Protein AF-A0A7R8WFU1-F1 (afdb_monomer_lite)

InterPro domains:
  IPR004163 Coenzyme A transferase binding site [PS01273] (61-76)
  IPR004163 Coenzyme A transferase binding site [PS01273] (568-583)
  IPR004164 Coenzyme A transferase active site [PS01274] (350-358)
  IPR004164 Coenzyme A transferase active site [PS01274] (857-865)
  IPR004165 Coenzyme A transferase family I [PF01144] (51-275)
  IPR004165 Coenzyme A transferase family I [PF01144] (312-508)
  IPR004165 Coenzyme A transferase family I [PF01144] (558-782)
  IPR004165 Coenzyme A transferase family I [PF01144] (819-1015)
  IPR004165 Coenzyme A transferase family I [PTHR13707] (37-525)
  IPR004165 Coenzyme A transferase family I [SM00882] (49-277)
  IPR004165 Coenzyme A transferase family I [SM00882] (312-510)
  IPR004165 Coenzyme A transferase family I [SM00882] (556-784)
  IPR004165 Coenzyme A transferase family I [SM00882] (819-1017)
  IPR012791 3-oxoacid CoA-transferase, subunit B [TIGR02428] (311-517)
  IPR012791 3-oxoacid CoA-transferase, subunit B [TIGR02428] (818-1024)
  IPR012792 3-oxoacid CoA-transferase, subunit A [TIGR02429] (50-277)
  IPR012792 3-oxoacid CoA-transferase, subunit A [TIGR02429] (557-784)
  IPR037171 NagB/RpiA transferase-like [SSF100950] (50-355)
  IPR037171 NagB/RpiA transferase-like [SSF100950] (310-526)
  IPR037171 NagB/RpiA transferase-like [SSF100950] (557-862)

pLDDT: mean 89.95, std 16.55, range [21.67, 98.94]

Secondary structure (DSSP, 8-state):
------------------------------PPP-----------SPEE-S-HHHHTTT--TT-EEEE--BTTBT--HHHHHHHHHHT--SEEEE-SB--BTTBTTHHHHHTT-EEEEEESB-TT-HHHHHHHHTTSSEEEE--HHHHHHHHHHHHTT--EEEESTTTTSHHHH--EEEE-TTS-EEEEPPPPPEEEETTEEEEEEE---EEEEEEEEEEEETT--EE--GGGSTTHHHHHTSEEEEEEEEEEEE-TTSS-TTT-SB-GGG-SEEEE-S------SB------TTS------HHHHHHHHHHHHHHHHHGGG--TT-EEEE-TTHHHHGGGGPPTT---EEEETTTEEEE-PPPPGGG--TT-B-TTSBB--EEEEEEE--HHHHHHHHHTT--SEEEEE-SEEETT--EE-SEETTTEE-B-TTHHHHHH-TT-EEEEE--SB-TTS-BSEESS--SPPSBSS--SEEE-SSEEEEEETTTEEEEEEE-TT--HHHHHHH-SS-EEEEEEEEEPP-EEEETTTTEEEESS--S------TTSPEEES-HHHHTTT--TT-EEEE--BTTBT--HHHHHHHHHHT--SEEEE-SB--BTTBTTHHHHHTT-EEEEEESB-TT-HHHHHHHHTTSSEEEE--HHHHHHHHHHHHTT--EEEE-TTTTSHHHH--EEEE-TTS-EEEEPPPPPEEEETTEEEEEEE---EEEEEEEEEEEETT--EE--GGG-TTHHHHHTSEEEEEEEEEEEE-TTSS-TTT-SB-GGG--EEEE-SS-----SB-----SS---GGG--THHHHHHHHHHHHHHHHHTT--TTEEEEE-TTHHHHGGGGPPTT--EEEEETTTEEEE-PPPPGGG--TT-B-TTSBB--EEEEEEE--HHHHHHHHHTT--SEEEEE-SEEETT--EE-S--TTS---B-TTHHHHHS-SSSEEEEE--SB-TT--BSEESS--SPPSBSS--SEEE-SSEEEEEETTTEEEEEEE-TT--HHHHHHH-SS--EEEEEEEEPP--

Structure (mmCIF, N/CA/C/O backbone):
data_AF-A0A7R8WFU1-F1
#
_entry.id   AF-A0A7R8WFU1-F1
#
loop_
_atom_site.group_PDB
_atom_site.id
_atom_site.type_symbol
_atom_site.label_atom_id
_atom_site.label_alt_id
_atom_site.label_comp_id
_atom_site.label_asym_id
_atom_site.label_entity_id
_atom_site.label_seq_id
_atom_site.pdbx_PDB_ins_code
_atom_site.Cartn_x
_atom_site.Cartn_y
_atom_site.Cartn_z
_atom_site.occupancy
_atom_site.B_iso_or_equiv
_atom_site.auth_seq_id
_atom_site.auth_comp_id
_atom_site.auth_asym_id
_atom_site.auth_atom_id
_atom_site.pdbx_PDB_model_num
ATOM 1 N N . MET A 1 1 ? -40.405 12.108 -68.242 1.00 31.53 1 MET A N 1
ATOM 2 C CA . MET A 1 1 ? -40.471 11.435 -69.561 1.00 31.53 1 MET A CA 1
ATOM 3 C C . MET A 1 1 ? -39.059 10.988 -69.893 1.00 31.53 1 MET A C 1
ATOM 5 O O . MET A 1 1 ? -38.175 11.823 -69.910 1.00 31.53 1 MET A O 1
ATOM 9 N N . LYS A 1 2 ? -38.803 9.683 -69.760 1.00 26.83 2 LYS A N 1
ATOM 10 C CA . LYS A 1 2 ? -38.664 8.735 -70.884 1.00 26.83 2 LYS A CA 1
ATOM 11 C C . LYS A 1 2 ? -37.300 8.904 -71.583 1.00 26.83 2 LYS A C 1
ATOM 13 O O . LYS A 1 2 ? -37.112 9.884 -72.282 1.00 26.83 2 LYS A O 1
ATOM 18 N N . THR A 1 3 ? -36.307 8.077 -71.222 1.00 28.75 3 THR A N 1
ATOM 19 C CA . THR A 1 3 ? -35.924 6.767 -71.845 1.00 28.75 3 THR A CA 1
ATOM 20 C C . THR A 1 3 ? -34.861 6.966 -72.936 1.00 28.75 3 THR A C 1
ATOM 22 O O . THR A 1 3 ? -34.934 7.961 -73.637 1.00 28.75 3 THR A O 1
ATOM 25 N N . GLY A 1 4 ? -33.873 6.095 -73.164 1.00 25.78 4 GLY A N 1
ATOM 26 C CA . GLY A 1 4 ? -33.652 4.700 -72.748 1.00 25.78 4 GLY A CA 1
ATOM 27 C C . GLY A 1 4 ? -32.144 4.347 -72.758 1.00 25.78 4 GLY A C 1
ATOM 28 O O . GLY A 1 4 ? -31.349 5.138 -73.251 1.00 25.78 4 GLY A O 1
ATOM 29 N N . ILE A 1 5 ? -31.671 3.308 -72.043 1.00 27.58 5 ILE A N 1
ATOM 30 C CA . ILE A 1 5 ? -31.790 1.846 -72.323 1.00 27.58 5 ILE A CA 1
ATOM 31 C C . ILE A 1 5 ? -31.080 1.511 -73.648 1.00 27.58 5 ILE A C 1
ATOM 33 O O . ILE A 1 5 ? -31.448 2.091 -74.659 1.00 27.58 5 ILE A O 1
ATOM 37 N N . ALA A 1 6 ? -30.130 0.581 -73.798 1.00 27.39 6 ALA A N 1
ATOM 38 C CA . ALA A 1 6 ? -29.404 -0.420 -72.989 1.00 27.39 6 ALA A CA 1
ATOM 39 C C . ALA A 1 6 ? -28.188 -0.872 -73.862 1.00 27.39 6 ALA A C 1
ATOM 41 O O . ALA A 1 6 ? -28.077 -0.401 -74.989 1.00 27.39 6 ALA A O 1
ATOM 42 N N . LEU A 1 7 ? -27.201 -1.705 -73.498 1.00 23.59 7 LEU A N 1
ATOM 43 C CA . LEU A 1 7 ? -27.187 -3.129 -73.093 1.00 23.59 7 LEU A CA 1
ATOM 44 C C . LEU A 1 7 ? -25.659 -3.485 -73.064 1.00 23.59 7 LEU A C 1
ATOM 46 O O . LEU A 1 7 ? -24.971 -3.141 -74.018 1.00 23.59 7 LEU A O 1
ATOM 50 N N . ALA A 1 8 ? -25.001 -3.888 -71.968 1.00 26.67 8 ALA A N 1
ATOM 51 C CA . ALA A 1 8 ? -24.954 -5.184 -71.262 1.00 26.67 8 ALA A CA 1
ATOM 52 C C . ALA A 1 8 ? -23.862 -6.185 -71.746 1.00 26.67 8 ALA A C 1
ATOM 54 O O . ALA A 1 8 ? -23.824 -6.501 -72.929 1.00 26.67 8 ALA A O 1
ATOM 55 N N . TRP A 1 9 ? -23.066 -6.719 -70.789 1.00 22.20 9 TRP A N 1
ATOM 56 C CA . TRP A 1 9 ? -22.754 -8.148 -70.454 1.00 22.20 9 TRP A CA 1
ATOM 57 C C . TRP A 1 9 ? -21.348 -8.298 -69.798 1.00 22.20 9 TRP A C 1
ATOM 59 O O . TRP A 1 9 ? -20.362 -7.907 -70.405 1.00 22.20 9 TRP A O 1
ATOM 69 N N . ARG A 1 10 ? -21.244 -8.615 -68.484 1.00 26.12 10 ARG A N 1
ATOM 70 C CA . ARG A 1 10 ? -21.114 -9.934 -67.763 1.00 26.12 10 ARG A CA 1
ATOM 71 C C . ARG A 1 10 ? -19.644 -10.407 -67.619 1.00 26.12 10 ARG A C 1
ATOM 73 O O . ARG A 1 10 ? -18.919 -10.333 -68.596 1.00 26.12 10 ARG A O 1
ATOM 80 N N . VAL A 1 11 ? -19.127 -10.787 -66.431 1.00 24.39 11 VAL A N 1
ATOM 81 C CA . VAL A 1 11 ? -19.227 -12.087 -65.684 1.00 24.39 11 VAL A CA 1
ATOM 82 C C . VAL A 1 11 ? -18.758 -11.876 -64.203 1.00 24.39 11 VAL A C 1
ATOM 84 O O . VAL A 1 11 ? -17.735 -11.231 -64.023 1.00 24.39 11 VAL A O 1
ATOM 87 N N . LEU A 1 12 ? -19.595 -12.104 -63.157 1.00 28.02 12 LEU A N 1
ATOM 88 C CA . LEU A 1 12 ? -19.654 -13.179 -62.096 1.00 28.02 12 LEU A CA 1
ATOM 89 C C . LEU A 1 12 ? -18.414 -13.324 -61.161 1.00 28.02 12 LEU A C 1
ATOM 91 O O . LEU A 1 12 ? -17.303 -13.231 -61.651 1.00 28.02 12 LEU A O 1
ATOM 95 N N . SER A 1 13 ? -18.498 -13.569 -59.834 1.00 26.34 13 SER A N 1
ATOM 96 C CA . SER A 1 13 ? -19.423 -14.420 -59.036 1.00 26.34 13 SER A CA 1
ATOM 97 C C . SER A 1 13 ? -19.525 -14.065 -57.521 1.00 26.34 13 SER A C 1
ATOM 99 O O . SER A 1 13 ? -18.701 -13.336 -56.985 1.00 26.34 13 SER A O 1
ATOM 101 N N . HIS A 1 14 ? -20.550 -14.622 -56.851 1.00 27.77 14 HIS A N 1
ATOM 102 C CA . HIS A 1 14 ? -21.045 -14.442 -55.462 1.00 27.77 14 HIS A CA 1
ATOM 103 C C . HIS A 1 14 ? -20.906 -15.712 -54.581 1.00 27.77 14 HIS A C 1
ATOM 105 O O . HIS A 1 14 ? -20.778 -16.803 -55.130 1.00 27.77 14 HIS A O 1
ATOM 111 N N . GLY A 1 15 ? -21.160 -15.576 -53.261 1.00 25.06 15 GLY A N 1
ATOM 112 C CA . GLY A 1 15 ? -21.953 -16.536 -52.444 1.00 25.06 15 GLY A CA 1
ATOM 113 C C . GLY A 1 15 ? -21.582 -16.554 -50.942 1.00 25.06 15 GLY A C 1
ATOM 114 O O . GLY A 1 15 ? -20.499 -17.012 -50.615 1.00 25.06 15 GLY A O 1
ATOM 115 N N . THR A 1 16 ? -22.283 -15.885 -50.007 1.00 26.77 16 THR A N 1
ATOM 116 C CA . THR A 1 16 ? -23.528 -16.199 -49.232 1.00 26.77 16 THR A CA 1
ATOM 117 C C . THR A 1 16 ? -23.510 -17.437 -48.313 1.00 26.77 16 THR A C 1
ATOM 119 O O . THR A 1 16 ? -23.449 -18.563 -48.798 1.00 26.77 16 THR A O 1
ATOM 122 N N . SER A 1 17 ? -23.718 -17.221 -47.004 1.00 25.72 17 SER A N 1
ATOM 123 C CA . SER A 1 17 ? -23.936 -18.221 -45.940 1.00 25.72 17 SER A CA 1
ATOM 124 C C . SER A 1 17 ? -25.416 -18.310 -45.503 1.00 25.72 17 SER A C 1
ATOM 126 O O . SER A 1 17 ? -26.151 -17.323 -45.516 1.00 25.72 17 SER A O 1
ATOM 128 N N . ARG A 1 18 ? -25.864 -19.530 -45.165 1.00 26.03 18 ARG A N 1
ATOM 129 C CA . ARG A 1 18 ? -27.258 -19.950 -44.895 1.00 26.03 18 ARG A CA 1
ATOM 130 C C . ARG A 1 18 ? -27.496 -20.242 -43.404 1.00 26.03 18 ARG A C 1
ATOM 132 O O . ARG A 1 18 ? -26.627 -20.792 -42.740 1.00 26.03 18 ARG A O 1
ATOM 139 N N . VAL A 1 19 ? -28.722 -19.971 -42.951 1.00 27.58 19 VAL A N 1
ATOM 140 C CA . VAL A 1 19 ? -29.337 -20.386 -41.672 1.00 27.58 19 VAL A CA 1
ATOM 141 C C . VAL A 1 19 ? -29.924 -21.802 -41.788 1.00 27.58 19 VAL A C 1
ATOM 143 O O . VAL A 1 19 ? -30.564 -22.095 -42.797 1.00 27.58 19 VAL A O 1
ATOM 146 N N . VAL A 1 20 ? -29.791 -22.635 -40.743 1.00 24.34 20 VAL A N 1
ATOM 147 C CA . VAL A 1 20 ? -30.631 -23.828 -40.483 1.00 24.34 20 VAL A CA 1
ATOM 148 C C . VAL A 1 20 ? -30.848 -23.997 -38.970 1.00 24.34 20 VAL A C 1
ATOM 150 O O . VAL A 1 20 ? -29.911 -23.877 -38.187 1.00 24.34 20 VAL A O 1
ATOM 153 N N . THR A 1 21 ? -32.090 -24.287 -38.573 1.00 31.81 21 THR A N 1
ATOM 154 C CA . THR A 1 21 ? -32.547 -24.665 -37.224 1.00 31.81 21 THR A CA 1
ATOM 155 C C . THR A 1 21 ? -32.595 -26.192 -37.039 1.00 31.81 21 THR A C 1
ATOM 157 O O . THR A 1 21 ? -32.896 -26.920 -37.982 1.00 31.81 21 THR A O 1
ATOM 160 N N . GLY A 1 22 ? -32.386 -26.681 -35.806 1.00 22.53 22 GLY A N 1
ATOM 161 C CA . GLY A 1 22 ? -32.672 -28.068 -35.401 1.00 22.53 22 GLY A CA 1
ATOM 162 C C . GLY A 1 22 ? -32.347 -28.356 -33.925 1.00 22.53 22 GLY A C 1
ATOM 163 O O . GLY A 1 22 ? -31.201 -28.233 -33.513 1.00 22.53 22 GLY A O 1
ATOM 164 N N . HIS A 1 23 ? -33.362 -28.723 -33.133 1.00 24.81 23 HIS A N 1
ATOM 165 C CA . HIS A 1 23 ? -33.272 -29.179 -31.733 1.00 24.81 23 HIS A CA 1
ATOM 166 C C . HIS A 1 23 ? -32.923 -30.679 -31.635 1.00 24.81 23 HIS A C 1
ATOM 168 O O . HIS A 1 23 ? -33.511 -31.458 -32.380 1.00 24.81 23 HIS A O 1
ATOM 174 N N . ALA A 1 24 ? -32.109 -31.087 -30.644 1.00 24.22 24 ALA A N 1
ATOM 175 C CA . ALA A 1 24 ? -32.366 -32.223 -29.730 1.00 24.22 24 ALA A CA 1
ATOM 176 C C . ALA A 1 24 ? -31.243 -32.402 -28.677 1.00 24.22 24 ALA A C 1
ATOM 178 O O . ALA A 1 24 ? -30.058 -32.367 -28.991 1.00 24.22 24 ALA A O 1
ATOM 179 N N . ASN A 1 25 ? -31.672 -32.623 -27.430 1.00 24.91 25 ASN A N 1
ATOM 180 C CA . ASN A 1 25 ? -30.912 -32.941 -26.213 1.00 24.91 25 ASN A CA 1
ATOM 181 C C . ASN A 1 25 ? -29.862 -34.062 -26.352 1.00 24.91 25 ASN A C 1
ATOM 183 O O . ASN A 1 25 ? -30.142 -35.099 -26.940 1.00 24.91 25 ASN A O 1
ATOM 187 N N . THR A 1 26 ? -28.744 -33.938 -25.628 1.00 24.19 26 THR A N 1
ATOM 188 C CA . THR A 1 26 ? -28.319 -34.862 -24.547 1.00 24.19 26 THR A CA 1
ATOM 189 C C . THR A 1 26 ? -27.090 -34.280 -23.835 1.00 24.19 26 THR A C 1
ATOM 191 O O . THR A 1 26 ? -26.160 -33.788 -24.465 1.00 24.19 26 THR A O 1
ATOM 194 N N . GLY A 1 27 ? -27.138 -34.249 -22.501 1.00 25.22 27 GLY A N 1
ATOM 195 C CA . GLY A 1 27 ? -26.243 -33.450 -21.666 1.00 25.22 27 GLY A CA 1
ATOM 196 C C . GLY A 1 27 ? -24.801 -33.941 -21.567 1.00 25.22 27 GLY A C 1
ATOM 197 O O . GLY A 1 27 ? -24.515 -35.119 -21.765 1.00 25.22 27 GLY A O 1
ATOM 198 N N . LYS A 1 28 ? -23.920 -33.011 -21.179 1.00 23.06 28 LYS A N 1
ATOM 199 C CA . LYS A 1 28 ? -22.654 -33.242 -20.469 1.00 23.06 28 LYS A CA 1
ATOM 200 C C . LYS A 1 28 ? -22.137 -31.904 -19.917 1.00 23.06 28 LYS A C 1
ATOM 202 O O . LYS A 1 28 ? -21.897 -30.977 -20.674 1.00 23.06 28 LYS A O 1
ATOM 207 N N . TYR A 1 29 ? -22.056 -31.846 -18.588 1.00 22.94 29 TYR A N 1
ATOM 208 C CA . TYR A 1 29 ? -21.219 -31.000 -17.727 1.00 22.94 29 TYR A CA 1
ATOM 209 C C . TYR A 1 29 ? -20.699 -29.662 -18.292 1.00 22.94 29 TYR A C 1
ATOM 211 O O . TYR A 1 29 ? -19.749 -29.624 -19.068 1.00 22.94 29 TYR A O 1
ATOM 219 N N . HIS A 1 30 ? -21.252 -28.556 -17.781 1.00 21.67 30 HIS A N 1
ATOM 220 C CA . HIS A 1 30 ? -20.638 -27.230 -17.855 1.00 21.67 30 HIS A CA 1
ATOM 221 C C . HIS A 1 30 ? -19.323 -27.213 -17.057 1.00 21.67 30 HIS A C 1
ATOM 223 O O . HIS A 1 30 ? -19.333 -27.092 -15.833 1.00 21.67 30 HIS A O 1
ATOM 229 N N . ALA A 1 31 ? -18.196 -27.332 -17.759 1.00 25.20 31 ALA A N 1
ATOM 230 C CA . ALA A 1 31 ? -16.916 -26.817 -17.289 1.00 25.20 31 ALA A CA 1
ATOM 231 C C . ALA A 1 31 ? -16.925 -25.289 -17.455 1.00 25.20 31 ALA A C 1
ATOM 233 O O . ALA A 1 31 ? -17.424 -24.772 -18.456 1.00 25.20 31 ALA A O 1
ATOM 234 N N . GLY A 1 32 ? -16.454 -24.590 -16.422 1.00 24.30 32 GLY A N 1
ATOM 235 C CA . GLY A 1 32 ? -16.541 -23.142 -16.276 1.00 24.30 32 GLY A CA 1
ATOM 236 C C . GLY A 1 32 ? -15.940 -22.372 -17.449 1.00 24.30 32 GLY A C 1
ATOM 237 O O . GLY A 1 32 ? -14.915 -22.756 -18.010 1.00 24.30 32 GLY A O 1
ATOM 238 N N . GLY A 1 33 ? -16.603 -21.268 -17.793 1.00 22.03 33 GLY A N 1
ATOM 239 C CA . GLY A 1 33 ? -16.089 -20.285 -18.730 1.00 22.03 33 GLY A CA 1
ATOM 240 C C . GLY A 1 33 ? -14.740 -19.766 -18.250 1.00 22.03 33 GLY A C 1
ATOM 241 O O . GLY A 1 33 ? -14.630 -19.179 -17.176 1.00 22.03 33 GLY A O 1
ATOM 242 N N . ILE A 1 34 ? -13.718 -20.003 -19.061 1.00 23.75 34 ILE A N 1
ATOM 243 C CA . ILE A 1 34 ? -12.456 -19.282 -19.000 1.00 23.75 34 ILE A CA 1
ATOM 244 C C . ILE A 1 34 ? -12.816 -17.831 -19.323 1.00 23.75 34 ILE A C 1
ATOM 246 O O . ILE A 1 34 ? -13.212 -17.542 -20.454 1.00 23.75 34 ILE A O 1
ATOM 250 N N . SER A 1 35 ? -12.739 -16.922 -18.345 1.00 24.52 35 SER A N 1
ATOM 251 C CA . SER A 1 35 ? -12.730 -15.496 -18.662 1.00 24.52 35 SER A CA 1
ATOM 252 C C . SER A 1 35 ? -11.436 -15.238 -19.425 1.00 24.52 35 SER A C 1
ATOM 254 O O . SER A 1 35 ? -10.364 -15.104 -18.834 1.00 24.52 35 SER A O 1
ATOM 256 N N . GLN A 1 36 ? -11.511 -15.248 -20.751 1.00 23.33 36 GLN A N 1
ATOM 257 C CA . GLN A 1 36 ? -10.468 -14.657 -21.567 1.00 23.33 36 GLN A CA 1
ATOM 258 C C . GLN A 1 36 ? -10.402 -13.190 -21.148 1.00 23.33 36 GLN A C 1
ATOM 260 O O . GLN A 1 36 ? -11.367 -12.450 -21.331 1.00 23.33 36 GLN A O 1
ATOM 265 N N . PHE A 1 37 ? -9.304 -12.791 -20.508 1.00 27.58 37 PHE A N 1
ATOM 266 C CA . PHE A 1 37 ? -9.013 -11.385 -20.282 1.00 27.58 37 PHE A CA 1
ATOM 267 C C . PHE A 1 37 ? -8.979 -10.721 -21.661 1.00 27.58 37 PHE A C 1
ATOM 269 O O . PHE A 1 37 ? -8.056 -10.941 -22.443 1.00 27.58 37 PHE A O 1
ATOM 276 N N . HIS A 1 38 ? -10.027 -9.968 -21.994 1.00 24.72 38 HIS A N 1
ATOM 277 C CA . HIS A 1 38 ? -10.047 -9.124 -23.176 1.00 24.72 38 HIS A CA 1
ATOM 278 C C . HIS A 1 38 ? -9.021 -8.006 -22.965 1.00 24.72 38 HIS A C 1
ATOM 280 O O . HIS A 1 38 ? -9.339 -6.949 -22.433 1.00 24.72 38 HIS A O 1
ATOM 286 N N . THR A 1 39 ? -7.780 -8.214 -23.398 1.00 31.69 39 THR A N 1
ATOM 287 C CA . THR A 1 39 ? -6.834 -7.121 -23.635 1.00 31.69 39 THR A CA 1
ATOM 288 C C . THR A 1 39 ? -7.227 -6.435 -24.940 1.00 31.69 39 THR A C 1
ATOM 290 O O . THR A 1 39 ? -6.624 -6.632 -25.997 1.00 31.69 39 THR A O 1
ATOM 293 N N . SER A 1 40 ? -8.293 -5.629 -24.909 1.00 30.94 40 SER A N 1
ATOM 294 C CA . SER A 1 40 ? -8.504 -4.692 -26.007 1.00 30.94 40 SER A CA 1
ATOM 295 C C . SER A 1 40 ? -7.398 -3.641 -25.918 1.00 30.94 40 SER A C 1
ATOM 297 O O . SER A 1 40 ? -7.442 -2.755 -25.070 1.00 30.94 40 SER A O 1
ATOM 299 N N . LEU A 1 41 ? -6.408 -3.745 -26.806 1.00 37.53 41 LEU A N 1
ATOM 300 C CA . LEU A 1 41 ? -5.346 -2.764 -27.090 1.00 37.53 41 LEU A CA 1
ATOM 301 C C . LEU A 1 41 ? -5.897 -1.411 -27.617 1.00 37.53 41 LEU A C 1
ATOM 303 O O . LEU A 1 41 ? -5.248 -0.730 -28.412 1.00 37.53 41 LEU A O 1
ATOM 307 N N . ALA A 1 42 ? -7.114 -1.030 -27.230 1.00 36.28 42 ALA A N 1
ATOM 308 C CA . ALA A 1 42 ? -7.803 0.168 -27.674 1.00 36.28 42 ALA A CA 1
ATOM 309 C C . ALA A 1 42 ? -7.539 1.317 -26.684 1.00 36.28 42 ALA A C 1
ATOM 311 O O . ALA A 1 42 ? -7.965 1.274 -25.535 1.00 36.28 42 ALA A O 1
ATOM 312 N N . HIS A 1 43 ? -6.791 2.316 -27.161 1.00 44.09 43 HIS A N 1
ATOM 313 C CA . HIS A 1 43 ? -6.639 3.681 -26.637 1.00 44.09 43 HIS A CA 1
ATOM 314 C C . HIS A 1 43 ? -6.687 3.853 -25.101 1.00 44.09 43 HIS A C 1
ATOM 316 O O . HIS A 1 43 ? -7.735 4.125 -24.531 1.00 44.09 43 HIS A O 1
ATOM 322 N N . HIS A 1 44 ? -5.527 3.773 -24.438 1.00 58.62 44 HIS A N 1
ATOM 323 C CA . HIS A 1 44 ? -5.366 3.965 -22.982 1.00 58.62 44 HIS A CA 1
ATOM 324 C C . HIS A 1 44 ? -4.959 5.385 -22.556 1.00 58.62 44 HIS A C 1
ATOM 326 O O . HIS A 1 44 ? -4.565 5.608 -21.412 1.00 58.62 44 HIS A O 1
ATOM 332 N N . LYS A 1 45 ? -5.064 6.376 -23.450 1.00 70.69 45 LYS A N 1
ATOM 333 C CA . LYS A 1 45 ? -5.021 7.768 -22.998 1.00 70.69 45 LYS A CA 1
ATOM 334 C C . LYS A 1 45 ? -6.307 8.039 -22.204 1.00 70.69 45 LYS A C 1
ATOM 336 O O . LYS A 1 45 ? -7.378 7.752 -22.751 1.00 70.69 45 LYS A O 1
ATOM 341 N N . PRO A 1 46 ? -6.232 8.637 -20.998 1.00 83.00 46 PRO A N 1
ATOM 342 C CA . PRO A 1 46 ? -7.421 9.102 -20.302 1.00 83.00 46 PRO A CA 1
ATOM 343 C C . PRO A 1 46 ? -8.253 9.972 -21.242 1.00 83.00 46 PRO A C 1
ATOM 345 O O . PRO A 1 46 ? -7.770 10.953 -21.821 1.00 83.00 46 PRO A O 1
ATOM 348 N N . THR A 1 47 ? -9.492 9.554 -21.467 1.00 93.00 47 THR A N 1
ATOM 349 C CA . THR A 1 47 ? -10.404 10.249 -22.369 1.00 93.00 47 THR A CA 1
ATOM 350 C C . THR A 1 47 ? -11.257 11.204 -21.553 1.00 93.00 47 THR A C 1
ATOM 352 O O . THR A 1 47 ? -11.960 10.789 -20.633 1.00 93.00 47 THR A O 1
ATOM 355 N N . PHE A 1 48 ? -11.198 12.488 -21.895 1.00 95.94 48 PHE A N 1
ATOM 356 C CA . PHE A 1 48 ? -12.030 13.515 -21.279 1.00 95.94 48 PHE A CA 1
ATOM 357 C C . PHE A 1 48 ? -13.372 13.555 -21.998 1.00 95.94 48 PHE A C 1
ATOM 359 O O . PHE A 1 48 ? -13.427 13.878 -23.186 1.00 95.94 48 PHE A O 1
ATOM 366 N N . LEU A 1 49 ? -14.434 13.201 -21.286 1.00 96.38 49 LEU A N 1
ATOM 367 C CA . LEU A 1 49 ? -15.791 13.154 -21.817 1.00 96.38 49 LEU A CA 1
ATOM 368 C C . LEU A 1 49 ? -16.582 14.366 -21.331 1.00 96.38 49 LEU A C 1
ATOM 370 O O . LEU A 1 49 ? -16.295 14.939 -20.280 1.00 96.38 49 LEU A O 1
ATOM 374 N N . THR A 1 50 ? -17.580 14.769 -22.116 1.00 93.56 50 THR A N 1
ATOM 375 C CA . THR A 1 50 ? -18.387 15.962 -21.814 1.00 93.56 50 THR A CA 1
ATOM 376 C C . THR A 1 50 ? -19.664 15.644 -21.051 1.00 93.56 50 THR A C 1
ATOM 378 O O . THR A 1 50 ? -20.311 16.576 -20.583 1.00 93.56 50 THR A O 1
ATOM 381 N N . SER A 1 51 ? -20.030 14.360 -20.916 1.00 96.50 51 SER A N 1
ATOM 382 C CA . SER A 1 51 ? -21.198 13.973 -20.128 1.00 96.50 51 SER A CA 1
ATOM 383 C C . SER A 1 51 ? -21.055 12.674 -19.340 1.00 96.50 51 SER A C 1
ATOM 385 O O . SER A 1 51 ? -20.422 11.710 -19.783 1.00 96.50 51 SER A O 1
ATOM 387 N N . SER A 1 52 ? -21.732 12.619 -18.192 1.00 97.00 52 SER A N 1
ATOM 388 C CA . SER A 1 52 ? -21.820 11.428 -17.338 1.00 97.00 52 SER A CA 1
ATOM 389 C C . SER A 1 52 ? -22.512 10.252 -18.037 1.00 97.00 52 SER A C 1
ATOM 391 O O . SER A 1 52 ? -22.104 9.102 -17.874 1.00 97.00 52 SER A O 1
ATOM 393 N N . ARG A 1 53 ? -23.504 10.530 -18.895 1.00 97.00 53 ARG A N 1
ATOM 394 C CA . ARG A 1 53 ? -24.213 9.523 -19.703 1.00 97.00 53 ARG A CA 1
ATOM 395 C C . ARG A 1 53 ? -23.297 8.816 -20.699 1.00 97.00 53 ARG A C 1
ATOM 397 O O . ARG A 1 53 ? -23.407 7.602 -20.860 1.00 97.00 53 ARG A O 1
ATOM 404 N N . GLU A 1 54 ? -22.433 9.567 -21.378 1.00 97.12 54 GLU A N 1
ATOM 405 C CA . GLU A 1 54 ? -21.441 9.002 -22.297 1.00 97.12 54 GLU A CA 1
ATOM 406 C C . GLU A 1 54 ? -20.429 8.145 -21.533 1.00 97.12 54 GLU A C 1
ATOM 408 O O . GLU A 1 54 ? -20.118 7.032 -21.954 1.00 97.12 54 GLU A O 1
ATOM 413 N N . ALA A 1 55 ? -19.987 8.623 -20.367 1.00 97.00 55 ALA A N 1
ATOM 414 C CA . ALA A 1 55 ? -19.000 7.932 -19.550 1.00 97.00 55 ALA A CA 1
ATOM 415 C C . ALA A 1 55 ? -19.446 6.529 -19.114 1.00 97.00 55 ALA A C 1
ATOM 417 O O . ALA A 1 55 ? -18.619 5.620 -19.110 1.00 97.00 55 ALA A O 1
ATOM 418 N N . VAL A 1 56 ? -20.734 6.332 -18.809 1.00 98.06 56 VAL A N 1
ATOM 419 C CA . VAL A 1 56 ? -21.300 5.040 -18.364 1.00 98.06 56 VAL A CA 1
ATOM 420 C C . VAL A 1 56 ? -21.984 4.236 -19.483 1.00 98.06 56 VAL A C 1
ATOM 422 O O . VAL A 1 56 ? -22.686 3.257 -19.213 1.00 98.06 56 VAL A O 1
ATOM 425 N N . ALA A 1 57 ? -21.847 4.647 -20.747 1.00 97.56 57 ALA A N 1
ATOM 426 C CA . ALA A 1 57 ? -22.666 4.134 -21.848 1.00 97.56 57 ALA A CA 1
ATOM 427 C C . ALA A 1 57 ? -22.503 2.624 -22.117 1.00 97.56 57 ALA A C 1
ATOM 429 O O . ALA A 1 57 ? -23.470 1.974 -22.527 1.00 97.56 57 ALA A O 1
ATOM 430 N N . ASP A 1 58 ? -21.325 2.063 -21.864 1.00 97.25 58 ASP A N 1
ATOM 431 C CA . ASP A 1 58 ? -20.954 0.660 -22.093 1.00 97.25 58 ASP A CA 1
ATOM 432 C C . ASP A 1 58 ? -21.090 -0.240 -20.852 1.00 97.25 58 ASP A C 1
ATOM 434 O O . ASP A 1 58 ? -20.869 -1.451 -20.936 1.00 97.25 58 ASP A O 1
ATOM 438 N N . ILE A 1 59 ? -21.507 0.319 -19.712 1.00 98.31 59 ILE A N 1
ATOM 439 C CA . ILE A 1 59 ? -21.822 -0.476 -18.525 1.00 98.31 59 ILE A CA 1
ATOM 440 C C . ILE A 1 59 ? -23.083 -1.300 -18.812 1.00 98.31 59 ILE A C 1
ATOM 442 O O . ILE A 1 59 ? -24.160 -0.755 -19.057 1.00 98.31 59 ILE A O 1
ATOM 446 N N . HIS A 1 60 ? -22.944 -2.620 -18.818 1.00 98.19 60 HIS A N 1
ATOM 447 C CA . HIS A 1 60 ? -23.976 -3.573 -19.225 1.00 98.19 60 HIS A CA 1
ATOM 448 C C . HIS A 1 60 ? -24.595 -4.297 -18.021 1.00 98.19 60 HIS A C 1
ATOM 450 O O . HIS A 1 60 ? -24.054 -4.260 -16.914 1.00 98.19 60 HIS A O 1
ATOM 456 N N . ASP A 1 61 ? -25.742 -4.949 -18.234 1.00 98.56 61 ASP A N 1
ATOM 457 C CA . ASP A 1 61 ? -26.405 -5.737 -17.190 1.00 98.56 61 ASP A CA 1
ATOM 458 C C . ASP A 1 61 ? -25.463 -6.828 -16.665 1.00 98.56 61 ASP A C 1
ATOM 460 O O . ASP A 1 61 ? -24.772 -7.493 -17.438 1.00 98.56 61 ASP A O 1
ATOM 464 N N . GLY A 1 62 ? -25.438 -7.024 -15.348 1.00 98.44 62 GLY A N 1
ATOM 465 C CA . GLY A 1 62 ? -24.556 -7.997 -14.702 1.00 98.44 62 GLY A CA 1
ATOM 466 C C . GLY A 1 62 ? -23.127 -7.513 -14.436 1.00 98.44 62 GLY A C 1
ATOM 467 O O . GLY A 1 62 ? -22.360 -8.271 -13.841 1.00 98.44 62 GLY A O 1
ATOM 468 N N . ALA A 1 63 ? -22.771 -6.283 -14.825 1.00 98.56 63 ALA A N 1
ATOM 469 C CA . ALA A 1 63 ? -21.436 -5.735 -14.597 1.00 98.56 63 ALA A CA 1
ATOM 470 C C . ALA A 1 63 ? -21.066 -5.670 -13.103 1.00 98.56 63 ALA A C 1
ATOM 472 O O . ALA A 1 63 ? -21.898 -5.403 -12.223 1.00 98.56 63 ALA A O 1
ATOM 473 N N . SER A 1 64 ? -19.781 -5.877 -12.830 1.00 98.69 64 SER A N 1
ATOM 474 C CA . SER A 1 64 ? -19.160 -5.620 -11.534 1.00 98.69 64 SER A CA 1
ATOM 475 C C . SER A 1 64 ? -18.617 -4.191 -11.478 1.00 98.69 64 SER A C 1
ATOM 477 O O . SER A 1 64 ? -17.882 -3.758 -12.367 1.00 98.69 64 SER A O 1
ATOM 479 N N . ILE A 1 65 ? -19.003 -3.438 -10.446 1.00 98.56 65 ILE A N 1
ATOM 480 C CA . ILE A 1 65 ? -18.700 -2.007 -10.340 1.00 98.56 65 ILE A CA 1
ATOM 481 C C . ILE A 1 65 ? -18.170 -1.684 -8.946 1.00 98.56 65 ILE A C 1
ATOM 483 O O . ILE A 1 65 ? -18.829 -1.953 -7.939 1.00 98.56 65 ILE A O 1
ATOM 487 N N . LEU A 1 66 ? -16.992 -1.070 -8.894 1.00 98.75 66 LEU A N 1
ATOM 488 C CA . LEU A 1 66 ? -16.448 -0.445 -7.692 1.00 98.75 66 LEU A CA 1
ATOM 489 C C . LEU A 1 66 ? -16.985 0.983 -7.593 1.00 98.75 66 LEU A C 1
ATOM 491 O O . LEU A 1 66 ? -16.948 1.718 -8.578 1.00 98.75 66 LEU A O 1
ATOM 495 N N . VAL A 1 67 ? -17.479 1.387 -6.426 1.00 98.50 67 VAL A N 1
ATOM 496 C CA . VAL A 1 67 ? -17.992 2.745 -6.206 1.00 98.50 67 VAL A CA 1
ATOM 497 C C . VAL A 1 67 ? -17.310 3.355 -4.991 1.00 98.50 67 VAL A C 1
ATOM 499 O O . VAL A 1 67 ? -17.546 2.915 -3.859 1.00 98.50 67 VAL A O 1
ATOM 502 N N . GLY A 1 68 ? -16.472 4.361 -5.253 1.00 98.00 68 GLY A N 1
ATOM 503 C CA . GLY A 1 68 ? -15.706 5.076 -4.238 1.00 98.00 68 GLY A CA 1
ATOM 504 C C . GLY A 1 68 ? -16.573 5.863 -3.254 1.00 98.00 68 GLY A C 1
ATOM 505 O O . GLY A 1 68 ? -17.753 6.126 -3.504 1.00 98.00 68 GLY A O 1
ATOM 506 N N . GLY A 1 69 ? -15.964 6.224 -2.125 1.00 97.19 69 GLY A N 1
ATOM 507 C CA . GLY A 1 69 ? -16.585 6.993 -1.052 1.00 97.19 69 GLY A CA 1
ATOM 508 C C . GLY A 1 69 ? -16.655 6.265 0.293 1.00 97.19 69 GLY A C 1
ATOM 509 O O . GLY A 1 69 ? -16.453 5.053 0.403 1.00 97.19 69 GLY A O 1
ATOM 510 N N . PHE A 1 70 ? -16.955 7.038 1.336 1.00 96.94 70 PHE A N 1
ATOM 511 C CA . PHE A 1 70 ? -17.209 6.570 2.699 1.00 96.94 70 PHE A CA 1
ATOM 512 C C . PHE A 1 70 ? -18.486 7.237 3.224 1.00 96.94 70 PHE A C 1
ATOM 514 O O . PHE A 1 70 ? -18.550 8.458 3.397 1.00 96.94 70 PHE A O 1
ATOM 521 N N . GLY A 1 71 ? -19.537 6.448 3.445 1.00 93.81 71 GLY A N 1
ATOM 522 C CA . GLY A 1 71 ? -20.898 6.955 3.598 1.00 93.81 71 GLY A CA 1
ATOM 523 C C . GLY A 1 71 ? -21.341 7.701 2.337 1.00 93.81 71 GLY A C 1
ATOM 524 O O . GLY A 1 71 ? -21.642 7.084 1.320 1.00 93.81 71 GLY A O 1
ATOM 525 N N . ILE A 1 72 ? -21.374 9.033 2.417 1.00 94.00 72 ILE A N 1
ATOM 526 C CA . ILE A 1 72 ? -21.666 9.931 1.284 1.00 94.00 72 ILE A CA 1
ATOM 527 C C . ILE A 1 72 ? -20.539 10.946 1.017 1.00 94.00 72 ILE A C 1
ATOM 529 O O . ILE A 1 72 ? -20.697 11.837 0.192 1.00 94.00 72 ILE A O 1
ATOM 533 N N . CYS A 1 73 ? -19.392 10.808 1.693 1.00 96.94 73 CYS A N 1
ATOM 534 C CA . CYS A 1 73 ? -18.205 11.632 1.461 1.00 96.94 73 CYS A CA 1
ATOM 535 C C . CYS A 1 73 ? -17.345 11.024 0.345 1.00 96.94 73 CYS A C 1
ATOM 537 O O . CYS A 1 73 ? -16.953 9.854 0.425 1.00 96.94 73 CYS A O 1
ATOM 539 N N . GLY A 1 74 ? -17.047 11.817 -0.688 1.00 97.06 74 GLY A N 1
ATOM 540 C CA . GLY A 1 74 ? -16.257 11.378 -1.840 1.00 97.06 74 GLY A CA 1
ATOM 541 C C . GLY A 1 74 ? -16.958 10.332 -2.711 1.00 97.06 74 GLY A C 1
ATOM 542 O O . GLY A 1 74 ? -16.293 9.424 -3.198 1.00 97.06 74 GLY A O 1
ATOM 543 N N . ILE A 1 75 ? -18.283 10.412 -2.877 1.00 97.12 75 ILE A N 1
ATOM 544 C CA . ILE A 1 75 ? -19.025 9.524 -3.787 1.00 97.12 75 ILE A CA 1
ATOM 545 C C . ILE A 1 75 ? -19.137 10.130 -5.198 1.00 97.12 75 ILE A C 1
ATOM 547 O O . ILE A 1 75 ? -19.215 11.353 -5.317 1.00 97.12 75 ILE A O 1
ATOM 551 N N . PRO A 1 76 ? -19.186 9.306 -6.263 1.00 97.00 76 PRO A N 1
ATOM 552 C CA . PRO A 1 76 ? -19.305 9.789 -7.636 1.00 97.00 76 PRO A CA 1
ATOM 553 C C . PRO A 1 76 ? -20.770 10.096 -8.030 1.00 97.00 76 PRO A C 1
ATOM 555 O O . PRO A 1 76 ? -21.446 9.286 -8.672 1.00 97.00 76 PRO A O 1
ATOM 558 N N . GLU A 1 77 ? -21.294 11.247 -7.605 1.00 95.81 77 GLU A N 1
ATOM 559 C CA . GLU A 1 77 ? -22.715 11.622 -7.698 1.00 95.81 77 GLU A CA 1
ATOM 560 C C . GLU A 1 77 ? -23.259 11.651 -9.136 1.00 95.81 77 GLU A C 1
ATOM 562 O O . GLU A 1 77 ? -24.353 11.138 -9.400 1.00 95.81 77 GLU A O 1
ATOM 567 N N . SER A 1 78 ? -22.511 12.242 -10.074 1.00 96.56 78 SER A N 1
ATOM 568 C CA . SER A 1 78 ? -22.954 12.407 -11.467 1.00 96.56 78 SER A CA 1
ATOM 569 C C . SER A 1 78 ? -22.976 11.059 -12.183 1.00 96.56 78 SER A C 1
ATOM 571 O O . SER A 1 78 ? -23.950 10.724 -12.861 1.00 96.56 78 SER A O 1
ATOM 573 N N . LEU A 1 79 ? -21.934 10.250 -11.982 1.00 98.12 79 LEU A N 1
ATOM 574 C CA . LEU A 1 79 ? -21.829 8.913 -12.573 1.00 98.12 79 LEU A CA 1
ATOM 575 C C . LEU A 1 79 ? -22.897 7.956 -12.030 1.00 98.12 79 LEU A C 1
ATOM 577 O O . LEU A 1 79 ? -23.516 7.226 -12.807 1.00 98.12 79 LEU A O 1
ATOM 581 N N . ILE A 1 80 ? -23.168 7.985 -10.720 1.00 97.44 80 ILE A N 1
ATOM 582 C CA . ILE A 1 80 ? -24.246 7.183 -10.122 1.00 97.44 80 ILE A CA 1
ATOM 583 C C . ILE A 1 80 ? -25.598 7.598 -10.707 1.00 97.44 80 ILE A C 1
ATOM 585 O O . ILE A 1 80 ? -26.382 6.735 -11.102 1.00 97.44 80 ILE A O 1
ATOM 589 N N . ALA A 1 81 ? -25.873 8.901 -10.812 1.00 96.75 81 ALA A N 1
ATOM 590 C CA . ALA A 1 81 ? -27.122 9.389 -11.390 1.00 96.75 81 ALA A CA 1
ATOM 591 C C . ALA A 1 81 ? -27.309 8.948 -12.852 1.00 96.75 81 ALA A C 1
ATOM 593 O O . ALA A 1 81 ? -28.405 8.525 -13.229 1.00 96.75 81 ALA A O 1
ATOM 594 N N . ALA A 1 82 ? -26.250 8.995 -13.664 1.00 97.88 82 ALA A N 1
ATOM 595 C CA . ALA A 1 82 ? -26.282 8.516 -15.043 1.00 97.88 82 ALA A CA 1
ATOM 596 C C . ALA A 1 82 ? -26.544 7.004 -15.127 1.00 97.88 82 ALA A C 1
ATOM 598 O O . ALA A 1 82 ? -27.304 6.546 -15.982 1.00 97.88 82 ALA A O 1
ATOM 599 N N . LEU A 1 83 ? -25.969 6.221 -14.210 1.00 97.56 83 LEU A N 1
ATOM 600 C CA . LEU A 1 83 ? -26.185 4.777 -14.140 1.00 97.56 83 LEU A CA 1
ATOM 601 C C . LEU A 1 83 ? -27.617 4.418 -13.714 1.00 97.56 83 LEU A C 1
ATOM 603 O O . LEU A 1 83 ? -28.209 3.466 -14.233 1.00 97.56 83 LEU A O 1
ATOM 607 N N . VAL A 1 84 ? -28.192 5.208 -12.804 1.00 97.69 84 VAL A N 1
ATOM 608 C CA . VAL A 1 84 ? -29.606 5.119 -12.422 1.00 97.69 84 VAL A CA 1
ATOM 609 C C . VAL A 1 84 ? -30.503 5.388 -13.632 1.00 97.69 84 VAL A C 1
ATOM 611 O O . VAL A 1 84 ? -31.405 4.604 -13.919 1.00 97.69 84 VAL A O 1
ATOM 614 N N . GLU A 1 85 ? -30.239 6.464 -14.381 1.00 97.62 85 GLU A N 1
ATOM 615 C CA . GLU A 1 85 ? -31.009 6.807 -15.585 1.00 97.62 85 GLU A CA 1
ATOM 616 C C . GLU A 1 85 ? -30.901 5.724 -16.666 1.00 97.62 85 GLU A C 1
ATOM 618 O O . GLU A 1 85 ? -31.900 5.372 -17.296 1.00 97.62 85 GLU A O 1
ATOM 623 N N . LYS A 1 86 ? -29.703 5.162 -16.855 1.00 97.81 86 LYS A N 1
ATOM 624 C CA . LYS A 1 86 ? -29.455 4.085 -17.820 1.00 97.81 86 LYS A CA 1
ATOM 625 C C . LYS A 1 86 ? -30.294 2.836 -17.535 1.00 97.81 86 LYS A C 1
ATOM 627 O O . LYS A 1 86 ? -30.598 2.094 -18.466 1.00 97.81 86 LYS A O 1
ATOM 632 N N . GLY A 1 87 ? -30.671 2.599 -16.277 1.00 97.94 87 GLY A N 1
ATOM 633 C CA . GLY A 1 87 ? -31.569 1.509 -15.891 1.00 97.94 87 GLY A CA 1
ATOM 634 C C . GLY A 1 87 ? -30.956 0.108 -15.974 1.00 97.94 87 GLY A C 1
ATOM 635 O O . GLY A 1 87 ? -31.709 -0.866 -15.965 1.00 97.94 87 GLY A O 1
ATOM 636 N N . VAL A 1 88 ? -29.622 0.013 -16.032 1.00 97.50 88 VAL A N 1
ATOM 637 C CA . VAL A 1 88 ? -28.860 -1.249 -16.044 1.00 97.50 88 VAL A CA 1
ATOM 638 C C . VAL A 1 88 ? -29.220 -2.126 -14.838 1.00 97.50 88 VAL A C 1
ATOM 640 O O . VAL A 1 88 ? -29.479 -1.608 -13.749 1.00 97.50 88 VAL A O 1
ATOM 643 N N . LYS A 1 89 ? -29.267 -3.443 -15.020 1.00 98.12 89 LYS A N 1
ATOM 644 C CA . LYS A 1 89 ? -29.741 -4.421 -14.036 1.00 98.12 89 LYS A CA 1
ATOM 645 C C . LYS A 1 89 ? -28.660 -5.398 -13.600 1.00 98.12 89 LYS A C 1
ATOM 647 O O . LYS A 1 89 ? -27.579 -5.484 -14.172 1.00 98.12 89 LYS A O 1
ATOM 652 N N . ASP A 1 90 ? -28.986 -6.135 -12.545 1.00 97.94 90 ASP A N 1
ATOM 653 C CA . ASP A 1 90 ? -28.197 -7.236 -12.002 1.00 97.94 90 ASP A CA 1
ATOM 654 C C . ASP A 1 90 ? -26.754 -6.888 -11.602 1.00 97.94 90 ASP A C 1
ATOM 656 O O . ASP A 1 90 ? -25.879 -7.755 -11.584 1.00 97.94 90 ASP A O 1
ATOM 660 N N . LEU A 1 91 ? -26.509 -5.631 -11.224 1.00 98.56 91 LEU A N 1
ATOM 661 C CA . LEU A 1 91 ? -25.176 -5.145 -10.878 1.00 98.56 91 LEU A CA 1
ATOM 662 C C . LEU A 1 91 ? -24.614 -5.833 -9.628 1.00 98.56 91 LEU A C 1
ATOM 664 O O . LEU A 1 91 ? -25.327 -6.044 -8.638 1.00 98.56 91 LEU A O 1
ATOM 668 N N . THR A 1 92 ? -23.309 -6.105 -9.647 1.00 98.50 92 THR A N 1
ATOM 669 C CA . THR A 1 92 ? -22.534 -6.410 -8.436 1.00 98.50 92 THR A CA 1
ATOM 670 C C . THR A 1 92 ? -21.769 -5.163 -8.019 1.00 98.50 92 THR A C 1
ATOM 672 O O . THR A 1 92 ? -20.817 -4.770 -8.686 1.00 98.50 92 THR A O 1
ATOM 675 N N . ILE A 1 93 ? -22.184 -4.539 -6.919 1.00 98.06 93 ILE A N 1
ATOM 676 C CA . ILE A 1 93 ? -21.574 -3.315 -6.399 1.00 98.06 93 ILE A CA 1
ATOM 677 C C . ILE A 1 93 ? -20.595 -3.653 -5.279 1.00 98.06 93 ILE A C 1
ATOM 679 O O . ILE A 1 93 ? -20.958 -4.315 -4.306 1.00 98.06 93 ILE A O 1
ATOM 683 N N . TYR A 1 94 ? -19.376 -3.141 -5.389 1.00 98.38 94 TYR A N 1
ATOM 684 C CA . TYR A 1 94 ? -18.402 -3.099 -4.307 1.00 98.38 94 TYR A CA 1
ATOM 685 C C . TYR A 1 94 ? -18.326 -1.663 -3.800 1.00 98.38 94 TYR A C 1
ATOM 687 O O . TYR A 1 94 ? -17.916 -0.760 -4.528 1.00 98.38 94 TYR A O 1
ATOM 695 N N . SER A 1 95 ? -18.732 -1.442 -2.556 1.00 97.06 95 SER A N 1
ATOM 696 C CA . SER A 1 95 ? -18.647 -0.135 -1.908 1.00 97.06 95 SER A CA 1
ATOM 697 C C . SER A 1 95 ? -18.488 -0.324 -0.408 1.00 97.06 95 SER A C 1
ATOM 699 O O . SER A 1 95 ? -18.878 -1.361 0.130 1.00 97.06 95 SER A O 1
ATOM 701 N N . ASN A 1 96 ? -17.904 0.651 0.286 1.00 96.19 96 ASN A N 1
ATOM 702 C CA . ASN A 1 96 ? -17.775 0.540 1.734 1.00 96.19 96 ASN A CA 1
ATOM 703 C C . ASN A 1 96 ? -19.149 0.448 2.417 1.00 96.19 96 ASN A C 1
ATOM 705 O O . ASN A 1 96 ? -19.360 -0.413 3.279 1.00 96.19 96 ASN A O 1
ATOM 709 N N . ASP A 1 97 ? -20.070 1.312 1.984 1.00 92.19 97 ASP A N 1
ATOM 710 C CA . ASP A 1 97 ? -21.408 1.470 2.542 1.00 92.19 97 ASP A CA 1
ATOM 711 C C . ASP A 1 97 ? -22.502 1.233 1.485 1.00 92.19 97 ASP A C 1
ATOM 713 O O . ASP A 1 97 ? -22.259 1.373 0.290 1.00 92.19 97 ASP A O 1
ATOM 717 N N . ALA A 1 98 ? -23.741 0.960 1.913 1.00 85.25 98 ALA A N 1
ATOM 718 C CA . ALA A 1 98 ? -24.930 0.891 1.040 1.00 85.25 98 ALA A CA 1
ATOM 719 C C . ALA A 1 98 ? -25.530 2.266 0.648 1.00 85.25 98 ALA A C 1
ATOM 721 O O . ALA A 1 98 ? -26.694 2.344 0.238 1.00 85.25 98 ALA A O 1
ATOM 722 N N . GLY A 1 99 ? -24.772 3.357 0.810 1.00 83.50 99 GLY A N 1
ATOM 723 C CA . GLY A 1 99 ? -25.281 4.728 0.704 1.00 83.50 99 GLY A CA 1
ATOM 724 C C . GLY A 1 99 ? -26.397 5.031 1.716 1.00 83.50 99 GLY A C 1
ATOM 725 O O . GLY A 1 99 ? -26.528 4.361 2.742 1.00 83.50 99 GLY A O 1
ATOM 726 N N . VAL A 1 100 ? -27.222 6.032 1.407 1.00 87.25 100 VAL A N 1
ATOM 727 C CA . VAL A 1 100 ? -28.485 6.327 2.112 1.00 87.25 100 VAL A CA 1
ATOM 728 C C . VAL A 1 100 ? -29.643 6.209 1.125 1.00 87.25 100 VAL A C 1
ATOM 730 O O . VAL A 1 100 ? -29.408 6.251 -0.076 1.00 87.25 100 VAL A O 1
ATOM 733 N N . HIS A 1 101 ? -30.879 6.043 1.604 1.00 83.81 101 HIS A N 1
ATOM 734 C CA . HIS A 1 101 ? -32.028 5.701 0.746 1.00 83.81 101 HIS A CA 1
ATOM 735 C C . HIS A 1 101 ? -32.140 6.547 -0.543 1.00 83.81 101 HIS A C 1
ATOM 737 O O . HIS A 1 101 ? -32.232 5.990 -1.630 1.00 83.81 101 HIS A O 1
ATOM 743 N N . ASP A 1 102 ? -31.983 7.867 -0.437 1.00 89.19 102 ASP A N 1
ATOM 744 C CA . ASP A 1 102 ? -32.176 8.842 -1.512 1.00 89.19 102 ASP A CA 1
ATOM 745 C C . ASP A 1 102 ? -30.870 9.396 -2.115 1.00 89.19 102 ASP A C 1
ATOM 747 O O . ASP A 1 102 ? -30.908 10.382 -2.854 1.00 89.19 102 ASP A O 1
ATOM 751 N N . PHE A 1 103 ? -29.702 8.818 -1.799 1.00 91.94 103 PHE A N 1
ATOM 752 C CA . PHE A 1 103 ? -28.414 9.374 -2.234 1.00 91.94 103 PHE A CA 1
ATOM 753 C C . PHE A 1 103 ? -27.314 8.320 -2.418 1.00 91.94 103 PHE A C 1
ATOM 755 O O . PHE A 1 103 ? -27.251 7.300 -1.724 1.00 91.94 103 PHE A O 1
ATOM 762 N N . GLY A 1 104 ? -26.402 8.579 -3.358 1.00 92.25 104 GLY A N 1
ATOM 763 C CA . GLY A 1 104 ? -25.359 7.628 -3.741 1.00 92.25 104 GLY A CA 1
ATOM 764 C C . GLY A 1 104 ? -25.944 6.310 -4.251 1.00 92.25 104 GLY A C 1
ATOM 765 O O . GLY A 1 104 ? -26.971 6.294 -4.933 1.00 92.25 104 GLY A O 1
ATOM 766 N N . ILE A 1 105 ? -25.310 5.183 -3.916 1.00 93.75 105 ILE A N 1
ATOM 767 C CA . ILE A 1 105 ? -25.747 3.875 -4.427 1.00 93.75 105 ILE A CA 1
ATOM 768 C C . ILE A 1 105 ? -27.131 3.438 -3.920 1.00 93.75 105 ILE A C 1
ATOM 770 O O . ILE A 1 105 ? -27.721 2.526 -4.501 1.00 93.75 105 ILE A O 1
ATOM 774 N N . GLY A 1 106 ? -27.691 4.108 -2.903 1.00 93.94 106 GLY A N 1
ATOM 775 C CA . GLY A 1 106 ? -29.068 3.878 -2.466 1.00 93.94 106 GLY A CA 1
ATOM 776 C C . GLY A 1 106 ? -30.088 4.081 -3.585 1.00 93.94 106 GLY A C 1
ATOM 777 O O . GLY A 1 106 ? -31.018 3.288 -3.707 1.00 93.94 106 GLY A O 1
ATOM 778 N N . LEU A 1 107 ? -29.824 5.014 -4.507 1.00 95.44 107 LEU A N 1
ATOM 779 C CA . LEU A 1 107 ? -30.658 5.243 -5.690 1.00 95.44 107 LEU A CA 1
ATOM 780 C C . LEU A 1 107 ? -30.730 4.012 -6.612 1.00 95.44 107 LEU A C 1
ATOM 782 O O . LEU A 1 107 ? -31.792 3.688 -7.145 1.00 95.44 107 LEU A O 1
ATOM 786 N N . LEU A 1 108 ? -29.615 3.294 -6.789 1.00 96.69 108 LEU A N 1
ATOM 787 C CA . LEU A 1 108 ? -29.569 2.061 -7.589 1.00 96.69 108 LEU A CA 1
ATOM 788 C C . LEU A 1 108 ? -30.344 0.927 -6.900 1.00 96.69 108 LEU A C 1
ATOM 790 O O . LEU A 1 108 ? -31.008 0.123 -7.563 1.00 96.69 108 LEU A O 1
ATOM 794 N N . ILE A 1 109 ? -30.275 0.873 -5.566 1.00 94.94 109 ILE A N 1
ATOM 795 C CA . ILE A 1 109 ? -30.975 -0.113 -4.734 1.00 94.94 109 ILE A CA 1
ATOM 796 C C . ILE A 1 109 ? -32.489 0.121 -4.801 1.00 94.94 109 ILE A C 1
ATOM 798 O O . ILE A 1 109 ? -33.233 -0.814 -5.099 1.00 94.94 109 ILE A O 1
ATOM 802 N N . GLU A 1 110 ? -32.962 1.360 -4.636 1.00 94.38 110 GLU A N 1
ATOM 803 C CA . GLU A 1 110 ? -34.387 1.708 -4.758 1.00 94.38 110 GLU A CA 1
ATOM 804 C C . GLU A 1 110 ? -34.962 1.336 -6.133 1.00 94.38 110 GLU A C 1
ATOM 806 O O . GLU A 1 110 ? -36.097 0.868 -6.254 1.00 94.38 110 GLU A O 1
ATOM 811 N N . ARG A 1 111 ? -34.161 1.485 -7.194 1.00 95.88 111 ARG A N 1
ATOM 812 C CA . ARG A 1 111 ? -34.547 1.138 -8.571 1.00 95.88 111 ARG A CA 1
ATOM 813 C C . ARG A 1 111 ? -34.398 -0.344 -8.903 1.00 95.88 111 ARG A C 1
ATOM 815 O O . ARG A 1 111 ? -34.653 -0.725 -10.051 1.00 95.88 111 ARG A O 1
ATOM 822 N N . LYS A 1 112 ? -34.011 -1.186 -7.938 1.00 96.19 112 LYS A N 1
ATOM 823 C CA . LYS A 1 112 ? -33.755 -2.624 -8.123 1.00 96.19 112 LYS A CA 1
ATOM 824 C C . LYS A 1 112 ? -32.805 -2.878 -9.295 1.00 96.19 112 LYS A C 1
ATOM 826 O O . LYS A 1 112 ? -33.127 -3.622 -10.223 1.00 96.19 112 LYS A O 1
ATOM 831 N N . GLN A 1 113 ? -31.701 -2.138 -9.334 1.00 97.69 113 GLN A N 1
ATOM 832 C CA . GLN A 1 113 ? -30.626 -2.309 -10.319 1.00 97.69 113 GLN A CA 1
ATOM 833 C C . GLN A 1 113 ? -29.492 -3.193 -9.789 1.00 97.69 113 GLN A C 1
ATOM 835 O O . GLN A 1 113 ? -28.681 -3.688 -10.566 1.00 97.69 113 GLN A O 1
ATOM 840 N N . VAL A 1 114 ? -29.450 -3.413 -8.473 1.00 97.00 114 VAL A N 1
ATOM 841 C CA . VAL A 1 114 ? -28.381 -4.133 -7.781 1.00 97.00 114 VAL A CA 1
ATOM 842 C C . VAL A 1 114 ? -28.823 -5.555 -7.452 1.00 97.00 114 VAL A C 1
ATOM 844 O O . VAL A 1 114 ? -29.858 -5.755 -6.823 1.00 97.00 114 VAL A O 1
ATOM 847 N N . LYS A 1 115 ? -28.015 -6.537 -7.854 1.00 97.06 115 LYS A N 1
ATOM 848 C CA . LYS A 1 115 ? -28.169 -7.949 -7.477 1.00 97.06 115 LYS A CA 1
ATOM 849 C C . LYS A 1 115 ? -27.366 -8.294 -6.230 1.00 97.06 115 LYS A C 1
ATOM 851 O O . LYS A 1 115 ? -27.814 -9.104 -5.421 1.00 97.06 115 LYS A O 1
ATOM 856 N N . ARG A 1 116 ? -26.161 -7.735 -6.098 1.00 97.19 116 ARG A N 1
ATOM 857 C CA . ARG A 1 116 ? -25.237 -8.026 -4.997 1.00 97.19 116 ARG A CA 1
ATOM 858 C C . ARG A 1 116 ? -24.536 -6.762 -4.530 1.00 97.19 116 ARG A C 1
ATOM 860 O O . ARG A 1 116 ? -24.043 -6.000 -5.355 1.00 97.19 116 ARG A O 1
ATOM 867 N N . VAL A 1 117 ? -24.417 -6.606 -3.214 1.00 96.69 117 VAL A N 1
ATOM 868 C CA . VAL A 1 117 ? -23.534 -5.620 -2.582 1.00 96.69 117 VAL A CA 1
ATOM 869 C C . VAL A 1 117 ? -22.446 -6.341 -1.793 1.00 96.69 117 VAL A C 1
ATOM 871 O O . VAL A 1 117 ? -22.733 -7.221 -0.980 1.00 96.69 117 VAL A O 1
ATOM 874 N N . VAL A 1 118 ? -21.195 -5.954 -2.017 1.00 96.94 118 VAL A N 1
ATOM 875 C CA . VAL A 1 118 ? -20.038 -6.327 -1.200 1.00 96.94 118 VAL A CA 1
ATOM 876 C C . VAL A 1 118 ? -19.583 -5.075 -0.458 1.00 96.94 118 VAL A C 1
ATOM 878 O O . VAL A 1 118 ? -19.217 -4.092 -1.097 1.00 96.94 118 VAL A O 1
ATOM 881 N N . GLY A 1 119 ? -19.613 -5.099 0.874 1.00 95.69 119 GLY A N 1
ATOM 882 C CA . GLY A 1 119 ? -19.294 -3.921 1.686 1.00 95.69 119 GLY A CA 1
ATOM 883 C C . GLY A 1 119 ? -19.108 -4.228 3.166 1.00 95.69 119 GLY A C 1
ATOM 884 O O . GLY A 1 119 ? -19.194 -5.387 3.579 1.00 95.69 119 GLY A O 1
ATOM 885 N N . SER A 1 120 ? -18.849 -3.199 3.970 1.00 94.56 120 SER A N 1
ATOM 886 C CA . SER A 1 120 ? -18.516 -3.348 5.394 1.00 94.56 120 SER A CA 1
ATOM 887 C C . SER A 1 120 ? -19.629 -2.889 6.337 1.00 94.56 120 SER A C 1
ATOM 889 O O . SER A 1 120 ? -19.771 -3.432 7.441 1.00 94.56 120 SER A O 1
ATOM 891 N N . TYR A 1 121 ? -20.446 -1.926 5.899 1.00 89.69 121 TYR A N 1
ATOM 892 C CA . TYR A 1 121 ? -21.465 -1.280 6.721 1.00 89.69 121 TYR A CA 1
ATOM 893 C C . TYR A 1 121 ? -22.727 -0.947 5.907 1.00 89.69 121 TYR A C 1
ATOM 895 O O . TYR A 1 121 ? -22.674 -0.449 4.795 1.00 89.69 121 TYR A O 1
ATOM 903 N N . MET A 1 122 ? -23.899 -1.267 6.444 1.00 84.75 122 MET A N 1
ATOM 904 C CA . MET A 1 122 ? -25.188 -1.280 5.734 1.00 84.75 122 MET A CA 1
ATOM 905 C C . MET A 1 122 ? -26.293 -0.536 6.500 1.00 84.75 122 MET A C 1
ATOM 907 O O . MET A 1 122 ? -27.428 -0.459 6.035 1.00 84.75 122 MET A O 1
ATOM 911 N N . ALA A 1 123 ? -25.992 -0.016 7.694 1.00 76.31 123 ALA A N 1
ATOM 912 C CA . ALA A 1 123 ? -27.012 0.416 8.650 1.00 76.31 123 ALA A CA 1
ATOM 913 C C . ALA A 1 123 ? -27.836 1.636 8.207 1.00 76.31 123 ALA A C 1
ATOM 915 O O . ALA A 1 123 ? -28.955 1.803 8.694 1.00 76.31 123 ALA A O 1
ATOM 916 N N . GLU A 1 124 ? -27.291 2.477 7.325 1.00 80.56 124 GLU A N 1
ATOM 917 C CA . GLU A 1 124 ? -27.894 3.764 6.944 1.00 80.56 124 GLU A CA 1
ATOM 918 C C . GLU A 1 124 ? -28.868 3.660 5.756 1.00 80.56 124 GLU A C 1
ATOM 920 O O . GLU A 1 124 ? -29.465 4.658 5.351 1.00 80.56 124 GLU A O 1
ATOM 925 N N . ASN A 1 125 ? -29.086 2.450 5.222 1.00 86.19 125 ASN A N 1
ATOM 926 C CA . ASN A 1 125 ? -30.038 2.197 4.142 1.00 86.19 125 ASN A CA 1
ATOM 927 C C . ASN A 1 125 ? -31.069 1.114 4.535 1.00 86.19 125 ASN A C 1
ATOM 929 O O . ASN A 1 125 ? -30.857 -0.080 4.298 1.00 86.19 125 ASN A O 1
ATOM 933 N N . PRO A 1 126 ? -32.214 1.507 5.129 1.00 87.44 126 PRO A N 1
ATOM 934 C CA . PRO A 1 126 ? -33.263 0.566 5.523 1.00 87.44 126 PRO A CA 1
ATOM 935 C C . PRO A 1 126 ? -33.850 -0.238 4.355 1.00 87.44 126 PRO A C 1
ATOM 937 O O . PRO A 1 126 ? -34.214 -1.401 4.541 1.00 87.44 126 PRO A O 1
ATOM 940 N N . GLU A 1 127 ? -33.922 0.351 3.157 1.00 90.88 127 GLU A N 1
ATOM 941 C CA . GLU A 1 127 ? -34.445 -0.322 1.963 1.00 90.88 127 GLU A CA 1
ATOM 942 C C . GLU A 1 127 ? -33.516 -1.453 1.512 1.00 90.88 127 GLU A C 1
ATOM 944 O O . GLU A 1 127 ? -33.985 -2.546 1.193 1.00 90.88 127 GLU A O 1
ATOM 949 N N . PHE A 1 128 ? -32.199 -1.249 1.585 1.00 90.75 128 PHE A N 1
ATOM 950 C CA . PHE A 1 128 ? -31.238 -2.323 1.346 1.00 90.75 128 PHE A CA 1
ATOM 951 C C . PHE A 1 128 ? -31.434 -3.491 2.323 1.00 90.75 128 PHE A C 1
ATOM 953 O O . PHE A 1 128 ? -31.522 -4.650 1.910 1.00 90.75 128 PHE A O 1
ATOM 960 N N . GLY A 1 129 ? -31.568 -3.189 3.620 1.00 89.38 129 GLY A N 1
ATOM 961 C CA . GLY A 1 129 ? -31.847 -4.198 4.643 1.00 89.38 129 GLY A CA 1
ATOM 962 C C . GLY A 1 129 ? -33.122 -4.993 4.343 1.00 89.38 129 GLY A C 1
ATOM 963 O O . GLY A 1 129 ? -33.112 -6.224 4.413 1.00 89.38 129 GLY A O 1
ATOM 964 N N . ARG A 1 130 ? -34.201 -4.307 3.938 1.00 90.38 130 ARG A N 1
ATOM 965 C CA . ARG A 1 130 ? -35.460 -4.937 3.514 1.00 90.38 130 ARG A CA 1
ATOM 966 C C . ARG A 1 130 ? -35.239 -5.879 2.328 1.00 90.38 130 ARG A C 1
ATOM 968 O O . ARG A 1 130 ? -35.633 -7.041 2.407 1.00 90.38 130 ARG A O 1
ATOM 975 N N . GLN A 1 131 ? -34.590 -5.415 1.258 1.00 92.44 131 GLN A N 1
ATOM 976 C CA . GLN A 1 131 ? -34.323 -6.229 0.066 1.00 92.44 131 GLN A CA 1
ATOM 977 C C . GLN A 1 131 ? -33.483 -7.471 0.385 1.00 92.44 131 GLN A C 1
ATOM 979 O O . GLN A 1 131 ? -33.801 -8.563 -0.085 1.00 92.44 131 GLN A O 1
ATOM 984 N N . TYR A 1 132 ? -32.458 -7.340 1.228 1.00 91.62 132 TYR A N 1
ATOM 985 C CA . TYR A 1 132 ? -31.617 -8.464 1.637 1.00 91.62 132 TYR A CA 1
ATOM 986 C C . TYR A 1 132 ? -32.398 -9.537 2.413 1.00 91.62 132 TYR A C 1
ATOM 988 O O . TYR A 1 132 ? -32.351 -10.718 2.060 1.00 91.62 132 TYR A O 1
ATOM 996 N N . PHE A 1 133 ? -33.158 -9.147 3.444 1.00 89.31 133 PHE A N 1
ATOM 997 C CA . PHE A 1 133 ? -33.907 -10.108 4.264 1.00 89.31 133 PHE A CA 1
ATOM 998 C C . PHE A 1 133 ? -35.097 -10.742 3.535 1.00 89.31 133 PHE A C 1
ATOM 1000 O O . PHE A 1 133 ? -35.502 -11.839 3.915 1.00 89.31 133 PHE A O 1
ATOM 1007 N N . HIS A 1 134 ? -35.625 -10.094 2.492 1.00 90.81 134 HIS A N 1
ATOM 1008 C CA . HIS A 1 134 ? -36.656 -10.649 1.606 1.00 90.81 134 HIS A CA 1
ATOM 1009 C C . HIS A 1 134 ? -36.089 -11.451 0.419 1.00 90.81 134 HIS A C 1
ATOM 1011 O O . HIS A 1 134 ? -36.858 -11.984 -0.381 1.00 90.81 134 HIS A O 1
ATOM 1017 N N . GLY A 1 135 ? -34.761 -11.559 0.296 1.00 91.12 135 GLY A N 1
ATOM 1018 C CA . GLY A 1 135 ? -34.108 -12.341 -0.754 1.00 91.12 135 GLY A CA 1
ATOM 1019 C C . GLY A 1 135 ? -34.074 -11.682 -2.135 1.00 91.12 135 GLY A C 1
ATOM 1020 O O . GLY A 1 135 ? -33.798 -12.374 -3.116 1.00 91.12 135 GLY A O 1
ATOM 1021 N N . GLU A 1 136 ? -34.344 -10.375 -2.214 1.00 92.69 136 GLU A N 1
ATOM 1022 C CA . GLU A 1 136 ? -34.286 -9.571 -3.444 1.00 92.69 136 GLU A CA 1
ATOM 1023 C C . GLU A 1 136 ? -32.842 -9.196 -3.825 1.00 92.69 136 GLU A C 1
ATOM 1025 O O . GLU A 1 136 ? -32.565 -8.992 -5.003 1.00 92.69 136 GLU A O 1
ATOM 1030 N N . CYS A 1 137 ? -31.922 -9.144 -2.853 1.00 92.31 137 CYS A N 1
ATOM 1031 C CA . CYS A 1 137 ? -30.510 -8.807 -3.061 1.00 92.31 137 CYS A CA 1
ATOM 1032 C C . CYS A 1 137 ? -29.583 -9.747 -2.274 1.00 92.31 137 CYS A C 1
ATOM 1034 O O . CYS A 1 137 ? -29.950 -10.304 -1.237 1.00 92.31 137 CYS A O 1
ATOM 1036 N N . GLU A 1 138 ? -28.357 -9.904 -2.762 1.00 95.69 138 GLU A N 1
ATOM 1037 C CA . GLU A 1 138 ? -27.260 -10.592 -2.086 1.00 95.69 138 GLU A CA 1
ATOM 1038 C C . GLU A 1 138 ? -26.386 -9.595 -1.310 1.00 95.69 138 GLU A C 1
ATOM 1040 O O . GLU A 1 138 ? -26.149 -8.476 -1.770 1.00 95.69 138 GLU A O 1
ATOM 1045 N N . LEU A 1 139 ? -25.874 -10.009 -0.152 1.00 94.38 139 LEU A N 1
ATOM 1046 C CA . LEU A 1 139 ? -24.963 -9.219 0.675 1.00 94.38 139 LEU A CA 1
ATOM 1047 C C . LEU A 1 139 ? -23.731 -10.041 1.045 1.00 94.38 139 LEU A C 1
ATOM 1049 O O . LEU A 1 139 ? -23.824 -11.037 1.761 1.00 94.38 139 LEU A O 1
ATOM 1053 N N . GLU A 1 140 ? -22.560 -9.571 0.635 1.00 95.19 140 GLU A N 1
ATOM 1054 C CA . GLU A 1 140 ? -21.277 -10.065 1.118 1.00 95.19 140 GLU A CA 1
ATOM 1055 C C . GLU A 1 140 ? -20.657 -9.049 2.082 1.00 95.19 140 GLU A C 1
ATOM 1057 O O . GLU A 1 140 ? -19.917 -8.150 1.685 1.00 95.19 140 GLU A O 1
ATOM 1062 N N . LEU A 1 141 ? -20.928 -9.222 3.377 1.00 93.81 141 LEU A N 1
ATOM 1063 C CA . LEU A 1 141 ? -20.228 -8.446 4.400 1.00 93.81 141 LEU A CA 1
ATOM 1064 C C . LEU A 1 141 ? -18.747 -8.820 4.449 1.00 93.81 141 LEU A C 1
ATOM 1066 O O . LEU A 1 141 ? -18.411 -10.007 4.491 1.00 93.81 141 LEU A O 1
ATOM 1070 N N . THR A 1 142 ? -17.886 -7.812 4.475 1.00 96.44 142 THR A N 1
ATOM 1071 C CA . THR A 1 142 ? -16.428 -7.937 4.548 1.00 96.44 142 THR A CA 1
ATOM 1072 C C . THR A 1 142 ? -15.908 -6.895 5.540 1.00 96.44 142 THR A C 1
ATOM 1074 O O . THR A 1 142 ? -16.362 -5.754 5.459 1.00 96.44 142 THR A O 1
ATOM 1077 N N . PRO A 1 143 ? -14.985 -7.234 6.465 1.00 97.94 143 PRO A N 1
ATOM 1078 C CA . PRO A 1 143 ? -14.347 -6.231 7.320 1.00 97.94 143 PRO A CA 1
ATOM 1079 C C . PRO A 1 143 ? -13.808 -5.070 6.489 1.00 97.94 143 PRO A C 1
ATOM 1081 O O . PRO A 1 143 ? -13.290 -5.296 5.393 1.00 97.94 143 PRO A O 1
ATOM 1084 N N . GLN A 1 144 ? -13.946 -3.840 6.975 1.00 98.44 144 GLN A N 1
ATOM 1085 C CA . GLN A 1 144 ? -13.631 -2.660 6.172 1.00 98.44 144 GLN A CA 1
ATOM 1086 C C . GLN A 1 144 ? -12.169 -2.642 5.709 1.00 98.44 144 GLN A C 1
ATOM 1088 O O . GLN A 1 144 ? -11.901 -2.387 4.533 1.00 98.44 144 GLN A O 1
ATOM 1093 N N . GLY A 1 145 ? -11.232 -2.987 6.594 1.00 98.50 145 GLY A N 1
ATOM 1094 C CA . GLY A 1 145 ? -9.823 -3.056 6.235 1.00 98.50 145 GLY A CA 1
ATOM 1095 C C . GLY A 1 145 ? -9.503 -4.207 5.304 1.00 98.50 145 GLY A C 1
ATOM 1096 O O . GLY A 1 145 ? -8.677 -4.055 4.404 1.00 98.50 145 GLY A O 1
ATOM 1097 N N . THR A 1 146 ? -10.173 -5.347 5.471 1.00 98.69 146 THR A N 1
ATOM 1098 C CA . THR A 1 146 ? -10.079 -6.461 4.525 1.00 98.69 146 THR A CA 1
ATOM 1099 C C . THR A 1 146 ? -10.604 -6.066 3.147 1.00 98.69 146 THR A C 1
ATOM 1101 O O . THR A 1 146 ? -9.983 -6.415 2.152 1.00 98.69 146 THR A O 1
ATOM 1104 N N . LEU A 1 147 ? -11.713 -5.326 3.052 1.00 98.81 147 LEU A N 1
ATOM 1105 C CA . LEU A 1 147 ? -12.241 -4.848 1.772 1.00 98.81 147 LEU A CA 1
ATOM 1106 C C . LEU A 1 147 ? -11.239 -3.921 1.075 1.00 98.81 147 LEU A C 1
ATOM 1108 O O . LEU A 1 147 ? -10.948 -4.129 -0.102 1.00 98.81 147 LEU A O 1
ATOM 1112 N N . ALA A 1 148 ? -10.685 -2.947 1.803 1.00 98.81 148 ALA A N 1
ATOM 1113 C CA . ALA A 1 148 ? -9.685 -2.025 1.269 1.00 98.81 148 ALA A CA 1
ATOM 1114 C C . ALA A 1 148 ? -8.437 -2.769 0.763 1.00 98.81 148 ALA A C 1
ATOM 1116 O O . ALA A 1 148 ? -7.987 -2.536 -0.357 1.00 98.81 148 ALA A O 1
ATOM 1117 N N . GLU A 1 149 ? -7.930 -3.729 1.542 1.00 98.88 149 GLU A N 1
ATOM 1118 C CA . GLU A 1 149 ? -6.751 -4.506 1.158 1.00 98.88 149 GLU A CA 1
ATOM 1119 C C . GLU A 1 149 ? -7.039 -5.484 0.009 1.00 98.88 149 GLU A C 1
ATOM 1121 O O . GLU A 1 149 ? -6.201 -5.641 -0.871 1.00 98.88 149 GLU A O 1
ATOM 1126 N N . ARG A 1 150 ? -8.233 -6.091 -0.063 1.00 98.88 150 ARG A N 1
ATOM 1127 C CA . ARG A 1 150 ? -8.638 -6.922 -1.213 1.00 98.88 150 ARG A CA 1
ATOM 1128 C C . ARG A 1 150 ? -8.661 -6.114 -2.510 1.00 98.88 150 ARG A C 1
ATOM 1130 O O . ARG A 1 150 ? -8.212 -6.622 -3.535 1.00 98.88 150 ARG A O 1
ATOM 1137 N N . LEU A 1 151 ? -9.149 -4.874 -2.472 1.00 98.81 151 LEU A N 1
ATOM 1138 C CA . LEU A 1 151 ? -9.137 -3.967 -3.626 1.00 98.81 151 LEU A CA 1
ATOM 1139 C C . LEU A 1 151 ? -7.701 -3.594 -4.017 1.00 98.81 151 LEU A C 1
ATOM 1141 O O . LEU A 1 151 ? -7.311 -3.784 -5.169 1.00 98.81 151 LEU A O 1
ATOM 1145 N N . ARG A 1 152 ? -6.878 -3.165 -3.049 1.00 98.75 152 ARG A N 1
ATOM 1146 C CA . ARG A 1 152 ? -5.459 -2.850 -3.282 1.00 98.75 152 ARG A CA 1
ATOM 1147 C C . ARG A 1 152 ? -4.703 -4.046 -3.862 1.00 98.75 152 ARG A C 1
ATOM 1149 O O . ARG A 1 152 ? -3.988 -3.894 -4.847 1.00 98.75 152 ARG A O 1
ATOM 1156 N N . ALA A 1 153 ? -4.869 -5.234 -3.281 1.00 98.75 153 ALA A N 1
ATOM 1157 C CA . ALA A 1 153 ? -4.228 -6.467 -3.732 1.00 98.75 153 ALA A CA 1
ATOM 1158 C C . ALA A 1 153 ? -4.623 -6.818 -5.174 1.00 98.75 153 ALA A C 1
ATOM 1160 O O . ALA A 1 153 ? -3.748 -7.112 -5.988 1.00 98.75 153 ALA A O 1
ATOM 1161 N N . GLY A 1 154 ? -5.913 -6.712 -5.512 1.00 98.00 154 GLY A N 1
ATOM 1162 C CA . GLY A 1 154 ? -6.399 -6.932 -6.873 1.00 98.00 154 GLY A CA 1
ATOM 1163 C C . GLY A 1 154 ? -5.765 -5.979 -7.888 1.00 98.00 154 GLY A C 1
ATOM 1164 O O . GLY A 1 154 ? -5.222 -6.439 -8.891 1.00 98.00 154 GLY A O 1
ATOM 1165 N N . GLY A 1 155 ? -5.746 -4.674 -7.593 1.00 97.12 155 GLY A N 1
ATOM 1166 C CA . GLY A 1 155 ? -5.102 -3.670 -8.450 1.00 97.12 155 GLY A CA 1
ATOM 1167 C C . GLY A 1 155 ? -3.581 -3.826 -8.577 1.00 97.12 155 GLY A C 1
ATOM 1168 O O . GLY A 1 155 ? -3.014 -3.516 -9.623 1.00 97.12 155 GLY A O 1
ATOM 1169 N N . ALA A 1 156 ? -2.929 -4.373 -7.546 1.00 97.81 156 ALA A N 1
ATOM 1170 C CA . ALA A 1 156 ? -1.490 -4.642 -7.500 1.00 97.81 156 ALA A CA 1
ATOM 1171 C C . ALA A 1 156 ? -1.080 -6.017 -8.069 1.00 97.81 156 ALA A C 1
ATOM 1173 O O . ALA A 1 156 ? 0.090 -6.402 -7.965 1.00 97.81 156 ALA A O 1
ATOM 1174 N N . GLY A 1 157 ? -2.021 -6.795 -8.618 1.00 96.56 157 GLY A N 1
ATOM 1175 C CA . GLY A 1 157 ? -1.755 -8.128 -9.172 1.00 96.56 157 GLY A CA 1
ATOM 1176 C C . GLY A 1 157 ? -1.407 -9.202 -8.129 1.00 96.56 157 GLY A C 1
ATOM 1177 O O . GLY A 1 157 ? -0.741 -10.186 -8.460 1.00 96.56 157 GLY A O 1
ATOM 1178 N N . ILE A 1 158 ? -1.834 -9.020 -6.877 1.00 98.50 158 ILE A N 1
ATOM 1179 C CA . ILE A 1 158 ? -1.696 -9.982 -5.775 1.00 98.50 158 ILE A CA 1
ATOM 1180 C C . ILE A 1 158 ? -3.011 -10.766 -5.665 1.00 98.50 158 ILE A C 1
ATOM 1182 O O . ILE A 1 158 ? -4.033 -10.198 -5.272 1.00 98.50 158 ILE A O 1
ATOM 1186 N N . PRO A 1 159 ? -3.034 -12.070 -5.997 1.00 98.00 159 PRO A N 1
ATOM 1187 C CA . PRO A 1 159 ? -4.284 -12.818 -6.045 1.00 98.00 159 PRO A CA 1
ATOM 1188 C C . PRO A 1 159 ? -4.830 -13.135 -4.652 1.00 98.00 159 PRO A C 1
ATOM 1190 O O . PRO A 1 159 ? -6.043 -13.259 -4.503 1.00 98.00 159 PRO A O 1
ATOM 1193 N N . ALA A 1 160 ? -3.967 -13.254 -3.638 1.00 98.62 160 ALA A N 1
ATOM 1194 C CA . ALA A 1 160 ? -4.382 -13.475 -2.261 1.00 98.62 160 ALA A CA 1
ATOM 1195 C C . ALA A 1 160 ? -3.314 -13.054 -1.239 1.00 98.62 160 ALA A C 1
ATOM 1197 O O . ALA A 1 160 ? -2.115 -13.036 -1.539 1.00 98.62 160 ALA A O 1
ATOM 1198 N N . PHE A 1 161 ? -3.765 -12.758 -0.021 1.00 98.88 161 PHE A N 1
ATOM 1199 C CA . PHE A 1 161 ? -2.948 -12.380 1.134 1.00 98.88 161 PHE A CA 1
ATOM 1200 C C . PHE A 1 161 ? -3.586 -12.876 2.439 1.00 98.88 161 PHE A C 1
ATOM 1202 O O . PHE A 1 161 ? -4.765 -13.232 2.468 1.00 98.88 161 PHE A O 1
ATOM 1209 N N . TYR A 1 162 ? -2.817 -12.895 3.527 1.00 98.75 162 TYR A N 1
ATOM 1210 C CA . TYR A 1 162 ? -3.305 -13.289 4.852 1.00 98.75 162 TYR A CA 1
ATOM 1211 C C . TYR A 1 162 ? -3.599 -12.075 5.747 1.00 98.75 162 TYR A C 1
ATOM 1213 O O . TYR A 1 162 ? -2.867 -11.088 5.734 1.00 98.75 162 TYR A O 1
ATOM 1221 N N . THR A 1 163 ? -4.653 -12.146 6.563 1.00 98.62 163 THR A N 1
ATOM 1222 C CA . THR A 1 163 ? -5.033 -11.084 7.513 1.00 98.62 163 THR A CA 1
ATOM 1223 C C . THR A 1 163 ? -5.589 -11.660 8.821 1.00 98.62 163 THR A C 1
ATOM 1225 O O . THR A 1 163 ? -6.274 -12.682 8.780 1.00 98.62 163 THR A O 1
ATOM 1228 N N . PRO A 1 164 ? -5.313 -11.062 9.998 1.00 97.56 164 PRO A N 1
ATOM 1229 C CA . PRO A 1 164 ? -5.880 -11.552 11.256 1.00 97.56 164 PRO A CA 1
ATOM 1230 C C . PRO A 1 164 ? -7.364 -11.165 11.397 1.00 97.56 164 PRO A C 1
ATOM 1232 O O . PRO A 1 164 ? -8.114 -11.794 12.149 1.00 97.56 164 PRO A O 1
ATOM 1235 N N . SER A 1 165 ? -7.804 -10.146 10.651 1.00 97.75 165 SER A N 1
ATOM 1236 C CA . SER A 1 165 ? -9.164 -9.615 10.675 1.00 97.75 165 SER A CA 1
ATOM 1237 C C . SER A 1 165 ? -10.196 -10.697 10.352 1.00 97.75 165 SER A C 1
ATOM 1239 O O . SER A 1 165 ? -10.154 -11.352 9.313 1.00 97.75 165 SER A O 1
ATOM 1241 N N . GLY A 1 166 ? -11.162 -10.880 11.254 1.00 96.88 166 GLY A N 1
ATOM 1242 C CA . GLY A 1 166 ? -12.258 -11.834 11.081 1.00 96.88 166 GLY A CA 1
ATOM 1243 C C . GLY A 1 166 ? -11.931 -13.288 11.440 1.00 96.88 166 GLY A C 1
ATOM 1244 O O . GLY A 1 166 ? -12.849 -14.117 11.388 1.00 96.88 166 GLY A O 1
ATOM 1245 N N . TYR A 1 167 ? -10.700 -13.617 11.856 1.00 97.88 167 TYR A N 1
ATOM 1246 C CA . TYR A 1 167 ? -10.369 -14.958 12.349 1.00 97.88 167 TYR A CA 1
ATOM 1247 C C . TYR A 1 167 ? -11.296 -15.381 13.502 1.00 97.88 167 TYR A C 1
ATOM 1249 O O . TYR A 1 167 ? -11.638 -14.601 14.387 1.00 97.88 167 TYR A O 1
ATOM 1257 N N . GLY A 1 168 ? -11.751 -16.635 13.466 1.00 96.12 168 GLY A N 1
ATOM 1258 C CA . GLY A 1 168 ? -12.683 -17.196 14.457 1.00 96.12 168 GLY A CA 1
ATOM 1259 C C . GLY A 1 168 ? -14.116 -16.635 14.427 1.00 96.12 168 GLY A C 1
ATOM 1260 O O . GLY A 1 168 ? -14.958 -17.104 15.187 1.00 96.12 168 GLY A O 1
ATOM 1261 N N . THR A 1 169 ? -14.424 -15.675 13.550 1.00 96.81 169 THR A N 1
ATOM 1262 C CA . THR A 1 169 ? -15.774 -15.103 13.392 1.00 96.81 169 THR A CA 1
ATOM 1263 C C . THR A 1 169 ? -16.548 -15.781 12.257 1.00 96.81 169 THR A C 1
ATOM 1265 O O . THR A 1 169 ? -16.018 -16.617 11.526 1.00 96.81 169 THR A O 1
ATOM 1268 N N . MET A 1 170 ? -17.797 -15.369 12.020 1.00 94.62 170 MET A N 1
ATOM 1269 C CA . MET A 1 170 ? -18.562 -15.830 10.852 1.00 94.62 170 MET A CA 1
ATOM 1270 C C . MET A 1 170 ? -17.964 -15.408 9.496 1.00 94.62 170 MET A C 1
ATOM 1272 O O . MET A 1 170 ? -18.292 -16.014 8.477 1.00 94.62 170 MET A O 1
ATOM 1276 N N . ILE A 1 171 ? -17.083 -14.398 9.452 1.00 95.00 171 ILE A N 1
ATOM 1277 C CA . ILE A 1 171 ? -16.345 -14.055 8.223 1.00 95.00 171 ILE A CA 1
ATOM 1278 C C . ILE A 1 171 ? -15.400 -15.195 7.835 1.00 95.00 171 ILE A C 1
ATOM 1280 O O . ILE A 1 171 ? -15.341 -15.566 6.662 1.00 95.00 171 ILE A O 1
ATOM 1284 N N . HIS A 1 172 ? -14.735 -15.784 8.831 1.00 97.62 172 HIS A N 1
ATOM 1285 C CA . HIS A 1 172 ? -13.857 -16.939 8.681 1.00 97.62 172 HIS A CA 1
ATOM 1286 C C . HIS A 1 172 ? -14.640 -18.249 8.528 1.00 97.62 172 HIS A C 1
ATOM 1288 O O . HIS A 1 172 ? -14.375 -19.016 7.610 1.00 97.62 172 HIS A O 1
ATOM 1294 N N . LEU A 1 173 ? -15.627 -18.502 9.392 1.00 96.44 173 LEU A N 1
ATOM 1295 C CA . LEU A 1 173 ? -16.318 -19.797 9.497 1.00 96.44 173 LEU A CA 1
ATOM 1296 C C . LEU A 1 173 ? -17.456 -19.989 8.479 1.00 96.44 173 LEU A C 1
ATOM 1298 O O . LEU A 1 173 ? -18.019 -21.077 8.370 1.00 96.44 173 LEU A O 1
ATOM 1302 N N . GLY A 1 174 ? -17.798 -18.945 7.726 1.00 93.94 174 GLY A N 1
ATOM 1303 C CA . GLY A 1 174 ? -18.844 -18.961 6.710 1.00 93.94 174 GLY A CA 1
ATOM 1304 C C . GLY A 1 174 ? -20.096 -18.181 7.121 1.00 93.94 174 GLY A C 1
ATOM 1305 O O . GLY A 1 174 ? -20.558 -18.234 8.263 1.00 93.94 174 GLY A O 1
ATOM 1306 N N . ARG A 1 175 ? -20.684 -17.469 6.154 1.00 92.31 175 ARG A N 1
ATOM 1307 C CA . ARG A 1 175 ? -21.831 -16.569 6.352 1.00 92.31 175 ARG A CA 1
ATOM 1308 C C . ARG A 1 175 ? -22.897 -16.740 5.280 1.00 92.31 175 ARG A C 1
ATOM 1310 O O . ARG A 1 175 ? -22.623 -17.256 4.201 1.00 92.31 175 ARG A O 1
ATOM 1317 N N . THR A 1 176 ? -24.112 -16.294 5.579 1.00 92.69 176 THR A N 1
ATOM 1318 C CA . THR A 1 176 ? -25.203 -16.222 4.600 1.00 92.69 176 THR A CA 1
ATOM 1319 C C . THR A 1 176 ? -25.008 -15.011 3.694 1.00 92.69 176 THR A C 1
ATOM 1321 O O . THR A 1 176 ? -24.759 -13.921 4.198 1.00 92.69 176 THR A O 1
ATOM 1324 N N . LEU A 1 177 ? -25.130 -15.219 2.382 1.00 94.50 177 LEU A N 1
ATOM 1325 C CA . LEU A 1 177 ? -25.116 -14.171 1.359 1.00 94.50 177 LEU A CA 1
ATOM 1326 C C . LEU A 1 177 ? -26.509 -13.819 0.839 1.00 94.50 177 LEU A C 1
ATOM 1328 O O . LEU A 1 177 ? -26.696 -12.734 0.302 1.00 94.50 177 LEU A O 1
ATOM 1332 N N . ARG A 1 178 ? -27.479 -14.736 0.941 1.00 94.62 178 ARG A N 1
ATOM 1333 C CA . ARG A 1 178 ? -28.861 -14.506 0.499 1.00 94.62 178 ARG A CA 1
ATOM 1334 C C . ARG A 1 178 ? -29.842 -15.335 1.309 1.00 94.62 178 ARG A C 1
ATOM 1336 O O . ARG A 1 178 ? -29.569 -16.510 1.571 1.00 94.62 178 ARG A O 1
ATOM 1343 N N . PHE A 1 179 ? -30.983 -14.741 1.633 1.00 92.00 179 PHE A N 1
ATOM 1344 C CA . PHE A 1 179 ? -32.126 -15.413 2.244 1.00 92.00 179 PHE A CA 1
ATOM 1345 C C . PHE A 1 179 ? -33.241 -15.689 1.220 1.00 92.00 179 PHE A C 1
ATOM 1347 O O . PHE A 1 179 ? -33.235 -15.131 0.123 1.00 92.00 179 PHE A O 1
ATOM 1354 N N . ASP A 1 180 ? -34.183 -16.570 1.553 1.00 91.06 180 ASP A N 1
ATOM 1355 C CA . ASP A 1 180 ? -35.481 -16.659 0.877 1.00 91.06 180 ASP A CA 1
ATOM 1356 C C . ASP A 1 180 ? -36.520 -15.748 1.560 1.00 91.06 180 ASP A C 1
ATOM 1358 O O . ASP A 1 180 ? -36.245 -15.109 2.577 1.00 91.06 180 ASP A O 1
ATOM 1362 N N . ALA A 1 181 ? -37.741 -15.715 1.019 1.00 87.56 181 ALA A N 1
ATOM 1363 C CA . ALA A 1 181 ? -38.850 -14.939 1.580 1.00 87.56 181 ALA A CA 1
ATOM 1364 C C . ALA A 1 181 ? -39.301 -15.401 2.984 1.00 87.56 181 ALA A C 1
ATOM 1366 O O . ALA A 1 181 ? -40.026 -14.675 3.656 1.00 87.56 181 ALA A O 1
ATOM 1367 N N . ASN A 1 182 ? -38.879 -16.591 3.427 1.00 87.62 182 ASN A N 1
ATOM 1368 C CA . ASN A 1 182 ? -39.138 -17.142 4.758 1.00 87.62 182 ASN A CA 1
ATOM 1369 C C . ASN A 1 182 ? -37.934 -16.953 5.704 1.00 87.62 182 ASN A C 1
ATOM 1371 O O . ASN A 1 182 ? -37.899 -17.554 6.777 1.00 87.62 182 ASN A O 1
ATOM 1375 N N . HIS A 1 183 ? -36.945 -16.142 5.312 1.00 86.12 183 HIS A N 1
ATOM 1376 C CA . HIS A 1 183 ? -35.701 -15.887 6.040 1.00 86.12 183 HIS A CA 1
ATOM 1377 C C . HIS A 1 183 ? -34.788 -17.113 6.227 1.00 86.12 183 HIS A C 1
ATOM 1379 O O . HIS A 1 183 ? -33.913 -17.113 7.098 1.00 86.12 183 HIS A O 1
ATOM 1385 N N . ASN A 1 184 ? -34.916 -18.143 5.386 1.00 90.69 184 ASN A N 1
ATOM 1386 C CA . ASN A 1 184 ? -33.969 -19.257 5.362 1.00 90.69 184 ASN A CA 1
ATOM 1387 C C . ASN A 1 184 ? -32.740 -18.901 4.517 1.00 90.69 184 ASN A C 1
ATOM 1389 O O . ASN A 1 184 ? -32.882 -18.301 3.450 1.00 90.69 184 ASN A O 1
ATOM 1393 N N . PRO A 1 185 ? -31.520 -19.271 4.940 1.00 90.94 185 PRO A N 1
ATOM 1394 C CA . PRO A 1 185 ? -30.318 -19.029 4.152 1.00 90.94 185 PRO A CA 1
ATOM 1395 C C . PRO A 1 185 ? -30.321 -19.883 2.875 1.00 90.94 185 PRO A C 1
ATOM 1397 O O . PRO A 1 185 ? -30.374 -21.107 2.947 1.00 90.94 185 PRO A O 1
ATOM 1400 N N . VAL A 1 186 ? -30.205 -19.240 1.711 1.00 94.19 186 VAL A N 1
ATOM 1401 C CA . VAL A 1 186 ? -30.190 -19.898 0.389 1.00 94.19 186 VAL A CA 1
ATOM 1402 C C . VAL A 1 186 ? -28.781 -19.979 -0.184 1.00 94.19 186 VAL A C 1
ATOM 1404 O O . VAL A 1 186 ? -28.405 -20.984 -0.780 1.00 94.19 186 VAL A O 1
ATOM 1407 N N . ILE A 1 187 ? -27.987 -18.922 -0.003 1.00 95.31 187 ILE A N 1
ATOM 1408 C CA . ILE A 1 187 ? -26.594 -18.870 -0.454 1.00 95.31 187 ILE A CA 1
ATOM 1409 C C . ILE A 1 187 ? -25.716 -18.649 0.769 1.00 95.31 187 ILE A C 1
ATOM 1411 O O . ILE A 1 187 ? -25.970 -17.737 1.557 1.00 95.31 187 ILE A O 1
ATOM 1415 N N . ARG A 1 188 ? -24.679 -19.474 0.932 1.00 94.75 188 ARG A N 1
ATOM 1416 C CA . ARG A 1 188 ? -23.699 -19.359 2.017 1.00 94.75 188 ARG A CA 1
ATOM 1417 C C . ARG A 1 188 ? -22.280 -19.434 1.476 1.00 94.75 188 ARG A C 1
ATOM 1419 O O . ARG A 1 188 ? -22.014 -20.181 0.537 1.00 94.75 188 ARG A O 1
ATOM 1426 N N . THR A 1 189 ? -21.367 -18.698 2.100 1.00 95.00 189 THR A N 1
ATOM 1427 C CA . THR A 1 189 ? -19.933 -18.860 1.853 1.00 95.00 189 THR A CA 1
ATOM 1428 C C . THR A 1 189 ? -19.416 -20.109 2.555 1.00 95.00 189 THR A C 1
ATOM 1430 O O . THR A 1 189 ? -19.925 -20.507 3.606 1.00 95.00 189 THR A O 1
ATOM 1433 N N . LYS A 1 190 ? -18.369 -20.706 1.988 1.00 94.94 190 LYS A N 1
ATOM 1434 C CA . LYS A 1 190 ? -17.571 -21.722 2.679 1.00 94.94 190 LYS A CA 1
ATOM 1435 C C . LYS A 1 190 ? -16.699 -21.058 3.759 1.00 94.94 190 LYS A C 1
ATOM 1437 O O . LYS A 1 190 ? -16.478 -19.843 3.671 1.00 94.94 190 LYS A O 1
ATOM 1442 N N . PRO A 1 191 ? -16.216 -21.822 4.753 1.00 96.94 191 PRO A N 1
ATOM 1443 C CA . PRO A 1 191 ? -15.126 -21.370 5.603 1.00 96.94 191 PRO A CA 1
ATOM 1444 C C . PRO A 1 191 ? -13.903 -20.993 4.761 1.00 96.94 191 PRO A C 1
ATOM 1446 O O . PRO A 1 191 ? -13.651 -21.616 3.726 1.00 96.94 191 PRO A O 1
ATOM 1449 N N . LYS A 1 192 ? -13.170 -19.971 5.194 1.00 97.56 192 LYS A N 1
ATOM 1450 C CA . LYS 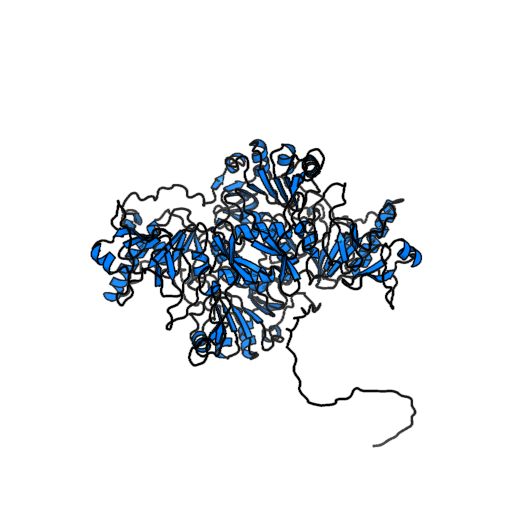A 1 192 ? -11.926 -19.531 4.553 1.00 97.56 192 LYS A CA 1
ATOM 1451 C C . LYS A 1 192 ? -10.743 -20.349 5.073 1.00 97.56 192 LYS A C 1
ATOM 1453 O O . LYS A 1 192 ? -10.795 -20.866 6.184 1.00 97.56 192 LYS A O 1
ATOM 1458 N N . GLU A 1 193 ? -9.688 -20.468 4.269 1.00 97.44 193 GLU A N 1
ATOM 1459 C CA . GLU A 1 193 ? -8.417 -21.040 4.728 1.00 97.44 193 GLU A CA 1
ATOM 1460 C C . GLU A 1 193 ? -7.829 -20.160 5.834 1.00 97.44 193 GLU A C 1
ATOM 1462 O O . GLU A 1 193 ? -7.887 -18.931 5.752 1.00 97.44 193 GLU A O 1
ATOM 1467 N N . SER A 1 194 ? -7.241 -20.791 6.848 1.00 97.50 194 SER A N 1
ATOM 1468 C CA . SER A 1 194 ? -6.466 -20.105 7.874 1.00 97.50 194 SER A CA 1
ATOM 1469 C C . SER A 1 194 ? -5.098 -20.744 8.048 1.00 97.50 194 SER A C 1
ATOM 1471 O O . SER A 1 194 ? -4.950 -21.955 7.874 1.00 97.50 194 SER A O 1
ATOM 1473 N N . ARG A 1 195 ? -4.111 -19.941 8.439 1.00 97.50 195 ARG A N 1
ATOM 1474 C CA . ARG A 1 195 ? -2.742 -20.386 8.711 1.00 97.50 195 ARG A CA 1
ATOM 1475 C C . ARG A 1 195 ? -2.163 -19.626 9.896 1.00 97.50 195 ARG A C 1
ATOM 1477 O O . ARG A 1 195 ? -2.509 -18.465 10.118 1.00 97.50 195 ARG A O 1
ATOM 1484 N N . GLU A 1 196 ? -1.290 -20.289 10.642 1.00 97.44 196 GLU A N 1
ATOM 1485 C CA . GLU A 1 196 ? -0.535 -19.661 11.718 1.00 97.44 196 GLU A CA 1
ATOM 1486 C C . GLU A 1 196 ? 0.784 -19.080 11.191 1.00 97.44 196 GLU A C 1
ATOM 1488 O O . GLU A 1 196 ? 1.520 -19.761 10.478 1.00 97.44 196 GLU A O 1
ATOM 1493 N N . PHE A 1 197 ? 1.073 -17.834 11.562 1.00 96.38 197 PHE A N 1
ATOM 1494 C CA . PHE A 1 197 ? 2.364 -17.173 11.378 1.00 96.38 197 PHE A CA 1
ATOM 1495 C C . PHE A 1 197 ? 2.768 -16.568 12.724 1.00 96.38 197 PHE A C 1
ATOM 1497 O O . PHE A 1 197 ? 1.972 -15.852 13.339 1.00 96.38 197 PHE A O 1
ATOM 1504 N N . ASP A 1 198 ? 3.968 -16.889 13.208 1.00 92.00 198 ASP A N 1
ATOM 1505 C CA . ASP A 1 198 ? 4.509 -16.402 14.487 1.00 92.00 198 ASP A CA 1
ATOM 1506 C C . ASP A 1 198 ? 3.540 -16.555 15.679 1.00 92.00 198 ASP A C 1
ATOM 1508 O O . ASP A 1 198 ? 3.336 -15.635 16.475 1.00 92.00 198 ASP A O 1
ATOM 1512 N N . GLY A 1 199 ? 2.884 -17.718 15.783 1.00 90.88 199 GLY A N 1
ATOM 1513 C CA . GLY A 1 199 ? 1.946 -18.026 16.869 1.00 90.88 199 GLY A CA 1
ATOM 1514 C C . GLY A 1 199 ? 0.590 -17.314 16.779 1.00 90.88 199 GLY A C 1
ATOM 1515 O O . GLY A 1 199 ? -0.202 -17.378 17.720 1.00 90.88 199 GLY A O 1
ATOM 1516 N N . LYS A 1 200 ? 0.296 -16.612 15.675 1.00 93.00 200 LYS A N 1
ATOM 1517 C CA . LYS A 1 200 ? -0.994 -15.952 15.428 1.00 93.00 200 LYS A CA 1
ATOM 1518 C C . LYS A 1 200 ? -1.686 -16.536 14.214 1.00 93.00 200 LYS A C 1
ATOM 1520 O O . LYS A 1 200 ? -1.055 -16.830 13.207 1.00 93.00 200 LYS A O 1
ATOM 1525 N N . ASN A 1 201 ? -3.005 -16.659 14.298 1.00 96.56 201 ASN A N 1
ATOM 1526 C CA . ASN A 1 201 ? -3.814 -17.184 13.209 1.00 96.56 201 ASN A CA 1
ATOM 1527 C C . ASN A 1 201 ? -4.296 -16.070 12.280 1.00 96.56 201 ASN A C 1
ATOM 1529 O O . ASN A 1 201 ? -4.782 -15.033 12.732 1.00 96.56 201 ASN A O 1
ATOM 1533 N N . TYR A 1 202 ? -4.214 -16.336 10.982 1.00 98.44 202 TYR A N 1
ATOM 1534 C CA . TYR A 1 202 ? -4.623 -15.438 9.912 1.00 98.44 202 TYR A CA 1
ATOM 1535 C C . TYR A 1 202 ? -5.546 -16.168 8.946 1.00 98.44 202 TYR A C 1
ATOM 1537 O O . TYR A 1 202 ? -5.457 -17.383 8.793 1.00 98.44 202 TYR A O 1
ATOM 1545 N N . VAL A 1 203 ? -6.409 -15.420 8.272 1.00 98.25 203 VAL A N 1
ATOM 1546 C CA . VAL A 1 203 ? -7.343 -15.901 7.254 1.00 98.25 203 VAL A CA 1
ATOM 1547 C C . VAL A 1 203 ? -6.851 -15.470 5.876 1.00 98.25 203 VAL A C 1
ATOM 1549 O O . VAL A 1 203 ? -6.404 -14.335 5.711 1.00 98.25 203 VAL A O 1
ATOM 1552 N N . LEU A 1 204 ? -6.928 -16.370 4.896 1.00 98.56 204 LEU A N 1
ATOM 1553 C CA . LEU A 1 204 ? -6.619 -16.073 3.500 1.00 98.56 204 LEU A CA 1
ATOM 1554 C C . LEU A 1 204 ? -7.771 -15.292 2.853 1.00 98.56 204 LEU A C 1
ATOM 1556 O O . LEU A 1 204 ? -8.930 -15.714 2.895 1.00 98.56 204 LEU A O 1
ATOM 1560 N N . GLU A 1 205 ? -7.438 -14.178 2.213 1.00 98.56 205 GLU A N 1
ATOM 1561 C CA . GLU A 1 205 ? -8.357 -13.319 1.471 1.00 98.56 205 GLU A CA 1
ATOM 1562 C C . GLU A 1 205 ? -7.892 -13.161 0.025 1.00 98.56 205 GLU A C 1
ATOM 1564 O O . GLU A 1 205 ? -6.704 -12.982 -0.236 1.00 98.56 205 GLU A O 1
ATOM 1569 N N . GLU A 1 206 ? -8.835 -13.210 -0.915 1.00 98.19 206 GLU A N 1
ATOM 1570 C CA . GLU A 1 206 ? -8.559 -13.061 -2.348 1.00 98.19 206 GLU A CA 1
ATOM 1571 C C . GLU A 1 206 ? -8.742 -11.611 -2.812 1.00 98.19 206 GLU A C 1
ATOM 1573 O O . GLU A 1 206 ? -9.707 -10.939 -2.420 1.00 98.19 206 GLU A O 1
ATOM 1578 N N . GLY A 1 207 ? -7.846 -11.153 -3.689 1.00 98.12 207 GLY A N 1
ATOM 1579 C CA . GLY A 1 207 ? -7.912 -9.835 -4.317 1.00 98.12 207 GLY A CA 1
ATOM 1580 C C . GLY A 1 207 ? -9.198 -9.636 -5.131 1.00 98.12 207 GLY A C 1
ATOM 1581 O O . GLY A 1 207 ? -9.724 -10.571 -5.739 1.00 98.12 207 GLY A O 1
ATOM 1582 N N . ILE A 1 208 ? -9.717 -8.409 -5.139 1.00 98.12 208 ILE A N 1
ATOM 1583 C CA . ILE A 1 208 ? -10.914 -8.011 -5.888 1.00 98.12 208 ILE A CA 1
ATOM 1584 C C . ILE A 1 208 ? -10.487 -7.184 -7.095 1.00 98.12 208 ILE A C 1
ATOM 1586 O O . ILE A 1 208 ? -9.795 -6.182 -6.943 1.00 98.12 208 ILE A O 1
ATOM 1590 N N . THR A 1 209 ? -10.973 -7.571 -8.271 1.00 97.56 209 THR A N 1
ATOM 1591 C CA . THR A 1 209 ? -11.002 -6.719 -9.461 1.00 97.56 209 THR A CA 1
ATOM 1592 C C . THR A 1 209 ? -12.422 -6.657 -10.016 1.00 97.56 209 THR A C 1
ATOM 1594 O O . THR A 1 209 ? -13.226 -7.556 -9.751 1.00 97.56 209 THR A O 1
ATOM 1597 N N . ALA A 1 210 ? -12.739 -5.605 -10.769 1.00 98.06 210 ALA A N 1
ATOM 1598 C CA . ALA A 1 210 ? -14.051 -5.410 -11.385 1.00 98.06 210 ALA A CA 1
ATOM 1599 C C . ALA A 1 210 ? -13.961 -4.953 -12.849 1.00 98.06 210 ALA A C 1
ATOM 1601 O O . ALA A 1 210 ? -12.889 -4.608 -13.358 1.00 98.06 210 ALA A O 1
ATOM 1602 N N . ASP A 1 211 ? -15.109 -4.923 -13.521 1.00 98.38 211 ASP A N 1
ATOM 1603 C CA . ASP A 1 211 ? -15.229 -4.407 -14.884 1.00 98.38 211 ASP A CA 1
ATOM 1604 C C . ASP A 1 211 ? -15.032 -2.885 -14.888 1.00 98.38 211 ASP A C 1
ATOM 1606 O O . ASP A 1 211 ? -14.203 -2.367 -15.638 1.00 98.38 211 ASP A O 1
ATOM 1610 N N . PHE A 1 212 ? -15.727 -2.180 -13.986 1.00 98.75 212 PHE A N 1
ATOM 1611 C CA . PHE A 1 212 ? -15.698 -0.720 -13.897 1.00 98.75 212 PHE A CA 1
ATOM 1612 C C . PHE A 1 212 ? -15.413 -0.210 -12.479 1.00 98.75 212 PHE A C 1
ATOM 1614 O O . PHE A 1 212 ? -15.804 -0.831 -11.491 1.00 98.75 212 PHE A O 1
ATOM 1621 N N . ALA A 1 213 ? -14.796 0.967 -12.379 1.00 98.81 213 ALA A N 1
ATOM 1622 C CA . ALA A 1 213 ? -14.728 1.757 -11.152 1.00 98.81 213 ALA A CA 1
ATOM 1623 C C . ALA A 1 213 ? -15.291 3.161 -11.393 1.00 98.81 213 ALA A C 1
ATOM 1625 O O . ALA A 1 213 ? -14.906 3.830 -12.349 1.00 98.81 213 ALA A O 1
ATOM 1626 N N . LEU A 1 214 ? -16.190 3.609 -10.517 1.00 98.69 214 LEU A N 1
ATOM 1627 C CA . LEU A 1 214 ? -16.708 4.973 -10.478 1.00 98.69 214 LEU A CA 1
ATOM 1628 C C . LEU A 1 214 ? -16.064 5.686 -9.289 1.00 98.69 214 LEU A C 1
ATOM 1630 O O . LEU A 1 214 ? -16.258 5.277 -8.141 1.00 98.69 214 LEU A O 1
ATOM 1634 N N . ILE A 1 215 ? -15.285 6.726 -9.572 1.00 98.44 215 ILE A N 1
ATOM 1635 C CA . ILE A 1 215 ? -14.392 7.382 -8.611 1.00 98.44 215 ILE A CA 1
ATOM 1636 C C . ILE A 1 215 ? -14.694 8.875 -8.552 1.00 98.44 215 ILE A C 1
ATOM 1638 O O . ILE A 1 215 ? -14.939 9.495 -9.583 1.00 98.44 215 ILE A O 1
ATOM 1642 N N . LYS A 1 216 ? -14.629 9.459 -7.355 1.00 98.38 216 LYS A N 1
ATOM 1643 C CA . LYS A 1 216 ? -14.709 10.905 -7.136 1.00 98.38 216 LYS A CA 1
ATOM 1644 C C . LYS A 1 216 ? -13.356 11.442 -6.684 1.00 98.38 216 LYS A C 1
ATOM 1646 O O . LYS A 1 216 ? -12.837 11.028 -5.650 1.00 98.38 216 LYS A O 1
ATOM 1651 N N . ALA A 1 217 ? -12.808 12.392 -7.434 1.00 98.56 217 ALA A N 1
ATOM 1652 C CA . ALA A 1 217 ? -11.584 13.114 -7.090 1.00 98.56 217 ALA A CA 1
ATOM 1653 C C . ALA A 1 217 ? -11.823 14.634 -7.030 1.00 98.56 217 ALA A C 1
ATOM 1655 O O . ALA A 1 217 ? -12.869 15.142 -7.453 1.00 98.56 217 ALA A O 1
ATOM 1656 N N . TYR A 1 218 ? -10.858 15.357 -6.457 1.00 98.44 218 TYR A N 1
ATOM 1657 C CA . TYR A 1 218 ? -10.882 16.818 -6.384 1.00 98.44 218 TYR A CA 1
ATOM 1658 C C . TYR A 1 218 ? -10.433 17.406 -7.725 1.00 98.44 218 TYR A C 1
ATOM 1660 O O . TYR A 1 218 ? -11.236 18.020 -8.427 1.00 98.44 218 TYR A O 1
ATOM 1668 N N . LYS A 1 219 ? -9.195 17.123 -8.138 1.00 98.50 219 LYS A N 1
ATOM 1669 C CA . LYS A 1 219 ? -8.638 17.604 -9.408 1.00 98.50 219 LYS A CA 1
ATOM 1670 C C . LYS A 1 219 ? -8.199 16.453 -10.297 1.00 98.50 219 LYS A C 1
ATOM 1672 O O . LYS A 1 219 ? -7.747 15.425 -9.790 1.00 98.50 219 LYS A O 1
ATOM 1677 N N . ALA A 1 220 ? -8.280 16.668 -11.607 1.00 98.62 220 ALA A N 1
ATOM 1678 C CA . ALA A 1 220 ? -7.481 15.931 -12.576 1.00 98.62 220 ALA A CA 1
ATOM 1679 C C . ALA A 1 220 ? -6.706 16.878 -13.487 1.00 98.62 220 ALA A C 1
ATOM 1681 O O . ALA A 1 220 ? -7.266 17.873 -13.940 1.00 98.62 220 ALA A O 1
ATOM 1682 N N . ASP A 1 221 ? -5.461 16.550 -13.821 1.00 97.88 221 ASP A N 1
ATOM 1683 C CA . ASP A 1 221 ? -4.764 17.244 -14.907 1.00 97.88 221 ASP A CA 1
ATOM 1684 C C . ASP A 1 221 ? -5.153 16.674 -16.285 1.00 97.88 221 ASP A C 1
ATOM 1686 O O . ASP A 1 221 ? -5.754 15.604 -16.391 1.00 97.88 221 ASP A O 1
ATOM 1690 N N . ARG A 1 222 ? -4.778 17.358 -17.375 1.00 96.25 222 ARG A N 1
ATOM 1691 C CA . ARG A 1 222 ? -5.000 16.885 -18.760 1.00 96.25 222 ARG A CA 1
ATOM 1692 C C . ARG A 1 222 ? -4.203 15.627 -19.145 1.00 96.25 222 ARG A C 1
ATOM 1694 O O . ARG A 1 222 ? -4.465 15.061 -20.213 1.00 96.25 222 ARG A O 1
ATOM 1701 N N . ALA A 1 223 ? -3.247 15.185 -18.320 1.00 94.62 223 ALA A N 1
ATOM 1702 C CA . ALA A 1 223 ? -2.591 13.888 -18.491 1.00 94.62 223 ALA A CA 1
ATOM 1703 C C . ALA A 1 223 ? -3.443 12.753 -17.903 1.00 94.62 223 ALA A C 1
ATOM 1705 O O . ALA A 1 223 ? -3.398 11.648 -18.435 1.00 94.62 223 ALA A O 1
ATOM 1706 N N . GLY A 1 224 ? -4.268 13.061 -16.899 1.00 96.81 224 GLY A N 1
ATOM 1707 C CA . GLY A 1 224 ? -5.215 12.200 -16.200 1.00 96.81 224 GLY A CA 1
ATOM 1708 C C . GLY A 1 224 ? -4.818 11.857 -14.762 1.00 96.81 224 GLY A C 1
ATOM 1709 O O . GLY A 1 224 ? -5.401 10.942 -14.185 1.00 96.81 224 GLY A O 1
ATOM 1710 N N . ASN A 1 225 ? -3.821 12.543 -14.195 1.00 98.38 225 ASN A N 1
ATOM 1711 C CA . ASN A 1 225 ? -3.403 12.361 -12.805 1.00 98.38 225 ASN A CA 1
ATOM 1712 C C . ASN A 1 225 ? -4.490 12.882 -11.873 1.00 98.38 225 ASN A C 1
ATOM 1714 O O . ASN A 1 225 ? -5.066 13.928 -12.158 1.00 98.38 225 ASN A O 1
ATOM 1718 N N . LEU A 1 226 ? -4.749 12.188 -10.763 1.00 98.75 226 LEU A N 1
ATOM 1719 C CA . LEU A 1 226 ? -5.785 12.584 -9.807 1.00 98.75 226 LEU A CA 1
ATOM 1720 C C . LEU A 1 226 ? -5.185 13.089 -8.495 1.00 98.75 226 LEU A C 1
ATOM 1722 O O . LEU A 1 226 ? -4.320 12.436 -7.904 1.00 98.75 226 LEU A O 1
ATOM 1726 N N . MET A 1 227 ? -5.755 14.184 -7.991 1.00 98.56 227 MET A N 1
ATOM 1727 C CA . MET A 1 227 ? -5.630 14.617 -6.601 1.00 98.56 227 MET A CA 1
ATOM 1728 C C . MET A 1 227 ? -6.964 14.450 -5.878 1.00 98.56 227 MET A C 1
ATOM 1730 O O . MET A 1 227 ? -8.048 14.684 -6.418 1.00 98.56 227 MET A O 1
ATOM 1734 N N . PHE A 1 228 ? -6.869 14.086 -4.609 1.00 98.62 228 PHE A N 1
ATOM 1735 C CA . PHE A 1 228 ? -7.994 13.931 -3.691 1.00 98.62 228 PHE A CA 1
ATOM 1736 C C . PHE A 1 228 ? -7.837 14.950 -2.580 1.00 98.62 228 PHE A C 1
ATOM 1738 O O . PHE A 1 228 ? -6.749 15.477 -2.383 1.00 98.62 228 PHE A O 1
ATOM 1745 N N . ARG A 1 229 ? -8.921 15.196 -1.857 1.00 98.00 229 ARG A N 1
ATOM 1746 C CA . ARG A 1 229 ? -8.947 16.191 -0.799 1.00 98.00 229 ARG A CA 1
ATOM 1747 C C . ARG A 1 229 ? -9.429 15.551 0.489 1.00 98.00 229 ARG A C 1
ATOM 1749 O O . ARG A 1 229 ? -10.536 15.004 0.530 1.00 98.00 229 ARG A O 1
ATOM 1756 N N . LYS A 1 230 ? -8.610 15.627 1.533 1.00 98.38 230 LYS A N 1
ATOM 1757 C CA . LYS A 1 230 ? -8.950 15.219 2.896 1.00 98.38 230 LYS A CA 1
ATOM 1758 C C . LYS A 1 230 ? -9.529 13.795 2.959 1.00 98.38 230 LYS A C 1
ATOM 1760 O O . LYS A 1 230 ? -9.053 12.865 2.305 1.00 98.38 230 LYS A O 1
ATOM 1765 N N . THR A 1 231 ? -10.601 13.603 3.728 1.00 98.44 231 THR A N 1
ATOM 1766 C CA . THR A 1 231 ? -11.221 12.289 3.960 1.00 98.44 231 THR A CA 1
ATOM 1767 C C . THR A 1 231 ? -12.101 11.794 2.812 1.00 98.44 231 THR A C 1
ATOM 1769 O O . THR A 1 231 ? -12.535 10.642 2.840 1.00 98.44 231 THR A O 1
ATOM 1772 N N . ALA A 1 232 ? -12.315 12.601 1.765 1.00 98.44 232 ALA A N 1
ATOM 1773 C CA . ALA A 1 232 ? -12.936 12.142 0.520 1.00 98.44 232 ALA A CA 1
ATOM 1774 C C . ALA A 1 232 ? -12.007 11.211 -0.292 1.00 98.44 232 ALA A C 1
ATOM 1776 O O . ALA A 1 232 ? -12.467 10.523 -1.205 1.00 98.44 232 ALA A O 1
ATOM 1777 N N . ARG A 1 233 ? -10.712 11.133 0.063 1.00 98.50 233 ARG A N 1
ATOM 1778 C CA . ARG A 1 233 ? -9.719 10.224 -0.538 1.00 98.50 233 ARG A CA 1
ATOM 1779 C C . ARG A 1 233 ? -10.059 8.741 -0.327 1.00 98.50 233 ARG A C 1
ATOM 1781 O O . ARG A 1 233 ? -9.995 7.972 -1.279 1.00 98.50 233 ARG A O 1
ATOM 1788 N N . ASN A 1 234 ? -10.427 8.369 0.901 1.00 98.38 234 ASN A N 1
ATOM 1789 C CA . ASN A 1 234 ? -10.937 7.064 1.357 1.00 98.38 234 ASN A CA 1
ATOM 1790 C C . ASN A 1 234 ? -10.751 5.848 0.402 1.00 98.38 234 ASN A C 1
ATOM 1792 O O . ASN A 1 234 ? -9.622 5.472 0.086 1.00 98.38 234 ASN A O 1
ATOM 1796 N N . PHE A 1 235 ? -11.835 5.188 -0.017 1.00 98.75 235 PHE A N 1
ATOM 1797 C CA . PHE A 1 235 ? -11.838 4.024 -0.907 1.00 98.75 235 PHE A CA 1
ATOM 1798 C C . PHE A 1 235 ? -11.613 4.381 -2.378 1.00 98.75 235 PHE A C 1
ATOM 1800 O O . PHE A 1 235 ? -11.361 3.481 -3.181 1.00 98.75 235 PHE A O 1
ATOM 1807 N N . ASN A 1 236 ? -11.676 5.667 -2.742 1.00 98.81 236 ASN A N 1
ATOM 1808 C CA . ASN A 1 236 ? -11.477 6.103 -4.120 1.00 98.81 236 ASN A CA 1
ATOM 1809 C C . ASN A 1 236 ? -10.121 5.640 -4.674 1.00 98.81 236 ASN A C 1
ATOM 1811 O O . ASN A 1 236 ? -10.066 5.112 -5.780 1.00 98.81 236 ASN A O 1
ATOM 1815 N N . VAL A 1 237 ? -9.039 5.749 -3.899 1.00 98.69 237 VAL A N 1
ATOM 1816 C CA . VAL A 1 237 ? -7.698 5.324 -4.343 1.00 98.69 237 VAL A CA 1
ATOM 1817 C C . VAL A 1 237 ? -7.610 3.813 -4.615 1.00 98.69 237 VAL A C 1
ATOM 1819 O O . VAL A 1 237 ? -7.290 3.457 -5.751 1.00 98.69 237 VAL A O 1
ATOM 1822 N N . PRO A 1 238 ? -7.898 2.898 -3.662 1.00 98.69 238 PRO A N 1
ATOM 1823 C CA . PRO A 1 238 ? -7.781 1.465 -3.934 1.00 98.69 238 PRO A CA 1
ATOM 1824 C C . PRO A 1 238 ? -8.777 0.974 -4.995 1.00 98.69 238 PRO A C 1
ATOM 1826 O O . PRO A 1 238 ? -8.452 0.057 -5.744 1.00 98.69 238 PRO A O 1
ATOM 1829 N N . MET A 1 239 ? -9.962 1.585 -5.118 1.00 98.69 239 MET A N 1
ATOM 1830 C CA . MET A 1 239 ? -10.926 1.217 -6.164 1.00 98.69 239 MET A CA 1
ATOM 1831 C C . MET A 1 239 ? -10.499 1.682 -7.557 1.00 98.69 239 MET A C 1
ATOM 1833 O O . MET A 1 239 ? -10.689 0.948 -8.522 1.00 98.69 239 MET A O 1
ATOM 1837 N N . CYS A 1 240 ? -9.877 2.858 -7.664 1.00 97.88 240 CYS A N 1
ATOM 1838 C CA . CYS A 1 240 ? -9.370 3.402 -8.926 1.00 97.88 240 CYS A CA 1
ATOM 1839 C C . CYS A 1 240 ? -8.358 2.462 -9.604 1.00 97.88 240 CYS A C 1
ATOM 1841 O O . CYS A 1 240 ? -8.277 2.398 -10.827 1.00 97.88 240 CYS A O 1
ATOM 1843 N N . LYS A 1 241 ? -7.617 1.684 -8.810 1.00 97.88 241 LYS A N 1
ATOM 1844 C CA . LYS A 1 241 ? -6.564 0.778 -9.289 1.00 97.88 241 LYS A CA 1
ATOM 1845 C C . LYS A 1 241 ? -7.058 -0.635 -9.616 1.00 97.88 241 LYS A C 1
ATOM 1847 O O . LYS A 1 241 ? -6.299 -1.427 -10.165 1.00 97.88 241 LYS A O 1
ATOM 1852 N N . ALA A 1 242 ? -8.294 -0.976 -9.249 1.00 97.88 242 ALA A N 1
ATOM 1853 C CA . ALA A 1 242 ? -8.788 -2.354 -9.198 1.00 97.88 242 ALA A CA 1
ATOM 1854 C C . ALA A 1 242 ? -9.882 -2.664 -10.237 1.00 97.88 242 ALA A C 1
ATOM 1856 O O . ALA A 1 242 ? -10.649 -3.614 -10.070 1.00 97.88 242 ALA A O 1
ATOM 1857 N N . ALA A 1 243 ? -9.973 -1.888 -11.317 1.00 97.06 243 ALA A N 1
ATOM 1858 C CA . ALA A 1 243 ? -10.935 -2.120 -12.389 1.00 97.06 243 ALA A CA 1
ATOM 1859 C C . ALA A 1 243 ? -10.283 -2.123 -13.771 1.00 97.06 243 ALA A C 1
ATOM 1861 O O . ALA A 1 243 ? -9.231 -1.527 -13.982 1.00 97.06 243 ALA A O 1
ATOM 1862 N N . SER A 1 244 ? -10.947 -2.782 -14.721 1.00 94.56 244 SER A N 1
ATOM 1863 C CA . SER A 1 244 ? -10.537 -2.761 -16.131 1.00 94.56 244 SER A CA 1
ATOM 1864 C C . SER A 1 244 ? -10.792 -1.395 -16.777 1.00 94.56 244 SER A C 1
ATOM 1866 O O . SER A 1 244 ? -10.102 -1.005 -17.715 1.00 94.56 244 SER A O 1
ATOM 1868 N N . THR A 1 245 ? -11.807 -0.663 -16.312 1.00 97.31 245 THR A N 1
ATOM 1869 C CA . THR A 1 245 ? -12.099 0.708 -16.745 1.00 97.31 245 THR A CA 1
ATOM 1870 C C . THR A 1 245 ? -12.483 1.578 -15.557 1.00 97.31 245 THR A C 1
ATOM 1872 O O . THR A 1 245 ? -13.572 1.463 -14.995 1.00 97.31 245 THR A O 1
ATOM 1875 N N . THR A 1 246 ? -11.607 2.509 -15.214 1.00 98.50 246 THR A N 1
ATOM 1876 C CA . THR A 1 246 ? -11.856 3.537 -14.209 1.00 98.50 246 THR A CA 1
ATOM 1877 C C . THR A 1 246 ? -12.399 4.801 -14.860 1.00 98.50 246 THR A C 1
ATOM 1879 O O . THR A 1 246 ? -11.822 5.345 -15.809 1.00 98.50 246 THR A O 1
ATOM 1882 N N . ILE A 1 247 ? -13.502 5.287 -14.298 1.00 98.69 247 ILE A N 1
ATOM 1883 C CA . ILE A 1 247 ? -14.181 6.525 -14.657 1.00 98.69 247 ILE A CA 1
ATOM 1884 C C . ILE A 1 247 ? -14.112 7.458 -13.448 1.00 98.69 247 ILE A C 1
ATOM 1886 O O . ILE A 1 247 ? -14.764 7.219 -12.429 1.00 98.69 247 ILE A O 1
ATOM 1890 N N . ALA A 1 248 ? -13.317 8.516 -13.562 1.00 98.56 248 ALA A N 1
ATOM 1891 C CA . ALA A 1 248 ? -13.179 9.529 -12.529 1.00 98.56 248 ALA A CA 1
ATOM 1892 C C . ALA A 1 248 ? -14.072 10.736 -12.841 1.00 98.56 248 ALA A C 1
ATOM 1894 O O . ALA A 1 248 ? -13.953 11.353 -13.899 1.00 98.56 248 ALA A O 1
ATOM 1895 N N . GLU A 1 249 ? -14.947 11.099 -11.908 1.00 98.25 249 GLU A N 1
ATOM 1896 C CA . GLU A 1 249 ? -15.542 12.430 -11.879 1.00 98.25 249 GLU A CA 1
ATOM 1897 C C . GLU A 1 249 ? -14.721 13.363 -10.984 1.00 98.25 249 GLU A C 1
ATOM 1899 O O . GLU A 1 249 ? -14.329 13.006 -9.868 1.00 98.25 249 GLU A O 1
ATOM 1904 N N . VAL A 1 250 ? -14.441 14.566 -11.481 1.00 98.50 250 VAL A N 1
ATOM 1905 C CA . VAL A 1 250 ? -13.593 15.554 -10.804 1.00 98.50 250 VAL A CA 1
ATOM 1906 C C . VAL A 1 250 ? -14.283 16.898 -10.662 1.00 98.50 250 VAL A C 1
ATOM 1908 O O . VAL A 1 250 ? -15.103 17.281 -11.490 1.00 98.50 250 VAL A O 1
ATOM 1911 N N . GLU A 1 251 ? -13.959 17.625 -9.597 1.00 98.19 251 GLU A N 1
ATOM 1912 C CA . GLU A 1 251 ? -14.449 18.997 -9.412 1.00 98.19 251 GLU A CA 1
ATOM 1913 C C . GLU A 1 251 ? -13.830 19.956 -10.425 1.00 98.19 251 GLU A C 1
ATOM 1915 O O . GLU A 1 251 ? -14.526 20.785 -11.015 1.00 98.19 251 GLU A O 1
ATOM 1920 N N . GLU A 1 252 ? -12.529 19.808 -10.654 1.00 97.94 252 GLU A N 1
ATOM 1921 C CA . GLU A 1 252 ? -11.753 20.695 -11.506 1.00 97.94 252 GLU A CA 1
ATOM 1922 C C . GLU A 1 252 ? -10.847 19.884 -12.436 1.00 97.94 252 GLU A C 1
ATOM 1924 O O . GLU A 1 252 ? -10.227 18.897 -12.031 1.00 97.94 252 GLU A O 1
ATOM 1929 N N . ILE A 1 253 ? -10.778 20.311 -13.698 1.00 98.31 253 ILE A N 1
ATOM 1930 C CA . ILE A 1 253 ? -9.782 19.828 -14.651 1.00 98.31 253 ILE A CA 1
ATOM 1931 C C . ILE A 1 253 ? -8.763 20.945 -14.852 1.00 98.31 253 ILE A C 1
ATOM 1933 O O . ILE A 1 253 ? -9.131 22.027 -15.308 1.00 98.31 253 ILE A O 1
ATOM 1937 N N . VAL A 1 254 ? -7.504 20.656 -14.541 1.00 98.38 254 VAL A N 1
ATOM 1938 C CA . VAL A 1 254 ? -6.364 21.574 -14.652 1.00 98.38 254 VAL A CA 1
ATOM 1939 C C . VAL A 1 254 ? -5.458 21.190 -15.821 1.00 98.38 254 VAL A C 1
ATOM 1941 O O . VAL A 1 254 ? -5.559 20.087 -16.370 1.00 98.38 254 VAL A O 1
ATOM 1944 N N . GLU A 1 255 ? -4.576 22.091 -16.246 1.00 97.88 255 GLU A N 1
ATOM 1945 C CA . GLU A 1 255 ? -3.648 21.794 -17.341 1.00 97.88 255 GLU A CA 1
ATOM 1946 C C . GLU A 1 255 ? -2.531 20.831 -16.906 1.00 97.88 255 GLU A C 1
ATOM 1948 O O . GLU A 1 255 ? -2.194 20.698 -15.729 1.00 97.88 255 GLU A O 1
ATOM 1953 N N . THR A 1 256 ? -1.967 20.092 -17.867 1.00 95.75 256 THR A N 1
ATOM 1954 C CA . THR A 1 256 ? -0.878 19.143 -17.584 1.00 95.75 256 THR A CA 1
ATOM 1955 C C . THR A 1 256 ? 0.322 19.870 -16.972 1.00 95.75 256 THR A C 1
ATOM 1957 O O . THR A 1 256 ? 0.877 20.770 -17.599 1.00 95.75 256 THR A O 1
ATOM 1960 N N . GLY A 1 257 ? 0.759 19.418 -15.793 1.00 92.25 257 GLY A N 1
ATOM 1961 C CA . GLY A 1 257 ? 1.870 20.010 -15.041 1.00 92.25 257 GLY A CA 1
ATOM 1962 C C . GLY A 1 257 ? 1.460 21.035 -13.979 1.00 92.25 257 GLY A C 1
ATOM 1963 O O . GLY A 1 257 ? 2.329 21.485 -13.244 1.00 92.25 257 GLY A O 1
ATOM 1964 N N . GLU A 1 258 ? 0.172 21.386 -13.861 1.00 96.94 258 GLU A N 1
ATOM 1965 C CA . GLU A 1 258 ? -0.321 22.193 -12.728 1.00 96.94 258 GLU A CA 1
ATOM 1966 C C . GLU A 1 258 ? -0.441 21.384 -11.427 1.00 96.94 258 GLU A C 1
ATOM 1968 O O . GLU A 1 258 ? -0.440 21.963 -10.344 1.00 96.94 258 GLU A O 1
ATOM 1973 N N . ILE A 1 259 ? -0.533 20.055 -11.531 1.00 97.62 259 ILE A N 1
ATOM 1974 C CA . ILE A 1 259 ? -0.336 19.133 -10.408 1.00 97.62 259 ILE A CA 1
ATOM 1975 C C . ILE A 1 259 ? 1.143 18.747 -10.416 1.00 97.62 259 ILE A C 1
ATOM 1977 O O . ILE A 1 259 ? 1.612 18.183 -11.411 1.00 97.62 259 ILE A O 1
ATOM 1981 N N . ASP A 1 260 ? 1.872 19.054 -9.339 1.00 97.06 260 ASP A N 1
ATOM 1982 C CA . ASP A 1 260 ? 3.256 18.603 -9.197 1.00 97.06 260 ASP A CA 1
ATOM 1983 C C . ASP A 1 260 ? 3.290 17.069 -9.159 1.00 97.06 260 ASP A C 1
ATOM 1985 O O . ASP A 1 260 ? 2.422 16.419 -8.573 1.00 97.06 260 ASP A O 1
ATOM 1989 N N . GLY A 1 261 ? 4.291 16.471 -9.806 1.00 97.31 261 GLY A N 1
ATOM 1990 C CA . GLY A 1 261 ? 4.422 15.020 -9.868 1.00 97.31 261 GLY A CA 1
ATOM 1991 C C . GLY A 1 261 ? 4.605 14.366 -8.498 1.00 97.31 261 GLY A C 1
ATOM 1992 O O . GLY A 1 261 ? 4.280 13.183 -8.357 1.00 97.31 261 GLY A O 1
ATOM 1993 N N . ASP A 1 262 ? 5.127 15.098 -7.506 1.00 97.44 262 ASP A N 1
ATOM 1994 C CA . ASP A 1 262 ? 5.238 14.620 -6.130 1.00 97.44 262 ASP A CA 1
ATOM 1995 C C . ASP A 1 262 ? 3.874 14.615 -5.399 1.00 97.44 262 ASP A C 1
ATOM 1997 O O . ASP A 1 262 ? 3.672 13.735 -4.557 1.00 97.44 262 ASP A O 1
ATOM 2001 N N . ASP A 1 263 ? 2.926 15.470 -5.805 1.00 96.94 263 ASP A N 1
ATOM 2002 C CA . ASP A 1 263 ? 1.594 15.648 -5.191 1.00 96.94 263 ASP A CA 1
ATOM 2003 C C . ASP A 1 263 ? 0.504 14.755 -5.833 1.00 96.94 263 ASP A C 1
ATOM 2005 O O . ASP A 1 263 ? -0.662 14.737 -5.425 1.00 96.94 263 ASP A O 1
ATOM 2009 N N . VAL A 1 264 ? 0.855 13.977 -6.865 1.00 98.44 264 VAL A N 1
ATOM 2010 C CA . VAL A 1 264 ? -0.073 13.044 -7.521 1.00 98.44 264 VAL A CA 1
ATOM 2011 C C . VAL A 1 264 ? -0.439 11.891 -6.580 1.00 98.44 264 VAL A C 1
ATOM 2013 O O . VAL A 1 264 ? 0.394 11.054 -6.234 1.00 98.44 264 VAL A O 1
ATOM 2016 N N . HIS A 1 265 ? -1.726 11.758 -6.244 1.00 98.62 265 HIS A N 1
ATOM 2017 C CA . HIS A 1 265 ? -2.216 10.637 -5.428 1.00 98.62 265 HIS A CA 1
ATOM 2018 C C . HIS A 1 265 ? -2.480 9.368 -6.242 1.00 98.62 265 HIS A C 1
ATOM 2020 O O . HIS A 1 265 ? -2.236 8.258 -5.765 1.00 98.62 265 HIS A O 1
ATOM 2026 N N . VAL A 1 266 ? -3.027 9.512 -7.453 1.00 98.62 266 VAL A N 1
ATOM 2027 C CA . VAL A 1 266 ? -3.214 8.396 -8.387 1.00 98.62 266 VAL A CA 1
ATOM 2028 C C . VAL A 1 266 ? -2.667 8.789 -9.758 1.00 98.62 266 VAL A C 1
ATOM 2030 O O . VAL A 1 266 ? -3.230 9.680 -10.400 1.00 98.62 266 VAL A O 1
ATOM 2033 N N . PRO A 1 267 ? -1.598 8.115 -10.221 1.00 98.12 267 PRO A N 1
ATOM 2034 C CA . PRO A 1 267 ? -1.051 8.319 -11.552 1.00 98.12 267 PRO A CA 1
ATOM 2035 C C . PRO A 1 267 ? -2.064 8.023 -12.655 1.00 98.12 267 PRO A C 1
ATOM 2037 O O . PRO A 1 267 ? -2.859 7.083 -12.567 1.00 98.12 267 PRO A O 1
ATOM 2040 N N . HIS A 1 268 ? -1.960 8.774 -13.746 1.00 96.94 268 HIS A N 1
ATOM 2041 C CA . HIS A 1 268 ? -2.860 8.692 -14.895 1.00 96.94 268 HIS A CA 1
ATOM 2042 C C . HIS A 1 268 ? -2.930 7.311 -15.580 1.00 96.94 268 HIS A C 1
ATOM 2044 O O . HIS A 1 268 ? -3.855 7.047 -16.347 1.00 96.94 268 HIS A O 1
ATOM 2050 N N . ILE A 1 269 ? -1.991 6.406 -15.290 1.00 96.25 269 ILE A N 1
ATOM 2051 C CA . ILE A 1 269 ? -1.994 5.019 -15.780 1.00 96.25 269 ILE A CA 1
ATOM 2052 C C . ILE A 1 269 ? -3.220 4.210 -15.328 1.00 96.25 269 ILE A C 1
ATOM 2054 O O . ILE A 1 269 ? -3.631 3.288 -16.027 1.00 96.25 269 ILE A O 1
ATOM 2058 N N . TYR A 1 270 ? -3.835 4.579 -14.201 1.00 97.69 270 TYR A N 1
ATOM 2059 C CA . TYR A 1 270 ? -4.987 3.876 -13.631 1.00 97.69 270 TYR A CA 1
ATOM 2060 C C . TYR A 1 270 ? -6.348 4.399 -14.112 1.00 97.69 270 TYR A C 1
ATOM 2062 O O . TYR A 1 270 ? -7.375 3.851 -13.724 1.00 97.69 270 TYR A O 1
ATOM 2070 N N . VAL A 1 271 ? -6.388 5.460 -14.926 1.00 96.88 271 VAL A N 1
ATOM 2071 C CA . VAL A 1 271 ? -7.630 6.173 -15.263 1.00 96.88 271 VAL A CA 1
ATOM 2072 C C . VAL A 1 271 ? -7.907 6.086 -16.759 1.00 96.88 271 VAL A C 1
ATOM 2074 O O . VAL A 1 271 ? -7.076 6.464 -17.575 1.00 96.88 271 VAL A O 1
ATOM 2077 N N . GLN A 1 272 ? -9.098 5.630 -17.153 1.00 96.31 272 GLN A N 1
ATOM 2078 C CA . GLN A 1 272 ? -9.460 5.514 -18.572 1.00 96.31 272 GLN A CA 1
ATOM 2079 C C . GLN A 1 272 ? -10.375 6.650 -19.031 1.00 96.31 272 GLN A C 1
ATOM 2081 O O . GLN A 1 272 ? -10.291 7.079 -20.184 1.00 96.31 272 GLN A O 1
ATOM 2086 N N . ARG A 1 273 ? -11.249 7.158 -18.154 1.00 97.94 273 ARG A N 1
ATOM 2087 C CA . ARG A 1 273 ? -12.216 8.215 -18.487 1.00 97.94 273 ARG A CA 1
ATOM 2088 C C . ARG A 1 273 ? -12.285 9.254 -17.382 1.00 97.94 273 ARG A C 1
ATOM 2090 O O . ARG A 1 273 ? -12.303 8.900 -16.207 1.00 97.94 273 ARG A O 1
ATOM 2097 N N . ILE A 1 274 ? -12.362 10.520 -17.773 1.00 98.50 274 ILE A N 1
ATOM 2098 C CA . ILE A 1 274 ? -12.492 11.647 -16.852 1.00 98.50 274 ILE A CA 1
ATOM 2099 C C . ILE A 1 274 ? -13.665 12.512 -17.293 1.00 98.50 274 ILE A C 1
ATOM 2101 O O . ILE A 1 274 ? -13.784 12.850 -18.473 1.00 98.50 274 ILE A O 1
ATOM 2105 N N . ILE A 1 275 ? -14.510 12.889 -16.340 1.00 97.94 275 ILE A N 1
ATOM 2106 C CA . ILE A 1 275 ? -15.534 13.919 -16.517 1.00 97.94 275 ILE A CA 1
ATOM 2107 C C . ILE A 1 275 ? -15.390 14.977 -15.434 1.00 97.94 275 ILE A C 1
ATOM 2109 O O . ILE A 1 275 ? -15.015 14.670 -14.304 1.00 97.94 275 ILE A O 1
ATOM 2113 N N . GLN A 1 276 ? -15.739 16.215 -15.755 1.00 97.62 276 GLN A N 1
ATOM 2114 C CA . GLN A 1 276 ? -15.982 17.208 -14.718 1.00 97.62 276 GLN A CA 1
ATOM 2115 C C . GLN A 1 276 ? -17.397 17.011 -14.155 1.00 97.62 276 GLN A C 1
ATOM 2117 O O . GLN A 1 276 ? -18.315 16.687 -14.910 1.00 97.62 276 GLN A O 1
ATOM 2122 N N . CYS A 1 277 ? -17.574 17.169 -12.843 1.00 92.56 277 CYS A N 1
ATOM 2123 C CA . CYS A 1 277 ? -18.851 16.964 -12.162 1.00 92.56 277 CYS A CA 1
ATOM 2124 C C . CYS A 1 277 ? -19.971 17.812 -12.795 1.00 92.56 277 CYS A C 1
ATOM 2126 O O . CYS A 1 277 ? -19.903 19.039 -12.813 1.00 92.56 277 CYS A O 1
ATOM 2128 N N . GLU A 1 278 ? -21.037 17.156 -13.262 1.00 92.00 278 GLU A N 1
ATOM 2129 C CA . GLU A 1 278 ? -22.284 17.816 -13.688 1.00 92.00 278 GLU A CA 1
ATOM 2130 C C . GLU A 1 278 ? -23.183 18.136 -12.487 1.00 92.00 278 GLU A C 1
ATOM 2132 O O . GLU A 1 278 ? -23.994 19.063 -12.513 1.00 92.00 278 GLU A O 1
ATOM 2137 N N . ARG A 1 279 ? -23.054 17.322 -11.435 1.00 83.12 279 ARG A N 1
ATOM 2138 C CA . ARG A 1 279 ? -23.726 17.434 -10.145 1.00 83.12 279 ARG A CA 1
ATOM 2139 C C . ARG A 1 279 ? -22.676 17.388 -9.048 1.00 83.12 279 ARG A C 1
ATOM 2141 O O . ARG A 1 279 ? -21.810 16.514 -9.063 1.00 83.12 279 ARG A O 1
ATOM 2148 N N . LEU A 1 280 ? -22.769 18.334 -8.124 1.00 86.88 280 LEU A N 1
ATOM 2149 C CA . LEU A 1 280 ? -21.881 18.430 -6.976 1.00 86.88 280 LEU A CA 1
ATOM 2150 C C . LEU A 1 280 ? -22.665 18.982 -5.783 1.00 86.88 280 LEU A C 1
ATOM 2152 O O . LEU A 1 280 ? -22.589 20.171 -5.478 1.00 86.88 280 LEU A O 1
ATOM 2156 N N . GLU A 1 281 ? -23.482 18.135 -5.157 1.00 92.88 281 GLU A N 1
ATOM 2157 C CA . GLU A 1 281 ? -24.198 18.510 -3.936 1.00 92.88 281 GLU A CA 1
ATOM 2158 C C . GLU A 1 281 ? -23.270 18.446 -2.716 1.00 92.88 281 GLU A C 1
ATOM 2160 O O . GLU A 1 281 ? -23.367 19.311 -1.847 1.00 92.88 281 GLU A O 1
ATOM 2165 N N . LYS A 1 282 ? -22.368 17.448 -2.646 1.00 92.62 282 LYS A N 1
ATOM 2166 C CA . LYS A 1 282 ? -21.508 17.169 -1.478 1.00 92.62 282 LYS A CA 1
ATOM 2167 C C . LYS A 1 282 ? -22.303 17.173 -0.168 1.00 92.62 282 LYS A C 1
ATOM 2169 O O . LYS A 1 282 ? -21.974 17.862 0.800 1.00 92.62 282 LYS A O 1
ATOM 2174 N N . ARG A 1 283 ? -23.392 16.399 -0.140 1.00 94.06 283 ARG A N 1
ATOM 2175 C CA . ARG A 1 283 ? -24.288 16.331 1.020 1.00 94.06 283 ARG A CA 1
ATOM 2176 C C . ARG A 1 283 ? -23.539 15.836 2.258 1.00 94.06 283 ARG A C 1
ATOM 2178 O O . ARG A 1 283 ? -22.870 14.807 2.229 1.00 94.06 283 ARG A O 1
ATOM 2185 N N . ILE A 1 284 ? -23.733 16.525 3.379 1.00 93.31 284 ILE A N 1
ATOM 2186 C CA . ILE A 1 284 ? -23.193 16.115 4.677 1.00 93.31 284 ILE A CA 1
ATOM 2187 C C . ILE A 1 284 ? -24.217 15.243 5.396 1.00 93.31 284 ILE A C 1
ATOM 2189 O O . ILE A 1 284 ? -25.362 15.646 5.592 1.00 93.31 284 ILE A O 1
ATOM 2193 N N . HIS A 1 285 ? -23.797 14.050 5.818 1.00 90.00 285 HIS A N 1
ATOM 2194 C CA . HIS A 1 285 ? -24.693 13.093 6.467 1.00 90.00 285 HIS A CA 1
ATOM 2195 C C . HIS A 1 285 ? -25.141 13.577 7.848 1.00 90.00 285 HIS A C 1
ATOM 2197 O O . HIS A 1 285 ? -26.329 13.554 8.168 1.00 90.00 285 HIS A O 1
ATOM 2203 N N . LYS A 1 286 ? -24.184 14.027 8.670 1.00 91.94 286 LYS A N 1
ATOM 2204 C CA . LYS A 1 286 ? -24.445 14.514 10.021 1.00 91.94 286 LYS A CA 1
ATOM 2205 C C . LYS A 1 286 ? -23.604 15.751 10.325 1.00 91.94 286 LYS A C 1
ATOM 2207 O O . LYS A 1 286 ? -22.443 15.654 10.714 1.00 91.94 286 LYS A O 1
ATOM 2212 N N . ILE A 1 287 ? -24.219 16.923 10.193 1.00 93.31 287 ILE A N 1
ATOM 2213 C CA . ILE A 1 287 ? -23.610 18.176 10.649 1.00 93.31 287 ILE A CA 1
ATOM 2214 C C . ILE A 1 287 ? -23.556 18.139 12.177 1.00 93.31 287 ILE A C 1
ATOM 2216 O O . ILE A 1 287 ? -24.588 18.055 12.846 1.00 93.31 287 ILE A O 1
ATOM 2220 N N . THR A 1 288 ? -22.343 18.175 12.716 1.00 89.69 288 THR A N 1
ATOM 2221 C CA . THR A 1 288 ? -22.083 18.262 14.154 1.00 89.69 288 THR A CA 1
ATOM 2222 C C . THR A 1 288 ? -21.167 19.449 14.374 1.00 89.69 288 THR A C 1
ATOM 2224 O O . THR A 1 288 ? -20.082 19.500 13.803 1.00 89.69 288 THR A O 1
ATOM 2227 N N . LEU A 1 289 ? -21.637 20.418 15.153 1.00 90.94 289 LEU A N 1
ATOM 2228 C CA . LEU A 1 289 ? -20.925 21.666 15.401 1.00 90.94 289 LEU A CA 1
ATOM 2229 C C . LEU A 1 289 ? -20.287 21.652 16.786 1.00 90.94 289 LEU A C 1
ATOM 2231 O O . LEU A 1 289 ? -20.790 20.995 17.704 1.00 90.94 289 LEU A O 1
ATOM 2235 N N . HIS A 1 290 ? -19.212 22.420 16.933 1.00 84.56 290 HIS A N 1
ATOM 2236 C CA . HIS A 1 290 ? -18.680 22.780 18.238 1.00 84.56 290 HIS A CA 1
ATOM 2237 C C . HIS A 1 290 ? -19.785 23.417 19.090 1.00 84.56 290 HIS A C 1
ATOM 2239 O O . HIS A 1 290 ? -20.476 24.330 18.637 1.00 84.56 290 HIS A O 1
ATOM 2245 N N . GLN A 1 291 ? -19.967 22.935 20.318 1.00 70.94 291 GLN A N 1
ATOM 2246 C CA . GLN A 1 291 ? -20.860 23.582 21.274 1.00 70.94 291 GLN A CA 1
ATOM 2247 C C . GLN A 1 291 ? -20.036 24.525 22.143 1.00 70.94 291 GLN A C 1
ATOM 2249 O O . GLN A 1 291 ? -19.246 24.073 22.965 1.00 70.94 291 GLN A O 1
ATOM 2254 N N . ASP A 1 292 ? -20.234 25.831 21.982 1.00 58.28 292 ASP A N 1
ATOM 2255 C CA . ASP A 1 292 ? -19.683 26.802 22.924 1.00 58.28 292 ASP A CA 1
ATOM 2256 C C . ASP A 1 292 ? -20.405 26.685 24.276 1.00 58.28 292 ASP A C 1
ATOM 2258 O O . ASP A 1 292 ? -21.634 26.517 24.318 1.00 58.28 292 ASP A O 1
ATOM 2262 N N . ASP A 1 293 ? -19.672 26.906 25.375 1.00 51.81 293 ASP A N 1
ATOM 2263 C CA . ASP A 1 293 ? -20.165 26.954 26.771 1.00 51.81 293 ASP A CA 1
ATOM 2264 C C . ASP A 1 293 ? -21.366 27.902 26.998 1.00 51.81 293 ASP A C 1
ATOM 2266 O O . ASP A 1 293 ? -21.980 27.923 28.064 1.00 51.81 293 ASP A O 1
ATOM 2270 N N . LYS A 1 294 ? -21.719 28.720 26.000 1.00 40.62 294 LYS A N 1
ATOM 2271 C CA . LYS A 1 294 ? -22.808 29.705 26.035 1.00 40.62 294 LYS A CA 1
ATOM 2272 C C . LYS A 1 294 ? -24.153 29.173 25.527 1.00 40.62 294 LYS A C 1
ATOM 2274 O O . LYS A 1 294 ? -25.138 29.912 25.557 1.00 40.62 294 LYS A O 1
ATOM 2279 N N . THR A 1 295 ? -24.229 27.922 25.072 1.00 42.03 295 THR A N 1
ATOM 2280 C CA . THR A 1 295 ? -25.488 27.339 24.583 1.00 42.03 295 THR A CA 1
ATOM 2281 C C . THR A 1 295 ? -26.382 26.955 25.772 1.00 42.03 295 THR A C 1
ATOM 2283 O O . THR A 1 295 ? -25.946 26.187 26.629 1.00 42.03 295 THR A O 1
ATOM 2286 N N . PRO A 1 296 ? -27.629 27.456 25.882 1.00 41.97 296 PRO A N 1
ATOM 2287 C CA . PRO A 1 296 ? -28.482 27.144 27.024 1.00 41.97 296 PRO A CA 1
ATOM 2288 C C . PRO A 1 296 ? -28.721 25.634 27.125 1.00 41.97 296 PRO A C 1
ATOM 2290 O O . PRO A 1 296 ? -29.240 25.008 26.198 1.00 41.97 296 PRO A O 1
ATOM 2293 N N . VAL A 1 297 ? -28.345 25.061 28.275 1.00 52.09 297 VAL A N 1
ATOM 2294 C CA . VAL A 1 297 ? -28.522 23.643 28.605 1.00 52.09 297 VAL A CA 1
ATOM 2295 C C . VAL A 1 297 ? -29.975 23.256 28.351 1.00 52.09 297 VAL A C 1
ATOM 2297 O O . VAL A 1 297 ? -30.899 23.726 29.022 1.00 52.09 297 VAL A O 1
ATOM 2300 N N . ARG A 1 298 ? -30.185 22.387 27.361 1.00 55.69 298 ARG A N 1
ATOM 2301 C CA . ARG A 1 298 ? -31.495 21.812 27.050 1.00 55.69 298 ARG A CA 1
ATOM 2302 C C . ARG A 1 298 ? -32.054 21.196 28.336 1.00 55.69 298 ARG A C 1
ATOM 2304 O O . ARG A 1 298 ? -31.355 20.428 28.992 1.00 55.69 298 ARG A O 1
ATOM 2311 N N . THR A 1 299 ? -33.289 21.517 28.725 1.00 56.50 299 THR A N 1
ATOM 2312 C CA . THR A 1 299 ? -33.898 20.960 29.945 1.00 56.50 299 THR A CA 1
ATOM 2313 C C . THR A 1 299 ? -34.083 19.448 29.779 1.00 56.50 299 THR A C 1
ATOM 2315 O O . THR A 1 299 ? -35.062 18.985 29.196 1.00 56.50 299 THR A O 1
ATOM 2318 N N . LEU A 1 300 ? -33.099 18.663 30.222 1.00 70.62 300 LEU A N 1
ATOM 2319 C CA . LEU A 1 300 ? -33.126 17.205 30.145 1.00 70.62 300 LEU A CA 1
ATOM 2320 C C . LEU A 1 300 ? -34.135 16.647 31.155 1.00 70.62 300 LEU A C 1
ATOM 2322 O O . LEU A 1 300 ? -34.239 17.133 32.283 1.00 70.62 300 LEU A O 1
ATOM 2326 N N . THR A 1 301 ? -34.856 15.595 30.769 1.00 80.94 301 THR A N 1
ATOM 2327 C CA . THR A 1 301 ? -35.676 14.816 31.707 1.00 80.94 301 THR A CA 1
ATOM 2328 C C . THR A 1 301 ? -34.780 14.122 32.736 1.00 80.94 301 THR A C 1
ATOM 2330 O O . THR A 1 301 ? -33.623 13.828 32.441 1.00 80.94 301 THR A O 1
ATOM 2333 N N . GLU A 1 302 ? -35.291 13.800 33.929 1.00 80.75 302 GLU A N 1
ATOM 2334 C CA . GLU A 1 302 ? -34.492 13.092 34.949 1.00 80.75 302 GLU A CA 1
ATOM 2335 C C . GLU A 1 302 ? -33.923 11.758 34.440 1.00 80.75 302 GLU A C 1
ATOM 2337 O O . GLU A 1 302 ? -32.766 11.438 34.698 1.00 80.75 302 GLU A O 1
ATOM 2342 N N . ALA A 1 303 ? -34.677 11.024 33.615 1.00 78.25 303 ALA A N 1
ATOM 2343 C CA . ALA A 1 303 ? -34.190 9.801 32.975 1.00 78.25 303 ALA A CA 1
ATOM 2344 C C . ALA A 1 303 ? -33.046 10.056 31.972 1.00 78.25 303 ALA A C 1
ATOM 2346 O O . ALA A 1 303 ? -32.128 9.244 31.852 1.00 78.25 303 ALA A O 1
ATOM 2347 N N . ALA A 1 304 ? -33.084 11.177 31.244 1.00 78.06 304 ALA A N 1
ATOM 2348 C CA . ALA A 1 304 ? -32.006 11.564 30.339 1.00 78.06 304 ALA A CA 1
ATOM 2349 C C . ALA A 1 304 ? -30.763 12.029 31.110 1.00 78.06 304 ALA A C 1
ATOM 2351 O O . ALA A 1 304 ? -29.660 11.631 30.747 1.00 78.06 304 ALA A O 1
ATOM 2352 N N . LYS A 1 305 ? -30.941 12.787 32.203 1.00 80.75 305 LYS A N 1
ATOM 2353 C CA . LYS A 1 305 ? -29.851 13.169 33.114 1.00 80.75 305 LYS A CA 1
ATOM 2354 C C . LYS A 1 305 ? -29.171 11.946 33.716 1.00 80.75 305 LYS A C 1
ATOM 2356 O O . LYS A 1 305 ? -27.952 11.898 33.768 1.00 80.75 305 LYS A O 1
ATOM 2361 N N . GLU A 1 306 ? -29.944 10.946 34.134 1.00 84.25 306 GLU A N 1
ATOM 2362 C CA . GLU A 1 306 ? -29.385 9.719 34.702 1.00 84.25 306 GLU A CA 1
ATOM 2363 C C . GLU A 1 306 ? -28.565 8.928 33.684 1.00 84.25 306 GLU A C 1
ATOM 2365 O O . GLU A 1 306 ? -27.437 8.524 33.954 1.00 84.25 306 GLU A O 1
ATOM 2370 N N . LYS A 1 307 ? -29.095 8.768 32.470 1.00 84.25 307 LYS A N 1
ATOM 2371 C CA . LYS A 1 307 ? -28.362 8.124 31.378 1.00 84.25 307 LYS A CA 1
ATOM 2372 C C . LYS A 1 307 ? -27.065 8.865 31.043 1.00 84.25 307 LYS A C 1
ATOM 2374 O O . LYS A 1 307 ? -26.072 8.216 30.718 1.00 84.25 307 LYS A O 1
ATOM 2379 N N . GLU A 1 308 ? -27.085 10.191 31.105 1.00 84.81 308 GLU A N 1
ATOM 2380 C CA . GLU A 1 308 ? -25.898 11.011 30.885 1.00 84.81 308 GLU A CA 1
ATOM 2381 C C . GLU A 1 308 ? -24.877 10.831 32.010 1.00 84.81 308 GLU A C 1
ATOM 2383 O O . GLU A 1 308 ? -23.725 10.542 31.718 1.00 84.81 308 GLU A O 1
ATOM 2388 N N . ARG A 1 309 ? -25.303 10.835 33.282 1.00 87.44 309 ARG A N 1
ATOM 2389 C CA . ARG A 1 309 ? -24.432 10.538 34.437 1.00 87.44 309 ARG A CA 1
ATOM 2390 C C . ARG A 1 309 ? -23.747 9.172 34.329 1.00 87.44 309 ARG A C 1
ATOM 2392 O O . ARG A 1 309 ? -22.562 9.049 34.630 1.00 87.44 309 ARG A O 1
ATOM 2399 N N . ILE A 1 310 ? -24.477 8.146 33.886 1.00 91.06 310 ILE A N 1
ATOM 2400 C CA . ILE A 1 310 ? -23.936 6.794 33.658 1.00 91.06 310 ILE A CA 1
ATOM 2401 C C . ILE A 1 310 ? -22.846 6.818 32.582 1.00 91.06 310 ILE A C 1
ATOM 2403 O O . ILE A 1 310 ? -21.774 6.245 32.772 1.00 91.06 310 ILE A O 1
ATOM 2407 N N . ARG A 1 311 ? -23.112 7.481 31.451 1.00 92.31 311 ARG A N 1
ATOM 2408 C CA . ARG A 1 311 ? -22.146 7.608 30.352 1.00 92.31 311 ARG A CA 1
ATOM 2409 C C . ARG A 1 311 ? -20.924 8.397 30.781 1.00 92.31 311 ARG A C 1
ATOM 2411 O O . ARG A 1 311 ? -19.816 7.916 30.585 1.00 92.31 311 ARG A O 1
ATOM 2418 N N . GLU A 1 312 ? -21.139 9.547 31.409 1.00 91.12 312 GLU A N 1
ATOM 2419 C CA . GLU A 1 312 ? -20.099 10.430 31.927 1.00 91.12 312 GLU A CA 1
ATOM 2420 C C . GLU A 1 312 ? -19.152 9.679 32.876 1.00 91.12 312 GLU A C 1
ATOM 2422 O O . GLU A 1 312 ? -17.935 9.780 32.745 1.00 91.12 312 GLU A O 1
ATOM 2427 N N . LYS A 1 313 ? -19.692 8.847 33.779 1.00 93.50 313 LYS A N 1
ATOM 2428 C CA . LYS A 1 313 ? -18.887 7.999 34.674 1.00 93.50 313 LYS A CA 1
ATOM 2429 C C . LYS A 1 313 ? -17.963 7.052 33.898 1.00 93.50 313 LYS A C 1
ATOM 2431 O O . LYS A 1 313 ? -16.782 6.952 34.220 1.00 93.50 313 LYS A O 1
ATOM 2436 N N . ILE A 1 314 ? -18.481 6.385 32.864 1.00 96.44 314 ILE A N 1
ATOM 2437 C CA . ILE A 1 314 ? -17.699 5.469 32.018 1.00 96.44 314 ILE A CA 1
ATOM 2438 C C . ILE A 1 314 ? -16.597 6.235 31.279 1.00 96.44 314 ILE A C 1
ATOM 2440 O O . ILE A 1 314 ? -15.432 5.846 31.341 1.00 96.44 314 ILE A O 1
ATOM 2444 N N . VAL A 1 315 ? -16.941 7.326 30.591 1.00 94.50 315 VAL A N 1
ATOM 2445 C CA . VAL A 1 315 ? -15.993 8.056 29.730 1.00 94.50 315 VAL A CA 1
ATOM 2446 C C . VAL A 1 315 ? -14.901 8.756 30.534 1.00 94.50 315 VAL A C 1
ATOM 2448 O O . VAL A 1 315 ? -13.741 8.699 30.135 1.00 94.50 315 VAL A O 1
ATOM 2451 N N . LYS A 1 316 ? -15.219 9.298 31.719 1.00 92.69 316 LYS A N 1
ATOM 2452 C CA . LYS A 1 316 ? -14.213 9.855 32.635 1.00 92.69 316 LYS A CA 1
ATOM 2453 C C . LYS A 1 316 ? -13.226 8.804 33.122 1.00 92.69 316 LYS A C 1
ATOM 2455 O O . LYS A 1 316 ? -12.049 9.111 33.301 1.00 92.69 316 LYS A O 1
ATOM 2460 N N . ARG A 1 317 ? -13.676 7.559 33.323 1.00 94.25 317 ARG A N 1
ATOM 2461 C CA . ARG A 1 317 ? -12.767 6.460 33.654 1.00 94.25 317 ARG A CA 1
ATOM 2462 C C . ARG A 1 317 ? -11.923 6.059 32.450 1.00 94.25 317 ARG A C 1
ATOM 2464 O O . ARG A 1 317 ? -10.724 5.851 32.615 1.00 94.25 317 ARG A O 1
ATOM 2471 N N . VAL A 1 318 ? -12.514 5.955 31.261 1.00 94.88 318 VAL A N 1
ATOM 2472 C CA . VAL A 1 318 ? -11.785 5.649 30.016 1.00 94.88 318 VAL A CA 1
ATOM 2473 C C . VAL A 1 318 ? -10.697 6.688 29.739 1.00 94.88 318 VAL A C 1
ATOM 2475 O O . VAL A 1 318 ? -9.604 6.303 29.344 1.00 94.88 318 VAL A O 1
ATOM 2478 N N . ALA A 1 319 ? -10.945 7.973 30.010 1.00 92.00 319 ALA A N 1
ATOM 2479 C CA . ALA A 1 319 ? -9.969 9.045 29.801 1.00 92.00 319 ALA A CA 1
ATOM 2480 C C . ALA A 1 319 ? -8.643 8.833 30.560 1.00 92.00 319 ALA A C 1
ATOM 2482 O O . ALA A 1 319 ? -7.592 9.280 30.110 1.00 92.00 319 ALA A O 1
ATOM 2483 N N . LEU A 1 320 ? -8.658 8.081 31.670 1.00 90.62 320 LEU A N 1
ATOM 2484 C CA . LEU A 1 320 ? -7.446 7.708 32.412 1.00 90.62 320 LEU A CA 1
ATOM 2485 C C . LEU A 1 320 ? -6.550 6.694 31.679 1.00 90.62 320 LEU A C 1
ATOM 2487 O O . LEU A 1 320 ? -5.447 6.414 32.148 1.00 90.62 320 LEU A O 1
ATOM 2491 N N . GLU A 1 321 ? -7.015 6.112 30.572 1.00 91.94 321 GLU A N 1
ATOM 2492 C CA . GLU A 1 321 ? -6.223 5.211 29.731 1.00 91.94 321 GLU A CA 1
ATOM 2493 C C . GLU A 1 321 ? -5.358 5.963 28.708 1.00 91.94 321 GLU A C 1
ATOM 2495 O O . GLU A 1 321 ? -4.428 5.371 28.157 1.00 91.94 321 GLU A O 1
ATOM 2500 N N . PHE A 1 322 ? -5.615 7.256 28.481 1.00 89.50 322 PHE A N 1
ATOM 2501 C CA . PHE A 1 322 ? -4.795 8.088 27.605 1.00 89.50 322 PHE A CA 1
ATOM 2502 C C . PHE A 1 322 ? -3.437 8.417 28.227 1.00 89.50 322 PHE A C 1
ATOM 2504 O O . PHE A 1 322 ? -3.280 8.530 29.445 1.00 89.50 322 PHE A O 1
ATOM 2511 N N . ARG A 1 323 ? -2.434 8.573 27.361 1.00 86.19 323 ARG A N 1
ATOM 2512 C CA . ARG A 1 323 ? -1.079 8.998 27.726 1.00 86.19 323 ARG A CA 1
ATOM 2513 C C . ARG A 1 323 ? -0.598 10.046 26.738 1.00 86.19 323 ARG A C 1
ATOM 2515 O O . ARG A 1 323 ? -0.987 10.017 25.574 1.00 86.19 323 ARG A O 1
ATOM 2522 N N . ASP A 1 324 ? 0.272 10.932 27.202 1.00 83.94 324 ASP A N 1
ATOM 2523 C CA . ASP A 1 324 ? 0.906 11.916 26.330 1.00 83.94 324 ASP A CA 1
ATOM 2524 C C . ASP A 1 324 ? 1.698 11.232 25.200 1.00 83.94 324 ASP A C 1
ATOM 2526 O O . ASP A 1 324 ? 2.400 10.245 25.423 1.00 83.94 324 ASP A O 1
ATOM 2530 N N . GLY A 1 325 ? 1.543 11.730 23.974 1.00 83.12 325 GLY A N 1
ATOM 2531 C CA . GLY A 1 325 ? 2.136 11.177 22.755 1.00 83.12 325 GLY A CA 1
ATOM 2532 C C . GLY A 1 325 ? 1.465 9.910 22.206 1.00 83.12 325 GLY A C 1
ATOM 2533 O O . GLY A 1 325 ? 2.003 9.310 21.279 1.00 83.12 325 GLY A O 1
ATOM 2534 N N . MET A 1 326 ? 0.328 9.475 22.758 1.00 88.69 326 MET A N 1
ATOM 2535 C CA . MET A 1 326 ? -0.375 8.261 22.323 1.00 88.69 326 MET A CA 1
ATOM 2536 C C . MET A 1 326 ? -1.119 8.451 20.993 1.00 88.69 326 MET A C 1
ATOM 2538 O O . MET A 1 326 ? -1.818 9.448 20.805 1.00 88.69 326 MET A O 1
ATOM 2542 N N . TYR A 1 327 ? -1.069 7.434 20.129 1.00 94.94 327 TYR A N 1
ATOM 2543 C CA . TYR A 1 327 ? -1.980 7.267 19.000 1.00 94.94 327 TYR A CA 1
ATOM 2544 C C . TYR A 1 327 ? -3.152 6.377 19.396 1.00 94.94 327 TYR A C 1
ATOM 2546 O O . TYR A 1 327 ? -2.970 5.240 19.852 1.00 94.94 327 TYR A O 1
ATOM 2554 N N . ALA A 1 328 ? -4.363 6.892 19.207 1.00 96.25 328 ALA A N 1
ATOM 2555 C CA . ALA A 1 328 ? -5.580 6.190 19.578 1.00 96.25 328 ALA A CA 1
ATOM 2556 C C . ALA A 1 328 ? -6.623 6.213 18.462 1.00 96.25 328 ALA A C 1
ATOM 2558 O O . ALA A 1 328 ? -6.757 7.193 17.730 1.00 96.25 328 ALA A O 1
ATOM 2559 N N . ASN A 1 329 ? -7.408 5.143 18.374 1.00 97.69 329 ASN A N 1
ATOM 2560 C CA . ASN A 1 329 ? -8.644 5.119 17.606 1.00 97.69 329 ASN A CA 1
ATOM 2561 C C . ASN A 1 329 ? -9.838 4.982 18.556 1.00 97.69 329 ASN A C 1
ATOM 2563 O O . ASN A 1 329 ? -9.853 4.135 19.455 1.00 97.69 329 ASN A O 1
ATOM 2567 N N . LEU A 1 330 ? -10.828 5.852 18.370 1.00 95.00 330 LEU A N 1
ATOM 2568 C CA . LEU A 1 330 ? -12.001 5.944 19.229 1.00 95.00 330 LEU A CA 1
ATOM 2569 C C . LEU A 1 330 ? -13.252 5.637 18.411 1.00 95.00 330 LEU A C 1
ATOM 2571 O O . LEU A 1 330 ? -13.595 6.361 17.478 1.00 95.00 330 LEU A O 1
ATOM 2575 N N . GLY A 1 331 ? -13.954 4.572 18.789 1.00 91.38 331 GLY A N 1
ATOM 2576 C CA . GLY A 1 331 ? -15.246 4.230 18.213 1.00 91.38 331 GLY A CA 1
ATOM 2577 C C . GLY A 1 331 ? -16.326 5.269 18.528 1.00 91.38 331 GLY A C 1
ATOM 2578 O O . GLY A 1 331 ? -16.271 6.001 19.516 1.00 91.38 331 GLY A O 1
ATOM 2579 N N . ILE A 1 332 ? -17.371 5.303 17.709 1.00 87.38 332 ILE A N 1
ATOM 2580 C CA . ILE A 1 332 ? -18.487 6.241 17.885 1.00 87.38 332 ILE A CA 1
ATOM 2581 C C . ILE A 1 332 ? -19.172 6.119 19.262 1.00 87.38 332 ILE A C 1
ATOM 2583 O O . ILE A 1 332 ? -19.286 5.035 19.843 1.00 87.38 332 ILE A O 1
ATOM 2587 N N . GLY A 1 333 ? -19.714 7.233 19.762 1.00 87.25 333 GLY A N 1
ATOM 2588 C CA . GLY A 1 333 ? -20.449 7.289 21.029 1.00 87.25 333 GLY A CA 1
ATOM 2589 C C . GLY A 1 333 ? -19.543 7.565 22.230 1.00 87.25 333 GLY A C 1
ATOM 2590 O O . GLY A 1 333 ? -18.788 8.528 22.218 1.00 87.25 333 GLY A O 1
ATOM 2591 N N . MET A 1 334 ? -19.639 6.736 23.279 1.00 91.56 334 MET A N 1
ATOM 2592 C CA . MET A 1 334 ? -18.858 6.922 24.514 1.00 91.56 334 MET A CA 1
ATOM 2593 C C . MET A 1 334 ? -17.335 6.997 24.288 1.00 91.56 334 MET A C 1
ATOM 2595 O O . MET A 1 334 ? -16.709 7.817 24.950 1.00 91.56 334 MET A O 1
ATOM 2599 N N . PRO A 1 335 ? -16.714 6.208 23.386 1.00 92.81 335 PRO A N 1
ATOM 2600 C CA . PRO A 1 335 ? -15.271 6.303 23.192 1.00 92.81 335 PRO A CA 1
ATOM 2601 C C . PRO A 1 335 ? -14.810 7.675 22.682 1.00 92.81 335 PRO A C 1
ATOM 2603 O O . PRO A 1 335 ? -13.887 8.229 23.265 1.00 92.81 335 PRO A O 1
ATOM 2606 N N . VAL A 1 336 ? -15.465 8.257 21.667 1.00 87.62 336 VAL A N 1
ATOM 2607 C CA . VAL A 1 336 ? -15.149 9.624 21.197 1.00 87.62 336 VAL A CA 1
ATOM 2608 C C . VAL A 1 336 ? -15.368 10.664 22.301 1.00 87.62 336 VAL A C 1
ATOM 2610 O O . VAL A 1 336 ? -14.510 11.518 22.487 1.00 87.62 336 VAL A O 1
ATOM 2613 N N . MET A 1 337 ? -16.440 10.547 23.097 1.00 87.56 337 MET A N 1
ATOM 2614 C CA . MET A 1 337 ? -16.687 11.450 24.237 1.00 87.56 337 MET A CA 1
ATOM 2615 C C . MET A 1 337 ? -15.574 11.412 25.295 1.00 87.56 337 MET A C 1
ATOM 2617 O O . MET A 1 337 ? -15.419 12.365 26.048 1.00 87.56 337 MET A O 1
ATOM 2621 N N . ALA A 1 338 ? -14.793 10.330 25.391 1.00 88.81 338 ALA A N 1
ATOM 2622 C CA . ALA A 1 338 ? -13.673 10.278 26.330 1.00 88.81 338 ALA A CA 1
ATOM 2623 C C . ALA A 1 338 ? -12.582 11.313 25.995 1.00 88.81 338 ALA A C 1
ATOM 2625 O O . ALA A 1 338 ? -11.846 11.714 26.895 1.00 88.81 338 ALA A O 1
ATOM 2626 N N . ALA A 1 339 ? -12.491 11.765 24.737 1.00 86.81 339 ALA A N 1
ATOM 2627 C CA . ALA A 1 339 ? -11.518 12.770 24.319 1.00 86.81 339 ALA A CA 1
ATOM 2628 C C . ALA A 1 339 ? -11.786 14.163 24.923 1.00 86.81 339 ALA A C 1
ATOM 2630 O O . ALA A 1 339 ? -10.843 14.916 25.149 1.00 86.81 339 ALA A O 1
ATOM 2631 N N . ASP A 1 340 ? -13.034 14.475 25.283 1.00 84.62 340 ASP A N 1
ATOM 2632 C CA . ASP A 1 340 ? -13.411 15.760 25.902 1.00 84.62 340 ASP A CA 1
ATOM 2633 C C . ASP A 1 340 ? -12.866 15.918 27.339 1.00 84.62 340 ASP A C 1
ATOM 2635 O O . ASP A 1 340 ? -12.912 16.996 27.935 1.00 84.62 340 ASP A O 1
ATOM 2639 N N . TYR A 1 341 ? -12.342 14.828 27.907 1.00 85.75 341 TYR A N 1
ATOM 2640 C CA . TYR A 1 341 ? -11.848 14.726 29.281 1.00 85.75 341 TYR A CA 1
ATOM 2641 C C . TYR A 1 341 ? -10.318 14.623 29.366 1.00 85.75 341 TYR A C 1
ATOM 2643 O O . TYR A 1 341 ? -9.772 14.267 30.416 1.00 85.75 341 TYR A O 1
ATOM 2651 N N . ILE A 1 342 ? -9.618 14.894 28.263 1.00 82.25 342 ILE A N 1
ATOM 2652 C CA . ILE A 1 342 ? -8.156 14.893 28.210 1.00 82.25 342 ILE A CA 1
ATOM 2653 C C . ILE A 1 342 ? -7.626 16.157 28.905 1.00 82.25 342 ILE A C 1
ATOM 2655 O O . ILE A 1 342 ? -8.073 17.257 28.579 1.00 82.25 342 ILE A O 1
ATOM 2659 N N . PRO A 1 343 ? -6.675 16.031 29.849 1.00 78.31 343 PRO A N 1
ATOM 2660 C CA . PRO A 1 343 ? -6.037 17.180 30.481 1.00 78.31 343 PRO A CA 1
ATOM 2661 C C . PRO A 1 343 ? -5.328 18.102 29.483 1.00 78.31 343 PRO A C 1
ATOM 2663 O O . PRO A 1 343 ? -4.615 17.643 28.589 1.00 78.31 343 PRO A O 1
ATOM 2666 N N . GLU A 1 344 ? -5.434 19.409 29.700 1.00 75.38 344 GLU A N 1
ATOM 2667 C CA . GLU A 1 344 ? -4.614 20.423 29.048 1.00 75.38 344 GLU A CA 1
ATOM 2668 C C . GLU A 1 344 ? -3.127 20.098 29.257 1.00 75.38 344 GLU A C 1
ATOM 2670 O O . GLU A 1 344 ? -2.682 19.799 30.371 1.00 75.38 344 GLU A O 1
ATOM 2675 N N . GLY A 1 345 ? -2.365 20.123 28.161 1.00 74.81 345 GLY A N 1
ATOM 2676 C CA . GLY A 1 345 ? -0.953 19.743 28.124 1.00 74.81 345 GLY A CA 1
ATOM 2677 C C . GLY A 1 345 ? -0.687 18.274 27.777 1.00 74.81 345 GLY A C 1
ATOM 2678 O O . GLY A 1 345 ? 0.451 17.957 27.441 1.00 74.81 345 GLY A O 1
ATOM 2679 N N . MET A 1 346 ? -1.697 17.394 27.787 1.00 83.00 346 MET A N 1
ATOM 2680 C CA . MET A 1 346 ? -1.578 16.047 27.220 1.00 83.00 346 MET A CA 1
ATOM 2681 C C . MET A 1 346 ? -1.929 16.078 25.733 1.00 83.00 346 MET A C 1
ATOM 2683 O O . MET A 1 346 ? -3.058 16.384 25.352 1.00 83.00 346 MET A O 1
ATOM 2687 N N . ARG A 1 347 ? -0.979 15.708 24.877 1.00 82.88 347 ARG A N 1
ATOM 2688 C CA . ARG A 1 347 ? -1.202 15.584 23.437 1.00 82.88 347 ARG A CA 1
ATOM 2689 C C . ARG A 1 347 ? -1.450 14.127 23.076 1.00 82.88 347 ARG A C 1
ATOM 2691 O O . ARG A 1 347 ? -0.531 13.318 23.128 1.00 82.88 347 ARG A O 1
ATOM 2698 N N . ILE A 1 348 ? -2.659 13.808 22.631 1.00 88.44 348 ILE A N 1
ATOM 2699 C CA . ILE A 1 348 ? -2.941 12.544 21.939 1.00 88.44 348 ILE A CA 1
ATOM 2700 C C . ILE A 1 348 ? -3.206 12.805 20.461 1.00 88.44 348 ILE A C 1
ATOM 2702 O O . ILE A 1 348 ? -3.606 13.904 20.077 1.00 88.44 348 ILE A O 1
ATOM 2706 N N . ILE A 1 349 ? -2.989 11.791 19.631 1.00 94.38 349 ILE A N 1
ATOM 2707 C CA . ILE A 1 349 ? -3.223 11.864 18.195 1.00 94.38 349 ILE A CA 1
ATOM 2708 C C . ILE A 1 349 ? -4.308 10.856 17.840 1.00 94.38 349 ILE A C 1
ATOM 2710 O O . ILE A 1 349 ? -4.152 9.645 18.005 1.00 94.38 349 ILE A O 1
ATOM 2714 N N . LEU A 1 350 ? -5.436 11.379 17.370 1.00 95.81 350 LEU A N 1
ATOM 2715 C CA . LEU A 1 350 ? -6.616 10.588 17.059 1.00 95.81 350 LEU A CA 1
ATOM 2716 C C . LEU A 1 350 ? -6.605 10.144 15.596 1.00 95.81 350 LEU A C 1
ATOM 2718 O O . LEU A 1 350 ? -6.564 10.970 14.684 1.00 95.81 350 LEU A O 1
ATOM 2722 N N . HIS A 1 351 ? -6.663 8.833 15.385 1.00 97.81 351 HIS A N 1
ATOM 2723 C CA . HIS A 1 351 ? -6.802 8.194 14.080 1.00 97.81 351 HIS A CA 1
ATOM 2724 C C . HIS A 1 351 ? -8.279 7.937 13.754 1.00 97.81 351 HIS A C 1
ATOM 2726 O O . HIS A 1 351 ? -9.010 7.388 14.585 1.00 97.81 351 HIS A O 1
ATOM 2732 N N . SER A 1 352 ? -8.701 8.229 12.521 1.00 97.00 352 SER A N 1
ATOM 2733 C CA . SER A 1 352 ? -9.994 7.806 11.972 1.00 97.00 352 SER A CA 1
ATOM 2734 C C . SER A 1 352 ? -9.821 6.886 10.768 1.00 97.00 352 SER A C 1
ATOM 2736 O O . SER A 1 352 ? -9.067 7.178 9.842 1.00 97.00 352 SER A O 1
ATOM 2738 N N . GLU A 1 353 ? -10.576 5.786 10.772 1.00 95.31 353 GLU A N 1
ATOM 2739 C CA . GLU A 1 353 ? -10.481 4.684 9.801 1.00 95.31 353 GLU A CA 1
ATOM 2740 C C . GLU A 1 353 ? -10.880 5.050 8.358 1.00 95.31 353 GLU A C 1
ATOM 2742 O O . GLU A 1 353 ? -10.677 4.274 7.426 1.00 95.31 353 GLU A O 1
ATOM 2747 N N . ASN A 1 354 ? -11.456 6.237 8.151 1.00 96.25 354 ASN A N 1
ATOM 2748 C CA . ASN A 1 354 ? -11.759 6.783 6.830 1.00 96.25 354 ASN A CA 1
ATOM 2749 C C . ASN A 1 354 ? -10.596 7.578 6.209 1.00 96.25 354 ASN A C 1
ATOM 2751 O O . ASN A 1 354 ? -10.771 8.103 5.110 1.00 96.25 354 ASN A O 1
ATOM 2755 N N . GLY A 1 355 ? -9.428 7.629 6.862 1.00 97.75 355 GLY A N 1
ATOM 2756 C CA . GLY A 1 355 ? -8.198 8.117 6.234 1.00 97.75 355 GLY A CA 1
ATOM 2757 C C . GLY A 1 355 ? -7.643 9.421 6.794 1.00 97.75 355 GLY A C 1
ATOM 2758 O O . GLY A 1 355 ? -7.214 10.274 6.022 1.00 97.75 355 GLY A O 1
ATOM 2759 N N . VAL A 1 356 ? -7.679 9.606 8.115 1.00 98.12 356 VAL A N 1
ATOM 2760 C CA . VAL A 1 356 ? -7.089 10.787 8.763 1.00 98.12 356 VAL A CA 1
ATOM 2761 C C . VAL A 1 356 ? -6.363 10.415 10.050 1.00 98.12 356 VAL A C 1
ATOM 2763 O O . VAL A 1 356 ? -6.864 9.642 10.871 1.00 98.12 356 VAL A O 1
ATOM 2766 N N . LEU A 1 357 ? -5.186 11.000 10.244 1.00 97.75 357 LEU A N 1
ATOM 2767 C CA . LEU A 1 357 ? -4.431 10.976 11.491 1.00 97.75 357 LEU A CA 1
ATOM 2768 C C . LEU A 1 357 ? -4.331 12.406 12.020 1.00 97.75 357 LEU A C 1
ATOM 2770 O O . LEU A 1 357 ? -3.883 13.287 11.297 1.00 97.75 357 LEU A O 1
ATOM 2774 N N . GLY A 1 358 ? -4.750 12.636 13.264 1.00 96.00 358 GLY A N 1
ATOM 2775 C CA . GLY A 1 358 ? -4.825 13.979 13.846 1.00 96.00 358 GLY A CA 1
ATOM 2776 C C . GLY A 1 358 ? -6.220 14.603 13.763 1.00 96.00 358 GLY A C 1
ATOM 2777 O O . GLY A 1 358 ? -6.346 15.783 13.437 1.00 96.00 358 GLY A O 1
ATOM 2778 N N . LEU A 1 359 ? -7.272 13.831 14.065 1.00 94.06 359 LEU A N 1
ATOM 2779 C CA . LEU A 1 359 ? -8.617 14.391 14.237 1.00 94.06 359 LEU A CA 1
ATOM 2780 C C . LEU A 1 359 ? -8.641 15.469 15.330 1.00 94.06 359 LEU A C 1
ATOM 2782 O O . LEU A 1 359 ? -8.083 15.283 16.412 1.00 94.06 359 LEU A O 1
ATOM 2786 N N . GLY A 1 360 ? -9.320 16.573 15.029 1.00 91.50 360 GLY A N 1
ATOM 2787 C CA . GLY A 1 360 ? -9.588 17.676 15.942 1.00 91.50 360 GLY A CA 1
ATOM 2788 C C . GLY A 1 360 ? -11.013 17.652 16.497 1.00 91.50 360 GLY A C 1
ATOM 2789 O O . GLY A 1 360 ? -11.706 16.633 16.478 1.00 91.50 360 GLY A O 1
ATOM 2790 N N . ARG A 1 361 ? -11.446 18.810 17.001 1.00 89.56 361 ARG A N 1
ATOM 2791 C CA . ARG A 1 361 ? -12.804 19.036 17.515 1.00 89.56 361 ARG A CA 1
ATOM 2792 C C . ARG A 1 361 ? -13.849 19.033 16.394 1.00 89.56 361 ARG A C 1
ATOM 2794 O O . ARG A 1 361 ? -13.527 19.071 15.209 1.00 89.56 361 ARG A O 1
ATOM 2801 N N . PHE A 1 362 ? -15.123 19.073 16.766 1.00 92.38 362 PHE A N 1
ATOM 2802 C CA . PHE A 1 362 ? -16.173 19.448 15.818 1.00 92.38 362 PHE A CA 1
ATOM 2803 C C . PHE A 1 362 ? -15.965 20.894 15.315 1.00 92.38 362 PHE A C 1
ATOM 2805 O O . PHE A 1 362 ? -15.472 21.728 16.083 1.00 92.38 362 PHE A O 1
ATOM 2812 N N . PRO A 1 363 ? -16.302 21.206 14.050 1.00 94.88 363 PRO A N 1
ATOM 2813 C CA . PRO A 1 363 ? -16.091 22.519 13.443 1.00 94.88 363 PRO A CA 1
ATOM 2814 C C . PRO A 1 363 ? -17.088 23.570 13.944 1.00 94.88 363 PRO A C 1
ATOM 2816 O O . PRO A 1 363 ? -18.182 23.243 14.409 1.00 94.88 363 PRO A O 1
ATOM 2819 N N . THR A 1 364 ? -16.725 24.845 13.825 1.00 95.00 364 THR A N 1
ATOM 2820 C CA . THR A 1 364 ? -17.695 25.951 13.801 1.00 95.00 364 THR A CA 1
ATOM 2821 C C . THR A 1 364 ? -18.466 25.940 12.475 1.00 95.00 364 THR A C 1
ATOM 2823 O O . THR A 1 364 ? -18.100 25.214 11.555 1.00 95.00 364 THR A O 1
ATOM 2826 N N . GLU A 1 365 ? -19.525 26.746 12.339 1.00 94.12 365 GLU A N 1
ATOM 2827 C CA . GLU A 1 365 ? -20.293 26.823 11.081 1.00 94.12 365 GLU A CA 1
ATOM 2828 C C . GLU A 1 365 ? -19.420 27.183 9.864 1.00 94.12 365 GLU A C 1
ATOM 2830 O O . GLU A 1 365 ? -19.631 26.642 8.782 1.00 94.12 365 GLU A O 1
ATOM 2835 N N . GLU A 1 366 ? -18.414 28.042 10.048 1.00 95.31 366 GLU A N 1
ATOM 2836 C CA . GLU A 1 366 ? -17.490 28.481 8.991 1.00 95.31 366 GLU A CA 1
ATOM 2837 C C . GLU A 1 366 ? -16.437 27.420 8.626 1.00 95.31 366 GLU A C 1
ATOM 2839 O O . GLU A 1 366 ? -15.880 27.445 7.531 1.00 95.31 366 GLU A O 1
ATOM 2844 N N . GLU A 1 367 ? -16.164 26.479 9.532 1.00 96.31 367 GLU A N 1
ATOM 2845 C CA . GLU A 1 367 ? -15.179 25.405 9.353 1.00 96.31 367 GLU A CA 1
ATOM 2846 C C . GLU A 1 367 ? -15.794 24.120 8.771 1.00 96.31 367 GLU A C 1
ATOM 2848 O O . GLU A 1 367 ? -15.070 23.153 8.520 1.00 96.31 367 GLU A O 1
ATOM 2853 N N . VAL A 1 368 ? -17.120 24.067 8.592 1.00 97.44 368 VAL A N 1
ATOM 2854 C CA . VAL A 1 368 ? -17.812 22.886 8.060 1.00 97.44 368 VAL A CA 1
ATOM 2855 C C . VAL A 1 368 ? -17.312 22.568 6.651 1.00 97.44 368 VAL A C 1
ATOM 2857 O O . VAL A 1 368 ? -17.415 23.378 5.734 1.00 97.44 368 VAL A O 1
ATOM 2860 N N . ASP A 1 369 ? -16.832 21.339 6.466 1.00 97.50 369 ASP A N 1
ATOM 2861 C CA . ASP A 1 369 ? -16.308 20.849 5.195 1.00 97.50 369 ASP A CA 1
ATOM 2862 C C . ASP A 1 369 ? -16.815 19.428 4.928 1.00 97.50 369 ASP A C 1
ATOM 2864 O O . ASP A 1 369 ? -16.601 18.514 5.726 1.00 97.50 369 ASP A O 1
ATOM 2868 N N . ALA A 1 370 ? -17.497 19.234 3.799 1.00 96.94 370 ALA A N 1
ATOM 2869 C CA . ALA A 1 370 ? -18.075 17.944 3.429 1.00 96.94 370 ALA A CA 1
ATOM 2870 C C . ALA A 1 370 ? -17.019 16.868 3.128 1.00 96.94 370 ALA A C 1
ATOM 2872 O O . ALA A 1 370 ? -17.304 15.678 3.275 1.00 96.94 370 ALA A O 1
ATOM 2873 N N . ASP A 1 371 ? -15.797 17.271 2.764 1.00 97.94 371 ASP A N 1
ATOM 2874 C CA . ASP A 1 371 ? -14.692 16.341 2.529 1.00 97.94 371 ASP A CA 1
ATOM 2875 C C . ASP A 1 371 ? -13.951 15.981 3.830 1.00 97.94 371 ASP A C 1
ATOM 2877 O O . ASP A 1 371 ? -12.996 15.199 3.793 1.00 97.94 371 ASP A O 1
ATOM 2881 N N . LEU A 1 372 ? -14.353 16.528 4.988 1.00 98.19 372 LEU A N 1
ATOM 2882 C CA . LEU A 1 372 ? -13.708 16.299 6.285 1.00 98.19 372 LEU A CA 1
ATOM 2883 C C . LEU A 1 372 ? -14.699 15.775 7.332 1.00 98.19 372 LEU A C 1
ATOM 2885 O O . LEU A 1 372 ? -15.358 16.525 8.056 1.00 98.19 372 LEU A O 1
ATOM 2889 N N . ILE A 1 373 ? -14.762 14.449 7.431 1.00 97.06 373 ILE A N 1
ATOM 2890 C CA . ILE A 1 373 ? -15.633 13.737 8.367 1.00 97.06 373 ILE A CA 1
ATOM 2891 C C . ILE A 1 373 ? -14.861 12.699 9.188 1.00 97.06 373 ILE A C 1
ATOM 2893 O O . ILE A 1 373 ? -13.785 12.253 8.796 1.00 97.06 373 ILE A O 1
ATOM 2897 N N . ASN A 1 374 ? -15.426 12.271 10.315 1.00 95.06 374 ASN A N 1
ATOM 2898 C CA . ASN A 1 374 ? -14.940 11.113 11.072 1.00 95.06 374 ASN A CA 1
ATOM 2899 C C . ASN A 1 374 ? -15.605 9.794 10.612 1.00 95.06 374 ASN A C 1
ATOM 2901 O O . ASN A 1 374 ? -16.529 9.773 9.793 1.00 95.06 374 ASN A O 1
ATOM 2905 N N . ALA A 1 375 ? -15.196 8.672 11.211 1.00 92.12 375 ALA A N 1
ATOM 2906 C CA . ALA A 1 375 ? -15.783 7.345 10.982 1.00 92.12 375 ALA A CA 1
ATOM 2907 C C . ALA A 1 375 ? -17.308 7.255 11.236 1.00 92.12 375 ALA A C 1
ATOM 2909 O O . ALA A 1 375 ? -17.992 6.406 10.650 1.00 92.12 375 ALA A O 1
ATOM 2910 N N . GLY A 1 376 ? -17.843 8.140 12.088 1.00 91.50 376 GLY A N 1
ATOM 2911 C CA . GLY A 1 376 ? -19.266 8.307 12.400 1.00 91.50 376 GLY A CA 1
ATOM 2912 C C . GLY A 1 376 ? -20.041 9.193 11.420 1.00 91.50 376 GLY A C 1
ATOM 2913 O O . GLY A 1 376 ? -21.233 9.409 11.630 1.00 91.50 376 GLY A O 1
ATOM 2914 N N . LYS A 1 377 ? -19.392 9.659 10.342 1.00 93.31 377 LYS A N 1
ATOM 2915 C CA . LYS A 1 377 ? -19.956 10.534 9.302 1.00 93.31 377 LYS A CA 1
ATOM 2916 C C . LYS A 1 377 ? -20.365 11.912 9.842 1.00 93.31 377 LYS A C 1
ATOM 2918 O O . LYS A 1 377 ? -21.261 12.557 9.298 1.00 93.31 377 LYS A O 1
ATOM 2923 N N . GLU A 1 378 ? -19.697 12.350 10.908 1.00 94.12 378 GLU A N 1
ATOM 2924 C CA . GLU A 1 378 ? -19.830 13.680 11.503 1.00 94.12 378 GLU A CA 1
ATOM 2925 C C . GLU A 1 378 ? -18.742 14.608 10.969 1.00 94.12 378 GLU A C 1
ATOM 2927 O O . GLU A 1 378 ? -17.602 14.181 10.792 1.00 94.12 378 GLU A O 1
ATOM 2932 N N . THR A 1 379 ? -19.083 15.876 10.751 1.00 95.62 379 THR A N 1
ATOM 2933 C CA . THR A 1 379 ? -18.128 16.935 10.392 1.00 95.62 379 THR A CA 1
ATOM 2934 C C . THR A 1 379 ? -17.114 17.163 11.504 1.00 95.62 379 THR A C 1
ATOM 2936 O O . THR A 1 379 ? -17.506 17.266 12.663 1.00 95.62 379 THR A O 1
ATOM 2939 N N . VAL A 1 380 ? -15.831 17.278 11.168 1.00 95.75 380 VAL A N 1
ATOM 2940 C CA . VAL A 1 380 ? -14.718 17.441 12.127 1.00 95.75 380 VAL A CA 1
ATOM 2941 C C . VAL A 1 380 ? -13.692 18.453 11.612 1.00 95.75 380 VAL A C 1
ATOM 2943 O O . VAL A 1 380 ? -13.693 18.795 10.434 1.00 95.75 380 VAL A O 1
ATOM 2946 N N . THR A 1 381 ? -12.810 18.933 12.487 1.00 96.69 381 THR A N 1
ATOM 2947 C CA . THR A 1 381 ? -11.567 19.624 12.114 1.00 96.69 381 THR A CA 1
ATOM 2948 C C . THR A 1 381 ? -10.367 18.692 12.293 1.00 96.69 381 THR A C 1
ATOM 2950 O O . THR A 1 381 ? -10.514 17.520 12.650 1.00 96.69 381 THR A O 1
ATOM 2953 N N . VAL A 1 382 ? -9.162 19.197 12.029 1.00 96.88 382 VAL A N 1
ATOM 2954 C CA . VAL A 1 382 ? -7.892 18.490 12.240 1.00 96.88 382 VAL A CA 1
ATOM 2955 C C . VAL A 1 382 ? -6.937 19.352 13.056 1.00 96.88 382 VAL A C 1
ATOM 2957 O O . VAL A 1 382 ? -7.038 20.579 13.052 1.00 96.88 382 VAL A O 1
ATOM 2960 N N . VAL A 1 383 ? -6.015 18.711 13.770 1.00 94.56 383 VAL A N 1
ATOM 2961 C CA . VAL A 1 383 ? -4.939 19.409 14.487 1.00 94.56 383 VAL A CA 1
ATOM 2962 C C . VAL A 1 383 ? -3.753 19.692 13.552 1.00 94.56 383 VAL A C 1
ATOM 2964 O O . VAL A 1 383 ? -3.579 18.984 12.559 1.00 94.56 383 VAL A O 1
ATOM 2967 N N . PRO A 1 384 ? -2.889 20.678 13.857 1.00 94.44 384 PRO A N 1
ATOM 2968 C CA . PRO A 1 384 ? -1.637 20.862 13.125 1.00 94.44 384 PRO A CA 1
ATOM 2969 C C . PRO A 1 384 ? -0.784 19.583 13.099 1.00 94.44 384 PRO A C 1
ATOM 2971 O O . PRO A 1 384 ? -0.615 18.915 14.127 1.00 94.44 384 PRO A O 1
ATOM 2974 N N . GLY A 1 385 ? -0.222 19.269 11.928 1.00 94.94 385 GLY A N 1
ATOM 2975 C CA . GLY A 1 385 ? 0.523 18.028 11.678 1.00 94.94 385 GLY A CA 1
ATOM 2976 C C . GLY A 1 385 ? -0.361 16.824 11.343 1.00 94.94 385 GLY A C 1
ATOM 2977 O O . GLY A 1 385 ? 0.133 15.697 11.337 1.00 94.94 385 GLY A O 1
ATOM 2978 N N . ALA A 1 386 ? -1.658 17.034 11.097 1.00 97.62 386 ALA A N 1
ATOM 2979 C CA . ALA A 1 386 ? -2.528 15.986 10.586 1.00 97.62 386 ALA A CA 1
ATOM 2980 C C . ALA A 1 386 ? -2.115 15.531 9.181 1.00 97.62 386 ALA A C 1
ATOM 2982 O O . ALA A 1 386 ? -1.519 16.284 8.419 1.00 97.62 386 ALA A O 1
ATOM 2983 N N . SER A 1 387 ? -2.469 14.295 8.837 1.00 98.31 387 SER A N 1
ATOM 2984 C CA . SER A 1 387 ? -2.231 13.715 7.512 1.00 98.31 387 SER A CA 1
ATOM 2985 C C . SER A 1 387 ? -3.461 12.967 7.011 1.00 98.31 387 SER A C 1
ATOM 2987 O O . SER A 1 387 ? -4.217 12.391 7.804 1.00 98.31 387 SER A O 1
ATOM 2989 N N . PHE A 1 388 ? -3.649 12.979 5.692 1.00 98.75 388 PHE A N 1
ATOM 2990 C CA . PHE A 1 388 ? -4.731 12.291 4.998 1.00 98.75 388 PHE A CA 1
ATOM 2991 C C . PHE A 1 388 ? -4.197 11.159 4.132 1.00 98.75 388 PHE A C 1
ATOM 2993 O O . PHE A 1 388 ? -3.158 11.261 3.485 1.00 98.75 388 PHE A O 1
ATOM 3000 N N . PHE A 1 389 ? -4.928 10.053 4.100 1.00 98.56 389 PHE A N 1
ATOM 3001 C CA . PHE A 1 389 ? -4.532 8.867 3.352 1.00 98.56 389 PHE A CA 1
ATOM 3002 C C . PHE A 1 389 ? -5.749 8.053 2.929 1.00 98.56 389 PHE A C 1
ATOM 3004 O O . PHE A 1 389 ? -6.873 8.266 3.378 1.00 98.56 389 PHE A O 1
ATOM 3011 N N . ALA A 1 390 ? -5.534 7.142 1.988 1.00 98.56 390 ALA A N 1
ATOM 3012 C CA . ALA A 1 390 ? -6.578 6.255 1.511 1.00 98.56 390 ALA A CA 1
ATOM 3013 C C . ALA A 1 390 ? -6.919 5.168 2.545 1.00 98.56 390 ALA A C 1
ATOM 3015 O O . ALA A 1 390 ? -6.180 4.925 3.505 1.00 98.56 390 ALA A O 1
ATOM 3016 N N . SER A 1 391 ? -8.056 4.500 2.357 1.00 98.75 391 SER A N 1
ATOM 3017 C CA . SER A 1 391 ? -8.538 3.491 3.304 1.00 98.75 391 SER A CA 1
ATOM 3018 C C . SER A 1 391 ? -7.604 2.282 3.421 1.00 98.75 391 SER A C 1
ATOM 3020 O O . SER A 1 391 ? -7.459 1.738 4.509 1.00 98.75 391 SER A O 1
ATOM 3022 N N . ASP A 1 392 ? -6.923 1.869 2.355 1.00 98.69 392 ASP A N 1
ATOM 3023 C CA . ASP A 1 392 ? -5.932 0.787 2.406 1.00 98.69 392 ASP A CA 1
ATOM 3024 C C . ASP A 1 392 ? -4.740 1.129 3.315 1.00 98.69 392 ASP A C 1
ATOM 3026 O O . ASP A 1 392 ? -4.341 0.295 4.128 1.00 98.69 392 ASP A O 1
ATOM 3030 N N . GLU A 1 393 ? -4.241 2.367 3.276 1.00 98.75 393 GLU A N 1
ATOM 3031 C CA . GLU A 1 393 ? -3.201 2.837 4.203 1.00 98.75 393 GLU A CA 1
ATOM 3032 C C . GLU A 1 393 ? -3.729 2.974 5.641 1.00 98.75 393 GLU A C 1
ATOM 3034 O O . GLU A 1 393 ? -3.062 2.557 6.586 1.00 98.75 393 GLU A O 1
ATOM 3039 N N . SER A 1 394 ? -4.954 3.479 5.827 1.00 98.69 394 SER A N 1
ATOM 3040 C CA . SER A 1 394 ? -5.572 3.583 7.160 1.00 98.69 394 SER A CA 1
ATOM 3041 C C . SER A 1 394 ? -5.662 2.225 7.859 1.00 98.69 394 SER A C 1
ATOM 3043 O O . SER A 1 394 ? -5.347 2.089 9.043 1.00 98.69 394 SER A O 1
ATOM 3045 N N . PHE A 1 395 ? -6.038 1.182 7.120 1.00 98.69 395 PHE A N 1
ATOM 3046 C CA . PHE A 1 395 ? -6.096 -0.163 7.679 1.00 98.69 395 PHE A CA 1
ATOM 3047 C C . PHE A 1 395 ? -4.746 -0.880 7.699 1.00 98.69 395 PHE A C 1
ATOM 3049 O O . PHE A 1 395 ? -4.604 -1.811 8.487 1.00 98.69 395 PHE A O 1
ATOM 3056 N N . ALA A 1 396 ? -3.744 -0.441 6.933 1.00 98.81 396 ALA A N 1
ATOM 3057 C CA . ALA A 1 396 ? -2.355 -0.851 7.142 1.00 98.81 396 ALA A CA 1
ATOM 3058 C C . ALA A 1 396 ? -1.823 -0.336 8.493 1.00 98.81 396 ALA A C 1
ATOM 3060 O O . ALA A 1 396 ? -1.231 -1.115 9.237 1.00 98.81 396 ALA A O 1
ATOM 3061 N N . ILE A 1 397 ? -2.132 0.915 8.867 1.00 98.69 397 ILE A N 1
ATOM 3062 C CA . ILE A 1 397 ? -1.827 1.483 10.196 1.00 98.69 397 ILE A CA 1
ATOM 3063 C C . ILE A 1 397 ? -2.463 0.632 11.307 1.00 98.69 397 ILE A C 1
ATOM 3065 O O . ILE A 1 397 ? -1.790 0.231 12.261 1.00 98.69 397 ILE A O 1
ATOM 3069 N N . ILE A 1 398 ? -3.759 0.325 11.176 1.00 98.62 398 ILE A N 1
ATOM 3070 C CA . ILE A 1 398 ? -4.491 -0.480 12.164 1.00 98.62 398 ILE A CA 1
ATOM 3071 C C . ILE A 1 398 ? -3.920 -1.903 12.234 1.00 98.62 398 ILE A C 1
ATOM 3073 O O . ILE A 1 398 ? -3.474 -2.347 13.289 1.00 98.62 398 ILE A O 1
ATOM 3077 N N . ARG A 1 399 ? -3.905 -2.626 11.110 1.00 98.38 399 ARG A N 1
ATOM 3078 C CA . ARG A 1 399 ? -3.521 -4.044 11.050 1.00 98.38 399 ARG A CA 1
ATOM 3079 C C . ARG A 1 399 ? -2.044 -4.270 11.362 1.00 98.38 399 ARG A C 1
ATOM 3081 O O . ARG A 1 399 ? -1.705 -5.293 11.950 1.00 98.38 399 ARG A O 1
ATOM 3088 N N . GLY A 1 400 ? -1.182 -3.315 11.017 1.00 97.19 400 GLY A N 1
ATOM 3089 C CA . GLY A 1 400 ? 0.235 -3.303 11.377 1.00 97.19 400 GLY A CA 1
ATOM 3090 C C . GLY A 1 400 ? 0.491 -3.080 12.869 1.00 97.19 400 GLY A C 1
ATOM 3091 O O . GLY A 1 400 ? 1.610 -3.300 13.336 1.00 97.19 400 GLY A O 1
ATOM 3092 N N . GLY A 1 401 ? -0.530 -2.705 13.649 1.00 96.12 401 GLY A N 1
ATOM 3093 C CA . GLY A 1 401 ? -0.396 -2.513 15.090 1.00 96.12 401 GLY A CA 1
ATOM 3094 C C . GLY A 1 401 ? 0.350 -1.238 15.463 1.00 96.12 401 GLY A C 1
ATOM 3095 O O . GLY A 1 401 ? 1.124 -1.242 16.420 1.00 96.12 401 GLY A O 1
ATOM 3096 N N . HIS A 1 402 ? 0.170 -0.174 14.675 1.00 96.50 402 HIS A N 1
ATOM 3097 C CA . HIS A 1 402 ? 0.836 1.118 14.883 1.00 96.50 402 HIS A CA 1
ATOM 3098 C C . HIS A 1 402 ? 0.093 2.014 15.889 1.00 96.50 402 HIS A C 1
ATOM 3100 O O . HIS A 1 402 ? 0.651 2.982 16.402 1.00 96.50 402 HIS A O 1
ATOM 3106 N N . LEU A 1 403 ? -1.157 1.671 16.220 1.00 96.00 403 LEU A N 1
ATOM 3107 C CA . LEU A 1 403 ? -1.950 2.329 17.261 1.00 96.00 403 LEU A CA 1
ATOM 3108 C C . LEU A 1 403 ? -1.680 1.697 18.631 1.00 96.00 403 LEU A C 1
ATOM 3110 O O . LEU A 1 403 ? -1.666 0.472 18.757 1.00 96.00 403 LEU A O 1
ATOM 3114 N N . GLN A 1 404 ? -1.555 2.506 19.685 1.00 94.88 404 GLN A N 1
ATOM 3115 C CA . GLN A 1 404 ? -1.366 1.977 21.044 1.00 94.88 404 GLN A CA 1
ATOM 3116 C C . GLN A 1 404 ? -2.694 1.655 21.733 1.00 94.88 404 GLN A C 1
ATOM 3118 O O . GLN A 1 404 ? -2.743 0.742 22.559 1.00 94.88 404 GLN A O 1
ATOM 3123 N N . LEU A 1 405 ? -3.766 2.386 21.412 1.00 96.25 405 LEU A N 1
ATOM 3124 C CA . LEU A 1 405 ? -5.064 2.236 22.064 1.00 96.25 405 LEU A CA 1
ATOM 3125 C C . LEU A 1 405 ? -6.208 2.243 21.051 1.00 96.25 405 LEU A C 1
ATOM 3127 O O . LEU A 1 405 ? -6.331 3.140 20.223 1.00 96.25 405 LEU A O 1
ATOM 3131 N N . THR A 1 406 ? -7.102 1.274 21.187 1.00 97.88 406 THR A N 1
ATOM 3132 C CA . THR A 1 406 ? -8.420 1.291 20.563 1.00 97.88 406 THR A CA 1
ATOM 3133 C C . THR A 1 406 ? -9.473 1.249 21.661 1.00 97.88 406 THR A C 1
ATOM 3135 O O . THR A 1 406 ? -9.448 0.362 22.517 1.00 97.88 406 THR A O 1
ATOM 3138 N N . VAL A 1 407 ? -10.433 2.174 21.616 1.00 97.88 407 VAL A N 1
ATOM 3139 C CA . VAL A 1 407 ? -11.592 2.165 22.517 1.00 97.88 407 VAL A CA 1
ATOM 3140 C C . VAL A 1 407 ? -12.874 1.970 21.711 1.00 97.88 407 VAL A C 1
ATOM 3142 O O . VAL A 1 407 ? -13.182 2.765 20.826 1.00 97.88 407 VAL A O 1
ATOM 3145 N N . LEU A 1 408 ? -13.656 0.936 22.027 1.00 97.25 408 LEU A N 1
ATOM 3146 C CA . LEU A 1 408 ? -14.902 0.604 21.325 1.00 97.25 408 LEU A CA 1
ATOM 3147 C C . LEU A 1 408 ? -16.082 0.455 22.285 1.00 97.25 408 LEU A C 1
ATOM 3149 O O . LEU A 1 408 ? -15.925 0.230 23.482 1.00 97.25 408 LEU A O 1
ATOM 3153 N N . GLY A 1 409 ? -17.291 0.528 21.734 1.00 95.69 409 GLY A N 1
ATOM 3154 C CA . GLY A 1 409 ? -18.487 0.030 22.408 1.00 95.69 409 GLY A CA 1
ATOM 3155 C C . GLY A 1 409 ? -18.620 -1.494 22.301 1.00 95.69 409 GLY A C 1
ATOM 3156 O O . GLY A 1 409 ? -18.139 -2.108 21.347 1.00 95.69 409 GLY A O 1
ATOM 3157 N N . GLY A 1 410 ? -19.337 -2.098 23.253 1.00 94.56 410 GLY A N 1
ATOM 3158 C CA . GLY A 1 410 ? -19.657 -3.530 23.260 1.00 94.56 410 GLY A CA 1
ATOM 3159 C C . GLY A 1 410 ? -21.149 -3.809 23.460 1.00 94.56 410 GLY A C 1
ATOM 3160 O O . GLY A 1 410 ? -21.804 -3.190 24.314 1.00 94.56 410 GLY A O 1
ATOM 3161 N N . MET A 1 411 ? -21.689 -4.758 22.684 1.00 95.06 411 MET A N 1
ATOM 3162 C CA . MET A 1 411 ? -23.011 -5.343 22.945 1.00 95.06 411 MET A CA 1
ATOM 3163 C C . MET A 1 411 ? -22.894 -6.498 23.937 1.00 95.06 411 MET A C 1
ATOM 3165 O O . MET A 1 411 ? -23.684 -6.544 24.875 1.00 95.06 411 MET A O 1
ATOM 3169 N N . GLN A 1 412 ? -21.894 -7.364 23.759 1.00 97.50 412 GLN A N 1
ATOM 3170 C CA . GLN A 1 412 ? -21.492 -8.405 24.704 1.00 97.50 412 GLN A CA 1
ATOM 3171 C C . GLN A 1 412 ? -19.964 -8.531 24.718 1.00 97.50 412 GLN A C 1
ATOM 3173 O O . GLN A 1 412 ? -19.326 -8.332 23.681 1.00 97.50 412 GLN A O 1
ATOM 3178 N N . VAL A 1 413 ? -19.401 -8.884 25.873 1.00 98.50 413 VAL A N 1
ATOM 3179 C CA . VAL A 1 413 ? -17.995 -9.289 26.021 1.00 98.50 413 VAL A CA 1
ATOM 3180 C C . VAL A 1 413 ? -17.941 -10.596 26.809 1.00 98.50 413 VAL A C 1
ATOM 3182 O O . VAL A 1 413 ? -18.664 -10.717 27.796 1.00 98.50 413 VAL A O 1
ATOM 3185 N N . SER A 1 414 ? -17.147 -11.576 26.370 1.00 98.38 414 SER A N 1
ATOM 3186 C CA . SER A 1 414 ? -17.000 -12.857 27.078 1.00 98.38 414 SER A CA 1
ATOM 3187 C C . SER A 1 414 ? -15.970 -12.787 28.208 1.00 98.38 414 SER A C 1
ATOM 3189 O O . SER A 1 414 ? -15.143 -11.872 28.258 1.00 98.38 414 SER A O 1
ATOM 3191 N N . GLN A 1 415 ? -15.961 -13.798 29.080 1.00 97.56 415 GLN A N 1
ATOM 3192 C CA . GLN A 1 415 ? -15.015 -13.880 30.192 1.00 97.56 415 GLN A CA 1
ATOM 3193 C C . GLN A 1 415 ? -13.543 -13.914 29.745 1.00 97.56 415 GLN A C 1
ATOM 3195 O O . GLN A 1 415 ? -12.680 -13.475 30.496 1.00 97.56 415 GLN A O 1
ATOM 3200 N N . PHE A 1 416 ? -13.258 -14.383 28.523 1.00 97.94 416 PHE A N 1
ATOM 3201 C CA . PHE A 1 416 ? -11.911 -14.436 27.931 1.00 97.94 416 PHE A CA 1
ATOM 3202 C C . PHE A 1 416 ? -11.652 -13.315 26.910 1.00 97.94 416 PHE A C 1
ATOM 3204 O O . PHE A 1 416 ? -10.635 -13.309 26.214 1.00 97.94 416 PHE A O 1
ATOM 3211 N N . GLY A 1 417 ? -12.567 -12.346 26.811 1.00 97.69 417 GLY A N 1
ATOM 3212 C CA . GLY A 1 417 ? -12.391 -11.159 25.981 1.00 97.69 417 GLY A CA 1
ATOM 3213 C C . GLY A 1 417 ? -12.810 -11.310 24.525 1.00 97.69 417 GLY A C 1
ATOM 3214 O O . GLY A 1 417 ? -12.294 -10.577 23.680 1.00 97.69 417 GLY A O 1
ATOM 3215 N N . ASP A 1 418 ? -13.727 -12.219 24.199 1.00 98.25 418 ASP A N 1
ATOM 3216 C CA . ASP A 1 418 ? -14.428 -12.155 22.912 1.00 98.25 418 ASP A CA 1
ATOM 3217 C C . ASP A 1 418 ? -15.328 -10.924 22.886 1.00 98.25 418 ASP A C 1
ATOM 3219 O O . ASP A 1 418 ? -15.958 -10.594 23.890 1.00 98.25 418 ASP A O 1
ATOM 3223 N N . LEU A 1 419 ? -15.420 -10.256 21.741 1.00 98.31 419 LEU A N 1
ATOM 3224 C CA . LEU A 1 419 ? -16.273 -9.085 21.559 1.00 98.31 419 LEU A CA 1
ATOM 3225 C C . LEU A 1 419 ? -17.376 -9.392 20.556 1.00 98.31 419 LEU A C 1
ATOM 3227 O O . LEU A 1 419 ? -17.091 -9.908 19.480 1.00 98.31 419 LEU A O 1
ATOM 3231 N N . ALA A 1 420 ? -18.602 -8.963 20.846 1.00 96.75 420 ALA A N 1
ATOM 3232 C CA . ALA A 1 420 ? -19.670 -8.826 19.860 1.00 96.75 420 ALA A CA 1
ATOM 3233 C C . ALA A 1 420 ? -20.242 -7.400 19.900 1.00 96.75 420 ALA A C 1
ATOM 3235 O O . ALA A 1 420 ? -20.658 -6.916 20.961 1.00 96.75 420 ALA A O 1
ATOM 3236 N N . ASN A 1 421 ? -20.259 -6.704 18.756 1.00 91.69 421 ASN A N 1
ATOM 3237 C CA . ASN A 1 421 ? -20.679 -5.294 18.712 1.00 91.69 421 ASN A CA 1
ATOM 3238 C C . ASN A 1 421 ? -21.431 -4.820 17.450 1.00 91.69 421 ASN A C 1
ATOM 3240 O O . ASN A 1 421 ? -21.787 -3.644 17.395 1.00 91.69 421 ASN A O 1
ATOM 3244 N N . TRP A 1 422 ? -21.710 -5.683 16.465 1.00 87.69 422 TRP A N 1
ATOM 3245 C CA . TRP A 1 422 ? -22.179 -5.227 15.143 1.00 87.69 422 TRP A CA 1
ATOM 3246 C C . TRP A 1 422 ? -23.519 -5.815 14.653 1.00 87.69 422 TRP A C 1
ATOM 3248 O O . TRP A 1 422 ? -24.153 -5.234 13.768 1.00 87.69 422 TRP A O 1
ATOM 3258 N N . VAL A 1 423 ? -24.005 -6.916 15.241 1.00 85.94 423 VAL A N 1
ATOM 3259 C CA . VAL A 1 423 ? -25.333 -7.497 14.942 1.00 85.94 423 VAL A CA 1
ATOM 3260 C C . VAL A 1 423 ? -26.085 -7.809 16.216 1.00 85.94 423 VAL A C 1
ATOM 3262 O O . VAL A 1 423 ? -25.534 -8.404 17.138 1.00 85.94 423 VAL A O 1
ATOM 3265 N N . VAL A 1 424 ? -27.384 -7.515 16.199 1.00 83.00 424 VAL A N 1
ATOM 3266 C CA . VAL A 1 424 ? -28.348 -8.157 17.096 1.00 83.00 424 VAL A CA 1
ATOM 3267 C C . VAL A 1 424 ? -29.203 -9.105 16.250 1.00 83.00 424 VAL A C 1
ATOM 3269 O O . VAL A 1 424 ? -29.996 -8.614 15.433 1.00 83.00 424 VAL A O 1
ATOM 3272 N N . PRO A 1 425 ? -29.036 -10.437 16.391 1.00 77.81 425 PRO A N 1
ATOM 3273 C CA . PRO A 1 425 ? -29.752 -11.416 15.577 1.00 77.81 425 PRO A CA 1
ATOM 3274 C C . PRO A 1 425 ? -31.265 -11.164 15.556 1.00 77.81 425 PRO A C 1
ATOM 3276 O O . PRO A 1 425 ? -31.876 -10.898 16.590 1.00 77.81 425 PRO A O 1
ATOM 3279 N N . GLY A 1 426 ? -31.861 -11.195 14.361 1.00 70.50 426 GLY A N 1
ATOM 3280 C CA . GLY A 1 426 ? -33.301 -10.992 14.160 1.00 70.50 426 GLY A CA 1
ATOM 3281 C C . GLY A 1 426 ? -33.820 -9.563 14.374 1.00 70.50 426 GLY A C 1
ATOM 3282 O O . GLY A 1 426 ? -35.021 -9.349 14.247 1.00 70.50 426 GLY A O 1
ATOM 3283 N N . LYS A 1 427 ? -32.961 -8.581 14.694 1.00 73.69 427 LYS A N 1
ATOM 3284 C CA . LYS A 1 427 ? -33.382 -7.181 14.895 1.00 73.69 427 LYS A CA 1
ATOM 3285 C C . LYS A 1 427 ? -32.728 -6.208 13.928 1.00 73.69 427 LYS A C 1
ATOM 3287 O O . LYS A 1 427 ? -33.428 -5.485 13.229 1.00 73.69 427 LYS A O 1
ATOM 3292 N N . ARG A 1 428 ? -31.396 -6.128 13.932 1.00 71.00 428 ARG A N 1
ATOM 3293 C CA . ARG A 1 428 ? -30.674 -5.083 13.195 1.00 71.00 428 ARG A CA 1
ATOM 3294 C C . ARG A 1 428 ? -29.336 -5.605 12.690 1.00 71.00 428 ARG A C 1
ATOM 3296 O O . ARG A 1 428 ? -28.523 -6.087 13.480 1.00 71.00 428 ARG A O 1
ATOM 3303 N N . LEU A 1 429 ? -29.128 -5.472 11.382 1.00 76.75 429 LEU A N 1
ATOM 3304 C CA . LEU A 1 429 ? -27.868 -5.746 10.704 1.00 76.75 429 LEU A CA 1
ATOM 3305 C C . LEU A 1 429 ? -27.207 -4.413 10.361 1.00 76.75 429 LEU A C 1
ATOM 3307 O O . LEU A 1 429 ? -27.658 -3.730 9.448 1.00 76.75 429 LEU A O 1
ATOM 3311 N N . ASN A 1 430 ? -26.168 -4.039 11.107 1.00 80.12 430 ASN A N 1
ATOM 3312 C CA . ASN A 1 430 ? -25.422 -2.819 10.809 1.00 80.12 430 ASN A CA 1
ATOM 3313 C C . ASN A 1 430 ? -24.257 -3.091 9.863 1.00 80.12 430 ASN A C 1
ATOM 3315 O O . ASN A 1 430 ? -24.049 -2.328 8.937 1.00 80.12 430 ASN A O 1
ATOM 3319 N N . GLY A 1 431 ? -23.527 -4.184 10.076 1.00 83.62 431 GLY A N 1
ATOM 3320 C CA . GLY A 1 431 ? -22.200 -4.386 9.487 1.00 83.62 431 GLY A CA 1
ATOM 3321 C C . GLY A 1 431 ? -21.104 -4.011 10.486 1.00 83.62 431 GLY A C 1
ATOM 3322 O O . GLY A 1 431 ? -21.348 -3.263 11.433 1.00 83.62 431 GLY A O 1
ATOM 3323 N N . MET A 1 432 ? -19.928 -4.611 10.328 1.00 91.44 432 MET A N 1
ATOM 3324 C CA . MET A 1 432 ? -18.828 -4.491 11.286 1.00 91.44 432 MET A CA 1
ATOM 3325 C C . MET A 1 432 ? -18.017 -3.202 11.142 1.00 91.44 432 MET A C 1
ATOM 3327 O O . MET A 1 432 ? -17.349 -2.825 12.104 1.00 91.44 432 MET A O 1
ATOM 3331 N N . GLY A 1 433 ? -18.051 -2.542 9.976 1.00 92.88 433 GLY A N 1
ATOM 3332 C CA . GLY A 1 433 ? -17.143 -1.426 9.680 1.00 92.88 433 GLY A CA 1
ATOM 3333 C C . GLY A 1 433 ? -15.680 -1.812 9.939 1.00 92.88 433 GLY A C 1
ATOM 3334 O O . GLY A 1 433 ? -15.281 -2.954 9.677 1.00 92.88 433 GLY A O 1
ATOM 3335 N N . GLY A 1 434 ? -14.893 -0.897 10.510 1.00 95.75 434 GLY A N 1
ATOM 3336 C CA . GLY A 1 434 ? -13.512 -1.154 10.923 1.00 95.75 434 GLY A CA 1
ATOM 3337 C C . GLY A 1 434 ? -13.338 -1.973 12.207 1.00 95.75 434 GLY A C 1
ATOM 3338 O O . GLY A 1 434 ? -12.209 -2.312 12.556 1.00 95.75 434 GLY A O 1
ATOM 3339 N N . ALA A 1 435 ? -14.412 -2.340 12.921 1.00 96.50 435 ALA A N 1
ATOM 3340 C CA . ALA A 1 435 ? -14.292 -2.912 14.266 1.00 96.50 435 ALA A CA 1
ATOM 3341 C C . ALA A 1 435 ? -13.521 -4.241 14.314 1.00 96.50 435 ALA A C 1
ATOM 3343 O O . ALA A 1 435 ? -12.797 -4.476 15.276 1.00 96.50 435 ALA A O 1
ATOM 3344 N N . MET A 1 436 ? -13.660 -5.106 13.300 1.00 97.88 436 MET A N 1
ATOM 3345 C CA . MET A 1 436 ? -12.929 -6.383 13.253 1.00 97.88 436 MET A CA 1
ATOM 3346 C C . MET A 1 436 ? -11.425 -6.184 13.043 1.00 97.88 436 MET A C 1
ATOM 3348 O O . MET A 1 436 ? -10.640 -6.917 13.635 1.00 97.88 436 MET A O 1
ATOM 3352 N N . ASP A 1 437 ? -11.024 -5.204 12.230 1.00 98.19 437 ASP A N 1
ATOM 3353 C CA . ASP A 1 437 ? -9.614 -4.873 12.014 1.00 98.19 437 ASP A CA 1
ATOM 3354 C C . ASP A 1 437 ? -9.003 -4.238 13.273 1.00 98.19 437 ASP A C 1
ATOM 3356 O O . ASP A 1 437 ? -7.923 -4.635 13.703 1.00 98.19 437 ASP A O 1
ATOM 3360 N N . LEU A 1 438 ? -9.730 -3.315 13.913 1.00 97.94 438 LEU A N 1
ATOM 3361 C CA . LEU A 1 438 ? -9.290 -2.616 15.125 1.00 97.94 438 LEU A CA 1
ATOM 3362 C C . LEU A 1 438 ? -9.003 -3.563 16.295 1.00 97.94 438 LEU A C 1
ATOM 3364 O O . LEU A 1 438 ? -8.021 -3.380 17.008 1.00 97.94 438 LEU A O 1
ATOM 3368 N N . VAL A 1 439 ? -9.838 -4.588 16.496 1.00 97.56 439 VAL A N 1
ATOM 3369 C CA . VAL A 1 439 ? -9.640 -5.554 17.593 1.00 97.56 439 VAL A CA 1
ATOM 3370 C C . VAL A 1 439 ? -8.700 -6.705 17.238 1.00 97.56 439 VAL A C 1
ATOM 3372 O O . VAL A 1 439 ? -8.247 -7.411 18.133 1.00 97.56 439 VAL A O 1
ATOM 3375 N N . ALA A 1 440 ? -8.415 -6.917 15.950 1.00 97.06 440 ALA A N 1
ATOM 3376 C CA . ALA A 1 440 ? -7.437 -7.902 15.490 1.00 97.06 440 ALA A CA 1
ATOM 3377 C C . ALA A 1 440 ? -6.004 -7.341 15.444 1.00 97.06 440 ALA A C 1
ATOM 3379 O O . ALA A 1 440 ? -5.054 -8.105 15.251 1.00 97.06 440 ALA A O 1
ATOM 3380 N N . ALA A 1 441 ? -5.848 -6.023 15.609 1.00 94.75 441 ALA A N 1
ATOM 3381 C CA . ALA A 1 441 ? -4.571 -5.330 15.554 1.00 94.75 441 ALA A CA 1
ATOM 3382 C C . ALA A 1 441 ? -3.581 -5.873 16.608 1.00 94.75 441 ALA A C 1
ATOM 3384 O O . ALA A 1 441 ? -3.892 -5.927 17.803 1.00 94.75 441 ALA A O 1
ATOM 3385 N N . PRO A 1 442 ? -2.365 -6.284 16.207 1.00 90.56 442 PRO A N 1
ATOM 3386 C CA . PRO A 1 442 ? -1.338 -6.702 17.148 1.00 90.56 442 PRO A CA 1
ATOM 3387 C C . PRO A 1 442 ? -0.810 -5.491 17.930 1.00 90.56 442 PRO A C 1
ATOM 3389 O O . PRO A 1 442 ? -0.786 -4.389 17.407 1.00 90.56 442 PRO A O 1
ATOM 3392 N N . ARG A 1 443 ? -0.315 -5.687 19.161 1.00 88.94 443 ARG A N 1
ATOM 3393 C CA . ARG A 1 443 ? 0.323 -4.628 19.983 1.00 88.94 443 ARG A CA 1
ATOM 3394 C C . ARG A 1 443 ? -0.562 -3.409 20.311 1.00 88.94 443 ARG A C 1
ATOM 3396 O O . ARG A 1 443 ? -0.079 -2.473 20.940 1.00 88.94 443 ARG A O 1
ATOM 3403 N N . THR A 1 444 ? -1.844 -3.440 19.967 1.00 94.81 444 THR A N 1
ATOM 3404 C CA . THR A 1 444 ? -2.821 -2.402 20.303 1.00 94.81 444 THR A CA 1
ATOM 3405 C C . THR A 1 444 ? -3.644 -2.843 21.505 1.00 94.81 444 THR A C 1
ATOM 3407 O O . THR A 1 444 ? -4.212 -3.932 21.499 1.00 94.81 444 THR A O 1
ATOM 3410 N N . LYS A 1 445 ? -3.740 -1.995 22.535 1.00 97.19 445 LYS A N 1
ATOM 3411 C CA . LYS A 1 445 ? -4.616 -2.251 23.682 1.00 97.19 445 LYS A CA 1
ATOM 3412 C C . LYS A 1 445 ? -6.076 -2.028 23.283 1.00 97.19 445 LYS A C 1
ATOM 3414 O O . LYS A 1 445 ? -6.408 -0.954 22.784 1.00 97.19 445 LYS A O 1
ATOM 3419 N N . VAL A 1 446 ? -6.956 -2.984 23.567 1.00 98.44 446 VAL A N 1
ATOM 3420 C CA . VAL A 1 446 ? -8.397 -2.898 23.277 1.00 98.44 446 VAL A CA 1
ATOM 3421 C C . VAL A 1 446 ? -9.194 -2.682 24.562 1.00 98.44 446 VAL A C 1
ATOM 3423 O O . VAL A 1 446 ? -9.278 -3.560 25.425 1.00 98.44 446 VAL A O 1
ATOM 3426 N N . VAL A 1 447 ? -9.831 -1.515 24.672 1.00 98.62 447 VAL A N 1
ATOM 3427 C CA . VAL A 1 447 ? -10.697 -1.138 25.798 1.00 98.62 447 VAL A CA 1
ATOM 3428 C C . VAL A 1 447 ? -12.152 -1.085 25.340 1.00 98.62 447 VAL A C 1
ATOM 3430 O O . VAL A 1 447 ? -12.484 -0.427 24.355 1.00 98.62 447 VAL A O 1
ATOM 3433 N N . ILE A 1 448 ? -13.045 -1.741 26.078 1.00 98.56 448 ILE A N 1
ATOM 3434 C CA . ILE A 1 448 ? -14.485 -1.692 25.819 1.00 98.56 448 ILE A CA 1
ATOM 3435 C C . ILE A 1 448 ? -15.169 -0.769 26.820 1.00 98.56 448 ILE A C 1
ATOM 3437 O O . ILE A 1 448 ? -15.204 -1.051 28.015 1.00 98.56 448 ILE A O 1
ATOM 3441 N N . ALA A 1 449 ? -15.757 0.312 26.313 1.00 98.00 449 ALA A N 1
ATOM 3442 C CA . ALA A 1 449 ? -16.602 1.232 27.060 1.00 98.00 449 ALA A CA 1
ATOM 3443 C C . ALA A 1 449 ? -18.070 0.840 26.859 1.00 98.00 449 ALA A C 1
ATOM 3445 O O . ALA A 1 449 ? -18.631 0.982 25.767 1.00 98.00 449 ALA A O 1
ATOM 3446 N N . MET A 1 450 ? -18.725 0.323 27.896 1.00 97.44 450 MET A N 1
ATOM 3447 C CA . MET A 1 450 ? -20.085 -0.203 27.766 1.00 97.44 450 MET A CA 1
ATOM 3448 C C . MET A 1 450 ? -20.877 -0.094 29.064 1.00 97.44 450 MET A C 1
ATOM 3450 O O . MET A 1 450 ? -20.316 -0.171 30.145 1.00 97.44 450 MET A O 1
ATOM 3454 N N . THR A 1 451 ? -22.205 0.010 28.966 1.00 97.25 451 THR A N 1
ATOM 3455 C CA . THR A 1 451 ? -23.051 -0.243 30.141 1.00 97.25 451 THR A CA 1
ATOM 3456 C C . THR A 1 451 ? -22.933 -1.705 30.564 1.00 97.25 451 THR A C 1
ATOM 3458 O O . THR A 1 451 ? -22.821 -2.572 29.685 1.00 97.25 451 THR A O 1
ATOM 3461 N N . HIS A 1 452 ? -22.997 -1.968 31.870 1.00 98.00 452 HIS A N 1
ATOM 3462 C CA . HIS A 1 452 ? -22.841 -3.303 32.450 1.00 98.00 452 HIS A CA 1
ATOM 3463 C C . HIS A 1 452 ? -23.976 -4.250 32.031 1.00 98.00 452 HIS A C 1
ATOM 3465 O O . HIS A 1 452 ? -23.734 -5.374 31.593 1.00 98.00 452 HIS A O 1
ATOM 3471 N N . CYS A 1 453 ? -25.213 -3.747 32.071 1.00 96.69 453 CYS A N 1
ATOM 3472 C CA . CYS A 1 453 ? -26.415 -4.479 31.677 1.00 96.69 453 CYS A CA 1
ATOM 3473 C C . CYS A 1 453 ? -27.116 -3.849 30.462 1.00 96.69 453 CYS A C 1
ATOM 3475 O O . CYS A 1 453 ? -26.865 -2.700 30.065 1.00 96.69 453 CYS A O 1
ATOM 3477 N N . THR A 1 454 ? -28.025 -4.612 29.857 1.00 93.19 454 THR A N 1
ATOM 3478 C CA . THR A 1 454 ? -29.033 -4.106 28.921 1.00 93.19 454 THR A CA 1
ATOM 3479 C C . THR A 1 454 ? -30.080 -3.270 29.666 1.00 93.19 454 THR A C 1
ATOM 3481 O O . THR A 1 454 ? -30.142 -3.244 30.895 1.00 93.19 454 THR A O 1
ATOM 3484 N N . LYS A 1 455 ? -30.968 -2.595 28.924 1.00 87.62 455 LYS A N 1
ATOM 3485 C CA . LYS A 1 455 ? -32.083 -1.839 29.526 1.00 87.62 455 LYS A CA 1
ATOM 3486 C C . LYS A 1 455 ? -33.065 -2.722 30.308 1.00 87.62 455 LYS A C 1
ATOM 3488 O O . LYS A 1 455 ? -33.810 -2.194 31.124 1.00 87.62 455 LYS A O 1
ATOM 3493 N N . THR A 1 456 ? -33.099 -4.023 30.023 1.00 90.06 456 THR A N 1
ATOM 3494 C CA . THR A 1 456 ? -33.954 -5.012 30.695 1.00 90.06 456 THR A CA 1
ATOM 3495 C C . THR A 1 456 ? -33.252 -5.694 31.871 1.00 90.06 456 THR A C 1
ATOM 3497 O O . THR A 1 456 ? -33.858 -6.544 32.510 1.00 90.06 456 THR A O 1
ATOM 3500 N N . GLY A 1 457 ? -32.008 -5.308 32.184 1.00 91.44 457 GLY A N 1
ATOM 3501 C CA . GLY A 1 457 ? -31.239 -5.833 33.317 1.00 91.44 457 GLY A CA 1
ATOM 3502 C C . GLY A 1 457 ? -30.379 -7.057 32.997 1.00 91.44 457 GLY A C 1
ATOM 3503 O O . GLY A 1 457 ? -29.626 -7.498 33.857 1.00 91.44 457 GLY A O 1
ATOM 3504 N N . GLU A 1 458 ? -30.433 -7.579 31.771 1.00 94.75 458 GLU A N 1
ATOM 3505 C CA . GLU A 1 458 ? -29.602 -8.715 31.354 1.00 94.75 458 GLU A CA 1
ATOM 3506 C C . GLU A 1 458 ? -28.127 -8.310 31.332 1.00 94.75 458 GLU A C 1
ATOM 3508 O O . GLU A 1 458 ? -27.793 -7.212 30.870 1.00 94.75 458 GLU A O 1
ATOM 3513 N N . SER A 1 459 ? -27.243 -9.190 31.808 1.00 97.31 459 SER A N 1
ATOM 3514 C CA . SER A 1 459 ? -25.807 -8.930 31.749 1.00 97.31 459 SER A CA 1
ATOM 3515 C C . SER A 1 459 ? -25.335 -8.802 30.304 1.00 97.31 459 SER A C 1
ATOM 3517 O O . SER A 1 459 ? -25.881 -9.413 29.383 1.00 97.31 459 SER A O 1
ATOM 3519 N N . LYS A 1 460 ? -24.307 -7.982 30.103 1.00 98.06 460 LYS A N 1
ATOM 3520 C CA . LYS A 1 460 ? -23.568 -7.907 28.841 1.00 98.06 460 LYS A CA 1
ATOM 3521 C C . LYS A 1 460 ? -22.139 -8.437 28.979 1.00 98.06 460 LYS A C 1
ATOM 3523 O O . LYS A 1 460 ? -21.431 -8.508 27.976 1.00 98.06 460 LYS A O 1
ATOM 3528 N N . ILE A 1 461 ? -21.721 -8.786 30.194 1.00 98.44 461 ILE A N 1
ATOM 3529 C CA . ILE A 1 461 ? -20.458 -9.464 30.476 1.00 98.44 461 ILE A CA 1
ATOM 3530 C C . ILE A 1 461 ? -20.806 -10.937 30.673 1.00 98.44 461 ILE A C 1
ATOM 3532 O O . ILE A 1 461 ? -21.369 -11.323 31.694 1.00 98.44 461 ILE A O 1
ATOM 3536 N N . MET A 1 462 ? -20.547 -11.718 29.633 1.00 97.81 462 MET A N 1
ATOM 3537 C CA . MET A 1 462 ? -21.073 -13.064 29.441 1.00 97.81 462 MET A CA 1
ATOM 3538 C C . MET A 1 462 ? -20.011 -14.113 29.748 1.00 97.81 462 MET A C 1
ATOM 3540 O O . MET A 1 462 ? -18.819 -13.867 29.562 1.00 97.81 462 MET A O 1
ATOM 3544 N N . LYS A 1 463 ? -20.427 -15.336 30.085 1.00 97.06 463 LYS A N 1
ATOM 3545 C CA . LYS A 1 463 ? -19.499 -16.477 30.029 1.00 97.06 463 LYS A CA 1
ATOM 3546 C C . LYS A 1 463 ? -18.998 -16.712 28.602 1.00 97.06 463 LYS A C 1
ATOM 3548 O O . LYS A 1 463 ? -17.797 -16.790 28.368 1.00 97.06 463 LYS A O 1
ATOM 3553 N N . GLU A 1 464 ? -19.922 -16.733 27.647 1.00 97.00 464 GLU A N 1
ATOM 3554 C CA . GLU A 1 464 ? -19.666 -16.804 26.207 1.00 97.00 464 GLU A CA 1
ATOM 3555 C C . GLU A 1 464 ? -20.618 -15.845 25.485 1.00 97.00 464 GLU A C 1
ATOM 3557 O O . GLU A 1 464 ? -21.786 -15.714 25.859 1.00 97.00 464 GLU A O 1
ATOM 3562 N N . CYS A 1 465 ? -20.144 -15.151 24.448 1.00 96.94 465 CYS A N 1
ATOM 3563 C CA . CYS A 1 465 ? -21.027 -14.297 23.659 1.00 96.94 465 CYS A CA 1
ATOM 3564 C C . CYS A 1 465 ? -22.048 -15.147 22.895 1.00 96.94 465 CYS A C 1
ATOM 3566 O O . CYS A 1 465 ? -21.700 -16.121 22.231 1.00 96.94 465 CYS A O 1
ATOM 3568 N N . THR A 1 466 ? -23.311 -14.730 22.931 1.00 95.00 466 THR A N 1
ATOM 3569 C CA . THR A 1 466 ? -24.386 -15.349 22.142 1.00 95.00 466 THR A CA 1
ATOM 3570 C C . THR A 1 466 ? -24.611 -14.626 20.817 1.00 95.00 466 THR A C 1
ATOM 3572 O O . THR A 1 466 ? -25.230 -15.170 19.901 1.00 95.00 466 THR A O 1
ATOM 3575 N N . TYR A 1 467 ? -24.107 -13.398 20.687 1.00 94.81 467 TYR A N 1
ATOM 3576 C CA . TYR A 1 467 ? -24.136 -12.633 19.445 1.00 94.81 467 TYR A CA 1
ATOM 3577 C C . TYR A 1 467 ? -22.926 -12.942 18.553 1.00 94.81 467 TYR A C 1
ATOM 3579 O O . TYR A 1 467 ? -21.873 -13.338 19.058 1.00 94.81 467 TYR A O 1
ATOM 3587 N N . PRO A 1 468 ? -23.044 -12.740 17.223 1.00 94.38 468 PRO A N 1
ATOM 3588 C CA . PRO A 1 468 ? -21.931 -12.935 16.304 1.00 94.38 468 PRO A CA 1
ATOM 3589 C C . PRO A 1 468 ? -20.703 -12.123 16.711 1.00 94.38 468 PRO A C 1
ATOM 3591 O O . PRO A 1 468 ? -20.783 -10.906 16.899 1.00 94.38 468 PRO A O 1
ATOM 3594 N N . LEU A 1 469 ? -19.565 -12.809 16.807 1.00 97.19 469 LEU A N 1
ATOM 3595 C CA . LEU A 1 469 ? -18.318 -12.194 17.233 1.00 97.19 469 LEU A CA 1
ATOM 3596 C C . LEU A 1 469 ? -17.825 -11.150 16.225 1.00 97.19 469 LEU A C 1
ATOM 3598 O O . LEU A 1 469 ? -17.920 -11.319 15.006 1.00 97.19 469 LEU A O 1
ATOM 3602 N N . THR A 1 470 ? -17.264 -10.085 16.774 1.00 97.25 470 THR A N 1
ATOM 3603 C CA . THR A 1 470 ? -16.385 -9.108 16.132 1.00 97.25 470 THR A CA 1
ATOM 3604 C C . THR A 1 470 ? -14.943 -9.603 16.167 1.00 97.25 470 THR A C 1
ATOM 3606 O O . THR A 1 470 ? -14.244 -9.543 15.164 1.00 97.25 470 THR A O 1
ATOM 3609 N N . GLY A 1 471 ? -14.504 -10.132 17.307 1.00 97.19 471 GLY A N 1
ATOM 3610 C CA . GLY A 1 471 ? -13.153 -10.647 17.495 1.00 97.19 471 GLY A CA 1
ATOM 3611 C C . GLY A 1 471 ? -13.117 -11.660 18.627 1.00 97.19 471 GLY A C 1
ATOM 3612 O O . GLY A 1 471 ? -13.915 -11.578 19.564 1.00 97.19 471 GLY A O 1
ATOM 3613 N N . LYS A 1 472 ? -12.211 -12.630 18.508 1.00 96.19 472 LYS A N 1
ATOM 3614 C CA . LYS A 1 472 ? -11.989 -13.669 19.511 1.00 96.19 472 LYS A CA 1
ATOM 3615 C C . LYS A 1 472 ? -10.804 -13.283 20.398 1.00 96.19 472 LYS A C 1
ATOM 3617 O O . LYS A 1 472 ? -9.772 -12.890 19.861 1.00 96.19 472 LYS A O 1
ATOM 3622 N N . HIS A 1 473 ? -10.944 -13.407 21.718 1.00 96.25 473 HIS A N 1
ATOM 3623 C CA . HIS A 1 473 ? -9.894 -13.120 22.714 1.00 96.25 473 HIS A CA 1
ATOM 3624 C C . HIS A 1 473 ? -9.186 -11.762 22.498 1.00 96.25 473 HIS A C 1
ATOM 3626 O O . HIS A 1 473 ? -7.974 -11.625 22.668 1.00 96.25 473 HIS A O 1
ATOM 3632 N N . CYS A 1 474 ? -9.926 -10.729 22.101 1.00 96.88 474 CYS A N 1
ATOM 3633 C CA . CYS A 1 474 ? -9.355 -9.462 21.651 1.00 96.88 474 CYS A CA 1
ATOM 3634 C C . CYS A 1 474 ? -9.407 -8.346 22.702 1.00 96.88 474 CYS A C 1
ATOM 3636 O O . CYS A 1 474 ? -8.576 -7.454 22.667 1.00 96.88 474 CYS A O 1
ATOM 3638 N N . VAL A 1 475 ? -10.322 -8.397 23.675 1.00 98.50 475 VAL A N 1
ATOM 3639 C CA . VAL A 1 475 ? -10.518 -7.324 24.672 1.00 98.50 475 VAL A CA 1
ATOM 3640 C C . VAL A 1 475 ? -9.521 -7.423 25.820 1.00 98.50 475 VAL A C 1
ATOM 3642 O O . VAL A 1 475 ? -9.406 -8.495 26.403 1.00 98.50 475 VAL A O 1
ATOM 3645 N N . ASP A 1 476 ? -8.840 -6.332 26.176 1.00 98.56 476 ASP A N 1
ATOM 3646 C CA . ASP A 1 476 ? -7.884 -6.291 27.300 1.00 98.56 476 ASP A CA 1
ATOM 3647 C C . ASP A 1 476 ? -8.483 -5.677 28.569 1.00 98.56 476 ASP A C 1
ATOM 3649 O O . ASP A 1 476 ? -8.071 -6.000 29.684 1.00 98.56 476 ASP A O 1
ATOM 3653 N N . MET A 1 477 ? -9.459 -4.778 28.413 1.00 98.62 477 MET A N 1
ATOM 3654 C CA . MET A 1 477 ? -10.117 -4.108 29.532 1.00 98.62 477 MET A CA 1
ATOM 3655 C C . MET A 1 477 ? -11.582 -3.803 29.227 1.00 98.62 477 MET A C 1
ATOM 3657 O O . MET A 1 477 ? -11.924 -3.370 28.126 1.00 98.62 477 MET A O 1
ATOM 3661 N N . ILE A 1 478 ? -12.440 -3.963 30.234 1.00 98.75 478 ILE A N 1
ATOM 3662 C CA . ILE A 1 478 ? -13.859 -3.601 30.181 1.00 98.75 478 ILE A CA 1
ATOM 3663 C C . ILE A 1 478 ? -14.107 -2.496 31.206 1.00 98.75 478 ILE A C 1
ATOM 3665 O O . ILE A 1 478 ? -13.849 -2.682 32.395 1.00 98.75 478 ILE A O 1
ATOM 3669 N N . VAL A 1 479 ? -14.631 -1.358 30.755 1.00 98.56 479 VAL A N 1
ATOM 3670 C CA . VAL A 1 479 ? -15.028 -0.229 31.602 1.00 98.56 479 VAL A CA 1
ATOM 3671 C C . VAL A 1 479 ? -16.543 -0.084 31.551 1.00 98.56 479 VAL A C 1
ATOM 3673 O O . VAL A 1 479 ? -17.128 0.145 30.488 1.00 98.56 479 VAL A O 1
ATOM 3676 N N . THR A 1 480 ? -17.170 -0.207 32.719 1.00 98.31 480 THR A N 1
ATOM 3677 C CA . THR A 1 480 ? -18.614 -0.031 32.909 1.00 98.31 480 THR A CA 1
ATOM 3678 C C . THR A 1 480 ? -18.903 1.024 33.964 1.00 98.31 480 THR A C 1
ATOM 3680 O O . THR A 1 480 ? -18.003 1.498 34.650 1.00 98.31 480 THR A O 1
ATOM 3683 N N . GLU A 1 481 ? -20.171 1.386 34.132 1.00 96.81 481 GLU A N 1
ATOM 3684 C CA . GLU A 1 481 ? -20.613 2.280 35.200 1.00 96.81 481 GLU A CA 1
ATOM 3685 C C . GLU A 1 481 ? -20.505 1.654 36.597 1.00 96.81 481 GLU A C 1
ATOM 3687 O O . GLU A 1 481 ? -20.598 2.376 37.591 1.00 96.81 481 GLU A O 1
ATOM 3692 N N . LYS A 1 482 ? -20.334 0.324 36.667 1.00 97.69 482 LYS A N 1
ATOM 3693 C CA . LYS A 1 482 ? -20.268 -0.451 37.910 1.00 97.69 482 LYS A CA 1
ATOM 3694 C C . LYS A 1 482 ? -18.851 -0.847 38.319 1.00 97.69 482 LYS A C 1
ATOM 3696 O O . LYS A 1 482 ? -18.529 -0.816 39.502 1.00 97.69 482 LYS A O 1
ATOM 3701 N N . ALA A 1 483 ? -18.020 -1.252 37.365 1.00 98.00 483 ALA A N 1
ATOM 3702 C CA . ALA A 1 483 ? -16.686 -1.790 37.627 1.00 98.00 483 ALA A CA 1
ATOM 3703 C C . ALA A 1 483 ? -15.754 -1.687 36.408 1.00 98.00 483 ALA A C 1
ATOM 3705 O O . ALA A 1 483 ? -16.212 -1.507 35.272 1.00 98.00 483 ALA A O 1
ATOM 3706 N N . VAL A 1 484 ? -14.453 -1.843 36.666 1.00 98.56 484 VAL A N 1
ATOM 3707 C CA . VAL A 1 484 ? -13.397 -2.020 35.660 1.00 98.56 484 VAL A CA 1
ATOM 3708 C C . VAL A 1 484 ? -12.823 -3.426 35.784 1.00 98.56 484 VAL A C 1
ATOM 3710 O O . VAL A 1 484 ? -12.397 -3.829 36.870 1.00 98.56 484 VAL A O 1
ATOM 3713 N N . PHE A 1 485 ? -12.775 -4.148 34.667 1.00 98.62 485 PHE A N 1
ATOM 3714 C CA . PHE A 1 485 ? -12.193 -5.484 34.583 1.00 98.62 485 PHE A CA 1
ATOM 3715 C C . PHE A 1 485 ? -10.956 -5.472 33.691 1.00 98.62 485 PHE A C 1
ATOM 3717 O O . PHE A 1 485 ? -11.011 -4.958 32.573 1.00 98.62 485 PHE A O 1
ATOM 3724 N N . ASN A 1 486 ? -9.874 -6.088 34.160 1.00 98.25 486 ASN A N 1
ATOM 3725 C CA . ASN A 1 486 ? -8.798 -6.554 33.293 1.00 98.25 486 ASN A CA 1
ATOM 3726 C C . ASN A 1 486 ? -9.169 -7.930 32.743 1.00 98.25 486 ASN A C 1
ATOM 3728 O O . ASN A 1 486 ? -9.765 -8.744 33.453 1.00 98.25 486 ASN A O 1
ATOM 3732 N N . VAL A 1 487 ? -8.790 -8.188 31.497 1.00 98.38 487 VAL A N 1
ATOM 3733 C CA . VAL A 1 487 ? -9.075 -9.447 30.814 1.00 98.38 487 VAL A CA 1
ATOM 3734 C C . VAL A 1 487 ? -7.772 -10.186 30.548 1.00 98.38 487 VAL A C 1
ATOM 3736 O O . VAL A 1 487 ? -6.914 -9.712 29.805 1.00 98.38 487 VAL A O 1
ATOM 3739 N N . ASP A 1 488 ? -7.640 -11.369 31.134 1.00 97.56 488 ASP A N 1
ATOM 3740 C CA . ASP A 1 488 ? -6.622 -12.344 30.762 1.00 97.56 488 ASP A CA 1
ATOM 3741 C C . ASP A 1 488 ? -7.262 -13.354 29.797 1.00 97.56 488 ASP A C 1
ATOM 3743 O O . ASP A 1 488 ? -8.335 -13.897 30.074 1.00 97.56 488 ASP A O 1
ATOM 3747 N N . LYS A 1 489 ? -6.630 -13.591 28.643 1.00 94.12 489 LYS A N 1
ATOM 3748 C CA . LYS A 1 489 ? -7.208 -14.421 27.569 1.00 94.12 489 LYS A CA 1
ATOM 3749 C C . LYS A 1 489 ? -7.318 -15.904 27.943 1.00 94.12 489 LYS A C 1
ATOM 3751 O O . LYS A 1 489 ? -7.987 -16.652 27.237 1.00 94.12 489 LYS A O 1
ATOM 3756 N N . GLU A 1 490 ? -6.659 -16.325 29.023 1.00 94.12 490 GLU A N 1
ATOM 3757 C CA . GLU A 1 490 ? -6.646 -17.703 29.518 1.00 94.12 490 GLU A CA 1
ATOM 3758 C C . GLU A 1 490 ? -7.302 -17.828 30.896 1.00 94.12 490 GLU A C 1
ATOM 3760 O O . GLU A 1 490 ? -8.049 -18.774 31.143 1.00 94.12 490 GLU A O 1
ATOM 3765 N N . LYS A 1 491 ? -7.039 -16.881 31.804 1.00 95.19 491 LYS A N 1
ATOM 3766 C CA . LYS A 1 491 ? -7.538 -16.918 33.193 1.00 95.19 491 LYS A CA 1
ATOM 3767 C C . LYS A 1 491 ? -8.898 -16.250 33.365 1.00 95.19 491 LYS A C 1
ATOM 3769 O O . LYS A 1 491 ? -9.576 -16.504 34.354 1.00 95.19 491 LYS A O 1
ATOM 3774 N N . GLY A 1 492 ? -9.302 -15.416 32.415 1.00 96.62 492 GLY A N 1
ATOM 3775 C CA . GLY A 1 492 ? -10.574 -14.711 32.432 1.00 96.62 492 GLY A CA 1
ATOM 3776 C C . GLY A 1 492 ? -10.517 -13.341 33.114 1.00 96.62 492 GLY A C 1
ATOM 3777 O O . GLY A 1 492 ? -9.484 -12.666 33.135 1.00 96.62 492 GLY A O 1
ATOM 3778 N N . LEU A 1 493 ? -11.655 -12.893 33.646 1.00 98.44 493 LEU A N 1
ATOM 3779 C CA . LEU A 1 493 ? -11.813 -11.530 34.155 1.00 98.44 493 LEU A CA 1
ATOM 3780 C C . LEU A 1 493 ? -11.241 -11.357 35.563 1.00 98.44 493 LEU A C 1
ATOM 3782 O O . LEU A 1 493 ? -11.451 -12.184 36.449 1.00 98.44 493 LEU A O 1
ATOM 3786 N N . THR A 1 494 ? -10.602 -10.212 35.798 1.00 98.56 494 THR A N 1
ATOM 3787 C CA . THR A 1 494 ? -10.245 -9.729 37.138 1.00 98.56 494 THR A CA 1
ATOM 3788 C C . THR A 1 494 ? -10.836 -8.343 37.353 1.00 98.56 494 THR A C 1
ATOM 3790 O O . THR A 1 494 ? -10.474 -7.408 36.637 1.00 98.56 494 THR A O 1
ATOM 3793 N N . VAL A 1 495 ? -11.722 -8.181 38.340 1.00 98.44 495 VAL A N 1
ATOM 3794 C CA . VAL A 1 495 ? -12.190 -6.849 38.743 1.00 98.44 495 VAL A CA 1
ATOM 3795 C C . VAL A 1 495 ? -11.067 -6.120 39.474 1.00 98.44 495 VAL A C 1
ATOM 3797 O O . VAL A 1 495 ? -10.539 -6.605 40.476 1.00 98.44 495 VAL A O 1
ATOM 3800 N N . VAL A 1 496 ? -10.693 -4.956 38.948 1.00 97.88 496 VAL A N 1
ATOM 3801 C CA . VAL A 1 496 ? -9.590 -4.129 39.464 1.00 97.88 496 VAL A CA 1
ATOM 3802 C C . VAL A 1 496 ? -10.077 -2.827 40.086 1.00 97.88 496 VAL A C 1
ATOM 3804 O O . VAL A 1 496 ? -9.411 -2.278 40.965 1.00 97.88 496 VAL A O 1
ATOM 3807 N N . GLU A 1 497 ? -11.253 -2.345 39.677 1.00 97.69 497 GLU A N 1
ATOM 3808 C CA . GLU A 1 497 ? -11.885 -1.177 40.282 1.00 97.69 497 GLU A CA 1
ATOM 3809 C C . GLU A 1 497 ? -13.406 -1.353 40.404 1.00 97.69 497 GLU A C 1
ATOM 3811 O O . GLU A 1 497 ? -14.033 -1.924 39.509 1.00 97.69 497 GLU A O 1
ATOM 3816 N N . ILE A 1 498 ? -14.008 -0.828 41.476 1.00 97.25 498 ILE A N 1
ATOM 3817 C CA . ILE A 1 498 ? -15.461 -0.867 41.728 1.00 97.25 498 ILE A CA 1
ATOM 3818 C C . ILE A 1 498 ? -16.025 0.539 41.960 1.00 97.25 498 ILE A C 1
ATOM 3820 O O . ILE A 1 498 ? -15.428 1.351 42.667 1.00 97.25 498 ILE A O 1
ATOM 3824 N N . ALA A 1 499 ? -17.155 0.855 41.327 1.00 95.62 499 ALA A N 1
ATOM 3825 C CA . ALA A 1 499 ? -17.792 2.162 41.437 1.00 95.62 499 ALA A CA 1
ATOM 3826 C C . ALA A 1 499 ? -18.395 2.388 42.827 1.00 95.62 499 ALA A C 1
ATOM 3828 O O . ALA A 1 499 ? -18.877 1.455 43.472 1.00 95.62 499 ALA A O 1
ATOM 3829 N N . ASP A 1 500 ? -18.417 3.649 43.262 1.00 91.94 500 ASP A N 1
ATOM 3830 C CA . ASP A 1 500 ? -19.059 4.018 44.522 1.00 91.94 500 ASP A CA 1
ATOM 3831 C C . ASP A 1 500 ? -20.546 3.620 44.531 1.00 91.94 500 ASP A C 1
ATOM 3833 O O . ASP A 1 500 ? -21.254 3.765 43.527 1.00 91.94 500 ASP A O 1
ATOM 3837 N N . GLY A 1 501 ? -20.999 3.078 45.661 1.00 90.88 501 GLY A N 1
ATOM 3838 C CA . GLY A 1 501 ? -22.347 2.536 45.841 1.00 90.88 501 GLY A CA 1
ATOM 3839 C C . GLY A 1 501 ? -22.613 1.152 45.228 1.00 90.88 501 GLY A C 1
ATOM 3840 O O . GLY A 1 501 ? -23.704 0.621 45.435 1.00 90.88 501 GLY A O 1
ATOM 3841 N N . VAL A 1 502 ? -21.661 0.533 44.517 1.00 95.75 502 VAL A N 1
ATOM 3842 C CA . VAL A 1 502 ? -21.811 -0.834 43.979 1.00 95.75 502 VAL A CA 1
ATOM 3843 C C . VAL A 1 502 ? -21.238 -1.852 44.962 1.00 95.75 502 VAL A C 1
ATOM 3845 O O . VAL A 1 502 ? -20.078 -1.772 45.360 1.00 95.75 502 VAL A O 1
ATOM 3848 N N . SER A 1 503 ? -22.050 -2.835 45.357 1.00 95.31 503 SER A N 1
ATOM 3849 C CA . SER A 1 503 ? -21.592 -3.941 46.206 1.00 95.31 503 SER A CA 1
ATOM 3850 C C . SER A 1 503 ? -21.024 -5.089 45.368 1.00 95.31 503 SER A C 1
ATOM 3852 O O . SER A 1 503 ? -21.461 -5.324 44.242 1.00 95.31 503 SER A O 1
ATOM 3854 N N . MET A 1 504 ? -20.094 -5.861 45.938 1.00 95.50 504 MET A N 1
ATOM 3855 C CA . MET A 1 504 ? -19.575 -7.069 45.282 1.00 95.50 504 MET A CA 1
ATOM 3856 C C . MET A 1 504 ? -20.666 -8.100 44.972 1.00 95.50 504 MET A C 1
ATOM 3858 O O . MET A 1 504 ? -20.540 -8.839 44.001 1.00 95.50 504 MET A O 1
ATOM 3862 N N . GLU A 1 505 ? -21.721 -8.152 45.786 1.00 95.19 505 GLU A N 1
ATOM 3863 C CA . GLU A 1 505 ? -22.858 -9.046 45.567 1.00 95.19 505 GLU A CA 1
ATOM 3864 C C . GLU A 1 505 ? -23.679 -8.613 44.344 1.00 95.19 505 GLU A C 1
ATOM 3866 O O . GLU A 1 505 ? -23.935 -9.429 43.465 1.00 95.19 505 GLU A O 1
ATOM 3871 N N . ASP A 1 506 ? -24.004 -7.319 44.227 1.00 94.88 506 ASP A N 1
ATOM 3872 C CA . ASP A 1 506 ? -24.676 -6.768 43.038 1.00 94.88 506 ASP A CA 1
ATOM 3873 C C . ASP A 1 506 ? -23.847 -7.004 41.767 1.00 94.88 506 ASP A C 1
ATOM 3875 O O . ASP A 1 506 ? -24.376 -7.430 40.740 1.00 94.88 506 ASP A O 1
ATOM 3879 N N . LEU A 1 507 ? -22.529 -6.797 41.837 1.00 96.69 507 LEU A N 1
ATOM 3880 C CA . LEU A 1 507 ? -21.649 -7.034 40.695 1.00 96.69 507 LEU A CA 1
ATOM 3881 C C . LEU A 1 507 ? -21.662 -8.507 40.258 1.00 96.69 507 LEU A C 1
ATOM 3883 O O . LEU A 1 507 ? -21.784 -8.783 39.066 1.00 96.69 507 LEU A O 1
ATOM 3887 N N . LYS A 1 508 ? -21.601 -9.450 41.209 1.00 96.44 508 LYS A N 1
ATOM 3888 C CA . LYS A 1 508 ? -21.705 -10.893 40.932 1.00 96.44 508 LYS A CA 1
ATOM 3889 C C . LYS A 1 508 ? -23.065 -11.286 40.360 1.00 96.44 508 LYS A C 1
ATOM 3891 O O . LYS A 1 508 ? -23.116 -12.115 39.466 1.00 96.44 508 LYS A O 1
ATOM 3896 N N . GLN A 1 509 ? -24.154 -10.689 40.840 1.00 95.81 509 GLN A N 1
ATOM 3897 C CA . GLN A 1 509 ? -25.504 -10.970 40.335 1.00 95.81 509 GLN A CA 1
ATOM 3898 C C . GLN A 1 509 ? -25.757 -10.385 38.941 1.00 95.81 509 GLN A C 1
ATOM 3900 O O . GLN A 1 509 ? -26.621 -10.874 38.216 1.00 95.81 509 GLN A O 1
ATOM 3905 N N . THR A 1 510 ? -25.022 -9.335 38.564 1.00 96.38 510 THR A N 1
ATOM 3906 C CA . THR A 1 510 ? -25.186 -8.640 37.277 1.00 96.38 510 THR A CA 1
ATOM 3907 C C . THR A 1 510 ? -24.108 -8.971 36.240 1.00 96.38 510 THR A C 1
ATOM 3909 O O . THR A 1 510 ? -24.169 -8.469 35.116 1.00 96.38 510 THR A O 1
ATOM 3912 N N . THR A 1 511 ? -23.196 -9.892 36.565 1.00 97.62 511 THR A N 1
ATOM 3913 C CA . THR A 1 511 ? -22.178 -10.462 35.667 1.00 97.62 511 THR A CA 1
ATOM 3914 C C . THR A 1 511 ? -22.475 -11.948 35.447 1.00 97.62 511 THR A C 1
ATOM 3916 O O . THR A 1 511 ? -22.631 -12.686 36.412 1.00 97.62 511 THR A O 1
ATOM 3919 N N . ASP A 1 512 ? -22.551 -12.412 34.198 1.00 96.69 512 ASP A N 1
ATOM 3920 C CA . ASP A 1 512 ? -22.944 -13.797 33.860 1.00 96.69 512 ASP A CA 1
ATOM 3921 C C . ASP A 1 512 ? -21.771 -14.806 33.907 1.00 96.69 512 ASP A C 1
ATOM 3923 O O . ASP A 1 512 ? -21.924 -15.993 33.622 1.00 96.69 512 ASP A O 1
ATOM 3927 N N . CYS A 1 513 ? -20.575 -14.364 34.294 1.00 95.12 513 CYS A N 1
ATOM 3928 C CA . CYS A 1 513 ? -19.398 -15.218 34.428 1.00 95.12 513 CYS A CA 1
ATOM 3929 C C . CYS A 1 513 ? -18.705 -15.061 35.782 1.00 95.12 513 CYS A C 1
ATOM 3931 O O . CYS A 1 513 ? -18.855 -14.054 36.476 1.00 95.12 513 CYS A O 1
ATOM 3933 N N . GLU A 1 514 ? -17.896 -16.059 36.140 1.00 94.56 514 GLU A N 1
ATOM 3934 C CA . GLU A 1 514 ? -16.989 -15.934 37.276 1.00 94.56 514 GLU A CA 1
ATOM 3935 C C . GLU A 1 514 ? -15.871 -14.937 36.953 1.00 94.56 514 GLU A C 1
ATOM 3937 O O . GLU A 1 514 ? -15.441 -14.791 35.807 1.00 94.56 514 GLU A O 1
ATOM 3942 N N . PHE A 1 515 ? -15.405 -14.233 37.980 1.00 97.56 515 PHE A N 1
ATOM 3943 C CA . PHE A 1 515 ? -14.290 -13.306 37.872 1.00 97.56 515 PHE A CA 1
ATOM 3944 C C . PHE A 1 515 ? -13.490 -13.284 39.173 1.00 97.56 515 PHE A C 1
ATOM 3946 O O . PHE A 1 515 ? -14.024 -13.469 40.272 1.00 97.56 515 PHE A O 1
ATOM 3953 N N . HIS A 1 516 ? -12.195 -13.027 39.048 1.00 97.56 516 HIS A N 1
ATOM 3954 C CA . HIS A 1 516 ? -11.302 -12.828 40.178 1.00 97.56 516 HIS A CA 1
ATOM 3955 C C . HIS A 1 516 ? -11.426 -11.407 40.723 1.00 97.56 516 HIS A C 1
ATOM 3957 O O . HIS A 1 516 ? -11.751 -10.470 39.996 1.00 97.56 516 HIS A O 1
ATOM 3963 N N . VAL A 1 517 ? -11.142 -11.236 42.011 1.00 97.50 517 VAL A N 1
ATOM 3964 C CA . VAL A 1 517 ? -11.050 -9.919 42.651 1.00 97.50 517 VAL A CA 1
ATOM 3965 C C . VAL A 1 517 ? -9.575 -9.605 42.848 1.00 97.50 517 VAL A C 1
ATOM 3967 O O . VAL A 1 517 ? -8.858 -10.426 43.417 1.00 97.50 517 VAL A O 1
ATOM 3970 N N . ALA A 1 518 ? -9.120 -8.447 42.367 1.00 96.00 518 ALA A N 1
ATOM 3971 C CA . ALA A 1 518 ? -7.746 -8.010 42.583 1.00 96.00 518 ALA A CA 1
ATOM 3972 C C . ALA A 1 518 ? -7.439 -7.901 44.086 1.00 96.00 518 ALA A C 1
ATOM 3974 O O . ALA A 1 518 ? -8.253 -7.380 44.850 1.00 96.00 518 ALA A O 1
ATOM 3975 N N . GLU A 1 519 ? -6.254 -8.358 44.503 1.00 93.62 519 GLU A N 1
ATOM 3976 C CA . GLU A 1 519 ? -5.804 -8.264 45.902 1.00 93.62 519 GLU A CA 1
ATOM 3977 C C . GLU A 1 519 ? -5.799 -6.812 46.404 1.00 93.62 519 GLU A C 1
ATOM 3979 O O . GLU A 1 519 ? -6.079 -6.546 47.571 1.00 93.62 519 GLU A O 1
ATOM 3984 N N . ASP A 1 520 ? -5.536 -5.867 45.500 1.00 92.44 520 ASP A N 1
ATOM 3985 C CA . ASP A 1 520 ? -5.511 -4.432 45.743 1.00 92.44 520 ASP A CA 1
ATOM 3986 C C . ASP A 1 520 ? -6.724 -3.700 45.142 1.00 92.44 520 ASP A C 1
ATOM 3988 O O . ASP A 1 520 ? -6.568 -2.569 44.681 1.00 92.44 520 ASP A O 1
ATOM 3992 N N . LEU A 1 521 ? -7.920 -4.318 45.134 1.00 94.62 521 LEU A N 1
ATOM 3993 C CA . LEU A 1 521 ? -9.159 -3.733 44.589 1.00 94.62 521 LEU A CA 1
ATOM 3994 C C . LEU A 1 521 ? -9.334 -2.262 45.005 1.00 94.62 521 LEU A C 1
ATOM 3996 O O . LEU A 1 521 ? -9.361 -1.926 46.192 1.00 94.62 521 LEU A O 1
ATOM 4000 N N . LYS A 1 522 ? -9.495 -1.380 44.013 1.00 93.25 522 LYS A N 1
ATOM 4001 C CA . LYS A 1 522 ? -9.560 0.075 44.225 1.00 93.25 522 LYS A CA 1
ATOM 4002 C C . LYS A 1 522 ? -10.978 0.610 44.020 1.00 93.25 522 LYS A C 1
ATOM 4004 O O . LYS A 1 522 ? -11.746 0.043 43.243 1.00 93.25 522 LYS A O 1
ATOM 4009 N N . PRO A 1 523 ? -11.331 1.744 44.645 1.00 93.50 523 PRO A N 1
ATOM 4010 C CA . PRO A 1 523 ? -12.447 2.548 44.165 1.00 93.50 523 PRO A CA 1
ATOM 4011 C C . PRO A 1 523 ? -12.218 2.943 42.699 1.00 93.50 523 PRO A C 1
ATOM 4013 O O . PRO A 1 523 ? -11.084 3.245 42.313 1.00 93.50 523 PRO A O 1
ATOM 4016 N N . MET A 1 524 ? -13.283 2.938 41.895 1.00 94.00 524 MET A N 1
ATOM 4017 C CA . MET A 1 524 ? -13.248 3.378 40.500 1.00 94.00 524 MET A CA 1
ATOM 4018 C C . MET A 1 524 ? -12.795 4.824 40.421 1.00 94.00 524 MET A C 1
ATOM 4020 O O . MET A 1 524 ? -13.372 5.704 41.055 1.00 94.00 524 MET A O 1
ATOM 4024 N N . ARG A 1 525 ? -11.744 5.042 39.636 1.00 90.44 525 ARG A N 1
ATOM 4025 C CA . ARG A 1 525 ? -11.115 6.353 39.487 1.00 90.44 525 ARG A CA 1
ATOM 4026 C C . ARG A 1 525 ? -11.835 7.192 38.440 1.00 90.44 525 ARG A C 1
ATOM 4028 O O . ARG A 1 525 ? -12.375 6.660 37.472 1.00 90.44 525 ARG A O 1
ATOM 4035 N N . SER A 1 526 ? -11.765 8.508 38.593 1.00 87.38 526 SER A N 1
ATOM 4036 C CA . SER A 1 526 ? -12.284 9.464 37.615 1.00 87.38 526 SER A CA 1
ATOM 4037 C C . SER A 1 526 ? -11.308 10.621 37.400 1.00 87.38 526 SER A C 1
ATOM 4039 O O . SER A 1 526 ? -10.456 10.908 38.245 1.00 87.38 526 SER A O 1
ATOM 4041 N N . VAL A 1 527 ? -11.453 11.314 36.270 1.00 85.06 527 VAL A N 1
ATOM 4042 C CA . VAL A 1 527 ? -10.976 12.697 36.143 1.00 85.06 527 VAL A CA 1
ATOM 4043 C C . VAL A 1 527 ? -12.014 13.667 36.713 1.00 85.06 527 VAL A C 1
ATOM 4045 O O . VAL A 1 527 ? -13.215 13.370 36.728 1.00 85.06 527 VAL A O 1
ATOM 4048 N N . TYR A 1 528 ? -11.566 14.828 37.178 1.00 82.00 528 TYR A N 1
ATOM 4049 C CA . TYR A 1 528 ? -12.410 15.912 37.671 1.00 82.00 528 TYR A CA 1
ATOM 4050 C C . TYR A 1 528 ? -11.872 17.264 37.214 1.00 82.00 528 TYR A C 1
ATOM 4052 O O . TYR A 1 528 ? -10.673 17.441 37.011 1.00 82.00 528 TYR A O 1
ATOM 4060 N N . TRP A 1 529 ? -12.783 18.213 37.026 1.00 79.56 529 TRP A N 1
ATOM 4061 C CA . TRP A 1 529 ? -12.436 19.563 36.612 1.00 79.56 529 TRP A CA 1
ATOM 4062 C C . TRP A 1 529 ? -11.893 20.347 37.807 1.00 79.56 529 TRP A C 1
ATOM 4064 O O . TRP A 1 529 ? -12.598 20.525 38.806 1.00 79.56 529 TRP A O 1
ATOM 4074 N N . ASP A 1 530 ? -10.656 20.827 37.715 1.00 77.50 530 ASP A N 1
ATOM 4075 C CA . ASP A 1 530 ? -10.097 21.768 38.675 1.00 77.50 530 ASP A CA 1
ATOM 4076 C C . ASP A 1 530 ? -10.364 23.202 38.230 1.00 77.50 530 ASP A C 1
ATOM 4078 O O . ASP A 1 530 ? -9.767 23.724 37.292 1.00 77.50 530 ASP A O 1
ATOM 4082 N N . VAL A 1 531 ? -11.239 23.867 38.980 1.00 76.19 531 VAL A N 1
ATOM 4083 C CA . VAL A 1 531 ? -11.637 25.258 38.742 1.00 76.19 531 VAL A CA 1
ATOM 4084 C C . VAL A 1 531 ? -10.442 26.217 38.814 1.00 76.19 531 VAL A C 1
ATOM 4086 O O . VAL A 1 531 ? -10.470 27.265 38.177 1.00 76.19 531 VAL A O 1
ATOM 4089 N N . LYS A 1 532 ? -9.387 25.891 39.578 1.00 74.94 532 LYS A N 1
ATOM 4090 C CA . LYS A 1 532 ? -8.221 26.777 39.723 1.00 74.94 532 LYS A CA 1
ATOM 4091 C C . LYS A 1 532 ? -7.321 26.761 38.496 1.00 74.94 532 LYS A C 1
ATOM 4093 O O . LYS A 1 532 ? -6.882 27.823 38.069 1.00 74.94 532 LYS A O 1
ATOM 4098 N N . SER A 1 533 ? -7.032 25.576 37.967 1.00 72.19 533 SER A N 1
ATOM 4099 C CA . SER A 1 533 ? -6.219 25.414 36.760 1.00 72.19 533 SER A CA 1
ATOM 4100 C C . SER A 1 533 ? -7.033 25.485 35.469 1.00 72.19 533 SER A C 1
ATOM 4102 O O . SER A 1 533 ? -6.433 25.576 34.410 1.00 72.19 533 SER A O 1
ATOM 4104 N N . SER A 1 534 ? -8.371 25.491 35.552 1.00 74.88 534 SER A N 1
ATOM 4105 C CA . SER A 1 534 ? -9.266 25.340 34.394 1.00 74.88 534 SER A CA 1
ATOM 4106 C C . SER A 1 534 ? -8.895 24.116 33.554 1.00 74.88 534 SER A C 1
ATOM 4108 O O . SER A 1 534 ? -8.844 24.183 32.331 1.00 74.88 534 SER A O 1
ATOM 4110 N N . ASN A 1 535 ? -8.596 23.008 34.239 1.00 75.94 535 ASN A N 1
ATOM 4111 C CA . ASN A 1 535 ? -8.055 21.804 33.625 1.00 75.94 535 ASN A CA 1
ATOM 4112 C C . ASN A 1 535 ? -8.669 20.532 34.237 1.00 75.94 535 ASN A C 1
ATOM 4114 O O . ASN A 1 535 ? -9.041 20.500 35.414 1.00 75.94 535 ASN A O 1
ATOM 4118 N N . TRP A 1 536 ? -8.744 19.458 33.452 1.00 75.62 536 TRP A N 1
ATOM 4119 C CA . TRP A 1 536 ? -9.032 18.119 33.950 1.00 75.62 536 TRP A CA 1
ATOM 4120 C C . TRP A 1 536 ? -7.822 17.573 34.706 1.00 75.62 536 TRP A C 1
ATOM 4122 O O . TRP A 1 536 ? -6.729 17.437 34.162 1.00 75.62 536 TRP A O 1
ATOM 4132 N N . ILE A 1 537 ? -8.024 17.213 35.969 1.00 72.44 537 ILE A N 1
ATOM 4133 C CA . ILE A 1 537 ? -7.018 16.553 36.797 1.00 72.44 537 ILE A CA 1
ATOM 4134 C C . ILE A 1 537 ? -7.550 15.216 37.308 1.00 72.44 537 ILE A C 1
ATOM 4136 O O . ILE A 1 537 ? -8.743 14.925 37.266 1.00 72.44 537 ILE A O 1
ATOM 4140 N N . CYS A 1 538 ? -6.650 14.356 37.758 1.00 67.69 538 CYS A N 1
ATOM 4141 C CA . CYS A 1 538 ? -6.976 13.001 38.184 1.00 67.69 538 CYS A CA 1
ATOM 4142 C C . CYS A 1 538 ? -6.788 12.859 39.703 1.00 67.69 538 CYS A C 1
ATOM 4144 O O . CYS A 1 538 ? -5.927 13.505 40.293 1.00 67.69 538 CYS A O 1
ATOM 4146 N N . GLU A 1 539 ? -7.642 12.058 40.358 1.00 58.81 539 GLU A N 1
ATOM 4147 C CA . GLU A 1 539 ? -7.875 12.038 41.828 1.00 58.81 539 GLU A CA 1
ATOM 4148 C C . GLU A 1 539 ? -6.663 11.700 42.709 1.00 58.81 539 GLU A C 1
ATOM 4150 O O . GLU A 1 539 ? -6.743 11.780 43.934 1.00 58.81 539 GLU A O 1
ATOM 4155 N N . ARG A 1 540 ? -5.524 11.330 42.121 1.00 53.72 540 ARG A N 1
ATOM 4156 C CA . ARG A 1 540 ? -4.233 11.071 42.787 1.00 53.72 540 ARG A CA 1
ATOM 4157 C C . ARG A 1 540 ? -3.111 11.453 41.814 1.00 53.72 540 ARG A C 1
ATOM 4159 O O . ARG A 1 540 ? -3.421 11.642 40.641 1.00 53.72 540 ARG A O 1
ATOM 4166 N N . PRO A 1 541 ? -1.819 11.505 42.208 1.00 46.25 541 PRO A N 1
ATOM 4167 C CA . PRO A 1 541 ? -0.730 11.458 41.233 1.00 46.25 541 PRO A CA 1
ATOM 4168 C C . PRO A 1 541 ? -0.792 10.097 40.529 1.00 46.25 541 PRO A C 1
ATOM 4170 O O . PRO A 1 541 ? -0.172 9.113 40.921 1.00 46.25 541 PRO A O 1
ATOM 4173 N N . CYS A 1 542 ? -1.676 10.000 39.549 1.00 44.03 542 CYS A N 1
ATOM 4174 C CA . CYS A 1 542 ? -1.777 8.893 38.634 1.00 44.03 542 CYS A CA 1
ATOM 4175 C C . CYS A 1 542 ? -0.499 8.869 37.810 1.00 44.03 542 CYS A C 1
ATOM 4177 O O . CYS A 1 542 ? 0.221 9.861 37.697 1.00 44.03 542 CYS A O 1
ATOM 4179 N N . LEU A 1 543 ? -0.244 7.717 37.205 1.00 44.97 543 LEU A N 1
ATOM 4180 C CA . LEU A 1 543 ? 0.820 7.485 36.236 1.00 44.97 543 LEU A CA 1
ATOM 4181 C C . LEU A 1 543 ? 0.626 8.306 34.935 1.00 44.97 543 LEU A C 1
ATOM 4183 O O . LEU A 1 543 ? 0.997 7.849 33.866 1.00 44.97 543 LEU A O 1
ATOM 4187 N N . LEU A 1 544 ? 0.134 9.546 35.037 1.00 41.94 544 LEU A N 1
ATOM 4188 C CA . LEU A 1 544 ? 0.514 10.698 34.216 1.00 41.94 544 LEU A CA 1
ATOM 4189 C C . LEU A 1 544 ? 1.984 11.085 34.483 1.00 41.94 544 LEU A C 1
ATOM 4191 O O . LEU A 1 544 ? 2.358 12.254 34.438 1.00 41.94 544 LEU A O 1
ATOM 4195 N N . HIS A 1 545 ? 2.842 10.120 34.823 1.00 37.06 545 HIS A N 1
ATOM 4196 C CA . HIS A 1 545 ? 4.257 10.324 34.620 1.00 37.06 545 HIS A CA 1
ATOM 4197 C C . HIS A 1 545 ? 4.454 10.382 33.117 1.00 37.06 545 HIS A C 1
ATOM 4199 O O . HIS A 1 545 ? 4.073 9.466 32.390 1.00 37.06 545 HIS A O 1
ATOM 4205 N N . THR A 1 546 ? 5.100 11.461 32.701 1.00 38.50 546 THR A N 1
ATOM 4206 C CA . THR A 1 546 ? 5.915 11.603 31.500 1.00 38.50 546 THR A CA 1
ATOM 4207 C C . THR A 1 546 ? 7.003 10.518 31.453 1.00 38.50 546 THR A C 1
ATOM 4209 O O . THR A 1 546 ? 8.184 10.823 31.325 1.00 38.50 546 THR A O 1
ATOM 4212 N N . SER A 1 547 ? 6.659 9.239 31.629 1.00 35.84 547 SER A N 1
ATOM 4213 C CA . SER A 1 547 ? 7.452 8.183 31.021 1.00 35.84 547 SER A CA 1
ATOM 4214 C C . SER A 1 547 ? 7.191 8.345 29.536 1.00 35.84 547 SER A C 1
ATOM 4216 O O . SER A 1 547 ? 6.041 8.163 29.130 1.00 35.84 547 SER A O 1
ATOM 4218 N N . PRO A 1 548 ? 8.191 8.762 28.745 1.00 35.78 548 PRO A N 1
ATOM 4219 C CA . PRO A 1 548 ? 7.999 8.911 27.321 1.00 35.78 548 PRO A CA 1
ATOM 4220 C C . PRO A 1 548 ? 7.615 7.536 26.785 1.00 35.78 548 PRO A C 1
ATOM 4222 O O . PRO A 1 548 ? 8.435 6.624 26.723 1.00 35.78 548 PRO A O 1
ATOM 4225 N N . THR A 1 549 ? 6.346 7.349 26.433 1.00 42.47 549 THR A N 1
ATOM 4226 C CA . THR A 1 549 ? 6.007 6.294 25.490 1.00 42.47 549 THR A CA 1
ATOM 4227 C C . THR A 1 549 ? 6.668 6.709 24.182 1.00 42.47 549 THR A C 1
ATOM 4229 O O . THR A 1 549 ? 6.364 7.779 23.660 1.00 42.47 549 THR A O 1
ATOM 4232 N N . HIS A 1 550 ? 7.632 5.906 23.728 1.00 47.94 550 HIS A N 1
ATOM 4233 C CA . HIS A 1 550 ? 8.613 6.156 22.661 1.00 47.94 550 HIS A CA 1
ATOM 4234 C C . HIS A 1 550 ? 8.042 6.411 21.239 1.00 47.94 550 HIS A C 1
ATOM 4236 O O . HIS A 1 550 ? 8.653 6.010 20.255 1.00 47.94 550 HIS A O 1
ATOM 4242 N N . HIS A 1 551 ? 6.889 7.066 21.088 1.00 57.59 551 HIS A N 1
ATOM 4243 C CA . HIS A 1 551 ? 6.179 7.170 19.804 1.00 57.59 551 HIS A CA 1
ATOM 4244 C C . HIS A 1 551 ? 5.982 8.595 19.278 1.00 57.59 551 HIS A C 1
ATOM 4246 O O . HIS A 1 551 ? 5.588 8.764 18.126 1.00 57.59 551 HIS A O 1
ATOM 4252 N N . LYS A 1 552 ? 6.291 9.631 20.066 1.00 68.94 552 LYS A N 1
ATOM 4253 C CA . LYS A 1 552 ? 6.499 10.961 19.485 1.00 68.94 552 LYS A CA 1
ATOM 4254 C C . LYS A 1 552 ? 7.846 10.958 18.769 1.00 68.94 552 LYS A C 1
ATOM 4256 O O . LYS A 1 552 ? 8.855 10.600 19.384 1.00 68.94 552 LYS A O 1
ATOM 4261 N N . SER A 1 553 ? 7.866 11.399 17.512 1.00 77.62 553 SER A N 1
ATOM 4262 C CA . SER A 1 553 ? 9.114 11.566 16.777 1.00 77.62 553 SER A CA 1
ATOM 4263 C C . SER A 1 553 ? 10.048 12.479 17.566 1.00 77.62 553 SER A C 1
ATOM 4265 O O . SER A 1 553 ? 9.708 13.611 17.922 1.00 77.62 553 SER A O 1
ATOM 4267 N N . THR A 1 554 ? 11.217 11.951 17.902 1.00 87.12 554 THR A N 1
ATOM 4268 C CA . THR A 1 554 ? 12.225 12.683 18.660 1.00 87.12 554 THR A CA 1
ATOM 4269 C C . THR A 1 554 ? 13.199 13.324 17.684 1.00 87.12 554 THR A C 1
ATOM 4271 O O . THR A 1 554 ? 13.777 12.640 16.842 1.00 87.12 554 THR A O 1
ATOM 4274 N N . PHE A 1 555 ? 13.384 14.637 17.797 1.00 93.19 555 PHE A N 1
ATOM 4275 C CA . PHE A 1 555 ? 14.323 15.384 16.967 1.00 93.19 555 PHE A CA 1
ATOM 4276 C C . PHE A 1 555 ? 15.679 15.401 17.653 1.00 93.19 555 PHE A C 1
ATOM 4278 O O . PHE A 1 555 ? 15.826 15.991 18.724 1.00 93.19 555 PHE A O 1
ATOM 4285 N N . LEU A 1 556 ? 16.644 14.717 17.052 1.00 93.62 556 LEU A N 1
ATOM 4286 C CA . LEU A 1 556 ? 17.981 14.549 17.604 1.00 93.62 556 LEU A CA 1
ATOM 4287 C C . LEU A 1 556 ? 18.963 15.481 16.900 1.00 93.62 556 LEU A C 1
ATOM 4289 O O . LEU A 1 556 ? 18.755 15.898 15.761 1.00 93.62 556 LEU A O 1
ATOM 4293 N N . THR A 1 557 ? 20.039 15.820 17.605 1.00 91.56 557 THR A N 1
ATOM 4294 C CA . THR A 1 557 ? 21.026 16.797 17.116 1.00 91.56 557 THR A CA 1
ATOM 4295 C C . THR A 1 557 ? 22.194 16.165 16.369 1.00 91.56 557 THR A C 1
ATOM 4297 O O . THR A 1 557 ? 22.961 16.887 15.739 1.00 91.56 557 THR A O 1
ATOM 4300 N N . SER A 1 558 ? 22.343 14.836 16.431 1.00 94.88 558 SER A N 1
ATOM 4301 C CA . SER A 1 558 ? 23.406 14.124 15.722 1.00 94.88 558 SER A CA 1
ATOM 4302 C C . SER A 1 558 ? 22.999 12.718 15.289 1.00 94.88 558 SER A C 1
ATOM 4304 O O . SER A 1 558 ? 22.231 12.021 15.959 1.00 94.88 558 SER A O 1
ATOM 4306 N N . SER A 1 559 ? 23.605 12.270 14.198 1.00 95.50 559 SER A N 1
ATOM 4307 C CA . SER A 1 559 ? 23.478 10.925 13.638 1.00 95.50 559 SER A CA 1
ATOM 4308 C C . SER A 1 559 ? 23.990 9.863 14.608 1.00 95.50 559 SER A C 1
ATOM 4310 O O . SER A 1 559 ? 23.402 8.791 14.718 1.00 95.50 559 SER A O 1
ATOM 4312 N N . ARG A 1 560 ? 25.043 10.175 15.379 1.00 95.94 560 ARG A N 1
ATOM 4313 C CA . ARG A 1 560 ? 25.606 9.275 16.399 1.00 95.94 560 ARG A CA 1
ATOM 4314 C C . ARG A 1 560 ? 24.608 8.969 17.513 1.00 95.94 560 ARG A C 1
ATOM 4316 O O . ARG A 1 560 ? 24.494 7.818 17.922 1.00 95.94 560 ARG A O 1
ATOM 4323 N N . GLU A 1 561 ? 23.898 9.986 17.997 1.00 96.25 561 GLU A N 1
ATOM 4324 C CA . GLU A 1 561 ? 22.831 9.812 18.988 1.00 96.25 561 GLU A CA 1
ATOM 4325 C C . GLU A 1 561 ? 21.673 8.999 18.400 1.00 96.25 561 GLU A C 1
ATOM 4327 O O . GLU A 1 561 ? 21.172 8.077 19.041 1.00 96.25 561 GLU A O 1
ATOM 4332 N N . ALA A 1 562 ? 21.304 9.284 17.148 1.00 96.19 562 ALA A N 1
ATOM 4333 C CA . ALA A 1 562 ? 20.196 8.620 16.478 1.00 96.19 562 ALA A CA 1
ATOM 4334 C C . ALA A 1 562 ? 20.383 7.106 16.335 1.00 96.19 562 ALA A C 1
ATOM 4336 O O . ALA A 1 562 ? 19.399 6.380 16.454 1.00 96.19 562 ALA A O 1
ATOM 4337 N N . VAL A 1 563 ? 21.616 6.629 16.136 1.00 97.44 563 VAL A N 1
ATOM 4338 C CA . VAL A 1 563 ? 21.940 5.200 15.950 1.00 97.44 563 VAL A CA 1
ATOM 4339 C C . VAL A 1 563 ? 22.530 4.527 17.199 1.00 97.44 563 VAL A C 1
ATOM 4341 O O . VAL A 1 563 ? 23.023 3.399 17.125 1.00 97.44 563 VAL A O 1
ATOM 4344 N N . ALA A 1 564 ? 22.529 5.206 18.350 1.00 97.12 564 ALA A N 1
ATOM 4345 C CA . ALA A 1 564 ? 23.287 4.788 19.533 1.00 97.12 564 ALA A CA 1
ATOM 4346 C C . ALA A 1 564 ? 22.880 3.411 20.096 1.00 97.12 564 ALA A C 1
ATOM 4348 O O . ALA A 1 564 ? 23.734 2.674 20.594 1.00 97.12 564 ALA A O 1
ATOM 4349 N N . ASP A 1 565 ? 21.602 3.050 19.995 1.00 96.75 565 ASP A N 1
ATOM 4350 C CA . ASP A 1 565 ? 21.020 1.795 20.489 1.00 96.75 565 ASP A CA 1
ATOM 4351 C C . ASP A 1 565 ? 21.018 0.657 19.456 1.00 96.75 565 ASP A C 1
ATOM 4353 O O . ASP A 1 565 ? 20.637 -0.466 19.786 1.00 96.75 565 ASP A O 1
ATOM 4357 N N . ILE A 1 566 ? 21.500 0.903 18.232 1.00 98.19 566 ILE A N 1
ATOM 4358 C CA . ILE A 1 566 ? 21.672 -0.153 17.233 1.00 98.19 566 ILE A CA 1
ATOM 4359 C C . ILE A 1 566 ? 22.806 -1.077 17.694 1.00 98.19 566 ILE A C 1
ATOM 4361 O O . ILE A 1 566 ? 23.983 -0.697 17.735 1.00 98.19 566 ILE A O 1
ATOM 4365 N N . HIS A 1 567 ? 22.441 -2.293 18.089 1.00 97.81 567 HIS A N 1
ATOM 4366 C CA . HIS A 1 567 ? 23.336 -3.291 18.671 1.00 97.81 567 HIS A CA 1
ATOM 4367 C C . HIS A 1 567 ? 23.804 -4.331 17.644 1.00 97.81 567 HIS A C 1
ATOM 4369 O O . HIS A 1 567 ? 23.252 -4.444 16.549 1.00 97.81 567 HIS A O 1
ATOM 4375 N N . ASP A 1 568 ? 24.825 -5.110 18.011 1.00 98.56 568 ASP A N 1
ATOM 4376 C CA . ASP A 1 568 ? 25.311 -6.204 17.170 1.00 98.56 568 ASP A CA 1
ATOM 4377 C C . ASP A 1 568 ? 24.182 -7.207 16.892 1.00 98.56 568 ASP A C 1
ATOM 4379 O O . ASP A 1 568 ? 23.349 -7.485 17.761 1.00 98.56 568 ASP A O 1
ATOM 4383 N N . GLY A 1 569 ? 24.128 -7.732 15.669 1.00 98.44 569 GLY A N 1
ATOM 4384 C CA . GLY A 1 569 ? 23.080 -8.665 15.248 1.00 98.44 569 GLY A CA 1
ATOM 4385 C C . GLY A 1 569 ? 21.737 -8.026 14.879 1.00 98.44 569 GLY A C 1
ATOM 4386 O O . GLY A 1 569 ? 20.837 -8.759 14.472 1.00 98.44 569 GLY A O 1
ATOM 4387 N N . ALA A 1 570 ? 21.587 -6.700 14.990 1.00 98.56 570 ALA A N 1
ATOM 4388 C CA . ALA A 1 570 ? 20.349 -6.015 14.626 1.00 98.56 570 ALA A CA 1
ATOM 4389 C C . ALA A 1 570 ? 19.992 -6.201 13.141 1.00 98.56 570 ALA A C 1
ATOM 4391 O O . ALA A 1 570 ? 20.856 -6.254 12.253 1.00 98.56 570 ALA A O 1
ATOM 4392 N N . SER A 1 571 ? 18.691 -6.261 12.872 1.00 98.81 571 SER A N 1
ATOM 4393 C CA . SER A 1 571 ? 18.131 -6.207 11.527 1.00 98.81 571 SER A CA 1
ATOM 4394 C C . SER A 1 571 ? 17.809 -4.763 11.135 1.00 98.81 571 SER A C 1
ATOM 4396 O O . SER A 1 571 ? 17.196 -4.022 11.905 1.00 98.81 571 SER A O 1
ATOM 4398 N N . ILE A 1 572 ? 18.245 -4.341 9.944 1.00 98.62 572 ILE A N 1
ATOM 4399 C CA . ILE A 1 572 ? 18.148 -2.945 9.500 1.00 98.62 572 ILE A CA 1
ATOM 4400 C C . ILE A 1 572 ? 17.627 -2.865 8.064 1.00 98.62 572 ILE A C 1
ATOM 4402 O O . ILE A 1 572 ? 18.197 -3.463 7.151 1.00 98.62 572 ILE A O 1
ATOM 4406 N N . LEU A 1 573 ? 16.568 -2.085 7.859 1.00 98.88 573 LEU A N 1
ATOM 4407 C CA . LEU A 1 573 ? 16.105 -1.634 6.546 1.00 98.88 573 LEU A CA 1
ATOM 4408 C C . LEU A 1 573 ? 16.830 -0.338 6.174 1.00 98.88 573 LEU A C 1
ATOM 4410 O O . LEU A 1 573 ? 16.895 0.582 6.986 1.00 98.88 573 LEU A O 1
ATOM 4414 N N . VAL A 1 574 ? 17.369 -0.243 4.960 1.00 98.69 574 VAL A N 1
ATOM 4415 C CA . VAL A 1 574 ? 18.078 0.961 4.499 1.00 98.69 574 VAL A CA 1
ATOM 4416 C C . VAL A 1 574 ? 17.522 1.411 3.158 1.00 98.69 574 VAL A C 1
ATOM 4418 O O . VAL A 1 574 ? 17.644 0.692 2.160 1.00 98.69 574 VAL A O 1
ATOM 4421 N N . GLY A 1 575 ? 16.912 2.598 3.162 1.00 98.06 575 GLY A N 1
ATOM 4422 C CA . GLY A 1 575 ? 16.301 3.211 1.987 1.00 98.06 575 GLY A CA 1
ATOM 4423 C C . GLY A 1 575 ? 17.304 3.614 0.906 1.00 98.06 575 GLY A C 1
ATOM 4424 O O . GLY A 1 575 ? 18.519 3.611 1.115 1.00 98.06 575 GLY A O 1
ATOM 4425 N N . GLY A 1 576 ? 16.765 3.962 -0.263 1.00 96.31 576 GLY A N 1
ATOM 4426 C CA . GLY A 1 576 ? 17.527 4.418 -1.419 1.00 96.31 576 GLY A CA 1
ATOM 4427 C C . GLY A 1 576 ? 17.483 3.475 -2.622 1.00 96.31 576 GLY A C 1
ATOM 4428 O O . GLY A 1 576 ? 17.087 2.308 -2.544 1.00 96.31 576 GLY A O 1
ATOM 4429 N N . PHE A 1 577 ? 17.895 4.017 -3.767 1.00 96.19 577 PHE A N 1
ATOM 4430 C CA . PHE A 1 577 ? 18.047 3.305 -5.034 1.00 96.19 577 PHE A CA 1
ATOM 4431 C C . PHE A 1 577 ? 19.310 3.810 -5.741 1.00 96.19 577 PHE A C 1
ATOM 4433 O O . PHE A 1 577 ? 19.372 4.947 -6.213 1.00 96.19 577 PHE A O 1
ATOM 4440 N N . GLY A 1 578 ? 20.347 2.975 -5.813 1.00 91.25 578 GLY A N 1
ATOM 4441 C CA . GLY A 1 578 ? 21.696 3.436 -6.158 1.00 91.25 578 GLY A CA 1
ATOM 4442 C C . GLY A 1 578 ? 22.198 4.478 -5.154 1.00 91.25 578 GLY A C 1
ATOM 4443 O O . GLY A 1 578 ? 22.413 4.142 -3.995 1.00 91.25 578 GLY A O 1
ATOM 4444 N N . ALA A 1 579 ? 22.386 5.724 -5.601 1.00 91.94 579 ALA A N 1
ATOM 4445 C CA . ALA A 1 579 ? 22.782 6.850 -4.747 1.00 91.94 579 ALA A CA 1
ATOM 4446 C C . ALA A 1 579 ? 21.608 7.766 -4.336 1.00 91.94 579 ALA A C 1
ATOM 4448 O O . ALA A 1 579 ? 21.741 8.540 -3.391 1.00 91.94 579 ALA A O 1
ATOM 4449 N N . ALA A 1 580 ? 20.456 7.678 -5.010 1.00 94.81 580 ALA A N 1
ATOM 4450 C CA . ALA A 1 580 ? 19.317 8.554 -4.740 1.00 94.81 580 ALA A CA 1
ATOM 4451 C C . ALA A 1 580 ? 18.556 8.101 -3.488 1.00 94.81 580 ALA A C 1
ATOM 4453 O O . ALA A 1 580 ? 18.148 6.938 -3.383 1.00 94.81 580 ALA A O 1
ATOM 4454 N N . GLY A 1 581 ? 18.324 9.028 -2.556 1.00 95.44 581 GLY A N 1
ATOM 4455 C CA . GLY A 1 581 ? 17.588 8.754 -1.319 1.00 95.44 581 GLY A CA 1
ATOM 4456 C C . GLY A 1 581 ? 18.319 7.824 -0.344 1.00 95.44 581 GLY A C 1
ATOM 4457 O O . GLY A 1 581 ? 17.658 7.060 0.355 1.00 95.44 581 GLY A O 1
ATOM 4458 N N . VAL A 1 582 ? 19.655 7.849 -0.313 1.00 95.38 582 VAL A N 1
ATOM 4459 C CA . VAL A 1 582 ? 20.471 7.069 0.635 1.00 95.38 582 VAL A CA 1
ATOM 4460 C C . VAL A 1 582 ? 20.697 7.871 1.932 1.00 95.38 582 VAL A C 1
ATOM 4462 O O . VAL A 1 582 ? 21.085 9.039 1.855 1.00 95.38 582 VAL A O 1
ATOM 4465 N N . PRO A 1 583 ? 20.479 7.285 3.128 1.00 95.69 583 PRO A N 1
ATOM 4466 C CA . PRO A 1 583 ? 20.676 7.960 4.419 1.00 95.69 583 PRO A CA 1
ATOM 4467 C C . PRO A 1 583 ? 22.153 7.948 4.858 1.00 95.69 583 PRO A C 1
ATOM 4469 O O . PRO A 1 583 ? 22.543 7.237 5.788 1.00 95.69 583 PRO A O 1
ATOM 4472 N N . GLU A 1 584 ? 23.000 8.692 4.147 1.00 93.88 584 GLU A N 1
ATOM 4473 C CA . GLU A 1 584 ? 24.461 8.599 4.279 1.00 93.88 584 GLU A CA 1
ATOM 4474 C C . GLU A 1 584 ? 24.985 8.977 5.675 1.00 93.88 584 GLU A C 1
ATOM 4476 O O . GLU A 1 584 ? 25.848 8.273 6.197 1.00 93.88 584 GLU A O 1
ATOM 4481 N N . SER A 1 585 ? 24.449 10.012 6.335 1.00 94.19 585 SER A N 1
ATOM 4482 C CA . SER A 1 585 ? 24.954 10.432 7.658 1.00 94.19 585 SER A CA 1
ATOM 4483 C C . SER A 1 585 ? 24.674 9.362 8.718 1.00 94.19 585 SER A C 1
ATOM 4485 O O . SER A 1 585 ? 25.525 9.058 9.557 1.00 94.19 585 SER A O 1
ATOM 4487 N N . LEU A 1 586 ? 23.504 8.718 8.640 1.00 96.69 586 LEU A N 1
ATOM 4488 C CA . LEU A 1 586 ? 23.143 7.592 9.509 1.00 96.69 586 LEU A CA 1
ATOM 4489 C C . LEU A 1 586 ? 24.021 6.359 9.252 1.00 96.69 586 LEU A C 1
ATOM 4491 O O . LEU A 1 586 ? 24.467 5.709 10.201 1.00 96.69 586 LEU A O 1
ATOM 4495 N N . ILE A 1 587 ? 24.305 6.043 7.984 1.00 96.56 587 ILE A N 1
ATOM 4496 C CA . ILE A 1 587 ? 25.203 4.936 7.625 1.00 96.56 587 ILE A CA 1
ATOM 4497 C C . ILE A 1 587 ? 26.622 5.218 8.130 1.00 96.56 587 ILE A C 1
ATOM 4499 O O . ILE A 1 587 ? 27.236 4.343 8.746 1.00 96.56 587 ILE A O 1
ATOM 4503 N N . ALA A 1 588 ? 27.132 6.435 7.938 1.00 95.44 588 ALA A N 1
ATOM 4504 C CA . ALA A 1 588 ? 28.442 6.851 8.428 1.00 95.44 588 ALA A CA 1
ATOM 4505 C C . ALA A 1 588 ? 28.542 6.757 9.962 1.00 95.44 588 ALA A C 1
ATOM 4507 O O . ALA A 1 588 ? 29.538 6.252 10.486 1.00 95.44 588 ALA A O 1
ATOM 4508 N N . ALA A 1 589 ? 27.494 7.148 10.692 1.00 96.75 589 ALA A N 1
ATOM 4509 C CA . ALA A 1 589 ? 27.442 7.007 12.147 1.00 96.75 589 ALA A CA 1
ATOM 4510 C C . ALA A 1 589 ? 27.467 5.535 12.600 1.00 96.75 589 ALA A C 1
ATOM 4512 O O . ALA A 1 589 ? 28.144 5.196 13.572 1.00 96.75 589 ALA A O 1
ATOM 4513 N N . LEU A 1 590 ? 26.793 4.629 11.882 1.00 97.06 590 LEU A N 1
ATOM 4514 C CA . LEU A 1 590 ? 26.867 3.186 12.151 1.00 97.06 590 LEU A CA 1
ATOM 4515 C C . LEU A 1 590 ? 28.242 2.590 11.853 1.00 97.06 590 LEU A C 1
ATOM 4517 O O . LEU A 1 590 ? 28.718 1.706 12.574 1.00 97.06 590 LEU A O 1
ATOM 4521 N N . VAL A 1 591 ? 28.884 3.074 10.793 1.00 97.25 591 VAL A N 1
ATOM 4522 C CA . VAL A 1 591 ? 30.260 2.717 10.457 1.00 97.25 591 VAL A CA 1
ATOM 4523 C C . VAL A 1 591 ? 31.202 3.118 11.591 1.00 97.25 591 VAL A C 1
ATOM 4525 O O . VAL A 1 591 ? 31.994 2.294 12.046 1.00 97.25 591 VAL A O 1
ATOM 4528 N N . GLU A 1 592 ? 31.085 4.350 12.090 1.00 97.19 592 GLU A N 1
ATOM 4529 C CA . GLU A 1 592 ? 31.879 4.844 13.220 1.00 97.19 592 GLU A CA 1
ATOM 4530 C C . GLU A 1 592 ? 31.616 4.040 14.499 1.00 97.19 592 GLU A C 1
ATOM 4532 O O . GLU A 1 592 ? 32.557 3.656 15.194 1.00 97.19 592 GLU A O 1
ATOM 4537 N N . LYS A 1 593 ? 30.345 3.734 14.785 1.00 97.56 593 LYS A N 1
ATOM 4538 C CA . LYS A 1 593 ? 29.943 2.930 15.946 1.00 97.56 593 LYS A CA 1
ATOM 4539 C C . LYS A 1 593 ? 30.584 1.538 15.946 1.00 97.56 593 LYS A C 1
ATOM 4541 O O . LYS A 1 593 ? 30.756 0.948 17.010 1.00 97.56 593 LYS A O 1
ATOM 4546 N N . GLY A 1 594 ? 30.922 1.002 14.771 1.00 97.75 594 GLY A N 1
ATOM 4547 C CA . GLY A 1 594 ? 31.607 -0.282 14.635 1.00 97.75 594 GLY A CA 1
ATOM 4548 C C . GLY A 1 594 ? 30.734 -1.504 14.927 1.00 97.75 594 GLY A C 1
ATOM 4549 O O . GLY A 1 594 ? 31.286 -2.578 15.161 1.00 97.75 594 GLY A O 1
ATOM 4550 N N . VAL A 1 595 ? 29.402 -1.350 14.891 1.00 97.50 595 VAL A N 1
ATOM 4551 C CA . VAL A 1 595 ? 28.426 -2.435 15.104 1.00 97.50 595 VAL A CA 1
ATOM 4552 C C . VAL A 1 595 ? 28.670 -3.604 14.143 1.00 97.50 595 VAL A C 1
ATOM 4554 O O . VAL A 1 595 ? 29.050 -3.389 12.988 1.00 97.50 595 VAL A O 1
ATOM 4557 N N . LYS A 1 596 ? 28.481 -4.834 14.612 1.00 98.00 596 LYS A N 1
ATOM 4558 C CA . LYS A 1 596 ? 28.784 -6.076 13.894 1.00 98.00 596 LYS A CA 1
ATOM 4559 C C . LYS A 1 596 ? 27.552 -6.938 13.662 1.00 98.00 596 LYS A C 1
ATOM 4561 O O . LYS A 1 596 ? 26.479 -6.721 14.213 1.00 98.00 596 LYS A O 1
ATOM 4566 N N . ASP A 1 597 ? 27.738 -7.934 12.806 1.00 98.06 597 ASP A N 1
ATOM 4567 C CA . ASP A 1 597 ? 26.773 -8.991 12.520 1.00 98.06 597 ASP A CA 1
ATOM 4568 C C . ASP A 1 597 ? 25.388 -8.527 12.045 1.00 98.06 597 ASP A C 1
ATOM 4570 O O . ASP A 1 597 ? 24.400 -9.242 12.201 1.00 98.06 597 ASP A O 1
ATOM 4574 N N . LEU A 1 598 ? 25.313 -7.356 11.408 1.00 98.69 598 LEU A N 1
ATOM 4575 C CA . LEU A 1 598 ? 24.051 -6.799 10.931 1.00 98.69 598 LEU A CA 1
ATOM 4576 C C . LEU A 1 598 ? 23.399 -7.681 9.858 1.00 98.69 598 LEU A C 1
ATOM 4578 O O . LEU A 1 598 ? 24.078 -8.198 8.959 1.00 98.69 598 LEU A O 1
ATOM 4582 N N . THR A 1 599 ? 22.069 -7.776 9.915 1.00 98.69 599 THR A N 1
ATOM 4583 C CA . THR A 1 599 ? 21.236 -8.245 8.798 1.00 98.69 599 THR A CA 1
ATOM 4584 C C . THR A 1 599 ? 20.635 -7.033 8.103 1.00 98.69 599 THR A C 1
ATOM 4586 O O . THR A 1 599 ? 19.767 -6.370 8.661 1.00 98.69 599 THR A O 1
ATOM 4589 N N . VAL A 1 600 ? 21.094 -6.726 6.892 1.00 98.62 600 VAL A N 1
ATOM 4590 C CA . VAL A 1 600 ? 20.679 -5.519 6.166 1.00 98.62 600 VAL A CA 1
ATOM 4591 C C . VAL A 1 600 ? 19.768 -5.876 5.001 1.00 98.62 600 VAL A C 1
ATOM 4593 O O . VAL A 1 600 ? 20.119 -6.702 4.157 1.00 98.62 600 VAL A O 1
ATOM 4596 N N . TYR A 1 601 ? 18.629 -5.198 4.940 1.00 98.69 601 TYR A N 1
ATOM 4597 C CA . TYR A 1 601 ? 17.674 -5.233 3.844 1.00 98.69 601 TYR A CA 1
ATOM 4598 C C . TYR A 1 601 ? 17.765 -3.915 3.073 1.00 98.69 601 TYR A C 1
ATOM 4600 O O . TYR A 1 601 ? 17.479 -2.849 3.618 1.00 98.69 601 TYR A O 1
ATOM 4608 N N . SER A 1 602 ? 18.163 -3.968 1.807 1.00 98.38 602 SER A N 1
ATOM 4609 C CA . SER A 1 602 ? 18.180 -2.792 0.931 1.00 98.38 602 SER A CA 1
ATOM 4610 C C . SER A 1 602 ? 18.050 -3.211 -0.524 1.00 98.38 602 SER A C 1
ATOM 4612 O O . SER A 1 602 ? 18.320 -4.360 -0.865 1.00 98.38 602 SER A O 1
ATOM 4614 N N . ASN A 1 603 ? 17.636 -2.298 -1.401 1.00 97.75 603 ASN A N 1
ATOM 4615 C CA . ASN A 1 603 ? 17.555 -2.619 -2.820 1.00 97.75 603 ASN A CA 1
ATOM 4616 C C . ASN A 1 603 ? 18.931 -2.965 -3.404 1.00 97.75 603 ASN A C 1
ATOM 4618 O O . ASN A 1 603 ? 19.098 -4.010 -4.040 1.00 97.75 603 ASN A O 1
ATOM 4622 N N . ASP A 1 604 ? 19.897 -2.080 -3.150 1.00 94.56 604 ASP A N 1
ATOM 4623 C CA . ASP A 1 604 ? 21.260 -2.143 -3.659 1.00 94.56 604 ASP A CA 1
ATOM 4624 C C . ASP A 1 604 ? 22.267 -2.269 -2.507 1.00 94.56 604 ASP A C 1
ATOM 4626 O O . ASP A 1 604 ? 22.028 -1.805 -1.397 1.00 94.56 604 ASP A O 1
ATOM 4630 N N . ALA A 1 605 ? 23.444 -2.832 -2.774 1.00 93.19 605 ALA A N 1
ATOM 4631 C CA . ALA A 1 605 ? 24.521 -2.950 -1.784 1.00 93.19 605 ALA A CA 1
ATOM 4632 C C . ALA A 1 605 ? 25.495 -1.746 -1.748 1.00 93.19 605 ALA A C 1
ATOM 4634 O O . ALA A 1 605 ? 26.677 -1.894 -1.411 1.00 93.19 605 ALA A O 1
ATOM 4635 N N . GLY A 1 606 ? 25.011 -0.560 -2.133 1.00 91.38 606 GLY A N 1
ATOM 4636 C CA . GLY A 1 606 ? 25.801 0.672 -2.231 1.00 91.38 606 GLY A CA 1
ATOM 4637 C C . GLY A 1 606 ? 26.943 0.611 -3.257 1.00 91.38 606 GLY A C 1
ATOM 4638 O O . GLY A 1 606 ? 26.997 -0.276 -4.111 1.00 91.38 606 GLY A O 1
ATOM 4639 N N . MET A 1 607 ? 27.873 1.562 -3.157 1.00 90.75 607 MET A N 1
ATOM 4640 C CA . MET A 1 607 ? 29.131 1.602 -3.921 1.00 90.75 607 MET A CA 1
ATOM 4641 C C . MET A 1 607 ? 30.309 1.385 -2.962 1.00 90.75 607 MET A C 1
ATOM 4643 O O . MET A 1 607 ? 30.145 1.635 -1.773 1.00 90.75 607 MET A O 1
ATOM 4647 N N . PRO A 1 608 ? 31.496 0.933 -3.416 1.00 91.12 608 PRO A N 1
ATOM 4648 C CA . PRO A 1 608 ? 32.624 0.637 -2.520 1.00 91.12 608 PRO A CA 1
ATOM 4649 C C . PRO A 1 608 ? 32.965 1.744 -1.507 1.00 91.12 608 PRO A C 1
ATOM 4651 O O . PRO A 1 608 ? 33.403 1.454 -0.394 1.00 91.12 608 PRO A O 1
ATOM 4654 N N . ASP A 1 609 ? 32.737 2.999 -1.884 1.00 89.69 609 ASP A N 1
ATOM 4655 C CA . ASP A 1 609 ? 33.034 4.212 -1.132 1.00 89.69 609 ASP A CA 1
ATOM 4656 C C . ASP A 1 609 ? 31.784 5.042 -0.775 1.00 89.69 609 ASP A C 1
ATOM 4658 O O . ASP A 1 609 ? 31.935 6.222 -0.479 1.00 89.69 609 ASP A O 1
ATOM 4662 N N . TYR A 1 610 ? 30.573 4.471 -0.823 1.00 92.06 610 TYR A N 1
ATOM 4663 C CA . TYR A 1 610 ? 29.338 5.206 -0.517 1.00 92.06 610 TYR A CA 1
ATOM 4664 C C . TYR A 1 610 ? 28.211 4.297 -0.016 1.00 92.06 610 TYR A C 1
ATOM 4666 O O . TYR A 1 610 ? 28.022 3.176 -0.516 1.00 92.06 610 TYR A O 1
ATOM 4674 N N . GLY A 1 611 ? 27.412 4.789 0.932 1.00 93.50 611 GLY A N 1
ATOM 4675 C CA . GLY A 1 611 ? 26.295 4.061 1.514 1.00 93.50 611 GLY A CA 1
ATOM 4676 C C . GLY A 1 611 ? 26.737 2.732 2.121 1.00 93.50 611 GLY A C 1
ATOM 4677 O O . GLY A 1 611 ? 27.766 2.618 2.794 1.00 93.50 611 GLY A O 1
ATOM 4678 N N . LEU A 1 612 ? 25.970 1.674 1.849 1.00 96.00 612 LEU A N 1
ATOM 4679 C CA . LEU A 1 612 ? 26.205 0.350 2.434 1.00 96.00 612 LEU A CA 1
ATOM 4680 C C . LEU A 1 612 ? 27.585 -0.248 2.130 1.00 96.00 612 LEU A C 1
ATOM 4682 O O . LEU A 1 612 ? 28.054 -1.103 2.888 1.00 96.00 612 LEU A O 1
ATOM 4686 N N . GLY A 1 613 ? 28.281 0.203 1.081 1.00 95.31 613 GLY A N 1
ATOM 4687 C CA . GLY A 1 613 ? 29.626 -0.292 0.801 1.00 95.31 613 GLY A CA 1
ATOM 4688 C C . GLY A 1 613 ? 30.620 -0.010 1.924 1.00 95.31 613 GLY A C 1
ATOM 4689 O O . GLY A 1 613 ? 31.522 -0.820 2.146 1.00 95.31 613 GLY A O 1
ATOM 4690 N N . HIS A 1 614 ? 30.403 1.039 2.721 1.00 95.12 614 HIS A N 1
ATOM 4691 C CA . HIS A 1 614 ? 31.217 1.315 3.902 1.00 95.12 614 HIS A CA 1
ATOM 4692 C C . HIS A 1 614 ? 31.101 0.242 4.989 1.00 95.12 614 HIS A C 1
ATOM 4694 O O . HIS A 1 614 ? 32.122 -0.118 5.588 1.00 95.12 614 HIS A O 1
ATOM 4700 N N . LEU A 1 615 ? 29.891 -0.277 5.227 1.00 96.88 615 LEU A N 1
ATOM 4701 C CA . LEU A 1 615 ? 29.629 -1.353 6.189 1.00 96.88 615 LEU A CA 1
ATOM 4702 C C . LEU A 1 615 ? 30.191 -2.689 5.686 1.00 96.88 615 LEU A C 1
ATOM 4704 O O . LEU A 1 615 ? 30.798 -3.447 6.452 1.00 96.88 615 LEU A O 1
ATOM 4708 N N . ILE A 1 616 ? 30.044 -2.953 4.384 1.00 95.75 616 ILE A N 1
ATOM 4709 C CA . ILE A 1 616 ? 30.568 -4.153 3.718 1.00 95.75 616 ILE A CA 1
ATOM 4710 C C . ILE A 1 616 ? 32.094 -4.192 3.822 1.00 95.75 616 ILE A C 1
ATOM 4712 O O . ILE A 1 616 ? 32.651 -5.189 4.283 1.00 95.75 616 ILE A O 1
ATOM 4716 N N . ALA A 1 617 ? 32.779 -3.100 3.469 1.00 95.12 617 ALA A N 1
ATOM 4717 C CA . ALA A 1 617 ? 34.240 -3.013 3.511 1.00 95.12 617 ALA A CA 1
ATOM 4718 C C . ALA A 1 617 ? 34.821 -3.258 4.917 1.00 95.12 617 ALA A C 1
ATOM 4720 O O . ALA A 1 617 ? 35.942 -3.747 5.050 1.00 95.12 617 ALA A O 1
ATOM 4721 N N . ARG A 1 618 ? 34.055 -2.958 5.974 1.00 95.88 618 ARG A N 1
ATOM 4722 C CA . ARG A 1 618 ? 34.478 -3.065 7.381 1.00 95.88 618 ARG A CA 1
ATOM 4723 C C . ARG A 1 618 ? 33.997 -4.326 8.096 1.00 95.88 618 ARG A C 1
ATOM 4725 O O . ARG A 1 618 ? 34.161 -4.422 9.314 1.00 95.88 618 ARG A O 1
ATOM 4732 N N . ASN A 1 619 ? 33.429 -5.298 7.378 1.00 96.31 619 ASN A N 1
ATOM 4733 C CA . ASN A 1 619 ? 32.885 -6.529 7.968 1.00 96.31 619 ASN A CA 1
ATOM 4734 C C . ASN A 1 619 ? 31.877 -6.234 9.089 1.00 96.31 619 ASN A C 1
ATOM 4736 O O . ASN A 1 619 ? 32.002 -6.760 10.194 1.00 96.31 619 ASN A O 1
ATOM 4740 N N . GLN A 1 620 ? 30.953 -5.301 8.859 1.00 97.94 620 GLN A N 1
ATOM 4741 C CA . GLN A 1 620 ? 29.880 -4.985 9.812 1.00 97.94 620 GLN A CA 1
ATOM 4742 C C . GLN A 1 620 ? 28.572 -5.716 9.485 1.00 97.94 620 GLN A C 1
ATOM 4744 O O . GLN A 1 620 ? 27.675 -5.781 10.318 1.00 97.94 620 GLN A O 1
ATOM 4749 N N . MET A 1 621 ? 28.478 -6.301 8.289 1.00 96.94 621 MET A N 1
ATOM 4750 C CA . MET A 1 621 ? 27.304 -7.025 7.810 1.00 96.94 621 MET A CA 1
ATOM 4751 C C . MET A 1 621 ? 27.567 -8.525 7.779 1.00 96.94 621 MET A C 1
ATOM 4753 O O . MET A 1 621 ? 28.497 -8.974 7.110 1.00 96.94 621 MET A O 1
ATOM 4757 N N . LYS A 1 622 ? 26.707 -9.289 8.456 1.00 97.56 622 LYS A N 1
ATOM 4758 C CA . LYS A 1 622 ? 26.674 -10.754 8.376 1.00 97.56 622 LYS A CA 1
ATOM 4759 C C . LYS A 1 622 ? 25.792 -11.226 7.228 1.00 97.56 622 LYS A C 1
ATOM 4761 O O . LYS A 1 622 ? 26.140 -12.196 6.556 1.00 97.56 622 LYS A O 1
ATOM 4766 N N . ARG A 1 623 ? 24.662 -10.550 6.999 1.00 98.19 623 ARG A N 1
ATOM 4767 C CA . ARG A 1 623 ? 23.686 -10.915 5.969 1.00 98.19 623 ARG A CA 1
ATOM 4768 C C . ARG A 1 623 ? 23.217 -9.692 5.197 1.00 98.19 623 ARG A C 1
ATOM 4770 O O . ARG A 1 623 ? 22.905 -8.662 5.789 1.00 98.19 623 ARG A O 1
ATOM 4777 N N . PHE A 1 624 ? 23.140 -9.830 3.880 1.00 98.06 624 PHE A N 1
ATOM 4778 C CA . PHE A 1 624 ? 22.533 -8.856 2.981 1.00 98.06 624 PHE A CA 1
ATOM 4779 C C . PHE A 1 624 ? 21.373 -9.494 2.218 1.00 98.06 624 PHE A C 1
ATOM 4781 O O . PHE A 1 624 ? 21.529 -10.556 1.609 1.00 98.06 624 PHE A O 1
ATOM 4788 N N . VAL A 1 625 ? 20.222 -8.830 2.235 1.00 98.12 625 VAL A N 1
ATOM 4789 C CA . VAL A 1 625 ? 19.035 -9.194 1.462 1.00 98.12 625 VAL A CA 1
ATOM 4790 C C . VAL A 1 625 ? 18.703 -8.028 0.535 1.00 98.12 625 VAL A C 1
ATOM 4792 O O . VAL A 1 625 ? 18.430 -6.925 1.007 1.00 98.12 625 VAL A O 1
ATOM 4795 N N . GLY A 1 626 ? 18.727 -8.261 -0.776 1.00 97.25 626 GLY A N 1
ATOM 4796 C CA . GLY A 1 626 ? 18.514 -7.200 -1.762 1.00 97.25 626 GLY A CA 1
ATOM 4797 C C . GLY A 1 626 ? 18.231 -7.710 -3.166 1.00 97.25 626 GLY A C 1
ATOM 4798 O O . GLY A 1 626 ? 18.170 -8.917 -3.392 1.00 97.25 626 GLY A O 1
ATOM 4799 N N . SER A 1 627 ? 18.046 -6.804 -4.124 1.00 96.31 627 SER A N 1
ATOM 4800 C CA . SER A 1 627 ? 17.723 -7.173 -5.513 1.00 96.31 627 SER A CA 1
ATOM 4801 C C . SER A 1 627 ? 18.926 -7.086 -6.452 1.00 96.31 627 SER A C 1
ATOM 4803 O O . SER A 1 627 ? 19.008 -7.819 -7.448 1.00 96.31 627 SER A O 1
ATOM 4805 N N . TYR A 1 628 ? 19.883 -6.213 -6.122 1.00 93.06 628 TYR A N 1
ATOM 4806 C CA . TYR A 1 628 ? 21.007 -5.887 -6.985 1.00 93.06 628 TYR A CA 1
ATOM 4807 C C . TYR A 1 628 ? 22.285 -5.597 -6.180 1.00 93.06 628 TYR A C 1
ATOM 4809 O O . TYR A 1 628 ? 22.302 -4.868 -5.198 1.00 93.06 628 TYR A O 1
ATOM 4817 N N . VAL A 1 629 ? 23.401 -6.193 -6.598 1.00 91.56 629 VAL A N 1
ATOM 4818 C CA . VAL A 1 629 ? 24.736 -6.051 -5.981 1.00 91.56 629 VAL A CA 1
ATOM 4819 C C . VAL A 1 629 ? 25.802 -5.631 -6.998 1.00 91.56 629 VAL A C 1
ATOM 4821 O O . VAL A 1 629 ? 26.980 -5.509 -6.666 1.00 91.56 629 VAL A O 1
ATOM 4824 N N . GLY A 1 630 ? 25.409 -5.427 -8.261 1.00 80.31 630 GLY A N 1
ATOM 4825 C CA . GLY A 1 630 ? 26.320 -5.315 -9.400 1.00 80.31 630 GLY A CA 1
ATOM 4826 C C . GLY A 1 630 ? 27.321 -4.162 -9.327 1.00 80.31 630 GLY A C 1
ATOM 4827 O O . GLY A 1 630 ? 28.396 -4.268 -9.924 1.00 80.31 630 GLY A O 1
ATOM 4828 N N . GLU A 1 631 ? 27.027 -3.112 -8.563 1.00 83.94 631 GLU A N 1
ATOM 4829 C CA . GLU A 1 631 ? 27.881 -1.923 -8.419 1.00 83.94 631 GLU A CA 1
ATOM 4830 C C . GLU A 1 631 ? 28.968 -2.100 -7.351 1.00 83.94 631 GLU A C 1
ATOM 4832 O O . GLU A 1 631 ? 30.018 -1.468 -7.431 1.00 83.94 631 GLU A O 1
ATOM 4837 N N . ASN A 1 632 ? 28.793 -3.040 -6.417 1.00 90.06 632 ASN A N 1
ATOM 4838 C CA . ASN A 1 632 ? 29.756 -3.304 -5.355 1.00 90.06 632 ASN A CA 1
ATOM 4839 C C . ASN A 1 632 ? 30.399 -4.696 -5.523 1.00 90.06 632 ASN A C 1
ATOM 4841 O O . ASN A 1 632 ? 29.850 -5.703 -5.066 1.00 90.06 632 ASN A O 1
ATOM 4845 N N . PRO A 1 633 ? 31.567 -4.803 -6.192 1.00 89.31 633 PRO A N 1
ATOM 4846 C CA . PRO A 1 633 ? 32.225 -6.094 -6.403 1.00 89.31 633 PRO A CA 1
ATOM 4847 C C . PRO A 1 633 ? 32.614 -6.802 -5.102 1.00 89.31 633 PRO A C 1
ATOM 4849 O O . PRO A 1 633 ? 32.729 -8.030 -5.102 1.00 89.31 633 PRO A O 1
ATOM 4852 N N . GLU A 1 634 ? 32.770 -6.059 -4.007 1.00 91.88 634 GLU A N 1
ATOM 4853 C CA . GLU A 1 634 ? 33.188 -6.612 -2.724 1.00 91.88 634 GLU A CA 1
ATOM 4854 C C . GLU A 1 634 ? 32.137 -7.559 -2.139 1.00 91.88 634 GLU A C 1
ATOM 4856 O O . GLU A 1 634 ? 32.490 -8.582 -1.560 1.00 91.88 634 GLU A O 1
ATOM 4861 N N . VAL A 1 635 ? 30.848 -7.305 -2.381 1.00 91.94 635 VAL A N 1
ATOM 4862 C CA . VAL A 1 635 ? 29.761 -8.200 -1.947 1.00 91.94 635 VAL A CA 1
ATOM 4863 C C . VAL A 1 635 ? 29.895 -9.569 -2.594 1.00 91.94 635 VAL A C 1
ATOM 4865 O O . VAL A 1 635 ? 29.857 -10.586 -1.908 1.00 91.94 635 VAL A O 1
ATOM 4868 N N . SER A 1 636 ? 30.103 -9.601 -3.914 1.00 89.88 636 SER A N 1
ATOM 4869 C CA . SER A 1 636 ? 30.310 -10.857 -4.642 1.00 89.88 636 SER A CA 1
ATOM 4870 C C . SER A 1 636 ? 31.558 -11.583 -4.138 1.00 89.88 636 SER A C 1
ATOM 4872 O O . SER A 1 636 ? 31.506 -12.790 -3.914 1.00 89.88 636 SER A O 1
ATOM 4874 N N . ARG A 1 637 ? 32.667 -10.858 -3.921 1.00 92.19 637 ARG A N 1
ATOM 4875 C CA . ARG A 1 637 ? 33.913 -11.434 -3.392 1.00 92.19 637 ARG A CA 1
ATOM 4876 C C . ARG A 1 637 ? 33.678 -12.097 -2.034 1.00 92.19 637 ARG A C 1
ATOM 4878 O O . ARG A 1 637 ? 34.020 -13.262 -1.861 1.00 92.19 637 ARG A O 1
ATOM 4885 N N . LYS A 1 638 ? 33.058 -11.372 -1.101 1.00 94.06 638 LYS A N 1
ATOM 4886 C CA . LYS A 1 638 ? 32.753 -11.843 0.256 1.00 94.06 638 LYS A CA 1
ATOM 4887 C C . LYS A 1 638 ? 31.790 -13.019 0.265 1.00 94.06 638 LYS A C 1
ATOM 4889 O O . LYS A 1 638 ? 31.996 -13.966 1.016 1.00 94.06 638 LYS A O 1
ATOM 4894 N N . TYR A 1 639 ? 30.769 -12.984 -0.585 1.00 93.62 639 TYR A N 1
ATOM 4895 C CA . TYR A 1 639 ? 29.779 -14.050 -0.686 1.00 93.62 639 TYR A CA 1
ATOM 4896 C C . TYR A 1 639 ? 30.414 -15.370 -1.136 1.00 93.62 639 TYR A C 1
ATOM 4898 O O . TYR A 1 639 ? 30.223 -16.400 -0.488 1.00 93.62 639 TYR A O 1
ATOM 4906 N N . TYR A 1 640 ? 31.234 -15.340 -2.192 1.00 91.25 640 TYR A N 1
ATOM 4907 C CA . TYR A 1 640 ? 31.944 -16.536 -2.655 1.00 91.25 640 TYR A CA 1
ATOM 4908 C C . TYR A 1 640 ? 33.062 -16.982 -1.706 1.00 91.25 640 TYR A C 1
ATOM 4910 O O . TYR A 1 640 ? 33.388 -18.165 -1.700 1.00 91.25 640 TYR A O 1
ATOM 4918 N N . ALA A 1 641 ? 33.617 -16.072 -0.899 1.00 92.88 641 ALA A N 1
ATOM 4919 C CA . ALA A 1 641 ? 34.557 -16.392 0.177 1.00 92.88 641 ALA A CA 1
ATOM 4920 C C . ALA A 1 641 ? 33.874 -16.929 1.455 1.00 92.88 641 ALA A C 1
ATOM 4922 O O . ALA A 1 641 ? 34.563 -17.325 2.392 1.00 92.88 641 ALA A O 1
ATOM 4923 N N . GLY A 1 642 ? 32.536 -16.930 1.518 1.00 93.69 642 GLY A N 1
ATOM 4924 C CA . GLY A 1 642 ? 31.781 -17.355 2.699 1.00 93.69 642 GLY A CA 1
ATOM 4925 C C . GLY A 1 642 ? 31.791 -16.357 3.864 1.00 93.69 642 GLY A C 1
ATOM 4926 O O . GLY A 1 642 ? 31.385 -16.719 4.967 1.00 93.69 642 GLY A O 1
ATOM 4927 N N . GLU A 1 643 ? 32.239 -15.118 3.629 1.00 94.69 643 GLU A N 1
ATOM 4928 C CA . GLU A 1 643 ? 32.340 -14.036 4.623 1.00 94.69 643 GLU A CA 1
ATOM 4929 C C . GLU A 1 643 ? 30.989 -13.348 4.899 1.00 94.69 643 GLU A C 1
ATOM 4931 O O . GLU A 1 643 ? 30.831 -12.720 5.941 1.00 94.69 643 GLU A O 1
ATOM 4936 N N . ILE A 1 644 ? 30.026 -13.441 3.973 1.00 95.38 644 ILE A N 1
ATOM 4937 C CA . ILE A 1 644 ? 28.696 -12.820 4.089 1.00 95.38 644 ILE A CA 1
ATOM 4938 C C . ILE A 1 644 ? 27.608 -13.755 3.545 1.00 95.38 644 ILE A C 1
ATOM 4940 O O . ILE A 1 644 ? 27.812 -14.456 2.550 1.00 95.38 644 ILE A O 1
ATOM 4944 N N . GLU A 1 645 ? 26.439 -13.751 4.182 1.00 97.50 645 GLU A N 1
ATOM 4945 C CA . GLU A 1 645 ? 25.218 -14.360 3.652 1.00 97.50 645 GLU A CA 1
ATOM 4946 C C . GLU A 1 645 ? 24.556 -13.406 2.646 1.00 97.50 645 GLU A C 1
ATOM 4948 O O . GLU A 1 645 ? 24.309 -12.242 2.963 1.00 97.50 645 GLU A O 1
ATOM 4953 N N . LEU A 1 646 ? 24.250 -13.885 1.439 1.00 96.25 646 LEU A N 1
ATOM 4954 C CA . LEU A 1 646 ? 23.600 -13.092 0.391 1.00 96.25 646 LEU A CA 1
ATOM 4955 C C . LEU A 1 646 ? 22.282 -13.737 -0.024 1.00 96.25 646 LEU A C 1
ATOM 4957 O O . LEU A 1 646 ? 22.259 -14.849 -0.551 1.00 96.25 646 LEU A O 1
ATOM 4961 N N . GLU A 1 647 ? 21.189 -13.001 0.137 1.00 96.19 647 GLU A N 1
ATOM 4962 C CA . GLU A 1 647 ? 19.881 -13.376 -0.378 1.00 96.19 647 GLU A CA 1
ATOM 4963 C C . GLU A 1 647 ? 19.434 -12.391 -1.458 1.00 96.19 647 GLU A C 1
ATOM 4965 O O . GLU A 1 647 ? 19.030 -11.266 -1.171 1.00 96.19 647 GLU A O 1
ATOM 4970 N N . LEU A 1 648 ? 19.458 -12.838 -2.714 1.00 95.81 648 LEU A N 1
ATOM 4971 C CA . LEU A 1 648 ? 18.845 -12.083 -3.800 1.00 95.81 648 LEU A CA 1
ATOM 4972 C C . LEU A 1 648 ? 17.331 -12.317 -3.844 1.00 95.81 648 LEU A C 1
ATOM 4974 O O . LEU A 1 648 ? 16.873 -13.461 -3.738 1.00 95.81 648 LEU A O 1
ATOM 4978 N N . VAL A 1 649 ? 16.569 -11.240 -4.009 1.00 97.19 649 VAL A N 1
ATOM 4979 C CA . VAL A 1 649 ? 15.102 -11.217 -4.076 1.00 97.19 649 VAL A CA 1
ATOM 4980 C C . VAL A 1 649 ? 14.689 -10.326 -5.256 1.00 97.19 649 VAL A C 1
ATOM 4982 O O . VAL A 1 649 ? 15.286 -9.261 -5.416 1.00 97.19 649 VAL A O 1
ATOM 4985 N N . PRO A 1 650 ? 13.689 -10.706 -6.079 1.00 98.12 650 PRO A N 1
ATOM 4986 C CA . PRO A 1 650 ? 13.129 -9.803 -7.088 1.00 98.12 650 PRO A CA 1
ATOM 4987 C C . PRO A 1 650 ? 12.772 -8.447 -6.477 1.00 98.12 650 PRO A C 1
ATOM 4989 O O . PRO A 1 650 ? 12.232 -8.402 -5.370 1.00 98.12 650 PRO A O 1
ATOM 4992 N N . GLN A 1 651 ? 13.084 -7.349 -7.166 1.00 98.56 651 GLN A N 1
ATOM 4993 C CA . GLN A 1 651 ? 12.945 -6.008 -6.595 1.00 98.56 651 GLN A CA 1
ATOM 4994 C C . GLN A 1 651 ? 11.503 -5.701 -6.167 1.00 98.56 651 GLN A C 1
ATOM 4996 O O . GLN A 1 651 ? 11.289 -5.160 -5.079 1.00 98.56 651 GLN A O 1
ATOM 5001 N N . GLY A 1 652 ? 10.516 -6.110 -6.968 1.00 98.38 652 GLY A N 1
ATOM 5002 C CA . GLY A 1 652 ? 9.107 -5.939 -6.633 1.00 98.38 652 GLY A CA 1
ATOM 5003 C C . GLY A 1 652 ? 8.650 -6.826 -5.483 1.00 98.38 652 GLY A C 1
ATOM 5004 O O . GLY A 1 652 ? 7.883 -6.371 -4.635 1.00 98.38 652 GLY A O 1
ATOM 5005 N N . SER A 1 653 ? 9.147 -8.065 -5.400 1.00 98.56 653 SER A N 1
ATOM 5006 C CA . SER A 1 653 ? 8.915 -8.927 -4.233 1.00 98.56 653 SER A CA 1
ATOM 5007 C C . SER A 1 653 ? 9.542 -8.342 -2.967 1.00 98.56 653 SER A C 1
ATOM 5009 O O . SER A 1 653 ? 8.914 -8.383 -1.919 1.00 98.56 653 SER A O 1
ATOM 5011 N N . LEU A 1 654 ? 10.747 -7.767 -3.034 1.00 98.88 654 LEU A N 1
ATOM 5012 C CA . LEU A 1 654 ? 11.390 -7.128 -1.881 1.00 98.88 654 LEU A CA 1
ATOM 5013 C C . LEU A 1 654 ? 10.560 -5.945 -1.367 1.00 98.88 654 LEU A C 1
ATOM 5015 O O . LEU A 1 654 ? 10.270 -5.885 -0.174 1.00 98.88 654 LEU A O 1
ATOM 5019 N N . ALA A 1 655 ? 10.145 -5.043 -2.262 1.00 98.88 655 ALA A N 1
ATOM 5020 C CA . ALA A 1 655 ? 9.323 -3.888 -1.903 1.00 98.88 655 ALA A CA 1
ATOM 5021 C C . ALA A 1 655 ? 7.992 -4.314 -1.263 1.00 98.88 655 ALA A C 1
ATOM 5023 O O . ALA A 1 655 ? 7.621 -3.809 -0.204 1.00 98.88 655 ALA A O 1
ATOM 5024 N N . GLU A 1 656 ? 7.311 -5.299 -1.856 1.00 98.88 656 GLU A N 1
ATOM 5025 C CA . GLU A 1 656 ? 6.018 -5.771 -1.360 1.00 98.88 656 GLU A CA 1
ATOM 5026 C C . GLU A 1 656 ? 6.140 -6.562 -0.049 1.00 98.88 656 GLU A C 1
ATOM 5028 O O . GLU A 1 656 ? 5.303 -6.395 0.829 1.00 98.88 656 GLU A O 1
ATOM 5033 N N . ARG A 1 657 ? 7.201 -7.358 0.153 1.00 98.88 657 ARG A N 1
ATOM 5034 C CA . ARG A 1 657 ? 7.466 -8.039 1.438 1.00 98.88 657 ARG A CA 1
ATOM 5035 C C . ARG A 1 657 ? 7.653 -7.050 2.581 1.00 98.88 657 ARG A C 1
ATOM 5037 O O . ARG A 1 657 ? 7.141 -7.281 3.673 1.00 98.88 657 ARG A O 1
ATOM 5044 N N . ILE A 1 658 ? 8.362 -5.953 2.327 1.00 98.94 658 ILE A N 1
ATOM 5045 C CA . ILE A 1 658 ? 8.565 -4.882 3.307 1.00 98.94 658 ILE A CA 1
ATOM 5046 C C . ILE A 1 658 ? 7.234 -4.162 3.574 1.00 98.94 658 ILE A C 1
ATOM 5048 O O . ILE A 1 658 ? 6.826 -4.035 4.728 1.00 98.94 658 ILE A O 1
ATOM 5052 N N . ARG A 1 659 ? 6.498 -3.769 2.523 1.00 98.88 659 ARG A N 1
ATOM 5053 C CA . ARG A 1 659 ? 5.170 -3.144 2.664 1.00 98.88 659 ARG A CA 1
ATOM 5054 C C . ARG A 1 659 ? 4.200 -4.037 3.441 1.00 98.88 659 ARG A C 1
ATOM 5056 O O . ARG A 1 659 ? 3.509 -3.550 4.331 1.00 98.88 659 ARG A O 1
ATOM 5063 N N . ALA A 1 660 ? 4.160 -5.334 3.136 1.00 98.88 660 ALA A N 1
ATOM 5064 C CA . ALA A 1 660 ? 3.321 -6.316 3.818 1.00 98.88 660 ALA A CA 1
ATOM 5065 C C . ALA A 1 660 ? 3.647 -6.401 5.318 1.00 98.88 660 ALA A C 1
ATOM 5067 O O . ALA A 1 660 ? 2.728 -6.390 6.138 1.00 98.88 660 ALA A O 1
ATOM 5068 N N . GLY A 1 661 ? 4.935 -6.378 5.681 1.00 98.50 661 GLY A N 1
ATOM 5069 C CA . GLY A 1 661 ? 5.381 -6.346 7.076 1.00 98.50 661 GLY A CA 1
ATOM 5070 C C . GLY A 1 661 ? 4.882 -5.115 7.826 1.00 98.50 661 GLY A C 1
ATOM 5071 O O . GLY A 1 661 ? 4.292 -5.246 8.899 1.00 98.50 661 GLY A O 1
ATOM 5072 N N . GLY A 1 662 ? 5.025 -3.930 7.227 1.00 98.19 662 GLY A N 1
ATOM 5073 C CA . GLY A 1 662 ? 4.485 -2.691 7.794 1.00 98.19 662 GLY A CA 1
ATOM 5074 C C . GLY A 1 662 ? 2.955 -2.659 7.879 1.00 98.19 662 GLY A C 1
ATOM 5075 O O . GLY A 1 662 ? 2.406 -2.060 8.798 1.00 98.19 662 GLY A O 1
ATOM 5076 N N . ALA A 1 663 ? 2.258 -3.350 6.974 1.00 98.62 663 ALA A N 1
ATOM 5077 C CA . ALA A 1 663 ? 0.796 -3.414 6.921 1.00 98.62 663 ALA A CA 1
ATOM 5078 C C . ALA A 1 663 ? 0.170 -4.547 7.762 1.00 98.62 663 ALA A C 1
ATOM 5080 O O . ALA A 1 663 ? -1.051 -4.726 7.732 1.00 98.62 663 ALA A O 1
ATOM 5081 N N . GLY A 1 664 ? 0.973 -5.346 8.477 1.00 97.88 664 GLY A N 1
ATOM 5082 C CA . GLY A 1 664 ? 0.487 -6.482 9.270 1.00 97.88 664 GLY A CA 1
ATOM 5083 C C . GLY A 1 664 ? -0.064 -7.645 8.433 1.00 97.88 664 GLY A C 1
ATOM 5084 O O . GLY A 1 664 ? -0.977 -8.350 8.867 1.00 97.88 664 GLY A O 1
ATOM 5085 N N . ILE A 1 665 ? 0.458 -7.827 7.219 1.00 98.75 665 ILE A N 1
ATOM 5086 C CA . ILE A 1 665 ? 0.161 -8.954 6.327 1.00 98.75 665 ILE A CA 1
ATOM 5087 C C . ILE A 1 665 ? 1.352 -9.910 6.408 1.00 98.75 665 ILE A C 1
ATOM 5089 O O . ILE A 1 665 ? 2.423 -9.549 5.930 1.00 98.75 665 ILE A O 1
ATOM 5093 N N . PRO A 1 666 ? 1.217 -11.117 6.982 1.00 98.56 666 PRO A N 1
ATOM 5094 C CA . PRO A 1 666 ? 2.372 -11.987 7.198 1.00 98.56 666 PRO A CA 1
ATOM 5095 C C . PRO A 1 666 ? 2.876 -12.629 5.902 1.00 98.56 666 PRO A C 1
ATOM 5097 O O . PRO A 1 666 ? 4.059 -12.935 5.791 1.00 98.56 666 PRO A O 1
ATOM 5100 N N . ALA A 1 667 ? 1.999 -12.825 4.912 1.00 98.69 667 ALA A N 1
ATOM 5101 C CA . ALA A 1 667 ? 2.374 -13.368 3.615 1.00 98.69 667 ALA A CA 1
ATOM 5102 C C . ALA A 1 667 ? 1.360 -13.017 2.515 1.00 98.69 667 ALA A C 1
ATOM 5104 O O . ALA A 1 667 ? 0.172 -12.796 2.783 1.00 98.69 667 ALA A O 1
ATOM 5105 N N . PHE A 1 668 ? 1.831 -13.015 1.270 1.00 98.81 668 PHE A N 1
ATOM 5106 C CA . PHE A 1 668 ? 1.045 -12.763 0.059 1.00 98.81 668 PHE A CA 1
ATOM 5107 C C . PHE A 1 668 ? 1.568 -13.594 -1.120 1.00 98.81 668 PHE A C 1
ATOM 5109 O O . PHE A 1 668 ? 2.664 -14.150 -1.063 1.00 98.81 668 PHE A O 1
ATOM 5116 N N . TYR A 1 669 ? 0.789 -13.680 -2.198 1.00 98.62 669 TYR A N 1
ATOM 5117 C CA . TYR A 1 669 ? 1.181 -14.398 -3.414 1.00 98.62 669 TYR A CA 1
ATOM 5118 C C . TYR A 1 669 ? 1.634 -13.449 -4.537 1.00 98.62 669 TYR A C 1
ATOM 5120 O O . TYR A 1 669 ? 1.020 -12.410 -4.772 1.00 98.62 669 TYR A O 1
ATOM 5128 N N . THR A 1 670 ? 2.681 -13.816 -5.280 1.00 98.19 670 THR A N 1
ATOM 5129 C CA . THR A 1 670 ? 3.210 -13.047 -6.428 1.00 98.19 670 THR A CA 1
ATOM 5130 C C . THR A 1 670 ? 3.658 -13.970 -7.566 1.00 98.19 670 THR A C 1
ATOM 5132 O O . THR A 1 670 ? 4.182 -15.049 -7.295 1.00 98.19 670 THR A O 1
ATOM 5135 N N . PRO A 1 671 ? 3.477 -13.605 -8.850 1.00 96.75 671 PRO A N 1
ATOM 5136 C CA . PRO A 1 671 ? 3.962 -14.437 -9.952 1.00 96.75 671 PRO A CA 1
ATOM 5137 C C . PRO A 1 671 ? 5.486 -14.317 -10.139 1.00 96.75 671 PRO A C 1
ATOM 5139 O O . PRO A 1 671 ? 6.107 -15.174 -10.772 1.00 96.75 671 PRO A O 1
ATOM 5142 N N . SER A 1 672 ? 6.099 -13.264 -9.587 1.00 97.12 672 SER A N 1
ATOM 5143 C CA . SER A 1 672 ? 7.522 -12.957 -9.728 1.00 97.12 672 SER A CA 1
ATOM 5144 C C . SER A 1 672 ? 8.403 -14.103 -9.229 1.00 97.12 672 SER A C 1
ATOM 5146 O O . SER A 1 672 ? 8.298 -14.544 -8.087 1.00 97.12 672 SER A O 1
ATOM 5148 N N . GLY A 1 673 ? 9.308 -14.575 -10.089 1.00 96.75 673 GLY A N 1
ATOM 5149 C CA . GLY A 1 673 ? 10.263 -15.636 -9.764 1.00 96.75 673 GLY A CA 1
ATOM 5150 C C . GLY A 1 673 ? 9.734 -17.067 -9.907 1.00 96.75 673 GLY A C 1
ATOM 5151 O O . GLY A 1 673 ? 10.520 -18.003 -9.713 1.00 96.75 673 GLY A O 1
ATOM 5152 N N . TYR A 1 674 ? 8.466 -17.280 -10.282 1.00 97.31 674 TYR A N 1
ATOM 5153 C CA . TYR A 1 674 ? 7.952 -18.627 -10.548 1.00 97.31 674 TYR A CA 1
ATOM 5154 C C . TYR A 1 674 ? 8.774 -19.334 -11.640 1.00 97.31 674 TYR A C 1
ATOM 5156 O O . TYR A 1 674 ? 9.133 -18.752 -12.661 1.00 97.31 674 TYR A O 1
ATOM 5164 N N . GLY A 1 675 ? 9.113 -20.604 -11.402 1.00 95.44 675 GLY A N 1
ATOM 5165 C CA . GLY A 1 675 ? 9.930 -21.410 -12.323 1.00 95.44 675 GLY A CA 1
ATOM 5166 C C . GLY A 1 675 ? 11.423 -21.045 -12.374 1.00 95.44 675 GLY A C 1
ATOM 5167 O O . GLY A 1 675 ? 12.159 -21.636 -13.157 1.00 95.44 675 GLY A O 1
ATOM 5168 N N . THR A 1 676 ? 11.886 -20.110 -11.539 1.00 96.69 676 THR A N 1
ATOM 5169 C CA . THR A 1 676 ? 13.302 -19.708 -11.437 1.00 96.69 676 THR A CA 1
ATOM 5170 C C . THR A 1 676 ? 13.968 -20.280 -10.180 1.00 96.69 676 THR A C 1
ATOM 5172 O O . THR A 1 676 ? 13.334 -20.955 -9.371 1.00 96.69 676 THR A O 1
ATOM 5175 N N . MET A 1 677 ? 15.241 -19.954 -9.938 1.00 94.31 677 MET A N 1
ATOM 5176 C CA . MET A 1 677 ? 15.905 -20.306 -8.673 1.00 94.31 677 MET A CA 1
ATOM 5177 C C . MET A 1 677 ? 15.317 -19.610 -7.431 1.00 94.31 677 MET A C 1
ATOM 5179 O O . MET A 1 677 ? 15.567 -20.060 -6.316 1.00 94.31 677 MET A O 1
ATOM 5183 N N . ILE A 1 678 ? 14.530 -18.537 -7.593 1.00 95.69 678 ILE A N 1
ATOM 5184 C CA . ILE A 1 678 ? 13.765 -17.951 -6.478 1.00 95.69 678 ILE A CA 1
ATOM 5185 C C . ILE A 1 678 ? 12.701 -18.939 -5.991 1.00 95.69 678 ILE A C 1
ATOM 5187 O O . ILE A 1 678 ? 12.529 -19.107 -4.787 1.00 95.69 678 ILE A O 1
ATOM 5191 N N . HIS A 1 679 ? 12.049 -19.634 -6.925 1.00 97.38 679 HIS A N 1
ATOM 5192 C CA . HIS A 1 679 ? 11.080 -20.688 -6.641 1.00 97.38 679 HIS A CA 1
ATOM 5193 C C . HIS A 1 679 ? 11.757 -21.971 -6.147 1.00 97.38 679 HIS A C 1
ATOM 5195 O O . HIS A 1 679 ? 11.344 -22.524 -5.138 1.00 97.38 679 HIS A O 1
ATOM 5201 N N . LEU A 1 680 ? 12.795 -22.440 -6.844 1.00 95.88 680 LEU A N 1
ATOM 5202 C CA . LEU A 1 680 ? 13.378 -23.777 -6.641 1.00 95.88 680 LEU A CA 1
ATOM 5203 C C . LEU A 1 680 ? 14.396 -23.864 -5.490 1.00 95.88 680 LEU A C 1
ATOM 5205 O O . LEU A 1 680 ? 14.920 -24.940 -5.211 1.00 95.88 680 LEU A O 1
ATOM 5209 N N . GLY A 1 681 ? 14.695 -22.740 -4.841 1.00 93.88 681 GLY A N 1
ATOM 5210 C CA . GLY A 1 681 ? 15.693 -22.644 -3.783 1.00 93.88 681 GLY A CA 1
ATOM 5211 C C . GLY A 1 681 ? 17.064 -22.189 -4.290 1.00 93.88 681 GLY A C 1
ATOM 5212 O O . GLY A 1 681 ? 17.520 -22.542 -5.382 1.00 93.88 681 GLY A O 1
ATOM 5213 N N . ARG A 1 682 ? 17.760 -21.395 -3.470 1.00 92.38 682 ARG A N 1
ATOM 5214 C CA . ARG A 1 682 ? 19.036 -20.751 -3.827 1.00 92.38 682 ARG A CA 1
ATOM 5215 C C . ARG A 1 682 ? 20.052 -20.795 -2.699 1.00 92.38 682 ARG A C 1
ATOM 5217 O O . ARG A 1 682 ? 19.687 -20.895 -1.533 1.00 92.38 682 ARG A O 1
ATOM 5224 N N . THR A 1 683 ? 21.330 -20.717 -3.054 1.00 93.94 683 THR A N 1
ATOM 5225 C CA . THR A 1 683 ? 22.428 -20.676 -2.083 1.00 93.94 683 THR A CA 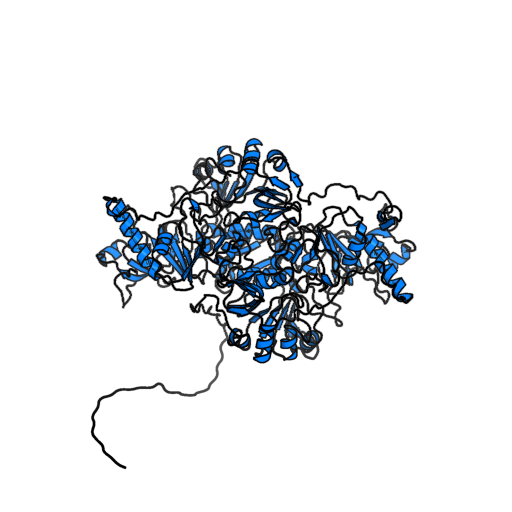1
ATOM 5226 C C . THR A 1 683 ? 22.519 -19.307 -1.426 1.00 93.94 683 THR A C 1
ATOM 5228 O O . THR A 1 683 ? 22.600 -18.296 -2.115 1.00 93.94 683 THR A O 1
ATOM 5231 N N . LEU A 1 684 ? 22.557 -19.287 -0.097 1.00 95.81 684 LEU A N 1
ATOM 5232 C CA . LEU A 1 684 ? 22.738 -18.086 0.717 1.00 95.81 684 LEU A CA 1
ATOM 5233 C C . LEU A 1 684 ? 24.167 -17.918 1.231 1.00 95.81 684 LEU A C 1
ATOM 5235 O O . LEU A 1 684 ? 24.573 -16.798 1.520 1.00 95.81 684 LEU A O 1
ATOM 5239 N N . ARG A 1 685 ? 24.943 -19.004 1.341 1.00 95.88 685 ARG A N 1
ATOM 5240 C CA . ARG A 1 685 ? 26.344 -18.953 1.781 1.00 95.88 685 ARG A CA 1
ATOM 5241 C C . ARG A 1 685 ? 27.155 -20.117 1.229 1.00 95.88 685 ARG A C 1
ATOM 5243 O O . ARG A 1 685 ? 26.641 -21.235 1.126 1.00 95.88 685 ARG A O 1
ATOM 5250 N N . PHE A 1 686 ? 28.424 -19.848 0.940 1.00 93.81 686 PHE A N 1
ATOM 5251 C CA . PHE A 1 686 ? 29.425 -20.835 0.540 1.00 93.81 686 PHE A CA 1
ATOM 5252 C C . PHE A 1 686 ? 30.453 -21.090 1.655 1.00 93.81 686 PHE A C 1
ATOM 5254 O O . PHE A 1 686 ? 30.621 -20.260 2.548 1.00 93.81 686 PHE A O 1
ATOM 5261 N N . ASP A 1 687 ? 31.124 -22.242 1.620 1.00 92.19 687 ASP A N 1
ATOM 5262 C CA . ASP A 1 687 ? 32.360 -22.477 2.376 1.00 92.19 687 ASP A CA 1
ATOM 5263 C C . ASP A 1 687 ? 33.606 -21.992 1.608 1.00 92.19 687 ASP A C 1
ATOM 5265 O O . ASP A 1 687 ? 33.524 -21.520 0.472 1.00 92.19 687 ASP A O 1
ATOM 5269 N N . ALA A 1 688 ? 34.783 -22.151 2.222 1.00 88.06 688 ALA A N 1
ATOM 5270 C CA . ALA A 1 688 ? 36.073 -21.794 1.624 1.00 88.06 688 ALA A CA 1
ATOM 5271 C C . ALA A 1 688 ? 36.436 -22.609 0.363 1.00 88.06 688 ALA A C 1
ATOM 5273 O O . ALA A 1 688 ? 37.332 -22.212 -0.376 1.00 88.06 688 ALA A O 1
ATOM 5274 N N . ASN A 1 689 ? 35.755 -23.731 0.110 1.00 88.50 689 ASN A N 1
ATOM 5275 C CA . ASN A 1 689 ? 35.919 -24.567 -1.081 1.00 88.50 689 ASN A CA 1
ATOM 5276 C C . ASN A 1 689 ? 34.843 -24.275 -2.145 1.00 88.50 689 ASN A C 1
ATOM 5278 O O . ASN A 1 689 ? 34.727 -25.022 -3.115 1.00 88.50 689 ASN A O 1
ATOM 5282 N N . HIS A 1 690 ? 34.053 -23.210 -1.969 1.00 87.00 690 HIS A N 1
ATOM 5283 C CA . HIS A 1 690 ? 32.923 -22.834 -2.820 1.00 87.00 690 HIS A CA 1
ATOM 5284 C C . HIS A 1 690 ? 31.773 -23.857 -2.862 1.00 87.00 690 HIS A C 1
ATOM 5286 O O . HIS A 1 690 ? 30.980 -23.863 -3.808 1.00 87.00 690 HIS A O 1
ATOM 5292 N N . ASN A 1 691 ? 31.611 -24.683 -1.824 1.00 92.31 691 ASN A N 1
ATOM 5293 C CA . ASN A 1 691 ? 30.430 -25.532 -1.670 1.00 92.31 691 ASN A CA 1
ATOM 5294 C C . ASN A 1 691 ? 29.298 -24.764 -0.976 1.00 92.31 691 ASN A C 1
ATOM 5296 O O . ASN A 1 691 ? 29.553 -24.031 -0.018 1.00 92.31 691 ASN A O 1
ATOM 5300 N N . PRO A 1 692 ? 28.036 -24.921 -1.412 1.00 92.19 692 PRO A N 1
ATOM 5301 C CA . PRO A 1 692 ? 26.903 -24.295 -0.742 1.00 92.19 692 PRO A CA 1
ATOM 5302 C C . PRO A 1 692 ? 26.705 -24.901 0.656 1.00 92.19 692 PRO A C 1
ATOM 5304 O O . PRO A 1 692 ? 26.490 -26.104 0.781 1.00 92.19 692 PRO A O 1
ATOM 5307 N N . VAL A 1 693 ? 26.730 -24.066 1.698 1.00 96.06 693 VAL A N 1
ATOM 5308 C CA . VAL A 1 693 ? 26.540 -24.483 3.106 1.00 96.06 693 VAL A CA 1
ATOM 5309 C C . VAL A 1 693 ? 25.248 -23.972 3.732 1.00 96.06 693 VAL A C 1
ATOM 5311 O O . VAL A 1 693 ? 24.827 -24.472 4.770 1.00 96.06 693 VAL A O 1
ATOM 5314 N N . LEU A 1 694 ? 24.610 -22.980 3.110 1.00 95.81 694 LEU A N 1
ATOM 5315 C CA . LEU A 1 694 ? 23.291 -22.487 3.494 1.00 95.81 694 LEU A CA 1
ATOM 5316 C C . LEU A 1 694 ? 22.468 -22.270 2.229 1.00 95.81 694 LEU A C 1
ATOM 5318 O O . LEU A 1 694 ? 22.956 -21.651 1.280 1.00 95.81 694 LEU A O 1
ATOM 5322 N N . ARG A 1 695 ? 21.235 -22.775 2.202 1.00 95.75 695 ARG A N 1
ATOM 5323 C CA . ARG A 1 695 ? 20.315 -22.651 1.066 1.00 95.75 695 ARG A CA 1
ATOM 5324 C C . ARG A 1 695 ? 18.906 -22.344 1.558 1.00 95.75 695 ARG A C 1
ATOM 5326 O O . ARG A 1 695 ? 18.559 -22.706 2.676 1.00 95.75 695 ARG A O 1
ATOM 5333 N N . THR A 1 696 ? 18.113 -21.690 0.718 1.00 95.31 696 THR A N 1
ATOM 5334 C CA . THR A 1 696 ? 16.668 -21.589 0.933 1.00 95.31 696 THR A CA 1
ATOM 5335 C C . THR A 1 696 ? 15.978 -22.850 0.444 1.00 95.31 696 THR A C 1
ATOM 5337 O O . THR A 1 696 ? 16.359 -23.397 -0.595 1.00 95.31 696 THR A O 1
ATOM 5340 N N . GLU A 1 697 ? 14.910 -23.233 1.133 1.00 94.69 697 GLU A N 1
ATOM 5341 C CA . GLU A 1 697 ? 13.960 -24.218 0.625 1.00 94.69 697 GLU A CA 1
ATOM 5342 C C . GLU A 1 697 ? 13.199 -23.676 -0.600 1.00 94.69 697 GLU A C 1
ATOM 5344 O O . GLU A 1 697 ? 13.145 -22.451 -0.805 1.00 94.69 697 GLU A O 1
ATOM 5349 N N . PRO A 1 698 ? 12.628 -24.561 -1.436 1.00 96.81 698 PRO A N 1
ATOM 5350 C CA . PRO A 1 698 ? 11.690 -24.156 -2.471 1.00 96.81 698 PRO A CA 1
ATOM 5351 C C . PRO A 1 698 ? 10.478 -23.424 -1.880 1.00 96.81 698 PRO A C 1
ATOM 5353 O O . PRO A 1 698 ? 9.963 -23.797 -0.826 1.00 96.81 698 PRO A O 1
ATOM 5356 N N . LYS A 1 699 ? 10.002 -22.386 -2.570 1.00 97.56 699 LYS A N 1
ATOM 5357 C CA . LYS A 1 699 ? 8.813 -21.627 -2.155 1.00 97.56 699 LYS A CA 1
ATOM 5358 C C . LYS A 1 699 ? 7.530 -22.392 -2.478 1.00 97.56 699 LYS A C 1
ATOM 5360 O O . LYS A 1 699 ? 7.447 -23.045 -3.515 1.00 97.56 699 LYS A O 1
ATOM 5365 N N . GLU A 1 700 ? 6.510 -22.249 -1.628 1.00 97.38 700 GLU A N 1
ATOM 5366 C CA . GLU A 1 700 ? 5.152 -22.707 -1.946 1.00 97.38 700 GLU A CA 1
ATOM 5367 C C . GLU A 1 700 ? 4.670 -22.008 -3.224 1.00 97.38 700 GLU A C 1
ATOM 5369 O O . GLU A 1 700 ? 4.726 -20.781 -3.319 1.00 97.38 700 GLU A O 1
ATOM 5374 N N . ALA A 1 701 ? 4.173 -22.790 -4.183 1.00 97.38 701 ALA A N 1
ATOM 5375 C CA . ALA A 1 701 ? 3.496 -22.290 -5.369 1.00 97.38 701 ALA A CA 1
ATOM 5376 C C . ALA A 1 701 ? 2.021 -22.701 -5.345 1.00 97.38 701 ALA A C 1
ATOM 5378 O O . ALA A 1 701 ? 1.685 -23.820 -4.952 1.00 97.38 701 ALA A O 1
ATOM 5379 N N . ARG A 1 702 ? 1.142 -21.805 -5.790 1.00 97.12 702 ARG A N 1
ATOM 5380 C CA . ARG A 1 702 ? -0.300 -22.043 -5.858 1.00 97.12 702 ARG A CA 1
ATOM 5381 C C . ARG A 1 702 ? -0.884 -21.493 -7.151 1.00 97.12 702 ARG A C 1
ATOM 5383 O O . ARG A 1 702 ? -0.509 -20.406 -7.589 1.00 97.12 702 ARG A O 1
ATOM 5390 N N . ASP A 1 703 ? -1.816 -22.244 -7.727 1.00 96.44 703 ASP A N 1
ATOM 5391 C CA . ASP A 1 703 ? -2.597 -21.794 -8.873 1.00 96.44 703 ASP A CA 1
ATOM 5392 C C . ASP A 1 703 ? -3.733 -20.866 -8.429 1.00 96.44 703 ASP A C 1
ATOM 5394 O O . ASP A 1 703 ? -4.538 -21.218 -7.564 1.00 96.44 703 ASP A O 1
ATOM 5398 N N . PHE A 1 704 ? -3.807 -19.695 -9.053 1.00 94.50 704 PHE A N 1
ATOM 5399 C CA . PHE A 1 704 ? -4.959 -18.810 -8.999 1.00 94.50 704 PHE A CA 1
ATOM 5400 C C . PHE A 1 704 ? -5.411 -18.531 -10.430 1.00 94.50 704 PHE A C 1
ATOM 5402 O O . PHE A 1 704 ? -4.720 -17.854 -11.190 1.00 94.50 704 PHE A O 1
ATOM 5409 N N . LYS A 1 705 ? -6.594 -19.043 -10.789 1.00 89.69 705 LYS A N 1
ATOM 5410 C CA . LYS A 1 705 ? -7.220 -18.845 -12.108 1.00 89.69 705 LYS A CA 1
ATOM 5411 C C . LYS A 1 705 ? -6.318 -19.285 -13.281 1.00 89.69 705 LYS A C 1
ATOM 5413 O O . LYS A 1 705 ? -6.291 -18.619 -14.312 1.00 89.69 705 LYS A O 1
ATOM 5418 N N . GLY A 1 706 ? -5.600 -20.404 -13.139 1.00 88.75 706 GLY A N 1
ATOM 5419 C CA . GLY A 1 706 ? -4.758 -20.977 -14.198 1.00 88.75 706 GLY A CA 1
ATOM 5420 C C . GLY A 1 706 ? -3.349 -20.383 -14.296 1.00 88.75 706 GLY A C 1
ATOM 5421 O O . GLY A 1 706 ? -2.634 -20.668 -15.257 1.00 88.75 706 GLY A O 1
ATOM 5422 N N . LYS A 1 707 ? -2.943 -19.544 -13.335 1.00 90.69 707 LYS A N 1
ATOM 5423 C CA . LYS A 1 707 ? -1.588 -18.999 -13.232 1.00 90.69 707 LYS A CA 1
ATOM 5424 C C . LYS A 1 707 ? -0.987 -19.341 -11.876 1.00 90.69 707 LYS A C 1
ATOM 5426 O O . LYS A 1 707 ? -1.648 -19.230 -10.848 1.00 90.69 707 LYS A O 1
ATOM 5431 N N . ASN A 1 708 ? 0.293 -19.706 -11.874 1.00 95.00 708 ASN A N 1
ATOM 5432 C CA . ASN A 1 708 ? 1.020 -20.032 -10.654 1.00 95.00 708 ASN A CA 1
ATOM 5433 C C . ASN A 1 708 ? 1.641 -18.790 -10.005 1.00 95.00 708 ASN A C 1
ATOM 5435 O O . ASN A 1 708 ? 2.247 -17.956 -10.680 1.00 95.00 708 ASN A O 1
ATOM 5439 N N . TYR A 1 709 ? 1.536 -18.725 -8.681 1.00 97.81 709 TYR A N 1
ATOM 5440 C CA . TYR A 1 709 ? 2.085 -17.666 -7.843 1.00 97.81 709 TYR A CA 1
ATOM 5441 C C . TYR A 1 709 ? 2.876 -18.269 -6.686 1.00 97.81 709 TYR A C 1
ATOM 5443 O O . TYR A 1 709 ? 2.488 -19.300 -6.142 1.00 97.81 709 TYR A O 1
ATOM 5451 N N . LEU A 1 710 ? 3.965 -17.613 -6.296 1.00 98.38 710 LEU A N 1
ATOM 5452 C CA . LEU A 1 710 ? 4.785 -17.968 -5.144 1.00 98.38 710 LEU A CA 1
ATOM 5453 C C . LEU A 1 710 ? 4.285 -17.265 -3.887 1.00 98.38 710 LEU A C 1
ATOM 5455 O O . LEU A 1 710 ? 3.958 -16.080 -3.943 1.00 98.38 710 LEU A O 1
ATOM 5459 N N . LEU A 1 711 ? 4.280 -17.977 -2.761 1.00 98.56 711 LEU A N 1
ATOM 5460 C CA . LEU A 1 711 ? 4.087 -17.377 -1.445 1.00 98.56 711 LEU A CA 1
ATOM 5461 C C . LEU A 1 711 ? 5.362 -16.626 -1.026 1.00 98.56 711 LEU A C 1
ATOM 5463 O O . LEU A 1 711 ? 6.459 -17.194 -0.977 1.00 98.56 711 LEU A O 1
ATOM 5467 N N . GLU A 1 712 ? 5.206 -15.349 -0.703 1.00 98.50 712 GLU A N 1
ATOM 5468 C CA . GLU A 1 712 ? 6.237 -14.494 -0.125 1.00 98.50 712 GLU A CA 1
ATOM 5469 C C . GLU A 1 712 ? 5.841 -14.090 1.295 1.00 98.50 712 GLU A C 1
ATOM 5471 O O . GLU A 1 712 ? 4.735 -13.604 1.526 1.00 98.50 712 GLU A O 1
ATOM 5476 N N . GLU A 1 713 ? 6.760 -14.283 2.240 1.00 98.38 713 GLU A N 1
ATOM 5477 C CA . GLU A 1 713 ? 6.594 -13.875 3.636 1.00 98.38 713 GLU A CA 1
ATOM 5478 C C . GLU A 1 713 ? 7.106 -12.451 3.846 1.00 98.38 713 GLU A C 1
ATOM 5480 O O . GLU A 1 713 ? 8.110 -12.035 3.253 1.00 98.38 713 GLU A O 1
ATOM 5485 N N . ALA A 1 714 ? 6.414 -11.708 4.701 1.00 98.50 714 ALA A N 1
ATOM 5486 C CA . ALA A 1 714 ? 6.734 -10.330 5.018 1.00 98.50 714 ALA A CA 1
ATOM 5487 C C . ALA A 1 714 ? 8.134 -10.154 5.622 1.00 98.50 714 ALA A C 1
ATOM 5489 O O . ALA A 1 714 ? 8.719 -11.065 6.205 1.00 98.50 714 ALA A O 1
ATOM 5490 N N . ILE A 1 715 ? 8.671 -8.944 5.476 1.00 98.62 715 ILE A N 1
ATOM 5491 C CA . ILE A 1 715 ? 9.918 -8.517 6.108 1.00 98.62 715 ILE A CA 1
ATOM 5492 C C . ILE A 1 715 ? 9.588 -7.392 7.081 1.00 98.62 715 ILE A C 1
ATOM 5494 O O . ILE A 1 715 ? 9.029 -6.370 6.688 1.00 98.62 715 ILE A O 1
ATOM 5498 N N . THR A 1 716 ? 10.001 -7.569 8.331 1.00 98.06 716 THR A N 1
ATOM 5499 C CA . THR A 1 716 ? 10.099 -6.505 9.333 1.00 98.06 716 THR A CA 1
ATOM 5500 C C . THR A 1 716 ? 11.513 -6.468 9.899 1.00 98.06 716 THR A C 1
ATOM 5502 O O . THR A 1 716 ? 12.212 -7.483 9.870 1.00 98.06 716 THR A O 1
ATOM 5505 N N . ALA A 1 717 ? 11.930 -5.323 10.430 1.00 98.50 717 ALA A N 1
ATOM 5506 C CA . ALA A 1 717 ? 13.249 -5.153 11.031 1.00 98.50 717 ALA A CA 1
ATOM 5507 C C . ALA A 1 717 ? 13.191 -4.468 12.405 1.00 98.50 717 ALA A C 1
ATOM 5509 O O . ALA A 1 717 ? 12.174 -3.896 12.806 1.00 98.50 717 ALA A O 1
ATOM 5510 N N . ASP A 1 718 ? 14.308 -4.503 13.124 1.00 98.56 718 ASP A N 1
ATOM 5511 C CA . ASP A 1 718 ? 14.474 -3.760 14.373 1.00 98.56 718 ASP A CA 1
ATOM 5512 C C . ASP A 1 718 ? 14.528 -2.258 14.072 1.00 98.56 718 ASP A C 1
ATOM 5514 O O . ASP A 1 718 ? 13.805 -1.471 14.687 1.00 98.56 718 ASP A O 1
ATOM 5518 N N . PHE A 1 719 ? 15.314 -1.876 13.056 1.00 98.81 719 PHE A N 1
ATOM 5519 C CA . PHE A 1 719 ? 15.526 -0.485 12.661 1.00 98.81 719 PHE A CA 1
ATOM 5520 C C . PHE A 1 719 ? 15.277 -0.234 11.167 1.00 98.81 719 PHE A C 1
ATOM 5522 O O . PHE A 1 719 ? 15.511 -1.103 10.327 1.00 98.81 719 PHE A O 1
ATOM 5529 N N . ALA A 1 720 ? 14.865 0.987 10.826 1.00 98.81 720 ALA A N 1
ATOM 5530 C CA . ALA A 1 720 ? 14.875 1.511 9.461 1.00 98.81 720 ALA A CA 1
ATOM 5531 C C . ALA A 1 720 ? 15.637 2.840 9.403 1.00 98.81 720 ALA A C 1
ATOM 5533 O O . ALA A 1 720 ? 15.392 3.729 10.218 1.00 98.81 720 ALA A O 1
ATOM 5534 N N . LEU A 1 721 ? 16.541 2.978 8.433 1.00 98.69 721 LEU A N 1
ATOM 5535 C CA . LEU A 1 721 ? 17.277 4.208 8.138 1.00 98.69 721 LEU A CA 1
ATOM 5536 C C . LEU A 1 721 ? 16.757 4.780 6.824 1.00 98.69 721 LEU A C 1
ATOM 5538 O O . LEU A 1 721 ? 16.834 4.117 5.785 1.00 98.69 721 LEU A O 1
ATOM 5542 N N . ILE A 1 722 ? 16.224 5.995 6.884 1.00 98.31 722 ILE A N 1
ATOM 5543 C CA . ILE A 1 722 ? 15.434 6.603 5.813 1.00 98.31 722 ILE A CA 1
ATOM 5544 C C . ILE A 1 722 ? 16.003 7.975 5.465 1.00 98.31 722 ILE A C 1
ATOM 5546 O O . ILE A 1 722 ? 16.401 8.721 6.355 1.00 98.31 722 ILE A O 1
ATOM 5550 N N . LYS A 1 723 ? 16.005 8.321 4.177 1.00 97.62 723 LYS A N 1
ATOM 5551 C CA . LYS A 1 723 ? 16.319 9.663 3.678 1.00 97.62 723 LYS A CA 1
ATOM 5552 C C . LYS A 1 723 ? 15.057 10.306 3.118 1.00 97.62 723 LYS A C 1
ATOM 5554 O O . LYS A 1 723 ? 14.455 9.755 2.200 1.00 97.62 723 LYS A O 1
ATOM 5559 N N . ALA A 1 724 ? 14.681 11.473 3.629 1.00 98.00 724 ALA A N 1
ATOM 5560 C CA . ALA A 1 724 ? 13.559 12.255 3.110 1.00 98.00 724 ALA A CA 1
ATOM 5561 C C . ALA A 1 724 ? 13.984 13.687 2.753 1.00 98.00 724 ALA A C 1
ATOM 5563 O O . ALA A 1 724 ? 15.080 14.132 3.101 1.00 98.00 724 ALA A O 1
ATOM 5564 N N . TYR A 1 725 ? 13.117 14.407 2.037 1.00 97.69 725 TYR A N 1
ATOM 5565 C CA . TYR A 1 725 ? 13.369 15.804 1.691 1.00 97.69 725 TYR A CA 1
ATOM 5566 C C . TYR A 1 725 ? 13.106 16.702 2.901 1.00 97.69 725 TYR A C 1
ATOM 5568 O O . TYR A 1 725 ? 14.038 17.329 3.404 1.00 97.69 725 TYR A O 1
ATOM 5576 N N . LYS A 1 726 ? 11.871 16.702 3.418 1.00 97.94 726 LYS A N 1
ATOM 5577 C CA . LYS A 1 726 ? 11.513 17.462 4.621 1.00 97.94 726 LYS A CA 1
ATOM 5578 C C . LYS A 1 726 ? 10.820 16.601 5.664 1.00 97.94 726 LYS A C 1
ATOM 5580 O O . LYS A 1 726 ? 10.152 15.624 5.315 1.00 97.94 726 LYS A O 1
ATOM 5585 N N . ALA A 1 727 ? 10.948 17.016 6.921 1.00 98.50 727 ALA A N 1
ATOM 5586 C CA . ALA A 1 727 ? 10.068 16.599 8.003 1.00 98.50 727 ALA A CA 1
ATOM 5587 C C . ALA A 1 727 ? 9.433 17.808 8.689 1.00 98.50 727 ALA A C 1
ATOM 5589 O O . ALA A 1 727 ? 10.124 18.796 8.928 1.00 98.50 727 ALA A O 1
ATOM 5590 N N . ASP A 1 728 ? 8.164 17.725 9.083 1.00 97.62 728 ASP A N 1
ATOM 5591 C CA . ASP A 1 728 ? 7.613 18.687 10.043 1.00 97.62 728 ASP A CA 1
ATOM 5592 C C . ASP A 1 728 ? 7.966 18.302 11.491 1.00 97.62 728 ASP A C 1
ATOM 5594 O O . ASP A 1 728 ? 8.395 17.180 11.761 1.00 97.62 728 ASP A O 1
ATOM 5598 N N . ARG A 1 729 ? 7.751 19.204 12.461 1.00 95.69 729 ARG A N 1
ATOM 5599 C CA . ARG A 1 729 ? 7.961 18.920 13.901 1.00 95.69 729 ARG A CA 1
ATOM 5600 C C . ARG A 1 729 ? 7.018 17.859 14.499 1.00 95.69 729 ARG A C 1
ATOM 5602 O O . ARG A 1 729 ? 7.215 17.476 15.656 1.00 95.69 729 ARG A O 1
ATOM 5609 N N . ALA A 1 730 ? 6.001 17.396 13.768 1.00 93.44 730 ALA A N 1
ATOM 5610 C CA . ALA A 1 730 ? 5.203 16.240 14.175 1.00 93.44 730 ALA A CA 1
ATOM 5611 C C . ALA A 1 730 ? 5.892 14.923 13.789 1.00 93.44 730 ALA A C 1
ATOM 5613 O O . ALA A 1 730 ? 5.729 13.944 14.511 1.00 93.44 730 ALA A O 1
ATOM 5614 N N . GLY A 1 731 ? 6.704 14.936 12.726 1.00 96.50 731 GLY A N 1
ATOM 5615 C CA . GLY A 1 731 ? 7.432 13.797 12.168 1.00 96.50 731 GLY A CA 1
ATOM 5616 C C . GLY A 1 731 ? 6.931 13.357 10.790 1.00 96.50 731 GLY A C 1
ATOM 5617 O O . GLY A 1 731 ? 7.345 12.301 10.319 1.00 96.50 731 GLY A O 1
ATOM 5618 N N . ASN A 1 732 ? 6.027 14.112 10.155 1.00 98.38 732 ASN A N 1
ATOM 5619 C CA . ASN A 1 732 ? 5.520 13.795 8.821 1.00 98.38 732 ASN A CA 1
ATOM 5620 C C . ASN A 1 732 ? 6.638 13.974 7.806 1.00 98.38 732 ASN A C 1
ATOM 5622 O O . ASN A 1 732 ? 7.351 14.971 7.879 1.00 98.38 732 ASN A O 1
ATOM 5626 N N . LEU A 1 733 ? 6.770 13.051 6.854 1.00 98.69 733 LEU A N 1
ATOM 5627 C CA . LEU A 1 733 ? 7.815 13.119 5.832 1.00 98.69 733 LEU A CA 1
ATOM 5628 C C . LEU A 1 733 ? 7.232 13.405 4.454 1.00 98.69 733 LEU A C 1
ATOM 5630 O O . LEU A 1 733 ? 6.251 12.780 4.039 1.00 98.69 733 LEU A O 1
ATOM 5634 N N . ILE A 1 734 ? 7.939 14.256 3.714 1.00 98.38 734 ILE A N 1
ATOM 5635 C CA . ILE A 1 734 ? 7.811 14.379 2.263 1.00 98.38 734 ILE A CA 1
ATOM 5636 C C . ILE A 1 734 ? 9.127 13.993 1.594 1.00 98.38 734 ILE A C 1
ATOM 5638 O O . ILE A 1 734 ? 10.225 14.174 2.126 1.00 98.38 734 ILE A O 1
ATOM 5642 N N . PHE A 1 735 ? 9.008 13.446 0.396 1.00 98.31 735 PHE A N 1
ATOM 5643 C CA . PHE A 1 735 ? 10.110 12.953 -0.423 1.00 98.31 735 PHE A CA 1
ATOM 5644 C C . PHE A 1 735 ? 10.078 13.714 -1.733 1.00 98.31 735 PHE A C 1
ATOM 5646 O O . PHE A 1 735 ? 9.016 14.172 -2.136 1.00 98.31 735 PHE A O 1
ATOM 5653 N N . ARG A 1 736 ? 11.229 13.813 -2.388 1.00 96.31 736 ARG A N 1
ATOM 5654 C CA . ARG A 1 736 ? 11.355 14.516 -3.656 1.00 96.31 736 ARG A CA 1
ATOM 5655 C C . ARG A 1 736 ? 11.660 13.515 -4.760 1.00 96.31 736 ARG A C 1
ATOM 5657 O O . ARG A 1 736 ? 12.652 12.786 -4.675 1.00 96.31 736 ARG A O 1
ATOM 5664 N N . LYS A 1 737 ? 10.827 13.496 -5.794 1.00 97.50 737 LYS A N 1
ATOM 5665 C CA . LYS A 1 737 ? 11.053 12.764 -7.043 1.00 97.50 737 LYS A CA 1
ATOM 5666 C C . LYS A 1 737 ? 11.387 11.278 -6.817 1.00 97.50 737 LYS A C 1
ATOM 5668 O O . LYS A 1 737 ? 10.812 10.602 -5.961 1.00 97.50 737 LYS A O 1
ATOM 5673 N N . ALA A 1 738 ? 12.349 10.743 -7.570 1.00 97.12 738 ALA A N 1
ATOM 5674 C CA . ALA A 1 738 ? 12.719 9.331 -7.549 1.00 97.12 738 ALA A CA 1
ATOM 5675 C C . ALA A 1 738 ? 13.596 8.926 -6.343 1.00 97.12 738 ALA A C 1
ATOM 5677 O O . ALA A 1 738 ? 13.891 7.739 -6.169 1.00 97.12 738 ALA A O 1
ATOM 5678 N N . ALA A 1 739 ? 13.973 9.866 -5.465 1.00 97.44 739 ALA A N 1
ATOM 5679 C CA . ALA A 1 739 ? 14.567 9.552 -4.161 1.00 97.44 739 ALA A CA 1
ATOM 5680 C C . ALA A 1 739 ? 13.542 8.955 -3.169 1.00 97.44 739 ALA A C 1
ATOM 5682 O O . ALA A 1 739 ? 13.930 8.372 -2.154 1.00 97.44 739 ALA A O 1
ATOM 5683 N N . ARG A 1 740 ? 12.237 9.036 -3.483 1.00 98.06 740 ARG A N 1
ATOM 5684 C CA . ARG A 1 740 ? 11.134 8.429 -2.715 1.00 98.06 740 ARG A CA 1
ATOM 5685 C C . ARG A 1 740 ? 11.246 6.901 -2.617 1.00 98.06 740 ARG A C 1
ATOM 5687 O O . ARG A 1 740 ? 11.131 6.361 -1.522 1.00 98.06 740 ARG A O 1
ATOM 5694 N N . ASN A 1 741 ? 11.486 6.227 -3.744 1.00 98.06 741 ASN A N 1
ATOM 5695 C CA . ASN A 1 741 ? 11.806 4.798 -3.908 1.00 98.06 741 ASN A CA 1
ATOM 5696 C C . ASN A 1 741 ? 11.458 3.850 -2.723 1.00 98.06 741 ASN A C 1
ATOM 5698 O O . ASN A 1 741 ? 10.293 3.712 -2.352 1.00 98.06 741 ASN A O 1
ATOM 5702 N N . PHE A 1 742 ? 12.439 3.136 -2.161 1.00 98.69 742 PHE A N 1
ATOM 5703 C CA . PHE A 1 742 ? 12.275 2.186 -1.056 1.00 98.69 742 PHE A CA 1
ATOM 5704 C C . PHE A 1 742 ? 12.105 2.855 0.311 1.00 98.69 742 PHE A C 1
ATOM 5706 O O . PHE A 1 742 ? 11.717 2.178 1.263 1.00 98.69 742 PHE A O 1
ATOM 5713 N N . ASN A 1 743 ? 12.366 4.161 0.417 1.00 98.81 743 ASN A N 1
ATOM 5714 C CA . ASN A 1 743 ? 12.261 4.888 1.677 1.00 98.81 743 ASN A CA 1
ATOM 5715 C C . ASN A 1 743 ? 10.853 4.774 2.288 1.00 98.81 743 ASN A C 1
ATOM 5717 O O . ASN A 1 743 ? 10.721 4.489 3.475 1.00 98.81 743 ASN A O 1
ATOM 5721 N N . VAL A 1 744 ? 9.796 4.905 1.482 1.00 98.69 744 VAL A N 1
ATOM 5722 C CA . VAL A 1 744 ? 8.408 4.819 1.973 1.00 98.69 744 VAL A CA 1
ATOM 5723 C C . VAL A 1 744 ? 8.061 3.440 2.556 1.00 98.69 744 VAL A C 1
ATOM 5725 O O . VAL A 1 744 ? 7.683 3.400 3.728 1.00 98.69 744 VAL A O 1
ATOM 5728 N N . PRO A 1 745 ? 8.181 2.305 1.831 1.00 98.69 745 PRO A N 1
ATOM 5729 C CA . PRO A 1 745 ? 7.830 1.006 2.404 1.00 98.69 745 PRO A CA 1
ATOM 5730 C C . PRO A 1 745 ? 8.727 0.640 3.595 1.00 98.69 745 PRO A C 1
ATOM 5732 O O . PRO A 1 745 ? 8.231 0.109 4.587 1.00 98.69 745 PRO A O 1
ATOM 5735 N N . MET A 1 746 ? 10.024 0.968 3.552 1.00 98.75 746 MET A N 1
ATOM 5736 C CA . MET A 1 746 ? 10.949 0.670 4.654 1.00 98.75 746 MET A CA 1
ATOM 5737 C C . MET A 1 746 ? 10.647 1.464 5.921 1.00 98.75 746 MET A C 1
ATOM 5739 O O . MET A 1 746 ? 10.786 0.923 7.016 1.00 98.75 746 MET A O 1
ATOM 5743 N N . CYS A 1 747 ? 10.175 2.706 5.787 1.00 97.81 747 CYS A N 1
ATOM 5744 C CA . CYS A 1 747 ? 9.809 3.547 6.924 1.00 97.81 747 CYS A CA 1
ATOM 5745 C C . CYS A 1 747 ? 8.714 2.916 7.801 1.00 97.81 747 CYS A C 1
ATOM 5747 O O . CYS A 1 747 ? 8.636 3.208 8.993 1.00 97.81 747 CYS A O 1
ATOM 5749 N N . LYS A 1 748 ? 7.875 2.052 7.218 1.00 98.25 748 LYS A N 1
ATOM 5750 C CA . LYS A 1 748 ? 6.685 1.472 7.856 1.00 98.25 748 LYS A CA 1
ATOM 5751 C C . LYS A 1 748 ? 6.926 0.094 8.476 1.00 98.25 748 LYS A C 1
ATOM 5753 O O . LYS A 1 748 ? 6.059 -0.412 9.181 1.00 98.25 748 LYS A O 1
ATOM 5758 N N . ALA A 1 749 ? 8.069 -0.532 8.195 1.00 98.38 749 ALA A N 1
ATOM 5759 C CA . ALA A 1 749 ? 8.311 -1.955 8.447 1.00 98.38 749 ALA A CA 1
ATOM 5760 C C . ALA A 1 749 ? 9.391 -2.221 9.510 1.00 98.38 749 ALA A C 1
ATOM 5762 O O . ALA A 1 749 ? 9.983 -3.301 9.539 1.00 98.38 749 ALA A O 1
ATOM 5763 N N . ALA A 1 750 ? 9.657 -1.251 10.386 1.00 97.81 750 ALA A N 1
ATOM 5764 C CA . ALA A 1 750 ? 10.604 -1.400 11.484 1.00 97.81 750 ALA A CA 1
ATOM 5765 C C . ALA A 1 750 ? 9.994 -1.043 12.839 1.00 97.81 750 ALA A C 1
ATOM 5767 O O . ALA A 1 750 ? 9.063 -0.244 12.926 1.00 97.81 750 ALA A O 1
ATOM 5768 N N . SER A 1 751 ? 10.564 -1.612 13.902 1.00 95.50 751 SER A N 1
ATOM 5769 C CA . SER A 1 751 ? 10.204 -1.247 15.277 1.00 95.50 751 SER A CA 1
ATOM 5770 C C . SER A 1 751 ? 10.650 0.175 15.626 1.00 95.50 751 SER A C 1
ATOM 5772 O O . SER A 1 751 ? 9.969 0.857 16.383 1.00 95.50 751 SER A O 1
ATOM 5774 N N . THR A 1 752 ? 11.784 0.630 15.081 1.00 97.44 752 THR A N 1
ATOM 5775 C CA . THR A 1 752 ? 12.266 2.013 15.198 1.00 97.44 752 THR A CA 1
ATOM 5776 C C . THR A 1 752 ? 12.698 2.549 13.839 1.00 97.44 752 THR A C 1
ATOM 5778 O O . THR A 1 752 ? 13.636 2.047 13.227 1.00 97.44 752 THR A O 1
ATOM 5781 N N . THR A 1 753 ? 12.077 3.637 13.398 1.00 98.56 753 THR A N 1
ATOM 5782 C CA . THR A 1 753 ? 12.458 4.321 12.155 1.00 98.56 753 THR A CA 1
ATOM 5783 C C . THR A 1 753 ? 13.170 5.633 12.439 1.00 98.56 753 THR A C 1
ATOM 5785 O O . THR A 1 753 ? 12.670 6.475 13.191 1.00 98.56 753 THR A O 1
ATOM 5788 N N . ILE A 1 754 ? 14.322 5.807 11.798 1.00 98.62 754 ILE A N 1
ATOM 5789 C CA . ILE A 1 754 ? 15.197 6.968 11.898 1.00 98.62 754 ILE A CA 1
ATOM 5790 C C . ILE A 1 754 ? 15.247 7.636 10.524 1.00 98.62 754 ILE A C 1
ATOM 5792 O O . ILE A 1 754 ? 15.752 7.057 9.562 1.00 98.62 754 ILE A O 1
ATOM 5796 N N . ALA A 1 755 ? 14.719 8.852 10.440 1.00 98.31 755 ALA A N 1
ATOM 5797 C CA . ALA A 1 755 ? 14.711 9.650 9.225 1.00 98.31 755 ALA A CA 1
ATOM 5798 C C . ALA A 1 755 ? 15.795 10.733 9.281 1.00 98.31 755 ALA A C 1
ATOM 5800 O O . ALA A 1 755 ? 15.816 11.575 10.178 1.00 98.31 755 ALA A O 1
ATOM 5801 N N . GLU A 1 756 ? 16.681 10.724 8.295 1.00 97.25 756 GLU A N 1
ATOM 5802 C CA . GLU A 1 756 ? 17.543 11.847 7.955 1.00 97.25 756 GLU A CA 1
ATOM 5803 C C . GLU A 1 756 ? 16.825 12.724 6.922 1.00 97.25 756 GLU A C 1
ATOM 5805 O O . GLU A 1 756 ? 16.399 12.229 5.876 1.00 97.25 756 GLU A O 1
ATOM 5810 N N . VAL A 1 757 ? 16.690 14.023 7.199 1.00 97.50 757 VAL A N 1
ATOM 5811 C CA . VAL A 1 757 ? 15.974 14.967 6.324 1.00 97.50 757 VAL A CA 1
ATOM 5812 C C . VAL A 1 757 ? 16.823 16.171 5.946 1.00 97.50 757 VAL A C 1
ATOM 5814 O O . VAL A 1 757 ? 17.652 16.622 6.737 1.00 97.50 757 VAL A O 1
ATOM 5817 N N . GLU A 1 758 ? 16.645 16.700 4.734 1.00 96.50 758 GLU A N 1
ATOM 5818 C CA . GLU A 1 758 ? 17.361 17.912 4.299 1.00 96.50 758 GLU A CA 1
ATOM 5819 C C . GLU A 1 758 ? 16.906 19.140 5.104 1.00 96.50 758 GLU A C 1
ATOM 5821 O O . GLU A 1 758 ? 17.720 19.984 5.487 1.00 96.50 758 GLU A O 1
ATOM 5826 N N . GLU A 1 759 ? 15.610 19.211 5.406 1.00 96.94 759 GLU A N 1
ATOM 5827 C CA . GLU A 1 759 ? 14.979 20.355 6.060 1.00 96.94 759 GLU A CA 1
ATOM 5828 C C . GLU A 1 759 ? 13.977 19.901 7.127 1.00 96.94 759 GLU A C 1
ATOM 5830 O O . GLU A 1 759 ? 13.205 18.963 6.918 1.00 96.94 759 GLU A O 1
ATOM 5835 N N . ILE A 1 760 ? 13.980 20.580 8.274 1.00 97.81 760 ILE A N 1
ATOM 5836 C CA . ILE A 1 760 ? 12.933 20.439 9.287 1.00 97.81 760 ILE A CA 1
ATOM 5837 C C . ILE A 1 760 ? 12.096 21.716 9.282 1.00 97.81 760 ILE A C 1
ATOM 5839 O O . ILE A 1 760 ? 12.641 22.800 9.487 1.00 97.81 760 ILE A O 1
ATOM 5843 N N . VAL A 1 761 ? 10.788 21.569 9.092 1.00 98.00 761 VAL A N 1
ATOM 5844 C CA . VAL A 1 761 ? 9.800 22.658 9.076 1.00 98.00 761 VAL A CA 1
ATOM 5845 C C . VAL A 1 761 ? 8.886 22.592 10.299 1.00 98.00 761 VAL A C 1
ATOM 5847 O O . VAL A 1 761 ? 8.836 21.578 11.003 1.00 98.00 761 VAL A O 1
ATOM 5850 N N . GLU A 1 762 ? 8.162 23.669 10.593 1.00 97.50 762 GLU A N 1
ATOM 5851 C CA . GLU A 1 762 ? 7.241 23.681 11.731 1.00 97.50 762 GLU A CA 1
ATOM 5852 C C . GLU A 1 762 ? 5.990 22.826 11.480 1.00 97.50 762 GLU A C 1
ATOM 5854 O O . GLU A 1 762 ? 5.591 22.544 10.350 1.00 97.50 762 GLU A O 1
ATOM 5859 N N . THR A 1 763 ? 5.370 22.351 12.566 1.00 95.19 763 THR A N 1
ATOM 5860 C CA . THR A 1 763 ? 4.144 21.543 12.467 1.00 95.19 763 THR A CA 1
ATOM 5861 C C . THR A 1 763 ? 3.039 22.338 11.766 1.00 95.19 763 THR A C 1
ATOM 5863 O O . THR A 1 763 ? 2.645 23.394 12.254 1.00 95.19 763 THR A O 1
ATOM 5866 N N . GLY A 1 764 ? 2.494 21.784 10.679 1.00 92.25 764 GLY A N 1
ATOM 5867 C CA . GLY A 1 764 ? 1.444 22.416 9.874 1.00 92.25 764 GLY A CA 1
ATOM 5868 C C . GLY A 1 764 ? 1.941 23.207 8.661 1.00 92.25 764 GLY A C 1
ATOM 5869 O O . GLY A 1 764 ? 1.106 23.699 7.912 1.00 92.25 764 GLY A O 1
ATOM 5870 N N . GLU A 1 765 ? 3.258 23.316 8.438 1.00 97.19 765 GLU A N 1
ATOM 5871 C CA . GLU A 1 765 ? 3.796 23.855 7.175 1.00 97.19 765 GLU A CA 1
ATOM 5872 C C . GLU A 1 765 ? 3.704 22.857 6.011 1.00 97.19 765 GLU A C 1
ATOM 5874 O O . GLU A 1 765 ? 3.697 23.267 4.854 1.00 97.19 765 GLU A O 1
ATOM 5879 N N . ILE A 1 766 ? 3.622 21.557 6.310 1.00 97.62 766 ILE A N 1
ATOM 5880 C CA . ILE A 1 766 ? 3.295 20.514 5.332 1.00 97.62 766 ILE A CA 1
ATOM 5881 C C . ILE A 1 766 ? 1.776 20.332 5.353 1.00 97.62 766 ILE A C 1
ATOM 5883 O O . ILE A 1 766 ? 1.217 20.046 6.419 1.00 97.62 766 ILE A O 1
ATOM 5887 N N . ASP A 1 767 ? 1.112 20.503 4.206 1.00 97.00 767 ASP A N 1
ATOM 5888 C CA . ASP A 1 767 ? -0.319 20.219 4.091 1.00 97.00 767 ASP A CA 1
ATOM 5889 C C . ASP A 1 767 ? -0.566 18.723 4.323 1.00 97.00 767 ASP A C 1
ATOM 5891 O O . ASP A 1 767 ? 0.196 17.864 3.877 1.00 97.00 767 ASP A O 1
ATOM 5895 N N . GLY A 1 768 ? -1.637 18.396 5.045 1.00 97.12 768 GLY A N 1
ATOM 5896 C CA . GLY A 1 768 ? -1.965 17.014 5.367 1.00 97.12 768 GLY A CA 1
ATOM 5897 C C . GLY A 1 768 ? -2.265 16.153 4.139 1.00 97.12 768 GLY A C 1
ATOM 5898 O O . GLY A 1 768 ? -2.114 14.932 4.224 1.00 97.12 768 GLY A O 1
ATOM 5899 N N . ASP A 1 769 ? -2.698 16.751 3.023 1.00 97.25 769 ASP A N 1
ATOM 5900 C CA . ASP A 1 769 ? -2.905 16.034 1.764 1.00 97.25 769 ASP A CA 1
ATOM 5901 C C . ASP A 1 769 ? -1.569 15.683 1.068 1.00 97.25 769 ASP A C 1
ATOM 5903 O O . ASP A 1 769 ? -1.519 14.640 0.412 1.00 97.25 769 ASP A O 1
ATOM 5907 N N . ASP A 1 770 ? -0.495 16.444 1.315 1.00 96.75 770 ASP A N 1
ATOM 5908 C CA . ASP A 1 770 ? 0.831 16.293 0.682 1.00 96.75 770 ASP A CA 1
ATOM 5909 C C . ASP A 1 770 ? 1.782 15.371 1.479 1.00 96.75 770 ASP A C 1
ATOM 5911 O O . ASP A 1 770 ? 2.894 15.051 1.053 1.00 96.75 770 ASP A O 1
ATOM 5915 N N . VAL A 1 771 ? 1.372 14.908 2.666 1.00 98.38 771 VAL A N 1
ATOM 5916 C CA . VAL A 1 771 ? 2.180 13.997 3.494 1.00 98.38 771 VAL A CA 1
ATOM 5917 C C . VAL A 1 771 ? 2.341 12.633 2.809 1.00 98.38 771 VAL A C 1
ATOM 5919 O O . VAL A 1 771 ? 1.379 11.885 2.636 1.00 98.38 771 VAL A O 1
ATOM 5922 N N . HIS A 1 772 ? 3.584 12.235 2.513 1.00 98.56 772 HIS A N 1
ATOM 5923 C CA . HIS A 1 772 ? 3.879 10.913 1.937 1.00 98.56 772 HIS A CA 1
ATOM 5924 C C . HIS A 1 772 ? 3.975 9.806 2.987 1.00 98.56 772 HIS A C 1
ATOM 5926 O O . HIS A 1 772 ? 3.567 8.669 2.740 1.00 98.56 772 HIS A O 1
ATOM 5932 N N . VAL A 1 773 ? 4.556 10.111 4.151 1.00 98.62 773 VAL A N 1
ATOM 5933 C CA . VAL A 1 773 ? 4.611 9.187 5.288 1.00 98.62 773 VAL A CA 1
ATOM 5934 C C . VAL A 1 773 ? 4.128 9.904 6.547 1.00 98.62 773 VAL A C 1
ATOM 5936 O O . VAL A 1 773 ? 4.809 10.817 7.023 1.00 98.62 773 VAL A O 1
ATOM 5939 N N . PRO A 1 774 ? 2.980 9.478 7.105 1.00 98.19 774 PRO A N 1
ATOM 5940 C CA . PRO A 1 774 ? 2.477 9.991 8.367 1.00 98.19 774 PRO A CA 1
ATOM 5941 C C . PRO A 1 774 ? 3.457 9.769 9.515 1.00 98.19 774 PRO A C 1
ATOM 5943 O O . PRO A 1 774 ? 4.092 8.716 9.630 1.00 98.19 774 PRO A O 1
ATOM 5946 N N . HIS A 1 775 ? 3.499 10.736 10.423 1.00 97.12 775 HIS A N 1
ATOM 5947 C CA . HIS A 1 775 ? 4.414 10.755 11.559 1.00 97.12 775 HIS A CA 1
ATOM 5948 C C . HIS A 1 775 ? 4.307 9.542 12.509 1.00 97.12 775 HIS A C 1
ATOM 5950 O O . HIS A 1 775 ? 5.243 9.262 13.253 1.00 97.12 775 HIS A O 1
ATOM 5956 N N . ILE A 1 776 ? 3.214 8.770 12.454 1.00 96.75 776 ILE A N 1
ATOM 5957 C CA . ILE A 1 776 ? 3.045 7.521 13.220 1.00 96.75 776 ILE A CA 1
ATOM 5958 C C . ILE A 1 776 ? 4.124 6.466 12.927 1.00 96.75 776 ILE A C 1
ATOM 5960 O O . ILE A 1 776 ? 4.416 5.637 13.783 1.00 96.75 776 ILE A O 1
ATOM 5964 N N . TYR A 1 777 ? 4.740 6.509 11.743 1.00 98.00 777 TYR A N 1
ATOM 5965 C CA . TYR A 1 777 ? 5.787 5.567 11.343 1.00 98.00 777 TYR A CA 1
ATOM 5966 C C . TYR A 1 777 ? 7.204 6.030 11.711 1.00 98.00 777 TYR A C 1
ATOM 5968 O O . TYR A 1 777 ? 8.157 5.263 11.574 1.00 98.00 777 TYR A O 1
ATOM 5976 N N . VAL A 1 778 ? 7.378 7.276 12.165 1.00 97.75 778 VAL A N 1
ATOM 5977 C CA . VAL A 1 778 ? 8.691 7.916 12.323 1.00 97.75 778 VAL A CA 1
ATOM 5978 C C . VAL A 1 778 ? 9.003 8.123 13.797 1.00 97.75 778 VAL A C 1
ATOM 5980 O O . VAL A 1 778 ? 8.282 8.805 14.519 1.00 97.75 778 VAL A O 1
ATOM 5983 N N . HIS A 1 779 ? 10.123 7.573 14.256 1.00 96.38 779 HIS A N 1
ATOM 5984 C CA . HIS A 1 779 ? 10.466 7.564 15.679 1.00 96.38 779 HIS A CA 1
ATOM 5985 C C . HIS A 1 779 ? 11.555 8.583 16.014 1.00 96.38 779 HIS A C 1
ATOM 5987 O O . HIS A 1 779 ? 11.535 9.198 17.082 1.00 96.38 779 HIS A O 1
ATOM 5993 N N . ARG A 1 780 ? 12.509 8.785 15.101 1.00 97.75 780 ARG A N 1
ATOM 5994 C CA . ARG A 1 780 ? 13.617 9.731 15.262 1.00 97.75 780 ARG A CA 1
ATOM 5995 C C . ARG A 1 780 ? 13.823 10.504 13.973 1.00 97.75 780 ARG A C 1
ATOM 5997 O O . ARG A 1 780 ? 13.771 9.916 12.897 1.00 97.75 780 ARG A O 1
ATOM 6004 N N . VAL A 1 781 ? 14.085 11.797 14.098 1.00 98.06 781 VAL A N 1
ATOM 6005 C CA . VAL A 1 781 ? 14.398 12.673 12.970 1.00 98.06 781 VAL A CA 1
ATOM 6006 C C . VAL A 1 781 ? 15.702 13.397 13.259 1.00 98.06 781 VAL A C 1
ATOM 6008 O O . VAL A 1 781 ? 15.883 13.943 14.348 1.00 98.06 781 VAL A O 1
ATOM 6011 N N . ILE A 1 782 ? 16.597 13.418 12.278 1.00 97.12 782 ILE A N 1
ATOM 6012 C CA . ILE A 1 782 ? 17.776 14.283 12.268 1.00 97.12 782 ILE A CA 1
ATOM 6013 C C . ILE A 1 782 ? 17.760 15.137 11.008 1.00 97.12 782 ILE A C 1
ATOM 6015 O O . ILE A 1 782 ? 17.325 14.688 9.947 1.00 97.12 782 ILE A O 1
ATOM 6019 N N . GLN A 1 783 ? 18.273 16.357 11.114 1.00 95.88 783 GLN A N 1
ATOM 6020 C CA . GLN A 1 783 ? 18.624 17.120 9.926 1.00 95.88 783 GLN A CA 1
ATOM 6021 C C . GLN A 1 783 ? 20.001 16.673 9.430 1.00 95.88 783 GLN A C 1
ATOM 6023 O O . GLN A 1 783 ? 20.874 16.363 10.240 1.00 95.88 783 GLN A O 1
ATOM 6028 N N . CYS A 1 784 ? 20.190 16.632 8.113 1.00 88.62 784 CYS A N 1
ATOM 6029 C CA . CYS A 1 784 ? 21.457 16.237 7.497 1.00 88.62 784 CYS A CA 1
ATOM 6030 C C . CYS A 1 784 ? 22.629 17.042 8.065 1.00 88.62 784 CYS A C 1
ATOM 6032 O O . CYS A 1 784 ? 22.616 18.271 8.015 1.00 88.62 784 CYS A O 1
ATOM 6034 N N . GLU A 1 785 ? 23.672 16.352 8.525 1.00 83.12 785 GLU A N 1
ATOM 6035 C CA . GLU A 1 785 ? 24.926 16.999 8.929 1.00 83.12 785 GLU A CA 1
ATOM 6036 C C . GLU A 1 785 ? 25.757 17.404 7.705 1.00 83.12 785 GLU A C 1
ATOM 6038 O O . GLU A 1 785 ? 26.389 18.461 7.691 1.00 83.12 785 GLU A O 1
ATOM 6043 N N . VAL A 1 786 ? 25.723 16.576 6.656 1.00 74.62 786 VAL A N 1
ATOM 6044 C CA . VAL A 1 786 ? 26.371 16.825 5.366 1.00 74.62 786 VAL A CA 1
ATOM 6045 C C . VAL A 1 786 ? 25.372 16.531 4.254 1.00 74.62 786 VAL A C 1
ATOM 6047 O O . VAL A 1 786 ? 24.888 15.410 4.116 1.00 74.62 786 VAL A O 1
ATOM 6050 N N . LEU A 1 787 ? 25.062 17.539 3.437 1.00 76.62 787 LEU A N 1
ATOM 6051 C CA . LEU A 1 787 ? 24.212 17.361 2.263 1.00 76.62 787 LEU A CA 1
ATOM 6052 C C . LEU A 1 787 ? 25.072 16.997 1.041 1.00 76.62 787 LEU A C 1
ATOM 6054 O O . LEU A 1 787 ? 25.420 17.863 0.242 1.00 76.62 787 LEU A O 1
ATOM 6058 N N . GLU A 1 788 ? 25.429 15.718 0.895 1.00 76.44 788 GLU A N 1
ATOM 6059 C CA . GLU A 1 788 ? 26.051 15.194 -0.332 1.00 76.44 788 GLU A CA 1
ATOM 6060 C C . GLU A 1 788 ? 24.975 14.605 -1.256 1.00 76.44 788 GLU A C 1
ATOM 6062 O O . GLU A 1 788 ? 24.362 13.583 -0.949 1.00 76.44 788 GLU A O 1
ATOM 6067 N N . ARG A 1 789 ? 24.762 15.233 -2.418 1.00 81.31 789 ARG A N 1
ATOM 6068 C CA . ARG A 1 789 ? 23.888 14.712 -3.479 1.00 81.31 789 ARG A CA 1
ATOM 6069 C C . ARG A 1 789 ? 24.723 14.006 -4.540 1.00 81.31 789 ARG A C 1
ATOM 6071 O O . ARG A 1 789 ? 25.088 14.592 -5.559 1.00 81.31 789 ARG A O 1
ATOM 6078 N N . ARG A 1 790 ? 25.080 12.749 -4.268 1.00 89.31 790 ARG A N 1
ATOM 6079 C CA . ARG A 1 790 ? 25.927 11.961 -5.167 1.00 89.31 790 ARG A CA 1
ATOM 6080 C C . ARG A 1 790 ? 25.135 11.485 -6.384 1.00 89.31 790 ARG A C 1
ATOM 6082 O O . ARG A 1 790 ? 24.099 10.841 -6.258 1.00 89.31 790 ARG A O 1
ATOM 6089 N N . ILE A 1 791 ? 25.683 11.736 -7.568 1.00 90.62 791 ILE A N 1
ATOM 6090 C CA . ILE A 1 791 ? 25.182 11.183 -8.827 1.00 90.62 791 ILE A CA 1
ATOM 6091 C C . ILE A 1 791 ? 25.980 9.926 -9.149 1.00 90.62 791 ILE A C 1
ATOM 6093 O O . ILE A 1 791 ? 27.205 9.968 -9.248 1.00 90.62 791 ILE A O 1
ATOM 6097 N N . HIS A 1 792 ? 25.283 8.804 -9.324 1.00 87.94 792 HIS A N 1
ATOM 6098 C CA . HIS A 1 792 ? 25.923 7.529 -9.656 1.00 87.94 792 HIS A CA 1
ATOM 6099 C C . HIS A 1 792 ? 26.486 7.548 -11.079 1.00 87.94 792 HIS A C 1
ATOM 6101 O O . HIS A 1 792 ? 27.662 7.253 -11.284 1.00 87.94 792 HIS A O 1
ATOM 6107 N N . LYS A 1 793 ? 25.654 7.882 -12.073 1.00 90.56 793 LYS A N 1
ATOM 6108 C CA . LYS A 1 793 ? 26.063 8.019 -13.474 1.00 90.56 793 LYS A CA 1
ATOM 6109 C C . LYS A 1 793 ? 25.523 9.327 -14.028 1.00 90.56 793 LYS A C 1
ATOM 6111 O O . LYS A 1 793 ? 24.323 9.465 -14.250 1.00 90.56 793 LYS A O 1
ATOM 6116 N N . LEU A 1 794 ? 26.423 10.279 -14.249 1.00 91.44 794 LEU A N 1
ATOM 6117 C CA . LEU A 1 794 ? 26.084 11.506 -14.951 1.00 91.44 794 LEU A CA 1
ATOM 6118 C C . LEU A 1 794 ? 25.980 11.193 -16.444 1.00 91.44 794 LEU A C 1
ATOM 6120 O O . LEU A 1 794 ? 26.963 10.783 -17.063 1.00 91.44 794 LEU A O 1
ATOM 6124 N N . VAL A 1 795 ? 24.787 11.377 -16.997 1.00 87.94 795 VAL A N 1
ATOM 6125 C CA . VAL A 1 795 ? 24.526 11.299 -18.435 1.00 87.94 795 VAL A CA 1
ATOM 6126 C C . VAL A 1 795 ? 23.818 12.583 -18.826 1.00 87.94 795 VAL A C 1
ATOM 6128 O O . VAL A 1 795 ? 22.813 12.941 -18.213 1.00 87.94 795 VAL A O 1
ATOM 6131 N N . LEU A 1 796 ? 24.371 13.284 -19.811 1.00 87.88 796 LEU A N 1
ATOM 6132 C CA . LEU A 1 796 ? 23.858 14.564 -20.277 1.00 87.88 796 LEU A CA 1
ATOM 6133 C C . LEU A 1 796 ? 23.224 14.415 -21.655 1.00 87.88 796 LEU A C 1
ATOM 6135 O O . LEU A 1 796 ? 23.621 13.562 -22.452 1.00 87.88 796 LEU A O 1
ATOM 6139 N N . HIS A 1 797 ? 22.259 15.282 -21.944 1.00 80.56 797 HIS A N 1
ATOM 6140 C CA . HIS A 1 797 ? 21.848 15.543 -23.311 1.00 80.56 797 HIS A CA 1
ATOM 6141 C C . HIS A 1 797 ? 23.023 16.165 -24.065 1.00 80.56 797 HIS A C 1
ATOM 6143 O O . HIS A 1 797 ? 23.573 17.180 -23.637 1.00 80.56 797 HIS A O 1
ATOM 6149 N N . HIS A 1 798 ? 23.404 15.571 -25.189 1.00 66.94 798 HIS A N 1
ATOM 6150 C CA . HIS A 1 798 ? 24.343 16.186 -26.114 1.00 66.94 798 HIS A CA 1
ATOM 6151 C C . HIS A 1 798 ? 23.545 16.711 -27.310 1.00 66.94 798 HIS A C 1
ATOM 6153 O O . HIS A 1 798 ? 23.007 15.917 -28.078 1.00 66.94 798 HIS A O 1
ATOM 6159 N N . ASP A 1 799 ? 23.460 18.039 -27.452 1.00 49.06 799 ASP A N 1
ATOM 6160 C CA . ASP A 1 799 ? 22.813 18.694 -28.606 1.00 49.06 799 ASP A CA 1
ATOM 6161 C C . ASP A 1 799 ? 23.505 18.327 -29.928 1.00 49.06 799 ASP A C 1
ATOM 6163 O O . ASP A 1 799 ? 22.870 18.235 -30.979 1.00 49.06 799 ASP A O 1
ATOM 6167 N N . ASP A 1 800 ? 24.804 18.042 -29.849 1.00 42.00 800 ASP A N 1
ATOM 6168 C CA . ASP A 1 800 ? 25.584 17.477 -30.932 1.00 42.00 800 ASP A CA 1
ATOM 6169 C C . ASP A 1 800 ? 25.624 15.954 -30.781 1.00 42.00 800 ASP A C 1
ATOM 6171 O O . ASP A 1 800 ? 26.344 15.404 -29.941 1.00 42.00 800 ASP A O 1
ATOM 6175 N N . GLN A 1 801 ? 24.896 15.246 -31.650 1.00 43.50 801 GLN A N 1
ATOM 6176 C CA . GLN A 1 801 ? 25.265 13.876 -31.996 1.00 43.50 801 GLN A CA 1
ATOM 6177 C C . GLN A 1 801 ? 26.761 13.899 -32.300 1.00 43.50 801 GLN A C 1
ATOM 6179 O O . GLN A 1 801 ? 27.169 14.567 -33.251 1.00 43.50 801 GLN A O 1
ATOM 6184 N N . THR A 1 802 ? 27.592 13.206 -31.515 1.00 40.31 802 THR A N 1
ATOM 6185 C CA . THR A 1 802 ? 28.987 13.006 -31.922 1.00 40.31 802 THR A CA 1
ATOM 6186 C C . THR A 1 802 ? 28.900 12.378 -33.308 1.00 40.31 802 THR A C 1
ATOM 6188 O O . THR A 1 802 ? 28.342 11.284 -33.421 1.00 40.31 802 THR A O 1
ATOM 6191 N N . PRO A 1 803 ? 29.320 13.058 -34.388 1.00 40.00 803 PRO A N 1
ATOM 6192 C CA . PRO A 1 803 ? 29.015 12.555 -35.707 1.00 40.00 803 PRO A CA 1
ATOM 6193 C C . PRO A 1 803 ? 29.742 11.223 -35.837 1.00 40.00 803 PRO A C 1
ATOM 6195 O O . PRO A 1 803 ? 30.960 11.170 -35.647 1.00 40.00 803 PRO A O 1
ATOM 6198 N N . VAL A 1 804 ? 28.990 10.167 -36.170 1.00 47.69 804 VAL A N 1
ATOM 6199 C CA . VAL A 1 804 ? 29.419 8.764 -36.380 1.00 47.69 804 VAL A CA 1
ATOM 6200 C C . VAL A 1 804 ? 30.779 8.657 -37.106 1.00 47.69 804 VAL A C 1
ATOM 6202 O O . VAL A 1 804 ? 31.544 7.717 -36.919 1.00 47.69 804 VAL A O 1
ATOM 6205 N N . THR A 1 805 ? 31.131 9.690 -37.875 1.00 44.56 805 THR A N 1
ATOM 6206 C CA . THR A 1 805 ? 32.441 9.989 -38.469 1.00 44.56 805 THR A CA 1
ATOM 6207 C C . THR A 1 805 ? 33.685 9.924 -37.561 1.00 44.56 805 THR A C 1
ATOM 6209 O O . THR A 1 805 ? 34.782 9.819 -38.109 1.00 44.56 805 THR A O 1
ATOM 6212 N N . THR A 1 806 ? 33.585 9.981 -36.226 1.00 46.38 806 THR A N 1
ATOM 6213 C CA . THR A 1 806 ? 34.754 9.870 -35.318 1.00 46.38 806 THR A CA 1
ATOM 6214 C C . THR A 1 806 ? 35.010 8.448 -34.807 1.00 46.38 806 THR A C 1
ATOM 6216 O O . THR A 1 806 ? 36.096 8.165 -34.293 1.00 46.38 806 THR A O 1
ATOM 6219 N N . LEU A 1 807 ? 34.057 7.527 -34.979 1.00 53.88 807 LEU A N 1
ATOM 6220 C CA . LEU A 1 807 ? 34.186 6.130 -34.567 1.00 53.88 807 LEU A CA 1
ATOM 6221 C C . LEU A 1 807 ? 34.827 5.299 -35.685 1.00 53.88 807 LEU A C 1
ATOM 6223 O O . LEU A 1 807 ? 34.476 5.407 -36.857 1.00 53.88 807 LEU A O 1
ATOM 6227 N N . SER A 1 808 ? 35.786 4.440 -35.333 1.00 47.78 808 SER A N 1
ATOM 6228 C CA . SER A 1 808 ? 36.489 3.587 -36.299 1.00 47.78 808 SER A CA 1
ATOM 6229 C C . SER A 1 808 ? 36.520 2.120 -35.865 1.00 47.78 808 SER A C 1
ATOM 6231 O O . SER A 1 808 ? 36.446 1.784 -34.681 1.00 47.78 808 SER A O 1
ATOM 6233 N N . GLY A 1 809 ? 36.606 1.217 -36.845 1.00 70.69 809 GLY A N 1
ATOM 6234 C CA . GLY A 1 809 ? 36.791 -0.214 -36.603 1.00 70.69 809 GLY A CA 1
ATOM 6235 C C . GLY A 1 809 ? 35.582 -0.908 -35.963 1.00 70.69 809 GLY A C 1
ATOM 6236 O O . GLY A 1 809 ? 34.489 -0.928 -36.525 1.00 70.69 809 GLY A O 1
ATOM 6237 N N . THR A 1 810 ? 35.797 -1.567 -34.824 1.00 63.50 810 THR A N 1
ATOM 6238 C CA . THR A 1 810 ? 34.800 -2.410 -34.137 1.00 63.50 810 THR A CA 1
ATOM 6239 C C . THR A 1 810 ? 33.735 -1.611 -33.390 1.00 63.50 810 THR A C 1
ATOM 6241 O O . THR A 1 810 ? 32.595 -2.057 -33.334 1.00 63.50 810 THR A O 1
ATOM 6244 N N . ALA A 1 811 ? 34.073 -0.428 -32.870 1.00 63.59 811 ALA A N 1
ATOM 6245 C CA . ALA A 1 811 ? 33.132 0.423 -32.138 1.00 63.59 811 ALA A CA 1
ATOM 6246 C C . ALA A 1 811 ? 31.990 0.919 -33.039 1.00 63.59 811 ALA A C 1
ATOM 6248 O O . ALA A 1 811 ? 30.825 0.815 -32.671 1.00 63.59 811 ALA A O 1
ATOM 6249 N N . LEU A 1 812 ? 32.331 1.339 -34.263 1.00 69.19 812 LEU A N 1
ATOM 6250 C CA . LEU A 1 812 ? 31.369 1.753 -35.285 1.00 69.19 812 LEU A CA 1
ATOM 6251 C C . LEU A 1 812 ? 30.404 0.613 -35.669 1.00 69.19 812 LEU A C 1
ATOM 6253 O O . LEU A 1 812 ? 29.208 0.819 -35.852 1.00 69.19 812 LEU A O 1
ATOM 6257 N N . LYS A 1 813 ? 30.911 -0.625 -35.766 1.00 73.31 813 LYS A N 1
ATOM 6258 C CA . LYS A 1 813 ? 30.080 -1.807 -36.056 1.00 73.31 813 LYS A CA 1
ATOM 6259 C C . LYS A 1 813 ? 29.113 -2.133 -34.918 1.00 73.31 813 LYS A C 1
ATOM 6261 O O . LYS A 1 813 ? 27.953 -2.433 -35.188 1.00 73.31 813 LYS A O 1
ATOM 6266 N N . ASP A 1 814 ? 29.587 -2.090 -33.674 1.00 77.31 814 ASP A N 1
ATOM 6267 C CA . ASP A 1 814 ? 28.760 -2.354 -32.492 1.00 77.31 814 ASP A CA 1
ATOM 6268 C C . ASP A 1 814 ? 27.642 -1.307 -32.348 1.00 77.31 814 ASP A C 1
ATOM 6270 O O . ASP A 1 814 ? 26.516 -1.656 -31.996 1.00 77.31 814 ASP A O 1
ATOM 6274 N N . GLU A 1 815 ? 27.921 -0.043 -32.666 1.00 79.44 815 GLU A N 1
ATOM 6275 C CA . GLU A 1 815 ? 26.925 1.030 -32.671 1.00 79.44 815 GLU A CA 1
ATOM 6276 C C . GLU A 1 815 ? 25.872 0.839 -33.771 1.00 79.44 815 GLU A C 1
ATOM 6278 O O . GLU A 1 815 ? 24.682 0.821 -33.469 1.00 79.44 815 GLU A O 1
ATOM 6283 N N . HIS A 1 816 ? 26.279 0.562 -35.017 1.00 84.69 816 HIS A N 1
ATOM 6284 C CA . HIS A 1 816 ? 25.337 0.254 -36.104 1.00 84.69 816 HIS A CA 1
ATOM 6285 C C . HIS A 1 816 ? 24.413 -0.932 -35.787 1.00 84.69 816 HIS A C 1
ATOM 6287 O O . HIS A 1 816 ? 23.247 -0.937 -36.186 1.00 84.69 816 HIS A O 1
ATOM 6293 N N . ILE A 1 817 ? 24.921 -1.943 -35.076 1.00 88.88 817 ILE A N 1
ATOM 6294 C CA . ILE A 1 817 ? 24.127 -3.085 -34.605 1.00 88.88 817 ILE A CA 1
ATOM 6295 C C . ILE A 1 817 ? 23.063 -2.634 -33.599 1.00 88.88 817 ILE A C 1
ATOM 6297 O O . ILE A 1 817 ? 21.897 -3.008 -33.735 1.00 88.88 817 ILE A O 1
ATOM 6301 N N . ARG A 1 818 ? 23.451 -1.833 -32.600 1.00 89.62 818 ARG A N 1
ATOM 6302 C CA . ARG A 1 818 ? 22.529 -1.324 -31.573 1.00 89.62 818 ARG A CA 1
ATOM 6303 C C . ARG A 1 818 ? 21.455 -0.431 -32.177 1.00 89.62 818 ARG A C 1
ATOM 6305 O O . ARG A 1 818 ? 20.283 -0.646 -31.891 1.00 89.62 818 ARG A O 1
ATOM 6312 N N . GLU A 1 819 ? 21.848 0.487 -33.054 1.00 90.69 819 GLU A N 1
ATOM 6313 C CA . GLU A 1 819 ? 20.936 1.382 -33.768 1.00 90.69 819 GLU A CA 1
ATOM 6314 C C . GLU A 1 819 ? 19.931 0.615 -34.624 1.00 90.69 819 GLU A C 1
ATOM 6316 O O . GLU A 1 819 ? 18.732 0.869 -34.556 1.00 90.69 819 GLU A O 1
ATOM 6321 N N . ARG A 1 820 ? 20.379 -0.396 -35.381 1.00 93.56 820 ARG A N 1
ATOM 6322 C CA . ARG A 1 820 ? 19.467 -1.241 -36.169 1.00 93.56 820 ARG A CA 1
ATOM 6323 C C . ARG A 1 820 ? 18.394 -1.884 -35.291 1.00 93.56 820 ARG A C 1
ATOM 6325 O O . ARG A 1 820 ? 17.215 -1.839 -35.636 1.00 93.56 820 ARG A O 1
ATOM 6332 N N . ILE A 1 821 ? 18.803 -2.478 -34.169 1.00 95.69 821 ILE A N 1
ATOM 6333 C CA . ILE A 1 821 ? 17.882 -3.116 -33.222 1.00 95.69 821 ILE A CA 1
ATOM 6334 C C . ILE A 1 821 ? 16.921 -2.074 -32.638 1.00 95.69 821 ILE A C 1
ATOM 6336 O O . ILE A 1 821 ? 15.714 -2.297 -32.656 1.00 95.69 821 ILE A O 1
ATOM 6340 N N . ALA A 1 822 ? 17.431 -0.936 -32.162 1.00 94.06 822 ALA A N 1
ATOM 6341 C CA . ALA A 1 822 ? 16.632 0.124 -31.549 1.00 94.06 822 ALA A CA 1
ATOM 6342 C C . ALA A 1 822 ? 15.581 0.697 -32.514 1.00 94.06 822 ALA A C 1
ATOM 6344 O O . ALA A 1 822 ? 14.405 0.783 -32.161 1.00 94.06 822 ALA A O 1
ATOM 6345 N N . ARG A 1 823 ? 15.964 0.979 -33.764 1.00 94.81 823 ARG A N 1
ATOM 6346 C CA . ARG A 1 823 ? 15.045 1.435 -34.819 1.00 94.81 823 ARG A CA 1
ATOM 6347 C C . ARG A 1 823 ? 13.956 0.417 -35.134 1.00 94.81 823 ARG A C 1
ATOM 6349 O O . ARG A 1 823 ? 12.822 0.801 -35.403 1.00 94.81 823 ARG A O 1
ATOM 6356 N N . ARG A 1 824 ? 14.276 -0.883 -35.100 1.00 96.44 824 ARG A N 1
ATOM 6357 C CA . ARG A 1 824 ? 13.261 -1.930 -35.274 1.00 96.44 824 ARG A CA 1
ATOM 6358 C C . ARG A 1 824 ? 12.322 -1.992 -34.074 1.00 96.44 824 ARG A C 1
ATOM 6360 O O . ARG A 1 824 ? 11.117 -2.117 -34.263 1.00 96.44 824 ARG A O 1
ATOM 6367 N N . VAL A 1 825 ? 12.850 -1.907 -32.856 1.00 96.31 825 VAL A N 1
ATOM 6368 C CA . VAL A 1 825 ? 12.053 -1.895 -31.618 1.00 96.31 825 VAL A CA 1
ATOM 6369 C C . VAL A 1 825 ? 11.092 -0.714 -31.592 1.00 96.31 825 VAL A C 1
ATOM 6371 O O . VAL A 1 825 ? 9.960 -0.884 -31.157 1.00 96.31 825 VAL A O 1
ATOM 6374 N N . ALA A 1 826 ? 11.497 0.452 -32.101 1.00 95.19 826 ALA A N 1
ATOM 6375 C CA . ALA A 1 826 ? 10.655 1.645 -32.129 1.00 95.19 826 ALA A CA 1
ATOM 6376 C C . ALA A 1 826 ? 9.326 1.444 -32.886 1.00 95.19 826 ALA A C 1
ATOM 6378 O O . ALA A 1 826 ? 8.322 2.066 -32.546 1.00 95.19 826 ALA A O 1
ATOM 6379 N N . LEU A 1 827 ? 9.276 0.506 -33.842 1.00 95.94 827 LEU A N 1
ATOM 6380 C CA . LEU A 1 827 ? 8.041 0.114 -34.536 1.00 95.94 827 LEU A CA 1
ATOM 6381 C C . LEU A 1 827 ? 7.026 -0.616 -33.635 1.00 95.94 827 LEU A C 1
ATOM 6383 O O . LEU A 1 827 ? 5.868 -0.773 -34.018 1.00 95.94 827 LEU A O 1
ATOM 6387 N N . GLU A 1 828 ? 7.435 -1.080 -32.451 1.00 96.00 828 GLU A N 1
ATOM 6388 C CA . GLU A 1 828 ? 6.550 -1.724 -31.474 1.00 96.00 828 GLU A CA 1
ATOM 6389 C C . GLU A 1 828 ? 5.776 -0.712 -30.617 1.00 96.00 828 GLU A C 1
ATOM 6391 O O . GLU A 1 828 ? 4.769 -1.078 -29.998 1.00 96.00 828 GLU A O 1
ATOM 6396 N N . PHE A 1 829 ? 6.203 0.554 -30.595 1.00 94.94 829 PHE A N 1
ATOM 6397 C CA . PHE A 1 829 ? 5.498 1.608 -29.879 1.00 94.94 829 PHE A CA 1
ATOM 6398 C C . PHE A 1 829 ? 4.189 1.992 -30.564 1.00 94.94 829 PHE A C 1
ATOM 6400 O O . PHE A 1 829 ? 4.025 1.929 -31.784 1.00 94.94 829 PHE A O 1
ATOM 6407 N N . ARG A 1 830 ? 3.223 2.416 -29.747 1.00 92.56 830 ARG A N 1
ATOM 6408 C CA . ARG A 1 830 ? 1.932 2.930 -30.209 1.00 92.56 830 ARG A CA 1
ATOM 6409 C C . ARG A 1 830 ? 1.588 4.202 -29.454 1.00 92.56 830 ARG A C 1
ATOM 6411 O O . ARG A 1 830 ? 1.927 4.349 -28.284 1.00 92.56 830 ARG A O 1
ATOM 6418 N N . HIS A 1 831 ? 0.861 5.099 -30.110 1.00 91.88 831 HIS A N 1
ATOM 6419 C CA . HIS A 1 831 ? 0.365 6.308 -29.462 1.00 91.88 831 HIS A CA 1
ATOM 6420 C C . HIS A 1 831 ? -0.541 5.960 -28.263 1.00 91.88 831 HIS A C 1
ATOM 6422 O O . HIS A 1 831 ? -1.480 5.174 -28.399 1.00 91.88 831 HIS A O 1
ATOM 6428 N N . GLY A 1 832 ? -0.278 6.570 -27.107 1.00 89.62 832 GLY A N 1
ATOM 6429 C CA . GLY A 1 832 ? -0.979 6.338 -25.840 1.00 89.62 832 GLY A CA 1
ATOM 6430 C C . GLY A 1 832 ? -0.470 5.135 -25.037 1.00 89.62 832 GLY A C 1
ATOM 6431 O O . GLY A 1 832 ? -1.120 4.736 -24.076 1.00 89.62 832 GLY A O 1
ATOM 6432 N N . MET A 1 833 ? 0.653 4.528 -25.429 1.00 92.25 833 MET A N 1
ATOM 6433 C CA . MET A 1 833 ? 1.210 3.353 -24.760 1.00 92.25 833 MET A CA 1
ATOM 6434 C C . MET A 1 833 ? 2.047 3.732 -23.528 1.00 92.25 833 MET A C 1
ATOM 6436 O O . MET A 1 833 ? 2.949 4.559 -23.612 1.00 92.25 833 MET A O 1
ATOM 6440 N N . TYR A 1 834 ? 1.803 3.055 -22.407 1.00 95.69 834 TYR A N 1
ATOM 6441 C CA . TYR A 1 834 ? 2.758 2.885 -21.305 1.00 95.69 834 TYR A CA 1
ATOM 6442 C C . TYR A 1 834 ? 3.783 1.794 -21.611 1.00 95.69 834 TYR A C 1
ATOM 6444 O O . TYR A 1 834 ? 3.391 0.659 -21.908 1.00 95.69 834 TYR A O 1
ATOM 6452 N N . ALA A 1 835 ? 5.069 2.123 -21.508 1.00 96.81 835 ALA A N 1
ATOM 6453 C CA . ALA A 1 835 ? 6.158 1.181 -21.733 1.00 96.81 835 ALA A CA 1
ATOM 6454 C C . ALA A 1 835 ? 7.212 1.245 -20.622 1.00 96.81 835 ALA A C 1
ATOM 6456 O O . ALA A 1 835 ? 7.468 2.303 -20.052 1.00 96.81 835 ALA A O 1
ATOM 6457 N N . ASN A 1 836 ? 7.851 0.114 -20.342 1.00 97.56 836 ASN A N 1
ATOM 6458 C CA . ASN A 1 836 ? 9.045 0.039 -19.510 1.00 97.56 836 ASN A CA 1
ATOM 6459 C C . ASN A 1 836 ? 10.225 -0.438 -20.364 1.00 97.56 836 ASN A C 1
ATOM 6461 O O . ASN A 1 836 ? 10.139 -1.450 -21.064 1.00 97.56 836 ASN A O 1
ATOM 6465 N N . LEU A 1 837 ? 11.320 0.317 -20.323 1.00 95.38 837 LEU A N 1
ATOM 6466 C CA . LEU A 1 837 ? 12.511 0.053 -21.118 1.00 95.38 837 LEU A CA 1
ATOM 6467 C C . LEU A 1 837 ? 13.663 -0.297 -20.181 1.00 95.38 837 LEU A C 1
ATOM 6469 O O . LEU A 1 837 ? 14.062 0.494 -19.330 1.00 95.38 837 LEU A O 1
ATOM 6473 N N . GLY A 1 838 ? 14.200 -1.501 -20.345 1.00 89.62 838 GLY A N 1
ATOM 6474 C CA . GLY A 1 838 ? 15.389 -1.942 -19.639 1.00 89.62 838 GLY A CA 1
ATOM 6475 C C . GLY A 1 838 ? 16.620 -1.127 -20.032 1.00 89.62 838 GLY A C 1
ATOM 6476 O O . GLY A 1 838 ? 16.714 -0.559 -21.117 1.00 89.62 838 GLY A O 1
ATOM 6477 N N . ILE A 1 839 ? 17.618 -1.127 -19.158 1.00 85.00 839 ILE A N 1
ATOM 6478 C CA . ILE A 1 839 ? 18.869 -0.398 -19.383 1.00 85.00 839 ILE A CA 1
ATOM 6479 C C . ILE A 1 839 ? 19.594 -0.837 -20.670 1.00 85.00 839 ILE A C 1
ATOM 6481 O O . ILE A 1 839 ? 19.552 -2.005 -21.073 1.00 85.00 839 ILE A O 1
ATOM 6485 N N . GLY A 1 840 ? 20.347 0.081 -21.280 1.00 82.75 840 GLY A N 1
ATOM 6486 C CA . GLY A 1 840 ? 21.149 -0.188 -22.475 1.00 82.75 840 GLY A CA 1
ATOM 6487 C C . GLY A 1 840 ? 20.348 -0.061 -23.772 1.00 82.75 840 GLY A C 1
ATOM 6488 O O . GLY A 1 840 ? 19.714 0.959 -24.003 1.00 82.75 840 GLY A O 1
ATOM 6489 N N . MET A 1 841 ? 20.400 -1.080 -24.640 1.00 83.50 841 MET A N 1
ATOM 6490 C CA . MET A 1 841 ? 19.776 -1.025 -25.976 1.00 83.50 841 MET A CA 1
ATOM 6491 C C . MET A 1 841 ? 18.279 -0.674 -25.985 1.00 83.50 841 MET A C 1
ATOM 6493 O O . MET A 1 841 ? 17.887 0.062 -26.886 1.00 83.50 841 MET A O 1
ATOM 6497 N N . PRO A 1 842 ? 17.436 -1.144 -25.039 1.00 90.88 842 PRO A N 1
ATOM 6498 C CA . PRO A 1 842 ? 16.028 -0.757 -25.037 1.00 90.88 842 PRO A CA 1
ATOM 6499 C C . PRO A 1 842 ? 15.806 0.751 -24.878 1.00 90.88 842 PRO A C 1
ATOM 6501 O O . PRO A 1 842 ? 14.901 1.277 -25.515 1.00 90.88 842 PRO A O 1
ATOM 6504 N N . MET A 1 843 ? 16.638 1.449 -24.094 1.00 88.19 843 MET A N 1
ATOM 6505 C CA . MET A 1 843 ? 16.522 2.903 -23.907 1.00 88.19 843 MET A CA 1
ATOM 6506 C C . MET A 1 843 ? 16.759 3.681 -25.203 1.00 88.19 843 MET A C 1
ATOM 6508 O O . MET A 1 843 ? 16.064 4.658 -25.442 1.00 88.19 843 MET A O 1
ATOM 6512 N N . ILE A 1 844 ? 17.656 3.206 -26.075 1.00 88.62 844 ILE A N 1
ATOM 6513 C CA . ILE A 1 844 ? 17.936 3.841 -27.378 1.00 88.62 844 ILE A CA 1
ATOM 6514 C C . ILE A 1 844 ? 16.671 3.873 -28.250 1.00 88.62 844 ILE A C 1
ATOM 6516 O O . ILE A 1 844 ? 16.468 4.794 -29.029 1.00 88.62 844 ILE A O 1
ATOM 6520 N N . ALA A 1 845 ? 15.773 2.889 -28.112 1.00 90.81 845 ALA A N 1
ATOM 6521 C CA . ALA A 1 845 ? 14.536 2.868 -28.890 1.00 90.81 845 ALA A CA 1
ATOM 6522 C C . ALA A 1 845 ? 13.622 4.073 -28.591 1.00 90.81 845 ALA A C 1
ATOM 6524 O O . ALA A 1 845 ? 12.827 4.441 -29.454 1.00 90.81 845 ALA A O 1
ATOM 6525 N N . ALA A 1 846 ? 13.737 4.692 -27.408 1.00 90.12 846 ALA A N 1
ATOM 6526 C CA . ALA A 1 846 ? 12.965 5.881 -27.052 1.00 90.12 846 ALA A CA 1
ATOM 6527 C C . ALA A 1 846 ? 13.320 7.097 -27.925 1.00 90.12 846 ALA A C 1
ATOM 6529 O O . ALA A 1 846 ? 12.427 7.865 -28.277 1.00 90.12 846 ALA A O 1
ATOM 6530 N N . ASP A 1 847 ? 14.582 7.221 -28.346 1.00 88.38 847 ASP A N 1
ATOM 6531 C CA . ASP A 1 847 ? 15.059 8.319 -29.204 1.00 88.38 847 ASP A CA 1
ATOM 6532 C C . ASP A 1 847 ? 14.496 8.237 -30.632 1.00 88.38 847 ASP A C 1
ATOM 6534 O O . ASP A 1 847 ? 14.527 9.204 -31.391 1.00 88.38 847 ASP A O 1
ATOM 6538 N N . HIS A 1 848 ? 13.948 7.075 -30.996 1.00 91.38 848 HIS A N 1
ATOM 6539 C CA . HIS A 1 848 ? 13.363 6.797 -32.305 1.00 91.38 848 HIS A CA 1
ATOM 6540 C C . HIS A 1 848 ? 11.829 6.824 -32.292 1.00 91.38 848 HIS A C 1
ATOM 6542 O O . HIS A 1 848 ? 11.209 6.403 -33.265 1.00 91.38 848 HIS A O 1
ATOM 6548 N N . ILE A 1 849 ? 11.183 7.290 -31.217 1.00 90.38 849 ILE A N 1
ATOM 6549 C CA . ILE A 1 849 ? 9.722 7.466 -31.195 1.00 90.38 849 ILE A CA 1
ATOM 6550 C C . ILE A 1 849 ? 9.343 8.596 -32.176 1.00 90.38 849 ILE A C 1
ATOM 6552 O O . ILE A 1 849 ? 9.846 9.710 -32.029 1.00 90.38 849 ILE A O 1
ATOM 6556 N N . PRO A 1 850 ? 8.448 8.362 -33.163 1.00 90.12 850 PRO A N 1
ATOM 6557 C CA . PRO A 1 850 ? 8.066 9.387 -34.131 1.00 90.12 850 PRO A CA 1
ATOM 6558 C C . PRO A 1 850 ? 7.490 10.644 -33.489 1.00 90.12 850 PRO A C 1
ATOM 6560 O O . PRO A 1 850 ? 6.699 10.570 -32.544 1.00 90.12 850 PRO A O 1
ATOM 6563 N N . GLU A 1 851 ? 7.775 11.795 -34.097 1.00 87.50 851 GLU A N 1
ATOM 6564 C CA . GLU A 1 851 ? 7.136 13.053 -33.724 1.00 87.50 851 GLU A CA 1
ATOM 6565 C C . GLU A 1 851 ? 5.599 12.923 -33.793 1.00 87.50 851 GLU A C 1
ATOM 6567 O O . GLU A 1 851 ? 5.029 12.409 -34.757 1.00 87.50 851 GLU A O 1
ATOM 6572 N N . GLY A 1 852 ? 4.911 13.340 -32.725 1.00 85.75 852 GLY A N 1
ATOM 6573 C CA . GLY A 1 852 ? 3.455 13.206 -32.580 1.00 85.75 852 GLY A CA 1
ATOM 6574 C C . GLY A 1 852 ? 2.970 11.870 -31.992 1.00 85.75 852 GLY A C 1
ATOM 6575 O O . GLY A 1 852 ? 1.818 11.777 -31.545 1.00 85.75 852 GLY A O 1
ATOM 6576 N N . MET A 1 853 ? 3.823 10.843 -31.896 1.00 91.00 853 MET A N 1
ATOM 6577 C CA . MET A 1 853 ? 3.517 9.640 -31.120 1.00 91.00 853 MET A CA 1
ATOM 6578 C C . MET A 1 853 ? 3.811 9.892 -29.638 1.00 91.00 853 MET A C 1
ATOM 6580 O O . MET A 1 853 ? 4.929 10.213 -29.259 1.00 91.00 853 MET A O 1
ATOM 6584 N N . ARG A 1 854 ? 2.801 9.736 -28.777 1.00 88.75 854 ARG A N 1
ATOM 6585 C CA . ARG A 1 854 ? 2.978 9.857 -27.325 1.00 88.75 854 ARG A CA 1
ATOM 6586 C C . ARG A 1 854 ? 3.151 8.474 -26.716 1.00 88.75 854 ARG A C 1
ATOM 6588 O O . ARG A 1 854 ? 2.245 7.654 -26.839 1.00 88.75 854 ARG A O 1
ATOM 6595 N N . VAL A 1 855 ? 4.272 8.243 -26.047 1.00 93.12 855 VAL A N 1
ATOM 6596 C CA . VAL A 1 855 ? 4.550 7.039 -25.255 1.00 93.12 855 VAL A CA 1
ATOM 6597 C C . VAL A 1 855 ? 4.982 7.509 -23.873 1.00 93.12 855 VAL A C 1
ATOM 6599 O O . VAL A 1 855 ? 5.861 8.361 -23.766 1.00 93.12 855 VAL A O 1
ATOM 6602 N N . THR A 1 856 ? 4.363 6.984 -22.822 1.00 95.94 856 THR A N 1
ATOM 6603 C CA . THR A 1 856 ? 4.730 7.320 -21.443 1.00 95.94 856 THR A CA 1
ATOM 6604 C C . THR A 1 856 ? 5.648 6.234 -20.903 1.00 95.94 856 THR A C 1
ATOM 6606 O O . THR A 1 856 ? 5.260 5.067 -20.807 1.00 95.94 856 THR A O 1
ATOM 6609 N N . LEU A 1 857 ? 6.874 6.615 -20.553 1.00 97.25 857 LEU A N 1
ATOM 6610 C CA . LEU A 1 857 ? 7.888 5.685 -20.072 1.00 97.25 857 LEU A CA 1
ATOM 6611 C C . LEU A 1 857 ? 7.841 5.555 -18.545 1.00 97.25 857 LEU A C 1
ATOM 6613 O O . LEU A 1 857 ? 7.863 6.552 -17.823 1.00 97.25 857 LEU A O 1
ATOM 6617 N N . HIS A 1 858 ? 7.778 4.315 -18.070 1.00 97.88 858 HIS A N 1
ATOM 6618 C CA . HIS A 1 858 ? 7.835 3.933 -16.662 1.00 97.88 858 HIS A CA 1
ATOM 6619 C C . HIS A 1 858 ? 9.259 3.531 -16.268 1.00 97.88 858 HIS A C 1
ATOM 6621 O O . HIS A 1 858 ? 9.872 2.695 -16.940 1.00 97.88 858 HIS A O 1
ATOM 6627 N N . SER A 1 859 ? 9.747 4.043 -15.139 1.00 97.50 859 SER A N 1
ATOM 6628 C CA . SER A 1 859 ? 10.999 3.632 -14.503 1.00 97.50 859 SER A CA 1
ATOM 6629 C C . SER A 1 859 ? 10.721 3.008 -13.135 1.00 97.50 859 SER A C 1
ATOM 6631 O O . SER A 1 859 ? 10.060 3.595 -12.278 1.00 97.50 859 SER A O 1
ATOM 6633 N N . GLU A 1 860 ? 11.262 1.808 -12.919 1.00 95.00 860 GLU A N 1
ATOM 6634 C CA . GLU A 1 860 ? 10.917 0.929 -11.791 1.00 95.00 860 GLU A CA 1
ATOM 6635 C C . GLU A 1 860 ? 11.309 1.460 -10.400 1.00 95.00 860 GLU A C 1
ATOM 6637 O O . GLU A 1 860 ? 10.858 0.930 -9.385 1.00 95.00 860 GLU A O 1
ATOM 6642 N N . ASN A 1 861 ? 12.104 2.527 -10.333 1.00 95.88 861 ASN A N 1
ATOM 6643 C CA . ASN A 1 861 ? 12.462 3.231 -9.102 1.00 95.88 861 ASN A CA 1
ATOM 6644 C C . ASN A 1 861 ? 11.419 4.257 -8.630 1.00 95.88 861 ASN A C 1
ATOM 6646 O O . ASN A 1 861 ? 11.682 4.944 -7.644 1.00 95.88 861 ASN A O 1
ATOM 6650 N N . GLY A 1 862 ? 10.260 4.347 -9.294 1.00 97.62 862 GLY A N 1
ATOM 6651 C CA . GLY A 1 862 ? 9.139 5.161 -8.824 1.00 97.62 862 GLY A CA 1
ATOM 6652 C C . GLY A 1 862 ? 8.835 6.395 -9.665 1.00 97.62 862 GLY A C 1
ATOM 6653 O O . GLY A 1 862 ? 8.537 7.448 -9.108 1.00 97.62 862 GLY A O 1
ATOM 6654 N N . LEU A 1 863 ? 8.956 6.291 -10.991 1.00 98.12 863 LEU A N 1
ATOM 6655 C CA . LEU A 1 863 ? 8.701 7.394 -11.918 1.00 98.12 863 LEU A CA 1
ATOM 6656 C C . LEU A 1 863 ? 7.846 6.917 -13.098 1.00 98.12 863 LEU A C 1
ATOM 6658 O O . LEU A 1 863 ? 8.192 5.950 -13.779 1.00 98.12 863 LEU A O 1
ATOM 6662 N N . LEU A 1 864 ? 6.773 7.646 -13.394 1.00 97.94 864 LEU A N 1
ATOM 6663 C CA . LEU A 1 864 ? 6.015 7.537 -14.638 1.00 97.94 864 LEU A CA 1
ATOM 6664 C C . LEU A 1 864 ? 6.124 8.853 -15.411 1.00 97.94 864 LEU A C 1
ATOM 6666 O O . LEU A 1 864 ? 5.865 9.911 -14.850 1.00 97.94 864 LEU A O 1
ATOM 6670 N N . GLY A 1 865 ? 6.487 8.786 -16.692 1.00 96.38 865 GLY A N 1
ATOM 6671 C CA . GLY A 1 865 ? 6.755 9.973 -17.510 1.00 96.38 865 GLY A CA 1
ATOM 6672 C C . GLY A 1 865 ? 8.240 10.329 -17.589 1.00 96.38 865 GLY A C 1
ATOM 6673 O O . GLY A 1 865 ? 8.601 11.503 -17.532 1.00 96.38 865 GLY A O 1
ATOM 6674 N N . LEU A 1 866 ? 9.107 9.320 -17.713 1.00 95.38 866 LEU A N 1
ATOM 6675 C CA . LEU A 1 866 ? 10.540 9.525 -17.934 1.00 95.38 866 LEU A CA 1
ATOM 6676 C C . LEU A 1 866 ? 10.787 10.304 -19.239 1.00 95.38 866 LEU A C 1
ATOM 6678 O O . LEU A 1 866 ? 10.216 9.978 -20.281 1.00 95.38 866 LEU A O 1
ATOM 6682 N N . GLY A 1 867 ? 11.622 11.342 -19.151 1.00 92.69 867 GLY A N 1
ATOM 6683 C CA . GLY A 1 867 ? 12.023 12.209 -20.258 1.00 92.69 867 GLY A CA 1
ATOM 6684 C C . GLY A 1 867 ? 13.429 11.903 -20.781 1.00 92.69 867 GLY A C 1
ATOM 6685 O O . GLY A 1 867 ? 14.004 10.850 -20.508 1.00 92.69 867 GLY A O 1
ATOM 6686 N N . ARG A 1 868 ? 13.998 12.850 -21.534 1.00 90.44 868 ARG A N 1
ATOM 6687 C CA . ARG A 1 868 ? 15.375 12.761 -22.048 1.00 90.44 868 ARG A CA 1
ATOM 6688 C C . ARG A 1 868 ? 16.414 12.848 -20.923 1.00 90.44 868 ARG A C 1
ATOM 6690 O O . ARG A 1 868 ? 16.096 13.228 -19.794 1.00 90.44 868 ARG A O 1
ATOM 6697 N N . PHE A 1 869 ? 17.675 12.577 -21.242 1.00 91.88 869 PHE A N 1
ATOM 6698 C CA . PHE A 1 869 ? 18.788 12.985 -20.381 1.00 91.88 869 PHE A CA 1
ATOM 6699 C C . PHE A 1 869 ? 18.796 14.520 -20.184 1.00 91.88 869 PHE A C 1
ATOM 6701 O O . PHE A 1 869 ? 18.349 15.234 -21.086 1.00 91.88 869 PHE A O 1
ATOM 6708 N N . PRO A 1 870 ? 19.239 15.042 -19.026 1.00 94.00 870 PRO A N 1
ATOM 6709 C CA . PRO A 1 870 ? 19.225 16.472 -18.705 1.00 94.00 870 PRO A CA 1
ATOM 6710 C C . PRO A 1 870 ? 20.362 17.245 -19.379 1.00 94.00 870 PRO A C 1
ATOM 6712 O O . PRO A 1 870 ? 21.417 16.684 -19.672 1.00 94.00 870 PRO A O 1
ATOM 6715 N N . THR A 1 871 ? 20.177 18.547 -19.590 1.00 93.69 871 THR A N 1
ATOM 6716 C CA . THR A 1 871 ? 21.297 19.486 -19.779 1.00 93.69 871 THR A CA 1
ATOM 6717 C C . THR A 1 871 ? 22.040 19.684 -18.453 1.00 93.69 871 THR A C 1
ATOM 6719 O O . THR A 1 871 ? 21.550 19.269 -17.405 1.00 93.69 871 THR A O 1
ATOM 6722 N N . GLU A 1 872 ? 23.210 20.334 -18.458 1.00 92.69 872 GLU A N 1
ATOM 6723 C CA . GLU A 1 872 ? 23.972 20.592 -17.219 1.00 92.69 872 GLU A CA 1
ATOM 6724 C C . GLU A 1 872 ? 23.157 21.344 -16.149 1.00 92.69 872 GLU A C 1
ATOM 6726 O O . GLU A 1 872 ? 23.295 21.057 -14.962 1.00 92.69 872 GLU A O 1
ATOM 6731 N N . GLU A 1 873 ? 22.277 22.262 -16.561 1.00 94.12 873 GLU A N 1
ATOM 6732 C CA . GLU A 1 873 ? 21.421 23.050 -15.660 1.00 94.12 873 GLU A CA 1
ATOM 6733 C C . GLU A 1 873 ? 20.236 22.249 -15.094 1.00 94.12 873 GLU A C 1
ATOM 6735 O O . GLU A 1 873 ? 19.693 22.595 -14.047 1.00 94.12 873 GLU A O 1
ATOM 6740 N N . GLU A 1 874 ? 19.835 21.172 -15.771 1.00 95.31 874 GLU A N 1
ATOM 6741 C CA . GLU A 1 874 ? 18.699 20.319 -15.399 1.00 95.31 874 GLU A CA 1
ATOM 6742 C C . GLU A 1 874 ? 19.107 19.127 -14.517 1.00 95.31 874 GLU A C 1
ATOM 6744 O O . GLU A 1 874 ? 18.247 18.358 -14.082 1.00 95.31 874 GLU A O 1
ATOM 6749 N N . VAL A 1 875 ? 20.408 18.928 -14.277 1.00 96.12 875 VAL A N 1
ATOM 6750 C CA . VAL A 1 875 ? 20.921 17.791 -13.505 1.00 96.12 875 VAL A CA 1
ATOM 6751 C C . VAL A 1 875 ? 20.368 17.808 -12.078 1.00 96.12 875 VAL A C 1
ATOM 6753 O O . VAL A 1 875 ? 20.622 18.726 -11.301 1.00 96.12 875 VAL A O 1
ATOM 6756 N N . ASP A 1 876 ? 19.685 16.727 -11.700 1.00 95.88 876 ASP A N 1
ATOM 6757 C CA . ASP A 1 876 ? 19.177 16.505 -10.348 1.00 95.88 876 ASP A CA 1
ATOM 6758 C C . ASP A 1 876 ? 19.495 15.077 -9.884 1.00 95.88 876 ASP A C 1
ATOM 6760 O O . ASP A 1 876 ? 19.132 14.095 -10.532 1.00 95.88 876 ASP A O 1
ATOM 6764 N N . ALA A 1 877 ? 20.177 14.952 -8.744 1.00 95.25 877 ALA A N 1
ATOM 6765 C CA . ALA A 1 877 ? 20.555 13.662 -8.170 1.00 95.25 877 ALA A CA 1
ATOM 6766 C C . ALA A 1 877 ? 19.351 12.836 -7.685 1.00 95.25 877 ALA A C 1
ATOM 6768 O O . ALA A 1 877 ? 19.443 11.610 -7.615 1.00 95.25 877 ALA A O 1
ATOM 6769 N N . ASP A 1 878 ? 18.220 13.485 -7.391 1.00 96.25 878 ASP A N 1
ATOM 6770 C CA . ASP A 1 878 ? 16.982 12.797 -7.012 1.00 96.25 878 ASP A CA 1
ATOM 6771 C C . ASP A 1 878 ? 16.171 12.331 -8.225 1.00 96.25 878 ASP A C 1
ATOM 6773 O O . ASP A 1 878 ? 15.141 11.670 -8.066 1.00 96.25 878 ASP A O 1
ATOM 6777 N N . LEU A 1 879 ? 16.622 12.660 -9.441 1.00 96.75 879 LEU A N 1
ATOM 6778 C CA . LEU A 1 879 ? 15.942 12.324 -10.681 1.00 96.75 879 LEU A CA 1
ATOM 6779 C C . LEU A 1 879 ? 16.814 11.429 -11.563 1.00 96.75 879 LEU A C 1
ATOM 6781 O O . LEU A 1 879 ? 17.542 11.868 -12.454 1.00 96.75 879 LEU A O 1
ATOM 6785 N N . ILE A 1 880 ? 16.707 10.129 -11.299 1.00 95.81 880 ILE A N 1
ATOM 6786 C CA . ILE A 1 880 ? 17.443 9.085 -12.011 1.00 95.81 880 ILE A CA 1
ATOM 6787 C C . ILE A 1 880 ? 16.507 8.021 -12.584 1.00 95.81 880 ILE A C 1
ATOM 6789 O O . ILE A 1 880 ? 15.408 7.798 -12.075 1.00 95.81 880 ILE A O 1
ATOM 6793 N N . ASN A 1 881 ? 16.965 7.316 -13.617 1.00 94.81 881 ASN A N 1
ATOM 6794 C CA . ASN A 1 881 ? 16.300 6.123 -14.142 1.00 94.81 881 ASN A CA 1
ATOM 6795 C C . ASN A 1 881 ? 16.742 4.835 -13.411 1.00 94.81 881 ASN A C 1
ATOM 6797 O O . ASN A 1 881 ? 17.623 4.838 -12.544 1.00 94.81 881 ASN A O 1
ATOM 6801 N N . ALA A 1 882 ? 16.181 3.690 -13.812 1.00 92.88 882 ALA A N 1
ATOM 6802 C CA . ALA A 1 882 ? 16.541 2.369 -13.286 1.00 92.88 882 ALA A CA 1
ATOM 6803 C C . ALA A 1 882 ? 18.049 2.032 -13.407 1.00 92.88 882 ALA A C 1
ATOM 6805 O O . ALA A 1 882 ? 18.617 1.343 -12.549 1.00 92.88 882 ALA A O 1
ATOM 6806 N N . GLY A 1 883 ? 18.711 2.559 -14.445 1.00 91.94 883 GLY A N 1
ATOM 6807 C CA . GLY A 1 883 ? 20.145 2.424 -14.724 1.00 91.94 883 GLY A CA 1
ATOM 6808 C C . GLY A 1 883 ? 21.065 3.294 -13.871 1.00 91.94 883 GLY A C 1
ATOM 6809 O O . GLY A 1 883 ? 22.290 3.147 -13.981 1.00 91.94 883 GLY A O 1
ATOM 6810 N N . LYS A 1 884 ? 20.486 4.103 -12.974 1.00 93.44 884 LYS A N 1
ATOM 6811 C CA . LYS A 1 884 ? 21.162 5.081 -12.110 1.00 93.44 884 LYS A CA 1
ATOM 6812 C C . LYS A 1 884 ? 21.741 6.273 -12.884 1.00 93.44 884 LYS A C 1
ATOM 6814 O O . LYS A 1 884 ? 22.714 6.876 -12.439 1.00 93.44 884 LYS A O 1
ATOM 6819 N N . GLU A 1 885 ? 21.160 6.572 -14.043 1.00 93.88 885 GLU A N 1
ATOM 6820 C CA . GLU A 1 885 ? 21.535 7.686 -14.917 1.00 93.88 885 GLU A CA 1
ATOM 6821 C C . GLU A 1 885 ? 20.612 8.876 -14.656 1.00 93.88 885 GLU A C 1
ATOM 6823 O O . GLU A 1 885 ? 19.412 8.683 -14.457 1.00 93.88 885 GLU A O 1
ATOM 6828 N N . THR A 1 886 ? 21.163 10.088 -14.657 1.00 94.62 886 THR A N 1
ATOM 6829 C CA . THR A 1 886 ? 20.400 11.340 -14.526 1.00 94.62 886 THR A CA 1
ATOM 6830 C C . THR A 1 886 ? 19.421 11.513 -15.680 1.00 94.62 886 THR A C 1
ATOM 6832 O O . THR A 1 886 ? 19.805 11.343 -16.833 1.00 94.62 886 THR A O 1
ATOM 6835 N N . VAL A 1 887 ? 18.168 11.868 -15.391 1.00 95.50 887 VAL A N 1
ATOM 6836 C CA . VAL A 1 887 ? 17.101 12.050 -16.395 1.00 95.50 887 VAL A CA 1
ATOM 6837 C C . VAL A 1 887 ? 16.269 13.300 -16.114 1.00 95.50 887 VAL A C 1
ATOM 6839 O O . VAL A 1 887 ? 16.351 13.891 -15.043 1.00 95.50 887 VAL A O 1
ATOM 6842 N N . THR A 1 888 ? 15.453 13.693 -17.088 1.00 96.38 888 THR A N 1
ATOM 6843 C CA . THR A 1 888 ? 14.357 14.662 -16.940 1.00 96.38 888 THR A CA 1
ATOM 6844 C C . THR A 1 888 ? 13.008 13.941 -16.925 1.00 96.38 888 THR A C 1
ATOM 6846 O O . THR A 1 888 ? 12.940 12.710 -17.004 1.00 96.38 888 THR A O 1
ATOM 6849 N N . VAL A 1 889 ? 11.916 14.700 -16.841 1.00 96.88 889 VAL A N 1
ATOM 6850 C CA . VAL A 1 889 ? 10.545 14.187 -16.930 1.00 96.88 889 VAL A CA 1
ATOM 6851 C C . VAL A 1 889 ? 9.726 14.970 -17.943 1.00 96.88 889 VAL A C 1
ATOM 6853 O O . VAL A 1 889 ? 10.003 16.138 -18.214 1.00 96.88 889 VAL A O 1
ATOM 6856 N N . ILE A 1 890 ? 8.705 14.324 -18.497 1.00 94.44 890 ILE A N 1
ATOM 6857 C CA . ILE A 1 890 ? 7.710 14.993 -19.340 1.00 94.44 890 ILE A CA 1
ATOM 6858 C C . ILE A 1 890 ? 6.641 15.682 -18.470 1.00 94.44 890 ILE A C 1
ATOM 6860 O O . ILE A 1 890 ? 6.404 15.251 -17.340 1.00 94.44 890 ILE A O 1
ATOM 6864 N N . PRO A 1 891 ? 5.935 16.707 -18.981 1.00 93.88 891 PRO A N 1
ATOM 6865 C CA . PRO A 1 891 ? 4.762 17.254 -18.305 1.00 93.88 891 PRO A CA 1
ATOM 6866 C C . PRO A 1 891 ? 3.715 16.171 -17.999 1.00 93.88 891 PRO A C 1
ATOM 6868 O O . PRO A 1 891 ? 3.395 15.353 -18.866 1.00 93.88 891 PRO A O 1
ATOM 6871 N N . GLY A 1 892 ? 3.161 16.187 -16.783 1.00 94.44 892 GLY A N 1
ATOM 6872 C CA . GLY A 1 892 ? 2.222 15.167 -16.296 1.00 94.44 892 GLY A CA 1
ATOM 6873 C C . GLY A 1 892 ? 2.890 13.916 -15.721 1.00 94.44 892 GLY A C 1
ATOM 6874 O O . GLY A 1 892 ? 2.204 12.923 -15.475 1.00 94.44 892 GLY A O 1
ATOM 6875 N N . ALA A 1 893 ? 4.211 13.941 -15.523 1.00 97.56 893 ALA A N 1
ATOM 6876 C CA . ALA A 1 893 ? 4.910 12.894 -14.794 1.00 97.56 893 ALA A CA 1
ATOM 6877 C C . ALA A 1 893 ? 4.432 12.789 -13.339 1.00 97.56 893 ALA A C 1
ATOM 6879 O O . ALA A 1 893 ? 3.944 13.753 -12.758 1.00 97.56 893 ALA A O 1
ATOM 6880 N N . SER A 1 894 ? 4.593 11.606 -12.754 1.00 98.19 894 SER A N 1
ATOM 6881 C CA . SER A 1 894 ? 4.245 11.329 -11.358 1.00 98.19 894 SER A CA 1
ATOM 6882 C C . SER A 1 894 ? 5.324 10.496 -10.679 1.00 98.19 894 SER A C 1
ATOM 6884 O O . SER A 1 894 ? 5.973 9.655 -11.318 1.00 98.19 894 SER A O 1
ATOM 6886 N N . PHE A 1 895 ? 5.501 10.731 -9.379 1.00 98.62 895 PHE A N 1
ATOM 6887 C CA . PHE A 1 895 ? 6.469 10.040 -8.536 1.00 98.62 895 PHE A CA 1
ATOM 6888 C C . PHE A 1 895 ? 5.774 9.207 -7.466 1.00 98.62 895 PHE A C 1
ATOM 6890 O O . PHE A 1 895 ? 4.796 9.615 -6.845 1.00 98.62 895 PHE A O 1
ATOM 6897 N N . PHE A 1 896 ? 6.295 8.012 -7.226 1.00 98.38 896 PHE A N 1
ATOM 6898 C CA . PHE A 1 896 ? 5.725 7.073 -6.268 1.00 98.38 896 PHE A CA 1
ATOM 6899 C C . PHE A 1 896 ? 6.809 6.185 -5.665 1.00 98.38 896 PHE A C 1
ATOM 6901 O O . PHE A 1 896 ? 7.963 6.185 -6.082 1.00 98.38 896 PHE A O 1
ATOM 6908 N N . ALA A 1 897 ? 6.456 5.469 -4.606 1.00 98.50 897 ALA A N 1
ATOM 6909 C CA . ALA A 1 897 ? 7.372 4.556 -3.943 1.00 98.50 897 ALA A CA 1
ATOM 6910 C C . ALA A 1 897 ? 7.562 3.252 -4.739 1.00 98.50 897 ALA A C 1
ATOM 6912 O O . ALA A 1 897 ? 6.781 2.920 -5.635 1.00 98.50 897 ALA A O 1
ATOM 6913 N N . SER A 1 898 ? 8.601 2.487 -4.398 1.00 98.69 898 SER A N 1
ATOM 6914 C CA . SER A 1 898 ? 8.937 1.237 -5.093 1.00 98.69 898 SER A CA 1
ATOM 6915 C C . SER A 1 898 ? 7.823 0.187 -5.019 1.00 98.69 898 SER A C 1
ATOM 6917 O O . SER A 1 898 ? 7.620 -0.556 -5.973 1.00 98.69 898 SER A O 1
ATOM 6919 N N . ASP A 1 899 ? 7.085 0.099 -3.916 1.00 98.62 899 ASP A N 1
ATOM 6920 C CA . ASP A 1 899 ? 5.963 -0.835 -3.773 1.00 98.62 899 ASP A CA 1
ATOM 6921 C C . ASP A 1 899 ? 4.809 -0.506 -4.734 1.00 98.62 899 ASP A C 1
ATOM 6923 O O . ASP A 1 899 ? 4.271 -1.414 -5.366 1.00 98.62 899 ASP A O 1
ATOM 6927 N N . GLU A 1 900 ? 4.496 0.777 -4.934 1.00 98.56 900 GLU A N 1
ATOM 6928 C CA . GLU A 1 900 ? 3.515 1.221 -5.935 1.00 98.56 900 GLU A CA 1
ATOM 6929 C C . GLU A 1 900 ? 4.023 1.001 -7.370 1.00 98.56 900 GLU A C 1
ATOM 6931 O O . GLU A 1 900 ? 3.286 0.505 -8.219 1.00 98.56 900 GLU A O 1
ATOM 6936 N N . SER A 1 901 ? 5.301 1.286 -7.632 1.00 98.56 901 SER A N 1
ATOM 6937 C CA . SER A 1 901 ? 5.949 1.021 -8.926 1.00 98.56 901 SER A CA 1
ATOM 6938 C C . SER A 1 901 ? 5.788 -0.440 -9.354 1.00 98.56 901 SER A C 1
ATOM 6940 O O . SER A 1 901 ? 5.352 -0.747 -10.465 1.00 98.56 901 SER A O 1
ATOM 6942 N N . PHE A 1 902 ? 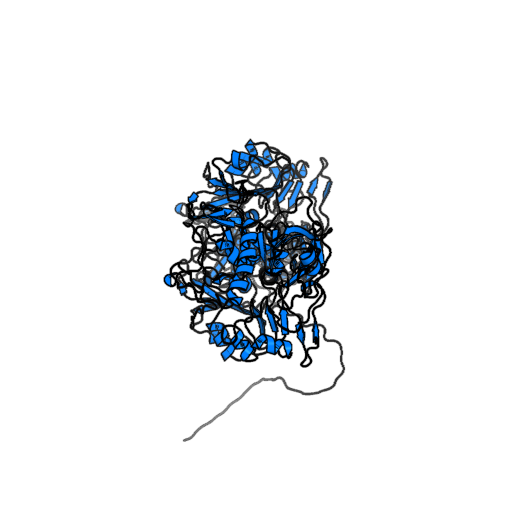6.052 -1.380 -8.445 1.00 98.56 902 PHE A N 1
ATOM 6943 C CA . PHE A 1 902 ? 5.880 -2.797 -8.755 1.00 98.56 902 PHE A CA 1
ATOM 6944 C C . PHE A 1 902 ? 4.433 -3.285 -8.646 1.00 98.56 902 PHE A C 1
ATOM 6946 O O . PHE A 1 902 ? 4.128 -4.327 -9.225 1.00 98.56 902 PHE A O 1
ATOM 6953 N N . ALA A 1 903 ? 3.528 -2.549 -7.995 1.00 98.50 903 ALA A N 1
ATOM 6954 C CA . ALA A 1 903 ? 2.088 -2.775 -8.120 1.00 98.50 903 ALA A CA 1
ATOM 6955 C C . ALA A 1 903 ? 1.597 -2.455 -9.543 1.00 98.50 903 ALA A C 1
ATOM 6957 O O . ALA A 1 903 ? 0.883 -3.274 -10.121 1.00 98.50 903 ALA A O 1
ATOM 6958 N N . ILE A 1 904 ? 2.059 -1.351 -10.150 1.00 98.00 904 ILE A N 1
ATOM 6959 C CA . ILE A 1 904 ? 1.805 -1.008 -11.563 1.00 98.00 904 ILE A CA 1
ATOM 6960 C C . ILE A 1 904 ? 2.283 -2.141 -12.479 1.00 98.00 904 ILE A C 1
ATOM 6962 O O . ILE A 1 904 ? 1.537 -2.626 -13.334 1.00 98.00 904 ILE A O 1
ATOM 6966 N N . VAL A 1 905 ? 3.526 -2.595 -12.281 1.00 97.25 905 VAL A N 1
ATOM 6967 C CA . VAL A 1 905 ? 4.113 -3.687 -13.070 1.00 97.25 905 VAL A CA 1
ATOM 6968 C C . VAL A 1 905 ? 3.302 -4.970 -12.885 1.00 97.25 905 VAL A C 1
ATOM 6970 O O . VAL A 1 905 ? 2.722 -5.473 -13.844 1.00 97.25 905 VAL A O 1
ATOM 6973 N N . ARG A 1 906 ? 3.196 -5.485 -11.655 1.00 96.81 906 ARG A N 1
ATOM 6974 C CA . ARG A 1 906 ? 2.557 -6.775 -11.343 1.00 96.81 906 ARG A CA 1
ATOM 6975 C C . ARG A 1 906 ? 1.064 -6.797 -11.682 1.00 96.81 906 ARG A C 1
ATOM 6977 O O . ARG A 1 906 ? 0.562 -7.828 -12.134 1.00 96.81 906 ARG A O 1
ATOM 6984 N N . GLY A 1 907 ? 0.383 -5.662 -11.528 1.00 94.88 907 GLY A N 1
ATOM 6985 C CA . GLY A 1 907 ? -1.013 -5.437 -11.909 1.00 94.88 907 GLY A CA 1
ATOM 6986 C C . GLY A 1 907 ? -1.271 -5.445 -13.419 1.00 94.88 907 GLY A C 1
ATOM 6987 O O . GLY A 1 907 ? -2.423 -5.412 -13.830 1.00 94.88 907 GLY A O 1
ATOM 6988 N N . SER A 1 908 ? -0.226 -5.580 -14.249 1.00 93.00 908 SER A N 1
ATOM 6989 C CA . SER A 1 908 ? -0.304 -5.581 -15.719 1.00 93.00 908 SER A CA 1
ATOM 6990 C C . SER A 1 908 ? -0.792 -4.254 -16.315 1.00 93.00 908 SER A C 1
ATOM 6992 O O . SER A 1 908 ? -1.453 -4.248 -17.349 1.00 93.00 908 SER A O 1
ATOM 6994 N N . HIS A 1 909 ? -0.426 -3.126 -15.696 1.00 93.75 909 HIS A N 1
ATOM 6995 C CA . HIS A 1 909 ? -0.753 -1.780 -16.195 1.00 93.75 909 HIS A CA 1
ATOM 6996 C C . HIS A 1 909 ? 0.246 -1.269 -17.255 1.00 93.75 909 HIS A C 1
ATOM 6998 O O . HIS A 1 909 ? -0.012 -0.290 -17.952 1.00 93.75 909 HIS A O 1
ATOM 7004 N N . ILE A 1 910 ? 1.390 -1.947 -17.417 1.00 94.88 910 ILE A N 1
ATOM 7005 C CA . ILE A 1 910 ? 2.369 -1.694 -18.486 1.00 94.88 910 ILE A CA 1
ATOM 7006 C C . ILE A 1 910 ? 2.005 -2.514 -19.728 1.00 94.88 910 ILE A C 1
ATOM 7008 O O . ILE A 1 910 ? 1.830 -3.730 -19.640 1.00 94.88 910 ILE A O 1
ATOM 7012 N N . HIS A 1 911 ? 1.958 -1.883 -20.905 1.00 94.81 911 HIS A N 1
ATOM 7013 C CA . HIS A 1 911 ? 1.620 -2.584 -22.151 1.00 94.81 911 HIS A CA 1
ATOM 7014 C C . HIS A 1 911 ? 2.815 -3.281 -22.791 1.00 94.81 911 HIS A C 1
ATOM 7016 O O . HIS A 1 911 ? 2.668 -4.360 -23.362 1.00 94.81 911 HIS A O 1
ATOM 7022 N N . LEU A 1 912 ? 3.979 -2.631 -22.755 1.00 96.75 912 LEU A N 1
ATOM 7023 C CA . LEU A 1 912 ? 5.188 -3.077 -23.433 1.00 96.75 912 LEU A CA 1
ATOM 7024 C C . LEU A 1 912 ? 6.373 -3.003 -22.476 1.00 96.75 912 LEU A C 1
ATOM 7026 O O . LEU A 1 912 ? 6.719 -1.933 -21.985 1.00 96.75 912 LEU A O 1
ATOM 7030 N N . THR A 1 913 ? 7.027 -4.136 -22.279 1.00 97.81 913 THR A N 1
ATOM 7031 C CA . THR A 1 913 ? 8.312 -4.230 -21.598 1.00 97.81 913 THR A CA 1
ATOM 7032 C C . THR A 1 913 ? 9.362 -4.615 -22.632 1.00 97.81 913 THR A C 1
ATOM 7034 O O . THR A 1 913 ? 9.228 -5.644 -23.298 1.00 97.81 913 THR A O 1
ATOM 7037 N N . VAL A 1 914 ? 10.423 -3.817 -22.758 1.00 97.62 914 VAL A N 1
ATOM 7038 C CA . VAL A 1 914 ? 11.561 -4.122 -23.636 1.00 97.62 914 VAL A CA 1
ATOM 7039 C C . VAL A 1 914 ? 12.808 -4.343 -22.790 1.00 97.62 914 VAL A C 1
ATOM 7041 O O . VAL A 1 914 ? 13.246 -3.444 -22.083 1.00 97.62 914 VAL A O 1
ATOM 7044 N N . LEU A 1 915 ? 13.416 -5.525 -22.866 1.00 96.19 915 LEU A N 1
ATOM 7045 C CA . LEU A 1 915 ? 14.558 -5.908 -22.027 1.00 96.19 915 LEU A CA 1
ATOM 7046 C C . LEU A 1 915 ? 15.731 -6.420 -22.858 1.00 96.19 915 LEU A C 1
ATOM 7048 O O . LEU A 1 915 ? 15.563 -6.922 -23.966 1.00 96.19 915 LEU A O 1
ATOM 7052 N N . GLY A 1 916 ? 16.934 -6.344 -22.291 1.00 95.12 916 GLY A N 1
ATOM 7053 C CA . GLY A 1 916 ? 18.093 -7.056 -22.821 1.00 95.12 916 GLY A CA 1
ATOM 7054 C C . GLY A 1 916 ? 18.040 -8.560 -22.517 1.00 95.12 916 GLY A C 1
ATOM 7055 O O . GLY A 1 916 ? 17.585 -8.964 -21.444 1.00 95.12 916 GLY A O 1
ATOM 7056 N N . GLY A 1 917 ? 18.562 -9.385 -23.431 1.00 94.25 917 GLY A N 1
ATOM 7057 C CA . GLY A 1 917 ? 18.710 -10.838 -23.247 1.00 94.25 917 GLY A CA 1
ATOM 7058 C C . GLY A 1 917 ? 20.166 -11.320 -23.260 1.00 94.25 917 GLY A C 1
ATOM 7059 O O . GLY A 1 917 ? 20.961 -10.929 -24.128 1.00 94.25 917 GLY A O 1
ATOM 7060 N N . MET A 1 918 ? 20.524 -12.205 -22.318 1.00 95.19 918 MET A N 1
ATOM 7061 C CA . MET A 1 918 ? 21.758 -13.004 -22.404 1.00 95.19 918 MET A CA 1
ATOM 7062 C C . MET A 1 918 ? 21.506 -14.314 -23.150 1.00 95.19 918 MET A C 1
ATOM 7064 O O . MET A 1 918 ? 22.319 -14.674 -23.998 1.00 95.19 918 MET A O 1
ATOM 7068 N N . GLN A 1 919 ? 20.387 -14.982 -22.863 1.00 97.56 919 GLN A N 1
ATOM 7069 C CA . GLN A 1 919 ? 19.861 -16.121 -23.616 1.00 97.56 919 GLN A CA 1
ATOM 7070 C C . GLN A 1 919 ? 18.329 -16.051 -23.665 1.00 97.56 919 GLN A C 1
ATOM 7072 O O . GLN A 1 919 ? 17.707 -15.576 -22.710 1.00 97.56 919 GLN A O 1
ATOM 7077 N N . VAL A 1 920 ? 17.746 -16.535 -24.762 1.00 98.31 920 VAL A N 1
ATOM 7078 C CA . VAL A 1 920 ? 16.304 -16.790 -24.897 1.00 98.31 920 VAL A CA 1
ATOM 7079 C C . VAL A 1 920 ? 16.095 -18.211 -25.418 1.00 98.31 920 VAL A C 1
ATOM 7081 O O . VAL A 1 920 ? 16.786 -18.616 -26.358 1.00 98.31 920 VAL A O 1
ATOM 7084 N N . SER A 1 921 ? 15.180 -18.966 -24.805 1.00 98.06 921 SER A N 1
ATOM 7085 C CA . SER A 1 921 ? 14.823 -20.318 -25.254 1.00 98.06 921 SER A CA 1
ATOM 7086 C C . SER A 1 921 ? 13.783 -20.296 -26.376 1.00 98.06 921 SER A C 1
ATOM 7088 O O . SER A 1 921 ? 13.106 -19.287 -26.590 1.00 98.06 921 SER A O 1
ATOM 7090 N N . GLN A 1 922 ? 13.611 -21.423 -27.070 1.00 96.88 922 GLN A N 1
ATOM 7091 C CA . GLN A 1 922 ? 12.656 -21.526 -28.173 1.00 96.88 922 GLN A CA 1
ATOM 7092 C C . GLN A 1 922 ? 11.204 -21.286 -27.732 1.00 96.88 922 GLN A C 1
ATOM 7094 O O . GLN A 1 922 ? 10.418 -20.767 -28.512 1.00 96.88 922 GLN A O 1
ATOM 7099 N N . PHE A 1 923 ? 10.879 -21.583 -26.469 1.00 97.06 923 PHE A N 1
ATOM 7100 C CA . PHE A 1 923 ? 9.551 -21.395 -25.869 1.00 97.06 923 PHE A CA 1
ATOM 7101 C C . PHE A 1 923 ? 9.441 -20.115 -25.023 1.00 97.06 923 PHE A C 1
ATOM 7103 O O . PHE A 1 923 ? 8.498 -19.949 -24.244 1.00 97.06 923 PHE A O 1
ATOM 7110 N N . GLY A 1 924 ? 10.417 -19.211 -25.142 1.00 96.94 924 GLY A N 1
ATOM 7111 C CA . GLY A 1 924 ? 10.359 -17.884 -24.536 1.00 96.94 924 GLY A CA 1
ATOM 7112 C C . GLY A 1 924 ? 10.810 -17.795 -23.084 1.00 96.94 924 GLY A C 1
ATOM 7113 O O . GLY A 1 924 ? 10.391 -16.870 -22.389 1.00 96.94 924 GLY A O 1
ATOM 7114 N N . ASP A 1 925 ? 11.657 -18.702 -22.604 1.00 98.00 925 ASP A N 1
ATOM 7115 C CA . ASP A 1 925 ? 12.355 -18.492 -21.333 1.00 98.00 925 ASP A CA 1
ATOM 7116 C C . ASP A 1 925 ? 13.432 -17.424 -21.512 1.00 98.00 925 ASP A C 1
ATOM 7118 O O . ASP A 1 925 ? 14.156 -17.423 -22.507 1.00 98.00 925 ASP A O 1
ATOM 7122 N N . LEU A 1 926 ? 13.582 -16.540 -20.530 1.00 97.94 926 LEU A N 1
ATOM 7123 C CA . LEU A 1 926 ? 14.582 -15.476 -20.542 1.00 97.94 926 LEU A CA 1
ATOM 7124 C C . LEU A 1 926 ? 15.633 -15.727 -19.469 1.00 97.94 926 LEU A C 1
ATOM 7126 O O . LEU A 1 926 ? 15.283 -15.970 -18.318 1.00 97.94 926 LEU A O 1
ATOM 7130 N N . ALA A 1 927 ? 16.908 -15.550 -19.808 1.00 97.00 927 ALA A N 1
ATOM 7131 C CA . ALA A 1 927 ? 17.988 -15.367 -18.843 1.00 97.00 927 ALA A CA 1
ATOM 7132 C C . ALA A 1 927 ? 18.727 -14.053 -19.134 1.00 97.00 927 ALA A C 1
ATOM 7134 O O . ALA A 1 927 ? 19.202 -13.836 -20.256 1.00 97.00 927 ALA A O 1
ATOM 7135 N N . ASN A 1 928 ? 18.825 -13.158 -18.143 1.00 92.25 928 ASN A N 1
ATOM 7136 C CA . ASN A 1 928 ? 19.421 -11.830 -18.355 1.00 92.25 928 ASN A CA 1
ATOM 7137 C C . ASN A 1 928 ? 20.226 -11.224 -17.190 1.00 92.25 928 ASN A C 1
ATOM 7139 O O . ASN A 1 928 ? 20.782 -10.140 -17.365 1.00 92.25 928 ASN A O 1
ATOM 7143 N N . TRP A 1 929 ? 20.332 -11.886 -16.033 1.00 89.12 929 TRP A N 1
ATOM 7144 C CA . TRP A 1 929 ? 20.866 -11.238 -14.825 1.00 89.12 929 TRP A CA 1
ATOM 7145 C C . TRP A 1 929 ? 22.201 -11.798 -14.310 1.00 89.12 929 TRP A C 1
ATOM 7147 O O . TRP A 1 929 ? 22.957 -11.085 -13.645 1.00 89.12 929 TRP A O 1
ATOM 7157 N N . VAL A 1 930 ? 22.549 -13.046 -14.636 1.00 89.00 930 VAL A N 1
ATOM 7158 C CA . VAL A 1 930 ? 23.828 -13.651 -14.236 1.00 89.00 930 VAL A CA 1
ATOM 7159 C C . VAL A 1 930 ? 24.361 -14.595 -15.307 1.00 89.00 930 VAL A C 1
ATOM 7161 O O . VAL A 1 930 ? 23.620 -15.358 -15.920 1.00 89.00 930 VAL A O 1
ATOM 7164 N N . VAL A 1 931 ? 25.679 -14.558 -15.495 1.00 86.75 931 VAL A N 1
ATOM 7165 C CA . VAL A 1 931 ? 26.420 -15.578 -16.240 1.00 86.75 931 VAL A CA 1
ATOM 7166 C C . VAL A 1 931 ? 27.176 -16.419 -15.210 1.00 86.75 931 VAL A C 1
ATOM 7168 O O . VAL A 1 931 ? 27.972 -15.840 -14.461 1.00 86.75 931 VAL A O 1
ATOM 7171 N N . PRO A 1 932 ? 26.951 -17.743 -15.135 1.00 83.19 932 PRO A N 1
ATOM 7172 C CA . PRO A 1 932 ? 27.676 -18.614 -14.213 1.00 83.19 932 PRO A CA 1
ATOM 7173 C C . PRO A 1 932 ? 29.196 -18.418 -14.299 1.00 83.19 932 PRO A C 1
ATOM 7175 O O . PRO A 1 932 ? 29.756 -18.283 -15.387 1.00 83.19 932 PRO A O 1
ATOM 7178 N N . GLY A 1 933 ? 29.862 -18.350 -13.144 1.00 77.94 933 GLY A N 1
ATOM 7179 C CA . GLY A 1 933 ? 31.309 -18.114 -13.053 1.00 77.94 933 GLY A CA 1
ATOM 7180 C C . GLY A 1 933 ? 31.764 -16.670 -13.315 1.00 77.94 933 GLY A C 1
ATOM 7181 O O . GLY A 1 933 ? 32.961 -16.398 -13.258 1.00 77.94 933 GLY A O 1
ATOM 7182 N N . LYS A 1 934 ? 30.850 -15.726 -13.583 1.00 82.62 934 LYS A N 1
ATOM 7183 C CA . LYS A 1 934 ? 31.153 -14.287 -13.684 1.00 82.62 934 LYS A CA 1
ATOM 7184 C C . LYS A 1 934 ? 30.604 -13.509 -12.486 1.00 82.62 934 LYS A C 1
ATOM 7186 O O . LYS A 1 934 ? 29.882 -14.045 -11.647 1.00 82.62 934 LYS A O 1
ATOM 7191 N N . LYS A 1 935 ? 30.950 -12.216 -12.419 1.00 76.69 935 LYS A N 1
ATOM 7192 C CA . LYS A 1 935 ? 30.440 -11.282 -11.405 1.00 76.69 935 LYS A CA 1
ATOM 7193 C C . LYS A 1 935 ? 28.909 -11.335 -11.360 1.00 76.69 935 LYS A C 1
ATOM 7195 O O . LYS A 1 935 ? 28.251 -11.155 -12.387 1.00 76.69 935 LYS A O 1
ATOM 7200 N N . MET A 1 936 ? 28.364 -11.557 -10.167 1.00 82.62 936 MET A N 1
ATOM 7201 C CA . MET A 1 936 ? 26.926 -11.550 -9.928 1.00 82.62 936 MET A CA 1
ATOM 7202 C C . MET A 1 936 ? 26.432 -10.102 -9.919 1.00 82.62 936 MET A C 1
ATOM 7204 O O . MET A 1 936 ? 26.979 -9.267 -9.202 1.00 82.62 936 MET A O 1
ATOM 7208 N N . LYS A 1 937 ? 25.422 -9.798 -10.738 1.00 83.94 937 LYS A N 1
ATOM 7209 C CA . LYS A 1 937 ? 24.783 -8.477 -10.740 1.00 83.94 937 LYS A CA 1
ATOM 7210 C C . LYS A 1 937 ? 23.563 -8.437 -9.827 1.00 83.94 937 LYS A C 1
ATOM 7212 O O . LYS A 1 937 ? 23.444 -7.523 -9.027 1.00 83.94 937 LYS A O 1
ATOM 7217 N N . GLY A 1 938 ? 22.712 -9.455 -9.914 1.00 87.75 938 GLY A N 1
ATOM 7218 C CA . GLY A 1 938 ? 21.373 -9.453 -9.322 1.00 87.75 938 GLY A CA 1
ATOM 7219 C C . GLY A 1 938 ? 20.309 -9.176 -10.381 1.00 87.75 938 GLY A C 1
ATOM 7220 O O . GLY A 1 938 ? 20.630 -8.701 -11.471 1.00 87.75 938 GLY A O 1
ATOM 7221 N N . MET A 1 939 ? 19.066 -9.552 -10.090 1.00 92.44 939 MET A N 1
ATOM 7222 C CA . MET A 1 939 ? 17.964 -9.505 -11.053 1.00 92.44 939 MET A CA 1
ATOM 7223 C C . MET A 1 939 ? 17.308 -8.128 -11.184 1.00 92.44 939 MET A C 1
ATOM 7225 O O . MET A 1 939 ? 16.704 -7.870 -12.224 1.00 92.44 939 MET A O 1
ATOM 7229 N N . GLY A 1 940 ? 17.417 -7.259 -10.170 1.00 94.06 940 GLY A N 1
ATOM 7230 C CA . GLY A 1 940 ? 16.662 -5.998 -10.134 1.00 94.06 940 GLY A CA 1
ATOM 7231 C C . GLY A 1 940 ? 15.162 -6.231 -10.361 1.00 94.06 940 GLY A C 1
ATOM 7232 O O . GLY A 1 940 ? 14.615 -7.245 -9.909 1.00 94.06 940 GLY A O 1
ATOM 7233 N N . GLY A 1 941 ? 14.505 -5.338 -11.107 1.00 95.62 941 GLY A N 1
ATOM 7234 C CA . GLY A 1 941 ? 13.099 -5.479 -11.498 1.00 95.62 941 GLY A CA 1
ATOM 7235 C C . GLY A 1 941 ? 12.817 -6.481 -12.623 1.00 95.62 941 GLY A C 1
ATOM 7236 O O . GLY A 1 941 ? 11.653 -6.722 -12.939 1.00 95.62 941 GLY A O 1
ATOM 7237 N N . ALA A 1 942 ? 13.833 -7.106 -13.232 1.00 96.12 942 ALA A N 1
ATOM 7238 C CA . ALA A 1 942 ? 13.644 -7.891 -14.455 1.00 96.12 942 ALA A CA 1
ATOM 7239 C C . ALA A 1 942 ? 12.703 -9.095 -14.283 1.00 96.12 942 ALA A C 1
ATOM 7241 O O . ALA A 1 942 ? 11.969 -9.416 -15.212 1.00 96.12 942 ALA A O 1
ATOM 7242 N N . MET A 1 943 ? 12.711 -9.762 -13.121 1.00 97.50 943 MET A N 1
ATOM 7243 C CA . MET A 1 943 ? 11.810 -10.896 -12.860 1.00 97.50 943 MET A CA 1
ATOM 7244 C C . MET A 1 943 ? 10.350 -10.455 -12.714 1.00 97.50 943 MET A C 1
ATOM 7246 O O . MET A 1 943 ? 9.459 -11.174 -13.153 1.00 97.50 943 MET A O 1
ATOM 7250 N N . ASP A 1 944 ? 10.102 -9.287 -12.121 1.00 97.69 944 ASP A N 1
ATOM 7251 C CA . ASP A 1 944 ? 8.755 -8.730 -11.976 1.00 97.69 944 ASP A CA 1
ATOM 7252 C C . ASP A 1 944 ? 8.199 -8.280 -13.335 1.00 97.69 944 ASP A C 1
ATOM 7254 O O . ASP A 1 944 ? 7.065 -8.605 -13.682 1.00 97.69 944 ASP A O 1
ATOM 7258 N N . LEU A 1 945 ? 9.033 -7.611 -14.139 1.00 96.75 945 LEU A N 1
ATOM 7259 C CA . LEU A 1 945 ? 8.681 -7.080 -15.459 1.00 96.75 945 LEU A CA 1
ATOM 7260 C C . LEU A 1 945 ? 8.264 -8.146 -16.480 1.00 96.75 945 LEU A C 1
ATOM 7262 O O . LEU A 1 945 ? 7.527 -7.831 -17.412 1.00 96.75 945 LEU A O 1
ATOM 7266 N N . VAL A 1 946 ? 8.745 -9.385 -16.329 1.00 96.50 946 VAL A N 1
ATOM 7267 C CA . VAL A 1 946 ? 8.443 -10.494 -17.252 1.00 96.50 946 VAL A CA 1
ATOM 7268 C C . VAL A 1 946 ? 7.442 -11.507 -16.696 1.00 96.50 946 VAL A C 1
ATOM 7270 O O . VAL A 1 946 ? 7.031 -12.410 -17.415 1.00 96.50 946 VAL A O 1
ATOM 7273 N N . ALA A 1 947 ? 7.049 -11.403 -15.424 1.00 94.44 947 ALA A N 1
ATOM 7274 C CA . ALA A 1 947 ? 6.130 -12.357 -14.796 1.00 94.44 947 ALA A CA 1
ATOM 7275 C C . ALA A 1 947 ? 4.642 -12.038 -15.051 1.00 94.44 947 ALA A C 1
ATOM 7277 O O . ALA A 1 947 ? 3.749 -12.783 -14.626 1.00 94.44 947 ALA A O 1
ATOM 7278 N N . THR A 1 948 ? 4.340 -10.921 -15.708 1.00 83.19 948 THR A N 1
ATOM 7279 C CA . THR A 1 948 ? 2.980 -10.427 -15.951 1.00 83.19 948 THR A CA 1
ATOM 7280 C C . THR A 1 948 ? 2.382 -11.060 -17.208 1.00 83.19 948 THR A C 1
ATOM 7282 O O . THR A 1 948 ? 3.092 -11.488 -18.108 1.00 83.19 948 THR A O 1
ATOM 7285 N N . THR A 1 949 ? 1.055 -11.197 -17.253 1.00 74.06 949 THR A N 1
ATOM 7286 C CA . THR A 1 949 ? 0.342 -11.890 -18.351 1.00 74.06 949 THR A CA 1
ATOM 7287 C C . THR A 1 949 ? -0.391 -10.939 -19.297 1.00 74.06 949 THR A C 1
ATOM 7289 O O . THR A 1 949 ? -0.815 -11.367 -20.363 1.00 74.06 949 THR A O 1
ATOM 7292 N N . GLY A 1 950 ? -0.549 -9.664 -18.921 1.00 82.56 950 GLY A N 1
ATOM 7293 C CA . GLY A 1 950 ? -1.156 -8.621 -19.760 1.00 82.56 950 GLY A CA 1
ATOM 7294 C C . GLY A 1 950 ? -0.151 -7.706 -20.469 1.00 82.56 950 GLY A C 1
ATOM 7295 O O . GLY A 1 950 ? -0.562 -6.829 -21.223 1.00 82.56 950 GLY A O 1
ATOM 7296 N N . THR A 1 951 ? 1.151 -7.900 -20.246 1.00 91.94 951 THR A N 1
ATOM 7297 C CA . THR A 1 951 ? 2.226 -7.066 -20.802 1.00 91.94 951 THR A CA 1
ATOM 7298 C C . THR A 1 951 ? 2.941 -7.810 -21.921 1.00 91.94 951 THR A C 1
ATOM 7300 O O . THR A 1 951 ? 3.361 -8.947 -21.728 1.00 91.94 951 THR A O 1
ATOM 7303 N N . LYS A 1 952 ? 3.141 -7.156 -23.069 1.00 96.56 952 LYS A N 1
ATOM 7304 C CA . LYS A 1 952 ? 3.980 -7.689 -24.144 1.00 96.56 952 LYS A CA 1
ATOM 7305 C C . LYS A 1 952 ? 5.454 -7.582 -23.752 1.00 96.56 952 LYS A C 1
ATOM 7307 O O . LYS A 1 952 ? 5.935 -6.481 -23.486 1.00 96.56 952 LYS A O 1
ATOM 7312 N N . VAL A 1 953 ? 6.188 -8.690 -23.790 1.00 97.94 953 VAL A N 1
ATOM 7313 C CA . VAL A 1 953 ? 7.624 -8.744 -23.478 1.00 97.94 953 VAL A CA 1
ATOM 7314 C C . VAL A 1 953 ? 8.443 -8.903 -24.756 1.00 97.94 953 VAL A C 1
ATOM 7316 O O . VAL A 1 953 ? 8.409 -9.939 -25.426 1.00 97.94 953 VAL A O 1
ATOM 7319 N N . VAL A 1 954 ? 9.235 -7.880 -25.072 1.00 98.38 954 VAL A N 1
ATOM 7320 C CA . VAL A 1 954 ? 10.166 -7.863 -26.205 1.00 98.38 954 VAL A CA 1
ATOM 7321 C C . VAL A 1 954 ? 11.597 -7.951 -25.687 1.00 98.38 954 VAL A C 1
ATOM 7323 O O . VAL A 1 954 ? 12.027 -7.151 -24.857 1.00 98.38 954 VAL A O 1
ATOM 7326 N N . VAL A 1 955 ? 12.368 -8.907 -26.198 1.00 98.31 955 VAL A N 1
ATOM 7327 C CA . VAL A 1 955 ? 13.788 -9.050 -25.867 1.00 98.31 955 VAL A CA 1
ATOM 7328 C C . VAL A 1 955 ? 14.645 -8.534 -27.009 1.00 98.31 955 VAL A C 1
ATOM 7330 O O . VAL A 1 955 ? 14.551 -9.007 -28.140 1.00 98.31 955 VAL A O 1
ATOM 7333 N N . THR A 1 956 ? 15.527 -7.593 -26.692 1.00 97.31 956 THR A N 1
ATOM 7334 C CA . THR A 1 956 ? 16.527 -7.050 -27.609 1.00 97.31 956 THR A CA 1
ATOM 7335 C C . THR A 1 956 ? 17.892 -7.625 -27.280 1.00 97.31 956 THR A C 1
ATOM 7337 O O . THR A 1 956 ? 18.356 -7.613 -26.134 1.00 97.31 956 THR A O 1
ATOM 7340 N N . MET A 1 957 ? 18.562 -8.182 -28.281 1.00 96.44 957 MET A N 1
ATOM 7341 C CA . MET A 1 957 ? 19.884 -8.754 -28.076 1.00 96.44 957 MET A CA 1
ATOM 7342 C C . MET A 1 957 ? 20.665 -8.891 -29.373 1.00 96.44 957 MET A C 1
ATOM 7344 O O . MET A 1 957 ? 20.086 -9.091 -30.431 1.00 96.44 957 MET A O 1
ATOM 7348 N N . THR A 1 958 ? 21.997 -8.886 -29.281 1.00 96.25 958 THR A N 1
ATOM 7349 C CA . THR A 1 958 ? 22.810 -9.461 -30.359 1.00 96.25 958 THR A CA 1
ATOM 7350 C C . THR A 1 958 ? 22.455 -10.937 -30.531 1.00 96.25 958 THR A C 1
ATOM 7352 O O . THR A 1 958 ? 22.214 -11.622 -29.531 1.00 96.25 958 THR A O 1
ATOM 7355 N N . HIS A 1 959 ? 22.444 -11.425 -31.769 1.00 97.25 959 HIS A N 1
ATOM 7356 C CA . HIS A 1 959 ? 22.043 -12.791 -32.105 1.00 97.25 959 HIS A CA 1
ATOM 7357 C C . HIS A 1 959 ? 23.013 -13.834 -31.530 1.00 97.25 959 HIS A C 1
ATOM 7359 O O . HIS A 1 959 ? 22.600 -14.867 -31.003 1.00 97.25 959 HIS A O 1
ATOM 7365 N N . CYS A 1 960 ? 24.310 -13.520 -31.565 1.00 95.88 960 CYS A N 1
ATOM 7366 C CA . CYS A 1 960 ? 25.373 -14.353 -31.010 1.00 95.88 960 CYS A CA 1
ATOM 7367 C C . CYS A 1 960 ? 26.188 -13.615 -29.940 1.00 95.88 960 CYS A C 1
ATOM 7369 O O . CYS A 1 960 ? 26.135 -12.386 -29.792 1.00 95.88 960 CYS A O 1
ATOM 7371 N N . THR A 1 961 ? 26.969 -14.381 -29.182 1.00 92.62 961 THR A N 1
ATOM 7372 C CA . THR A 1 961 ? 28.058 -13.870 -28.347 1.00 92.62 961 THR A CA 1
ATOM 7373 C C . THR A 1 961 ? 29.228 -13.391 -29.216 1.00 92.62 961 THR A C 1
ATOM 7375 O O . THR A 1 961 ? 29.303 -13.668 -30.412 1.00 92.62 961 THR A O 1
ATOM 7378 N N . LYS A 1 962 ? 30.207 -12.713 -28.601 1.00 87.81 962 LYS A N 1
ATOM 7379 C CA . LYS A 1 962 ? 31.457 -12.324 -29.284 1.00 87.81 962 LYS A CA 1
ATOM 7380 C C . LYS A 1 962 ? 32.288 -13.526 -29.760 1.00 87.81 962 LYS A C 1
ATOM 7382 O O . LYS A 1 962 ? 33.116 -13.365 -30.648 1.00 87.81 962 LYS A O 1
ATOM 7387 N N . THR A 1 963 ? 32.070 -14.707 -29.180 1.00 90.12 963 THR A N 1
ATOM 7388 C CA . THR A 1 963 ? 32.688 -15.983 -29.580 1.00 90.12 963 THR A CA 1
ATOM 7389 C C . THR A 1 963 ? 31.826 -16.767 -30.573 1.00 90.12 963 THR A C 1
ATOM 7391 O O . THR A 1 963 ? 32.119 -17.925 -30.849 1.00 90.12 963 THR A O 1
ATOM 7394 N N . ASN A 1 964 ? 30.798 -16.128 -31.145 1.00 89.75 964 ASN A N 1
ATOM 7395 C CA . ASN A 1 964 ? 29.899 -16.688 -32.153 1.00 89.75 964 ASN A CA 1
ATOM 7396 C C . ASN A 1 964 ? 29.030 -17.862 -31.660 1.00 89.75 964 ASN A C 1
ATOM 7398 O O . ASN A 1 964 ? 28.555 -18.666 -32.458 1.00 89.75 964 ASN A O 1
ATOM 7402 N N . GLU A 1 965 ? 28.794 -17.950 -30.349 1.00 94.12 965 GLU A N 1
ATOM 7403 C CA . GLU A 1 965 ? 27.813 -18.875 -29.773 1.00 94.12 965 GLU A CA 1
ATOM 7404 C C . GLU A 1 965 ? 26.413 -18.267 -29.885 1.00 94.12 965 GLU A C 1
ATOM 7406 O O . GLU A 1 965 ? 26.236 -17.070 -29.632 1.00 94.12 965 GLU A O 1
ATOM 7411 N N . SER A 1 966 ? 25.413 -19.074 -30.244 1.00 96.50 966 SER A N 1
ATOM 7412 C CA . SER A 1 966 ? 24.029 -18.602 -30.302 1.00 96.50 966 SER A CA 1
ATOM 7413 C C . SER A 1 966 ? 23.541 -18.148 -28.926 1.00 96.50 966 SER A C 1
ATOM 7415 O O . SER A 1 966 ? 23.819 -18.780 -27.905 1.00 96.50 966 SER A O 1
ATOM 7417 N N . LYS A 1 967 ? 22.760 -17.068 -28.904 1.00 97.69 967 LYS A N 1
ATOM 7418 C CA . LYS A 1 967 ? 21.995 -16.643 -27.724 1.00 97.69 967 LYS A CA 1
ATOM 7419 C C . LYS A 1 967 ? 20.521 -17.047 -27.798 1.00 97.69 967 LYS A C 1
ATOM 7421 O O . LYS A 1 967 ? 19.824 -16.943 -26.794 1.00 97.69 967 LYS A O 1
ATOM 7426 N N . ILE A 1 968 ? 20.066 -17.534 -28.952 1.00 98.06 968 ILE A N 1
ATOM 7427 C CA . ILE A 1 968 ? 18.742 -18.128 -29.161 1.00 98.06 968 ILE A CA 1
ATOM 7428 C C . ILE A 1 968 ? 18.908 -19.650 -29.131 1.00 98.06 968 ILE A C 1
ATOM 7430 O O . ILE A 1 968 ? 19.604 -20.213 -29.980 1.00 98.06 968 ILE A O 1
ATOM 7434 N N . ARG A 1 969 ? 18.355 -20.300 -28.108 1.00 96.81 969 ARG A N 1
ATOM 7435 C CA . ARG A 1 969 ? 18.684 -21.680 -27.711 1.00 96.81 969 ARG A CA 1
ATOM 7436 C C . ARG A 1 969 ? 17.436 -22.556 -27.689 1.00 96.81 969 ARG A C 1
ATOM 7438 O O . ARG A 1 969 ? 16.335 -22.041 -27.538 1.00 96.81 969 ARG A O 1
ATOM 7445 N N . GLY A 1 970 ? 17.604 -23.878 -27.749 1.00 96.12 970 GLY A N 1
ATOM 7446 C CA . GLY A 1 970 ? 16.510 -24.804 -27.418 1.00 96.12 970 GLY A CA 1
ATOM 7447 C C . GLY A 1 970 ? 16.068 -24.623 -25.965 1.00 96.12 970 GLY A C 1
ATOM 7448 O O . GLY A 1 970 ? 14.896 -24.389 -25.690 1.00 96.12 970 GLY A O 1
ATOM 7449 N N . GLU A 1 971 ? 17.043 -24.592 -25.055 1.00 96.31 971 GLU A N 1
ATOM 7450 C CA . GLU A 1 971 ? 16.861 -24.314 -23.630 1.00 96.31 971 GLU A CA 1
ATOM 7451 C C . GLU A 1 971 ? 17.943 -23.348 -23.128 1.00 96.31 971 GLU A C 1
ATOM 7453 O O . GLU A 1 971 ? 19.098 -23.376 -23.570 1.00 96.31 971 GLU A O 1
ATOM 7458 N N . CYS A 1 972 ? 17.582 -22.477 -22.187 1.00 96.69 972 CYS A N 1
ATOM 7459 C CA . CYS A 1 972 ? 18.547 -21.599 -21.533 1.00 96.69 972 CYS A CA 1
ATOM 7460 C C . CYS A 1 972 ? 19.464 -22.411 -20.609 1.00 96.69 972 CYS A C 1
ATOM 7462 O O . CYS A 1 972 ? 19.004 -23.178 -19.769 1.00 96.69 972 CYS A O 1
ATOM 7464 N N . THR A 1 973 ? 20.773 -22.186 -20.715 1.00 94.81 973 THR A N 1
ATOM 7465 C CA . THR A 1 973 ? 21.770 -22.791 -19.815 1.00 94.81 973 THR A CA 1
ATOM 7466 C C . THR A 1 973 ? 22.094 -21.891 -18.625 1.00 94.81 973 THR A C 1
ATOM 7468 O O . THR A 1 973 ? 22.721 -22.323 -17.661 1.00 94.81 973 THR A O 1
ATOM 7471 N N . TYR A 1 974 ? 21.735 -20.609 -18.708 1.00 95.12 974 TYR A N 1
ATOM 7472 C CA . TYR A 1 974 ? 21.910 -19.642 -17.630 1.00 95.12 974 TYR A CA 1
ATOM 7473 C C . TYR A 1 974 ? 20.680 -19.596 -16.716 1.00 95.12 974 TYR A C 1
ATOM 7475 O O . TYR A 1 974 ? 19.576 -19.910 -17.165 1.00 95.12 974 TYR A O 1
ATOM 7483 N N . PRO A 1 975 ? 20.844 -19.178 -15.444 1.00 95.06 975 PRO A N 1
ATOM 7484 C CA . PRO A 1 975 ? 19.726 -19.025 -14.524 1.00 95.06 975 PRO A CA 1
ATOM 7485 C C . PRO A 1 975 ? 18.630 -18.130 -15.099 1.00 95.06 975 PRO A C 1
ATOM 7487 O O . PRO A 1 975 ? 18.887 -17.000 -15.524 1.00 95.06 975 PRO A O 1
ATOM 7490 N N . LEU A 1 976 ? 17.404 -18.649 -15.084 1.00 97.31 976 LEU A N 1
ATOM 7491 C CA . LEU A 1 976 ? 16.253 -17.960 -15.646 1.00 97.31 976 LEU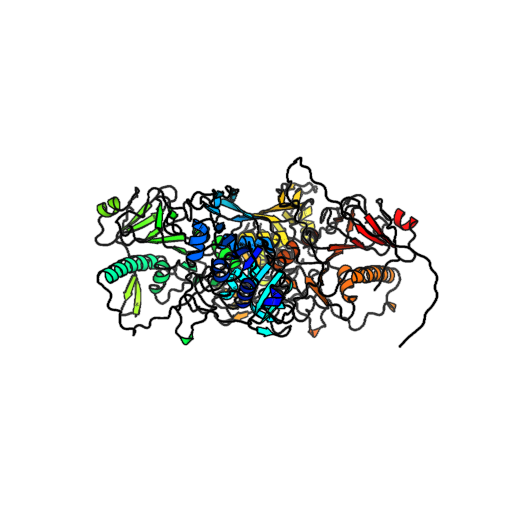 A CA 1
ATOM 7492 C C . LEU A 1 976 ? 15.916 -16.688 -14.862 1.00 97.31 976 LEU A C 1
ATOM 7494 O O . LEU A 1 976 ? 16.008 -16.633 -13.633 1.00 97.31 976 LEU A O 1
ATOM 7498 N N . THR A 1 977 ? 15.483 -15.687 -15.612 1.00 97.12 977 THR A N 1
ATOM 7499 C CA . THR A 1 977 ? 14.759 -14.496 -15.169 1.00 97.12 977 THR A CA 1
ATOM 7500 C C . THR A 1 977 ? 13.258 -14.771 -15.160 1.00 97.12 977 THR A C 1
ATOM 7502 O O . THR A 1 977 ? 12.568 -14.407 -14.217 1.00 97.12 977 THR A O 1
ATOM 7505 N N . GLY A 1 978 ? 12.754 -15.450 -16.189 1.00 96.69 978 GLY A N 1
ATOM 7506 C CA . GLY A 1 978 ? 11.347 -15.809 -16.315 1.00 96.69 978 GLY A CA 1
ATOM 7507 C C . GLY A 1 978 ? 11.179 -17.007 -17.237 1.00 96.69 978 GLY A C 1
ATOM 7508 O O . GLY A 1 978 ? 11.973 -17.202 -18.159 1.00 96.69 978 GLY A O 1
ATOM 7509 N N . LYS A 1 979 ? 10.163 -17.818 -16.949 1.00 95.50 979 LYS A N 1
ATOM 7510 C CA . LYS A 1 979 ? 9.794 -18.993 -17.737 1.00 95.50 979 LYS A CA 1
ATOM 7511 C C . LYS A 1 979 ? 8.631 -18.633 -18.664 1.00 95.50 979 LYS A C 1
ATOM 7513 O O . LYS A 1 979 ? 7.680 -18.012 -18.192 1.00 95.50 979 LYS A O 1
ATOM 7518 N N . HIS A 1 980 ? 8.698 -19.008 -19.942 1.00 95.12 980 HIS A N 1
ATOM 7519 C CA . HIS A 1 980 ? 7.661 -18.739 -20.954 1.00 95.12 980 HIS A CA 1
ATOM 7520 C C . HIS A 1 980 ? 7.174 -17.277 -21.006 1.00 95.12 980 HIS A C 1
ATOM 7522 O O . HIS A 1 980 ? 5.993 -16.993 -21.204 1.00 95.12 980 HIS A O 1
ATOM 7528 N N . CYS A 1 981 ? 8.076 -16.316 -20.829 1.00 95.88 981 CYS A N 1
ATOM 7529 C CA . CYS A 1 981 ? 7.715 -14.913 -20.659 1.00 95.88 981 CYS A CA 1
ATOM 7530 C C . CYS A 1 981 ? 7.935 -14.049 -21.905 1.00 95.88 981 CYS A C 1
ATOM 7532 O O . CYS A 1 981 ? 7.245 -13.057 -22.067 1.00 95.88 981 CYS A O 1
ATOM 7534 N N . VAL A 1 982 ? 8.819 -14.429 -22.831 1.00 97.94 982 VAL A N 1
ATOM 7535 C CA . VAL A 1 982 ? 9.176 -13.608 -24.009 1.00 97.94 982 VAL A CA 1
ATOM 7536 C C . VAL A 1 982 ? 8.181 -13.783 -25.150 1.00 97.94 982 VAL A C 1
ATOM 7538 O O . VAL A 1 982 ? 7.935 -14.918 -25.539 1.00 97.94 982 VAL A O 1
ATOM 7541 N N . ASP A 1 983 ? 7.637 -12.700 -25.706 1.00 98.25 983 ASP A N 1
ATOM 7542 C CA . ASP A 1 983 ? 6.695 -12.744 -26.843 1.00 98.25 983 ASP A CA 1
ATOM 7543 C C . ASP A 1 983 ? 7.370 -12.460 -28.187 1.00 98.25 983 ASP A C 1
ATOM 7545 O O . ASP A 1 983 ? 6.891 -12.872 -29.247 1.00 98.25 983 ASP A O 1
ATOM 7549 N N . MET A 1 984 ? 8.482 -11.725 -28.161 1.00 98.38 984 MET A N 1
ATOM 7550 C CA . MET A 1 984 ? 9.234 -11.370 -29.357 1.00 98.38 984 MET A CA 1
ATOM 7551 C C . MET A 1 984 ? 10.721 -11.220 -29.053 1.00 98.38 984 MET A C 1
ATOM 7553 O O . MET A 1 984 ? 11.103 -10.640 -28.037 1.00 98.38 984 MET A O 1
ATOM 7557 N N . VAL A 1 985 ? 11.560 -11.695 -29.969 1.00 98.56 985 VAL A N 1
ATOM 7558 C CA . VAL A 1 985 ? 13.013 -11.513 -29.941 1.00 98.56 985 VAL A CA 1
ATOM 7559 C C . VAL A 1 985 ? 13.428 -10.688 -31.150 1.00 98.56 985 VAL A C 1
ATOM 7561 O O . VAL A 1 985 ? 13.172 -11.086 -32.285 1.00 98.56 985 VAL A O 1
ATOM 7564 N N . ILE A 1 986 ? 14.093 -9.560 -30.911 1.00 98.31 986 ILE A N 1
ATOM 7565 C CA . ILE A 1 986 ? 14.644 -8.686 -31.950 1.00 98.31 986 ILE A CA 1
ATOM 7566 C C . ILE A 1 986 ? 16.168 -8.712 -31.845 1.00 98.31 986 ILE A C 1
ATOM 7568 O O . ILE A 1 986 ? 16.742 -8.361 -30.807 1.00 98.31 986 ILE A O 1
ATOM 7572 N N . THR A 1 987 ? 16.824 -9.112 -32.933 1.00 97.81 987 THR A N 1
ATOM 7573 C CA . THR A 1 987 ? 18.283 -9.063 -33.071 1.00 97.81 987 THR A CA 1
ATOM 7574 C C . THR A 1 987 ? 18.695 -8.232 -34.276 1.00 97.81 987 THR A C 1
ATOM 7576 O O . THR A 1 987 ? 17.869 -7.772 -35.056 1.00 97.81 987 THR A O 1
ATOM 7579 N N . GLU A 1 988 ? 19.997 -8.055 -34.472 1.00 95.88 988 GLU A N 1
ATOM 7580 C CA . GLU A 1 988 ? 20.558 -7.394 -35.651 1.00 95.88 988 GLU A CA 1
ATOM 7581 C C . GLU A 1 988 ? 20.363 -8.181 -36.954 1.00 95.88 988 GLU A C 1
ATOM 7583 O O . GLU A 1 988 ? 20.637 -7.648 -38.034 1.00 95.88 988 GLU A O 1
ATOM 7588 N N . LYS A 1 989 ? 19.937 -9.449 -36.843 1.00 97.31 989 LYS A N 1
ATOM 7589 C CA . LYS A 1 989 ? 19.790 -10.405 -37.946 1.00 97.31 989 LYS A CA 1
ATOM 7590 C C . LYS A 1 989 ? 18.344 -10.764 -38.263 1.00 97.31 989 LYS A C 1
ATOM 7592 O O . LYS A 1 989 ? 18.037 -11.004 -39.426 1.00 97.31 989 LYS A O 1
ATOM 7597 N N . ALA A 1 990 ? 17.483 -10.861 -37.254 1.00 97.75 990 ALA A N 1
ATOM 7598 C CA . ALA A 1 990 ? 16.133 -11.386 -37.417 1.00 97.75 990 ALA A CA 1
ATOM 7599 C C . ALA A 1 990 ? 15.173 -10.894 -36.328 1.00 97.75 990 ALA A C 1
ATOM 7601 O O . ALA A 1 990 ? 15.597 -10.485 -35.244 1.00 97.75 990 ALA A O 1
ATOM 7602 N N . VAL A 1 991 ? 13.877 -10.997 -36.622 1.00 98.56 991 VAL A N 1
ATOM 7603 C CA . VAL A 1 991 ? 12.790 -10.848 -35.651 1.00 98.56 991 VAL A CA 1
ATOM 7604 C C . VAL A 1 991 ? 12.027 -12.162 -35.557 1.00 98.56 991 VAL A C 1
ATOM 7606 O O . VAL A 1 991 ? 11.510 -12.665 -36.558 1.00 98.56 991 VAL A O 1
ATOM 7609 N N . PHE A 1 992 ? 11.930 -12.693 -34.342 1.00 98.56 992 PHE A N 1
ATOM 7610 C CA . PHE A 1 992 ? 11.150 -13.887 -34.040 1.00 98.56 992 PHE A CA 1
ATOM 7611 C C . PHE A 1 992 ? 9.950 -13.521 -33.175 1.00 98.56 992 PHE A C 1
ATOM 7613 O O . PHE A 1 992 ? 10.101 -12.864 -32.145 1.00 98.56 992 PHE A O 1
ATOM 7620 N N . LYS A 1 993 ? 8.766 -13.991 -33.564 1.00 97.94 993 LYS A N 1
ATOM 7621 C CA . LYS A 1 993 ? 7.627 -14.123 -32.658 1.00 97.94 993 LYS A CA 1
ATOM 7622 C C . LYS A 1 993 ? 7.795 -15.416 -31.867 1.00 97.94 993 LYS A C 1
ATOM 7624 O O . LYS A 1 993 ? 8.233 -16.420 -32.425 1.00 97.94 993 LYS A O 1
ATOM 7629 N N . VAL A 1 994 ? 7.442 -15.387 -30.591 1.00 97.94 994 VAL A N 1
ATOM 7630 C CA . VAL A 1 994 ? 7.508 -16.554 -29.716 1.00 97.94 994 VAL A CA 1
ATOM 7631 C C . VAL A 1 994 ? 6.096 -17.000 -29.376 1.00 97.94 994 VAL A C 1
ATOM 7633 O O . VAL A 1 994 ? 5.303 -16.224 -28.842 1.00 97.94 994 VAL A O 1
ATOM 7636 N N . ASP A 1 995 ? 5.795 -18.253 -29.678 1.00 96.62 995 ASP A N 1
ATOM 7637 C CA . ASP A 1 995 ? 4.671 -18.973 -29.105 1.00 96.62 995 ASP A CA 1
ATOM 7638 C C . ASP A 1 995 ? 5.184 -19.828 -27.935 1.00 96.62 995 ASP A C 1
ATOM 7640 O O . ASP A 1 995 ? 6.253 -20.437 -28.020 1.00 96.62 995 ASP A O 1
ATOM 7644 N N . LYS A 1 996 ? 4.468 -19.832 -26.807 1.00 92.81 996 LYS A N 1
ATOM 7645 C CA . LYS A 1 996 ? 4.945 -20.502 -25.584 1.00 92.81 996 LYS A CA 1
ATOM 7646 C C . LYS A 1 996 ? 4.865 -22.026 -25.683 1.00 92.81 996 LYS A C 1
ATOM 7648 O O . LYS A 1 996 ? 5.520 -22.700 -24.891 1.00 92.81 996 LYS A O 1
ATOM 7653 N N . GLU A 1 997 ? 4.082 -22.542 -26.628 1.00 93.25 997 GLU A N 1
ATOM 7654 C CA . GLU A 1 997 ? 3.865 -23.971 -26.861 1.00 93.25 997 GLU A CA 1
ATOM 7655 C C . GLU A 1 997 ? 4.492 -24.415 -28.188 1.00 93.25 997 GLU A C 1
ATOM 7657 O O . GLU A 1 997 ? 5.192 -25.424 -28.222 1.00 93.25 997 GLU A O 1
ATOM 7662 N N . GLU A 1 998 ? 4.315 -23.632 -29.256 1.00 94.25 998 GLU A N 1
ATOM 7663 C CA . GLU A 1 998 ? 4.783 -23.979 -30.611 1.00 94.25 998 GLU A CA 1
ATOM 7664 C C . GLU A 1 998 ? 6.213 -23.489 -30.911 1.00 94.25 998 GLU A C 1
ATOM 7666 O O . GLU A 1 998 ? 6.851 -23.922 -31.868 1.00 94.25 998 GLU A O 1
ATOM 7671 N N . GLY A 1 999 ? 6.758 -22.593 -30.086 1.00 95.94 999 GLY A N 1
ATOM 7672 C CA . GLY A 1 999 ? 8.131 -22.112 -30.198 1.00 95.94 999 GLY A CA 1
ATOM 7673 C C . GLY A 1 999 ? 8.318 -20.905 -31.127 1.00 95.94 999 GLY A C 1
ATOM 7674 O O . GLY A 1 999 ? 7.463 -20.023 -31.239 1.00 95.94 999 GLY A O 1
ATOM 7675 N N . LEU A 1 1000 ? 9.490 -20.803 -31.764 1.00 98.00 1000 LEU A N 1
ATOM 7676 C CA . LEU A 1 1000 ? 9.884 -19.611 -32.523 1.00 98.00 1000 LEU A CA 1
ATOM 7677 C C . LEU A 1 1000 ? 9.299 -19.593 -33.935 1.00 98.00 1000 LEU A C 1
ATOM 7679 O O . LEU A 1 1000 ? 9.420 -20.554 -34.692 1.00 98.00 1000 LEU A O 1
ATOM 7683 N N . THR A 1 1001 ? 8.778 -18.435 -34.337 1.00 98.38 1001 THR A N 1
ATOM 7684 C CA . THR A 1 1001 ? 8.413 -18.126 -35.722 1.00 98.38 1001 THR A CA 1
ATOM 7685 C C . THR A 1 1001 ? 9.207 -16.921 -36.213 1.00 98.38 1001 THR A C 1
ATOM 7687 O O . THR A 1 1001 ? 9.047 -15.811 -35.706 1.00 98.38 1001 THR A O 1
ATOM 7690 N N . LEU A 1 1002 ? 10.053 -17.123 -37.219 1.00 98.50 1002 LEU A N 1
ATOM 7691 C CA . LEU A 1 1002 ? 10.762 -16.064 -37.927 1.00 98.50 1002 LEU A CA 1
ATOM 7692 C C . LEU A 1 1002 ? 9.770 -15.246 -38.758 1.00 98.50 1002 LEU A C 1
ATOM 7694 O O . LEU A 1 1002 ? 9.178 -15.772 -39.702 1.00 98.50 1002 LEU A O 1
ATOM 7698 N N . ILE A 1 1003 ? 9.625 -13.964 -38.422 1.00 98.25 1003 ILE A N 1
ATOM 7699 C CA . ILE A 1 1003 ? 8.701 -13.043 -39.102 1.00 98.25 1003 ILE A CA 1
ATOM 7700 C C . ILE A 1 1003 ? 9.422 -11.986 -39.941 1.00 98.25 1003 ILE A C 1
ATOM 7702 O O . ILE A 1 1003 ? 8.861 -11.506 -40.926 1.00 98.25 1003 ILE A O 1
ATOM 7706 N N . GLU A 1 1004 ? 10.671 -11.654 -39.602 1.00 98.31 1004 GLU A N 1
ATOM 7707 C CA . GLU A 1 1004 ? 11.481 -10.719 -40.384 1.00 98.31 1004 GLU A CA 1
ATOM 7708 C C . GLU A 1 1004 ? 12.963 -11.109 -40.409 1.00 98.31 1004 GLU A C 1
ATOM 7710 O O . GLU A 1 1004 ? 13.496 -11.612 -39.417 1.00 98.31 1004 GLU A O 1
ATOM 7715 N N . ILE A 1 1005 ? 13.646 -10.823 -41.520 1.00 97.44 1005 ILE A N 1
ATOM 7716 C CA . ILE A 1 1005 ? 15.088 -11.057 -41.701 1.00 97.44 1005 ILE A CA 1
ATOM 7717 C C . ILE A 1 1005 ? 15.796 -9.779 -42.165 1.00 97.44 1005 ILE A C 1
ATOM 7719 O O . ILE A 1 1005 ? 15.284 -9.046 -43.009 1.00 97.44 1005 ILE A O 1
ATOM 7723 N N . ALA A 1 1006 ? 16.960 -9.483 -41.587 1.00 96.12 1006 ALA A N 1
ATOM 7724 C CA . ALA A 1 1006 ? 17.728 -8.286 -41.914 1.00 96.12 1006 ALA A CA 1
ATOM 7725 C C . ALA A 1 1006 ? 18.387 -8.383 -43.296 1.00 96.12 1006 ALA A C 1
ATOM 7727 O O . ALA A 1 1006 ? 18.833 -9.454 -43.717 1.00 96.12 1006 ALA A O 1
ATOM 7728 N N . ASP A 1 1007 ? 18.526 -7.237 -43.963 1.00 91.94 1007 ASP A N 1
ATOM 7729 C CA . ASP A 1 1007 ? 19.221 -7.148 -45.245 1.00 91.94 1007 ASP A CA 1
ATOM 7730 C C . ASP A 1 1007 ? 20.652 -7.696 -45.151 1.00 91.94 1007 ASP A C 1
ATOM 7732 O O . ASP A 1 1007 ? 21.427 -7.360 -44.249 1.00 91.94 1007 ASP A O 1
ATOM 7736 N N . GLY A 1 1008 ? 21.006 -8.556 -46.107 1.00 90.62 1008 GLY A N 1
ATOM 7737 C CA . GLY A 1 1008 ? 22.317 -9.203 -46.177 1.00 90.62 1008 GLY A CA 1
ATOM 7738 C C . GLY A 1 1008 ? 22.480 -10.454 -45.307 1.00 90.62 1008 GLY A C 1
ATOM 7739 O O . GLY A 1 1008 ? 23.528 -11.090 -45.395 1.00 90.62 1008 GLY A O 1
ATOM 7740 N N . VAL A 1 1009 ? 21.474 -10.851 -44.517 1.00 95.19 1009 VAL A N 1
ATOM 7741 C CA . VAL A 1 1009 ? 21.488 -12.113 -43.759 1.00 95.19 1009 VAL A CA 1
ATOM 7742 C C . VAL A 1 1009 ? 20.801 -13.212 -44.566 1.00 95.19 1009 VAL A C 1
ATOM 7744 O O . VAL A 1 1009 ? 19.647 -13.083 -44.969 1.00 95.19 1009 VAL A O 1
ATOM 7747 N N . SER A 1 1010 ? 21.504 -14.322 -44.800 1.00 95.12 1010 SER A N 1
ATOM 7748 C CA . SER A 1 1010 ? 20.927 -15.488 -45.483 1.00 95.12 1010 SER A CA 1
ATOM 7749 C C . SER A 1 1010 ? 20.194 -16.419 -44.511 1.00 95.12 1010 SER A C 1
ATOM 7751 O O . SER A 1 1010 ? 20.559 -16.529 -43.340 1.00 95.12 1010 SER A O 1
ATOM 7753 N N . MET A 1 1011 ? 19.199 -17.161 -45.007 1.00 95.62 1011 MET A N 1
ATOM 7754 C CA . MET A 1 1011 ? 18.498 -18.178 -44.208 1.00 95.62 1011 MET A CA 1
ATOM 7755 C C . MET A 1 1011 ? 19.447 -19.273 -43.693 1.00 95.62 1011 MET A C 1
ATOM 7757 O O . MET A 1 1011 ? 19.274 -19.778 -42.587 1.00 95.62 1011 MET A O 1
ATOM 7761 N N . GLU A 1 1012 ? 20.457 -19.639 -44.485 1.00 94.88 1012 GLU A N 1
ATOM 7762 C CA . GLU A 1 1012 ? 21.472 -20.622 -44.093 1.00 94.88 1012 GLU A CA 1
ATOM 7763 C C . GLU A 1 1012 ? 22.344 -20.102 -42.946 1.00 94.88 1012 GLU A C 1
ATOM 7765 O O . GLU A 1 1012 ? 22.575 -20.816 -41.970 1.00 94.88 1012 GLU A O 1
ATOM 7770 N N . GLU A 1 1013 ? 22.777 -18.839 -43.020 1.00 94.56 1013 GLU A N 1
ATOM 7771 C CA . GLU A 1 1013 ? 23.492 -18.200 -41.917 1.00 94.56 1013 GLU A CA 1
ATOM 7772 C C . GLU A 1 1013 ? 22.640 -18.185 -40.651 1.00 94.56 1013 GLU A C 1
ATOM 7774 O O . GLU A 1 1013 ? 23.135 -18.575 -39.596 1.00 94.56 1013 GLU A O 1
ATOM 7779 N N . LEU A 1 1014 ? 21.375 -17.776 -40.758 1.00 95.88 1014 LEU A N 1
ATOM 7780 C CA . LEU A 1 1014 ? 20.481 -17.665 -39.613 1.00 95.88 1014 LEU A CA 1
ATOM 7781 C C . LEU A 1 1014 ? 20.257 -19.022 -38.933 1.00 95.88 1014 LEU A C 1
ATOM 7783 O O . LEU A 1 1014 ? 20.402 -19.119 -37.716 1.00 95.88 1014 LEU A O 1
ATOM 7787 N N . LYS A 1 1015 ? 19.999 -20.077 -39.719 1.00 95.69 1015 LYS A N 1
ATOM 7788 C CA . LYS A 1 1015 ? 19.889 -21.461 -39.227 1.00 95.69 1015 LYS A CA 1
ATOM 7789 C C . LYS A 1 1015 ? 21.171 -21.956 -38.564 1.00 95.69 1015 LYS A C 1
ATOM 7791 O O . LYS A 1 1015 ? 21.102 -22.709 -37.607 1.00 95.69 1015 LYS A O 1
ATOM 7796 N N . ARG A 1 1016 ? 22.343 -21.536 -39.048 1.00 95.12 1016 ARG A N 1
ATOM 7797 C CA . ARG A 1 1016 ? 23.634 -21.880 -38.433 1.00 95.12 1016 ARG A CA 1
ATOM 7798 C C . ARG A 1 1016 ? 23.882 -21.115 -37.131 1.00 95.12 1016 ARG A C 1
ATOM 7800 O O . ARG A 1 1016 ? 24.605 -21.610 -36.273 1.00 95.12 1016 ARG A O 1
ATOM 7807 N N . THR A 1 1017 ? 23.359 -19.896 -37.004 1.00 95.69 1017 THR A N 1
ATOM 7808 C CA . THR A 1 1017 ? 23.599 -19.026 -35.841 1.00 95.69 1017 THR A CA 1
ATOM 7809 C C . THR A 1 1017 ? 22.485 -19.041 -34.797 1.00 95.69 1017 THR A C 1
ATOM 7811 O O . THR A 1 1017 ? 22.642 -18.389 -33.770 1.00 95.69 1017 THR A O 1
ATOM 7814 N N . THR A 1 1018 ? 21.410 -19.792 -35.038 1.00 96.94 1018 THR A N 1
ATOM 7815 C CA . THR A 1 1018 ? 20.333 -20.105 -34.088 1.00 96.94 1018 THR A CA 1
ATOM 7816 C C . THR A 1 1018 ? 20.455 -21.574 -33.680 1.00 96.94 1018 THR A C 1
ATOM 7818 O O . THR A 1 1018 ? 20.650 -22.431 -34.531 1.00 96.94 1018 THR A O 1
ATOM 7821 N N . ASP A 1 1019 ? 20.365 -21.879 -32.386 1.00 95.75 1019 ASP A N 1
ATOM 7822 C CA . ASP A 1 1019 ? 20.652 -23.219 -31.835 1.00 95.75 1019 ASP A CA 1
ATOM 7823 C C . ASP A 1 1019 ? 19.389 -24.078 -31.630 1.00 95.75 1019 ASP A C 1
ATOM 7825 O O . ASP A 1 1019 ? 19.428 -25.139 -31.016 1.00 95.75 1019 ASP A O 1
ATOM 7829 N N . CYS A 1 1020 ? 18.245 -23.618 -32.125 1.00 93.81 1020 CYS A N 1
ATOM 7830 C CA . CYS A 1 1020 ? 16.977 -24.336 -32.086 1.00 93.81 1020 CYS A CA 1
ATOM 7831 C C . CYS A 1 1020 ? 16.265 -24.281 -33.433 1.00 93.81 1020 CYS A C 1
ATOM 7833 O O . CYS A 1 1020 ? 16.583 -23.458 -34.297 1.00 93.81 1020 CYS A O 1
ATOM 7835 N N . GLU A 1 1021 ? 15.292 -25.173 -33.604 1.00 93.38 1021 GLU A N 1
ATOM 7836 C CA . GLU A 1 1021 ? 14.392 -25.108 -34.745 1.00 93.38 1021 GLU A CA 1
ATOM 7837 C C . GLU A 1 1021 ? 13.455 -23.903 -34.619 1.00 93.38 1021 GLU A C 1
ATOM 7839 O O . GLU A 1 1021 ? 13.093 -23.465 -33.526 1.00 93.38 1021 GLU A O 1
ATOM 7844 N N . PHE A 1 1022 ? 13.080 -23.351 -35.767 1.00 97.12 1022 PHE A N 1
ATOM 7845 C CA . PHE A 1 1022 ? 12.110 -22.273 -35.855 1.00 97.12 1022 PHE A CA 1
ATOM 7846 C C . PHE A 1 1022 ? 11.284 -22.421 -37.127 1.00 97.12 1022 PHE A C 1
ATOM 7848 O O . PHE A 1 1022 ? 11.778 -22.843 -38.180 1.00 97.12 1022 PHE A O 1
ATOM 7855 N N . HIS A 1 1023 ? 10.022 -22.024 -37.037 1.00 96.88 1023 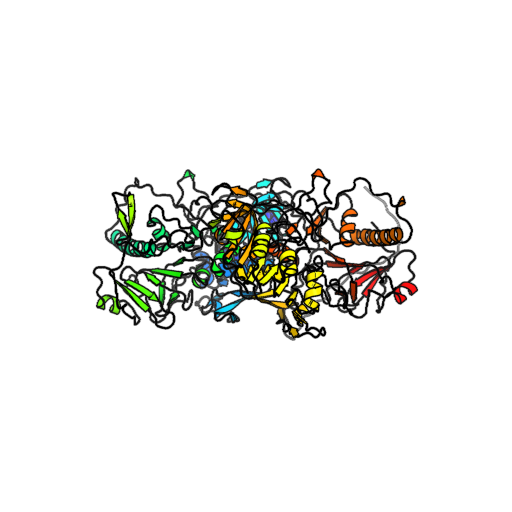HIS A N 1
ATOM 7856 C CA . HIS A 1 1023 ? 9.133 -21.910 -38.179 1.00 96.88 1023 HIS A CA 1
ATOM 7857 C C . HIS A 1 1023 ? 9.451 -20.638 -38.963 1.00 96.88 1023 HIS A C 1
ATOM 7859 O O . HIS A 1 1023 ? 9.861 -19.625 -38.398 1.00 96.88 1023 HIS A O 1
ATOM 7865 N N . VAL A 1 1024 ? 9.261 -20.675 -40.278 1.00 97.25 1024 VAL A N 1
ATOM 7866 C CA . VAL A 1 1024 ? 9.352 -19.484 -41.129 1.00 97.25 1024 VAL A CA 1
ATOM 7867 C C . VAL A 1 1024 ? 7.933 -19.053 -41.461 1.00 97.25 1024 VAL A C 1
ATOM 7869 O O . VAL A 1 1024 ? 7.162 -19.869 -41.963 1.00 97.25 1024 VAL A O 1
ATOM 7872 N N . ALA A 1 1025 ? 7.583 -17.801 -41.161 1.00 95.69 1025 ALA A N 1
ATOM 7873 C CA . ALA A 1 1025 ? 6.268 -17.266 -41.487 1.00 95.69 1025 ALA A CA 1
ATOM 7874 C C . ALA A 1 1025 ? 6.018 -17.316 -43.003 1.00 95.69 1025 ALA A C 1
ATOM 7876 O O . ALA A 1 1025 ? 6.914 -17.010 -43.794 1.00 95.69 1025 ALA A O 1
ATOM 7877 N N . GLU A 1 1026 ? 4.794 -17.665 -43.407 1.00 93.56 1026 GLU A N 1
ATOM 7878 C CA . GLU A 1 1026 ? 4.399 -17.681 -44.824 1.00 93.56 1026 GLU A CA 1
ATOM 7879 C C . GLU A 1 1026 ? 4.571 -16.303 -45.483 1.00 93.56 1026 GLU A C 1
ATOM 7881 O O . GLU A 1 1026 ? 4.885 -16.213 -46.669 1.00 93.56 1026 GLU A O 1
ATOM 7886 N N . ASP A 1 1027 ? 4.412 -15.232 -44.703 1.00 92.88 1027 ASP A N 1
ATOM 7887 C CA . ASP A 1 1027 ? 4.547 -13.844 -45.129 1.00 92.88 1027 ASP A CA 1
ATOM 7888 C C . ASP A 1 1027 ? 5.859 -13.187 -44.665 1.00 92.88 1027 ASP A C 1
ATOM 7890 O O . ASP A 1 1027 ? 5.867 -11.977 -44.450 1.00 92.88 1027 ASP A O 1
ATOM 7894 N N . LEU A 1 1028 ? 6.956 -13.949 -44.516 1.00 95.62 1028 LEU A N 1
ATOM 7895 C CA . LEU A 1 1028 ? 8.280 -13.441 -44.114 1.00 95.62 1028 LEU A CA 1
ATOM 7896 C C . LEU A 1 1028 ? 8.652 -12.133 -44.840 1.00 95.62 1028 LEU A C 1
ATOM 7898 O O . LEU A 1 1028 ? 8.662 -12.075 -46.073 1.00 95.62 1028 LEU A O 1
ATOM 7902 N N . LYS A 1 1029 ? 9.019 -11.099 -44.072 1.00 94.81 1029 LYS A N 1
ATOM 7903 C CA . LYS A 1 1029 ? 9.325 -9.753 -44.594 1.00 94.81 1029 LYS A CA 1
ATOM 7904 C C . LYS A 1 1029 ? 10.801 -9.389 -44.409 1.00 94.81 1029 LYS A C 1
ATOM 7906 O O . LYS A 1 1029 ? 11.472 -9.945 -43.536 1.00 94.81 1029 LYS A O 1
ATOM 7911 N N . PRO A 1 1030 ? 11.321 -8.429 -45.191 1.00 95.62 1030 PRO A N 1
ATOM 7912 C CA . PRO A 1 1030 ? 12.525 -7.706 -44.801 1.00 95.62 1030 PRO A CA 1
ATOM 7913 C C . PRO A 1 1030 ? 12.327 -7.048 -43.429 1.00 95.62 1030 PRO A C 1
ATOM 7915 O O . PRO A 1 1030 ? 11.217 -6.620 -43.103 1.00 95.62 1030 PRO A O 1
ATOM 7918 N N . MET A 1 1031 ? 13.392 -6.970 -42.633 1.00 96.50 1031 MET A N 1
ATOM 7919 C CA . MET A 1 1031 ? 13.358 -6.330 -41.318 1.00 96.50 1031 MET A CA 1
ATOM 7920 C C . MET A 1 1031 ? 12.960 -4.862 -41.429 1.00 96.50 1031 MET A C 1
ATOM 7922 O O . MET A 1 1031 ? 13.603 -4.082 -42.131 1.00 96.50 1031 MET A O 1
ATOM 7926 N N . GLY A 1 1032 ? 11.909 -4.492 -40.701 1.00 92.06 1032 GLY A N 1
ATOM 7927 C CA . GLY A 1 1032 ? 11.443 -3.115 -40.637 1.00 92.06 1032 GLY A CA 1
ATOM 7928 C C . GLY A 1 1032 ? 12.466 -2.194 -39.968 1.00 92.06 1032 GLY A C 1
ATOM 7929 O O . GLY A 1 1032 ? 13.180 -2.576 -39.042 1.00 92.06 1032 GLY A O 1
ATOM 7930 N N . SER A 1 1033 ? 12.505 -0.943 -40.405 1.00 90.88 1033 SER A N 1
ATOM 7931 C CA . SER A 1 1033 ? 13.209 0.140 -39.721 1.00 90.88 1033 SER A CA 1
ATOM 7932 C C . SER A 1 1033 ? 12.332 1.380 -39.807 1.00 90.88 1033 SER A C 1
ATOM 7934 O O . SER A 1 1033 ? 11.678 1.578 -40.833 1.00 90.88 1033 SER A O 1
ATOM 7936 N N . ILE A 1 1034 ? 12.268 2.146 -38.720 1.00 88.25 1034 ILE A N 1
ATOM 7937 C CA . ILE A 1 1034 ? 11.493 3.389 -38.662 1.00 88.25 1034 ILE A CA 1
ATOM 7938 C C . ILE A 1 1034 ? 12.047 4.480 -39.571 1.00 88.25 1034 ILE A C 1
ATOM 7940 O O . ILE A 1 1034 ? 13.260 4.411 -39.885 1.00 88.25 1034 ILE A O 1
#

Sequence (1034 aa):
MKTGIALAWRVLSHGTSRVVTGHANTGKYHAGGISQFHTSLAHHKPTFLTSSREAVADIHDGASILVGGFGICGIPESLIAALVEKGVKDLTIYSNDAGVHDFGIGLLIERKQVKRVVGSYMAENPEFGRQYFHGECELELTPQGTLAERLRAGGAGIPAFYTPSGYGTMIHLGRTLRFDANHNPVIRTKPKESREFDGKNYVLEEGITADFALIKAYKADRAGNLMFRKTARNFNVPMCKAASTTIAEVEEIVETGEIDGDDVHVPHIYVQRIIQCERLEKRIHKITLHQDDKTPVRTLTEAAKEKERIREKIVKRVALEFRDGMYANLGIGMPVMAADYIPEGMRIILHSENGVLGLGRFPTEEEVDADLINAGKETVTVVPGASFFASDESFAIIRGGHLQLTVLGGMQVSQFGDLANWVVPGKRLNGMGGAMDLVAAPRTKVVIAMTHCTKTGESKIMKECTYPLTGKHCVDMIVTEKAVFNVDKEKGLTVVEIADGVSMEDLKQTTDCEFHVAEDLKPMRSVYWDVKSSNWICERPCLLHTSPTHHKSTFLTSSREAVADIHDGASILVGGFGAAGVPESLIAALVEKGVKDLTVYSNDAGMPDYGLGHLIARNQMKRFVGSYVGENPEVSRKYYAGEIELELVPQGSLAERIRAGGAGIPAFYTPSGYGTMIHLGRTLRFDANHNPVLRTEPKEARDFKGKNYLLEEAITADFALIKAYKADRAGNLIFRKAARNFNVPMCKAASTTIAEVEEIVETGEIDGDDVHVPHIYVHRVIQCEVLERRIHKLVLHHDDQTPVTTLSGTALKDEHIRERIARRVALEFRHGMYANLGIGMPMIAADHIPEGMRVTLHSENGLLGLGRFPTEEEVDADLINAGKETVTVIPGASFFASDESFAIVRGSHIHLTVLGGMQVSQFGDLANWVVPGKKMKGMGGAMDLVATTGTKVVVTMTHCTKTNESKIRGECTYPLTGKHCVDMVITEKAVFKVDKEEGLTLIEIADGVSMEELKRTTDCEFHVAEDLKPMGSI

Organism: NCBI:txid163714

Foldseek 3Di:
DDDDDDDDDDDDDDDDDDDDDDDDDDDDDDDDDQPPPPPPPPFQQAAEDAALLVLCVPVAAQFEEEFADAQLQFTQFRNQVSVLVVLHAAYEYEYAECHACPGGNVSCLVSRRYAEYEHFWYFRYVSNVVCQQQFSHWYHHDALLLSLVLLLCLLLQFFKFWFLFQPPFCNQQKDAGGAHNVRHRDDMDHHFDWDDDPNGIIGMDGHAATAEYEGEAAEAESSGFGFHDFLSQASRLSRLSRHPAYEYEYQYYHYFQPQPQLLGSGASLSHHYYYYDPDDPLDQPAEDADDDPPPPDDPDDPVRVVVVVFLQLLLQLVLLVDAALAEEEAEPDSRVVNVVQHWDPRDYWYAALSFKIFWDARHHPVQFDSNAAGSVSYTTDGDFQMAGDYNNVSLLCLLLQLGAEYEE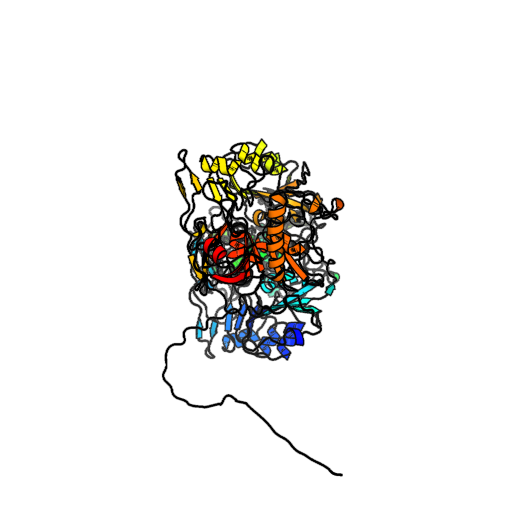EAQAAAQLGWGDDADDPPPGGTGCHNLSSNLSHPNHAYEYRYAQADPVLAGRHANDDPHGTSDQSRHQWYGGSAFIWGHHNPPGTETQEGEPPHDPVNSVVSHHDDYHYDPNYYHRWGWDQDPVVRTTDTPDPRPSPPPPPLQFAAEDAALLVLCVPVAAQFEEEFAFAAQFWGLFRNQVSVLVVLHAAYAYEYAECYACPTGNVSCLVSRRYQEYEHFWHARHLSVVVCQQQQSHFYHHDALLLSLVLLLCLLSNTFKTWFLFQPPFCQQCKDARHAHNVSHRPDMDHGFDWDDDSNGITGMRGHDATQEYETEAAEAESRGFGRHDFLSQASRLSRLRRHPAYEYEYQYYHYRNPQPSSSGSGRSSSHRYYYYDPDDDLDQPAEDADDPDPPPLVVDDDPVSVVVVFLQLLLQLVLVVAAASAEEEAEPDSSVSVVVNNDDPRDYWYAALSFKIFWAAGHHPVQFDSNAAGSVSYTTDGDRSMHGDYNNVSLSCQSSLSHAEYEYEAQAAAQLGWGDDQDDPPDRGTGLHNLSSNQSHDRYAYEYEYAQADPVLAGRYANDDPHGTSDQSRHQWYGGSAFIWGHHNPPGTETQEGEPPHDPVNSVVSHHDDYHYDPNYYHRDGD

Radius of gyration: 31.48 Å; chains: 1; bounding box: 77×65×119 Å